Protein 5MAB (pdb70)

Radius of gyration: 31.05 Å; Cα contacts (8 Å, |Δi|>4): 1518; chains: 3; bounding box: 86×58×85 Å

Organism: NCBI:txid371731

Nearest PDB structures (foldseek):
  5mab-assembly1_A  TM=1.004E+00  e=1.226E-58  Rhodobacter ferrooxidans
  5mvo-assembly1_A  TM=9.947E-01  e=1.162E-49  Rhodobacter ferrooxidans
  8smr-assembly1_G  TM=2.478E-01  e=3.324E+00  Pseudomonas aeruginosa
  5mab-assembly1_A  TM=9.952E-01  e=3.096E-51  Rhodobacter ferrooxidans
  5mvo-assembly1_A  TM=9.921E-01  e=1.373E-44  Rhodobacter ferrooxidans

Structure (mmCIF, N/CA/C/O backbone):
data_5MAB
#
_entry.id   5MAB
#
_cell.length_a   112.770
_cell.length_b   112.770
_cell.length_c   143.540
_cell.angle_alpha   90.00
_cell.angle_beta   90.00
_cell.angle_gamma   120.00
#
_symmetry.space_group_name_H-M   'P 31 2 1'
#
loop_
_entity.id
_entity.type
_entity.pdbx_description
1 polymer FoxE
2 non-polymer 'HEME C'
3 non-polymer 'PHOSPHATE ION'
4 non-polymer 'COPPER (II) ION'
5 water water
#
loop_
_atom_site.group_PDB
_atom_site.id
_atom_site.type_symbol
_atom_site.label_atom_id
_atom_site.label_alt_id
_atom_site.label_comp_id
_atom_site.label_asym_id
_atom_site.label_entity_id
_atom_site.label_seq_id
_atom_site.pdbx_PDB_ins_code
_atom_site.Cartn_x
_atom_site.Cartn_y
_atom_site.Cartn_z
_atom_site.occupancy
_atom_site.B_iso_or_equiv
_atom_site.auth_seq_id
_atom_site.auth_comp_id
_atom_site.auth_asym_id
_atom_site.auth_atom_id
_atom_site.pdbx_PDB_model_num
ATOM 1 N N A ASP A 1 33 ? 47.477 100.651 18.418 0.41 60.31 1 ASP A N 1
ATOM 2 N N B ASP A 1 33 ? 45.900 98.868 17.021 0.59 68.28 1 ASP A N 1
ATOM 3 C CA A ASP A 1 33 ? 46.306 99.855 18.060 0.41 66.86 1 ASP A CA 1
ATOM 4 C CA B ASP A 1 33 ? 46.382 99.943 17.888 0.59 66.77 1 ASP A CA 1
ATOM 5 C C A ASP A 1 33 ? 45.023 100.505 18.583 0.41 70.31 1 ASP A C 1
ATOM 6 C C B ASP A 1 33 ? 45.198 100.660 18.557 0.59 70.15 1 ASP A C 1
ATOM 7 O O A ASP A 1 33 ? 44.630 100.282 19.730 0.41 68.80 1 ASP A O 1
ATOM 8 O O B ASP A 1 33 ? 45.036 100.615 19.780 0.59 68.68 1 ASP A O 1
ATOM 17 N N . THR A 1 34 ? 44.365 101.293 17.734 1.00 73.30 2 THR A N 1
ATOM 18 C CA . THR A 1 34 ? 43.266 102.144 18.197 1.00 70.80 2 THR A CA 1
ATOM 19 C C . THR A 1 34 ? 41.884 101.479 18.083 1.00 71.60 2 THR A C 1
ATOM 20 O O . THR A 1 34 ? 40.864 102.158 18.188 1.00 71.35 2 THR A O 1
ATOM 24 N N . ARG A 1 35 ? 41.840 100.164 17.875 1.00 69.74 3 ARG A N 1
ATOM 25 C CA . ARG A 1 35 ? 40.564 99.456 17.684 1.00 64.69 3 ARG A CA 1
ATOM 26 C C . ARG A 1 35 ? 39.887 99.009 18.975 1.00 64.13 3 ARG A C 1
ATOM 27 O O . ARG A 1 35 ? 40.564 98.698 19.957 1.00 74.58 3 ARG A O 1
ATOM 35 N N . THR A 1 36 ? 38.553 98.991 18.984 1.00 53.58 4 THR A N 1
ATOM 36 C CA . THR A 1 36 ? 37.824 98.506 20.153 1.00 51.01 4 THR A CA 1
ATOM 37 C C . THR A 1 36 ? 37.932 96.984 20.211 1.00 51.91 4 THR A C 1
ATOM 38 O O . THR A 1 36 ? 38.327 96.346 19.235 1.00 51.98 4 THR A O 1
ATOM 42 N N . LEU A 1 37 ? 37.575 96.407 21.352 1.00 50.49 5 LEU A N 1
ATOM 43 C CA . LEU A 1 37 ? 37.630 94.963 21.515 1.00 50.63 5 LEU A CA 1
ATOM 44 C C . LEU A 1 37 ? 36.761 94.256 20.481 1.00 54.19 5 LEU A C 1
ATOM 45 O O . LEU A 1 37 ? 37.211 93.291 19.850 1.00 52.46 5 LEU A O 1
ATOM 50 N N . SER A 1 38 ? 35.539 94.762 20.288 1.00 56.93 6 SER A N 1
ATOM 51 C CA . SER A 1 38 ? 34.603 94.216 19.298 1.00 55.75 6 SER A CA 1
ATOM 52 C C . SER A 1 38 ? 35.183 94.266 17.890 1.00 63.23 6 SER A C 1
ATOM 53 O O . SER A 1 38 ? 35.039 93.314 17.127 1.00 63.81 6 SER A O 1
ATOM 56 N N . GLN A 1 39 ? 35.851 95.374 17.563 1.00 64.05 7 GLN A N 1
ATOM 57 C CA . GLN A 1 39 ? 36.422 95.572 16.236 1.00 59.80 7 GLN A CA 1
ATOM 58 C C . GLN A 1 39 ? 37.544 94.583 15.986 1.00 59.70 7 GLN A C 1
ATOM 59 O O . GLN A 1 39 ? 37.669 94.049 14.893 1.00 60.61 7 GLN A O 1
ATOM 65 N N . GLN A 1 40 ? 38.367 94.346 17.001 1.00 61.13 8 GLN A N 1
ATOM 66 C CA . GLN A 1 40 ? 39.458 93.394 16.871 1.00 58.93 8 GLN A CA 1
ATOM 67 C C . GLN A 1 40 ? 38.881 91.994 16.743 1.00 57.24 8 GLN A C 1
ATOM 68 O O . GLN A 1 40 ? 39.451 91.142 16.065 1.00 56.21 8 GLN A O 1
ATOM 74 N N . TYR A 1 41 ? 37.743 91.764 17.395 1.00 54.64 9 TYR A N 1
ATOM 75 C CA . TYR A 1 41 ? 37.083 90.461 17.355 1.00 53.35 9 TYR A CA 1
ATOM 76 C C . TYR A 1 41 ? 36.612 90.113 15.955 1.00 57.96 9 TYR A C 1
ATOM 77 O O . TYR A 1 41 ? 36.872 89.013 15.460 1.00 57.13 9 TYR A O 1
ATOM 86 N N . LEU A 1 42 ? 35.909 91.064 15.336 1.00 62.63 10 LEU A N 1
ATOM 87 C CA . LEU A 1 42 ? 35.302 90.895 14.017 1.00 61.38 10 LEU A CA 1
ATOM 88 C C . LEU A 1 42 ? 36.382 90.731 12.956 1.00 66.35 10 LEU A C 1
ATOM 89 O O . LEU A 1 42 ? 36.206 90.004 11.969 1.00 73.60 10 LEU A O 1
ATOM 94 N N . ASP A 1 43 ? 37.502 91.409 13.180 1.00 67.55 11 ASP A N 1
ATOM 95 C CA . ASP A 1 43 ? 38.676 91.302 12.324 1.00 70.84 11 ASP A CA 1
ATOM 96 C C . ASP A 1 43 ? 39.294 89.917 12.406 1.00 74.05 11 ASP A C 1
ATOM 97 O O . ASP A 1 43 ? 39.582 89.298 11.388 1.00 77.13 11 ASP A O 1
ATOM 102 N N . ASP A 1 44 ? 39.456 89.426 13.634 1.00 81.94 12 ASP A N 1
ATOM 103 C CA . ASP A 1 44 ? 40.096 88.138 13.900 1.00 87.39 12 ASP A CA 1
ATOM 104 C C . ASP A 1 44 ? 39.256 86.923 13.455 1.00 76.89 12 ASP A C 1
ATOM 105 O O . ASP A 1 44 ? 39.839 85.896 13.109 1.00 77.68 12 ASP A O 1
ATOM 110 N N . VAL A 1 45 ? 37.919 87.000 13.459 1.00 68.63 13 VAL A N 1
ATOM 111 C CA . VAL A 1 45 ? 37.152 85.840 12.976 1.00 71.29 13 VAL A CA 1
ATOM 112 C C . VAL A 1 45 ? 37.308 85.756 11.461 1.00 68.18 13 VAL A C 1
ATOM 113 O O . VAL A 1 45 ? 37.324 84.659 10.910 1.00 69.20 13 VAL A O 1
ATOM 117 N N . ARG A 1 46 ? 37.441 86.906 10.798 1.00 67.61 14 ARG A N 1
ATOM 118 C CA . ARG A 1 46 ? 37.725 86.933 9.360 1.00 76.57 14 ARG A CA 1
ATOM 119 C C . ARG A 1 46 ? 39.113 86.391 9.028 1.00 77.69 14 ARG A C 1
ATOM 120 O O . ARG A 1 46 ? 39.247 85.498 8.194 1.00 78.75 14 ARG A O 1
ATOM 128 N N . SER A 1 47 ? 40.133 86.949 9.688 1.00 75.80 15 SER A N 1
ATOM 129 C CA . SER A 1 47 ? 41.533 86.549 9.515 1.00 76.73 15 SER A CA 1
ATOM 130 C C . SER A 1 47 ? 41.765 85.066 9.709 1.00 78.61 15 SER A C 1
ATOM 131 O O . SER A 1 47 ? 42.651 84.489 9.086 1.00 79.65 15 SER A O 1
ATOM 134 N N . GLY A 1 48 ? 40.961 84.456 10.574 1.00 75.48 16 GLY A N 1
ATOM 135 C CA . GLY A 1 48 ? 41.216 83.105 11.028 1.00 71.61 16 GLY A CA 1
ATOM 136 C C . GLY A 1 48 ? 42.158 83.152 12.220 1.00 74.50 16 GLY A C 1
ATOM 137 O O . GLY A 1 48 ? 42.557 82.109 12.739 1.00 75.66 16 GLY A O 1
ATOM 138 N N . ALA A 1 49 ? 42.496 84.367 12.662 1.00 74.64 17 ALA A N 1
ATOM 139 C CA . ALA A 1 49 ? 43.439 84.588 13.768 1.00 73.10 17 ALA A CA 1
ATOM 140 C C . ALA A 1 49 ? 43.029 83.893 15.074 1.00 76.34 17 ALA A C 1
ATOM 141 O O . ALA A 1 49 ? 43.881 83.542 15.887 1.00 79.94 17 ALA A O 1
ATOM 143 N N . ILE A 1 50 ? 41.729 83.715 15.286 1.00 76.01 18 ILE A N 1
ATOM 144 C CA . ILE A 1 50 ? 41.256 82.979 16.451 1.00 70.21 18 ILE A CA 1
ATOM 145 C C . ILE A 1 50 ? 41.286 81.487 16.161 1.00 75.63 18 ILE A C 1
ATOM 146 O O . ILE A 1 50 ? 40.783 81.032 15.138 1.00 73.63 18 ILE A O 1
ATOM 151 N N . VAL A 1 51 ? 41.891 80.737 17.076 1.00 84.54 19 VAL A N 1
ATOM 152 C CA . VAL A 1 51 ? 42.071 79.295 16.924 1.00 88.00 19 VAL A CA 1
ATOM 153 C C . VAL A 1 51 ? 41.492 78.528 18.107 1.00 84.47 19 VAL A C 1
ATOM 154 O O . VAL A 1 51 ? 41.723 78.889 19.259 1.00 85.88 19 VAL A O 1
ATOM 158 N N . ILE A 1 52 ? 40.729 77.478 17.833 1.00 82.49 20 ILE A N 1
ATOM 159 C CA . ILE A 1 52 ? 40.033 76.792 18.915 1.00 80.41 20 ILE A CA 1
ATOM 160 C C . ILE A 1 52 ? 40.527 75.368 19.186 1.00 84.55 20 ILE A C 1
ATOM 161 O O . ILE A 1 52 ? 40.337 74.458 18.378 1.00 84.80 20 ILE A O 1
ATOM 166 N N . GLU A 1 53 ? 41.183 75.209 20.334 1.00 88.92 21 GLU A N 1
ATOM 167 C CA . GLU A 1 53 ? 41.743 73.935 20.795 1.00 93.20 21 GLU A CA 1
ATOM 168 C C . GLU A 1 53 ? 41.656 73.797 22.322 1.00 92.71 21 GLU A C 1
ATOM 169 O O . GLU A 1 53 ? 42.608 74.107 23.046 1.00 91.38 21 GLU A O 1
ATOM 175 N N . GLY A 1 54 ? 40.503 73.372 22.813 1.00 90.90 22 GLY A N 1
ATOM 176 C CA . GLY A 1 54 ? 40.318 73.169 24.234 1.00 89.47 22 GLY A CA 1
ATOM 177 C C . GLY A 1 54 ? 39.148 74.010 24.668 1.00 92.90 22 GLY A C 1
ATOM 178 O O . GLY A 1 54 ? 38.643 74.832 23.902 1.00 93.71 22 GLY A O 1
ATOM 179 N N . ASP A 1 55 ? 38.728 73.843 25.909 1.00 97.39 23 ASP A N 1
ATOM 180 C CA . ASP A 1 55 ? 37.562 74.570 26.377 1.00 101.21 23 ASP A CA 1
ATOM 181 C C . ASP A 1 55 ? 37.963 75.978 26.758 1.00 97.13 23 ASP A C 1
ATOM 182 O O . ASP A 1 55 ? 37.110 76.838 26.951 1.00 96.79 23 ASP A O 1
ATOM 187 N N . SER A 1 56 ? 39.265 76.236 26.789 1.00 98.12 24 SER A N 1
ATOM 188 C CA . SER A 1 56 ? 39.743 77.460 27.401 1.00 101.74 24 SER A CA 1
ATOM 189 C C . SER A 1 56 ? 40.140 78.408 26.286 1.00 98.43 24 SER A C 1
ATOM 190 O O . SER A 1 56 ? 40.917 79.345 26.479 1.00 95.61 24 SER A O 1
ATOM 193 N N . ALA A 1 57 ? 39.565 78.148 25.114 1.00 83.30 25 ALA A N 1
ATOM 194 C CA . ALA A 1 57 ? 39.793 78.947 23.917 1.00 75.37 25 ALA A CA 1
ATOM 195 C C . ALA A 1 57 ? 39.253 80.351 24.122 1.00 67.70 25 ALA A C 1
ATOM 196 O O . ALA A 1 57 ? 39.871 81.333 23.701 1.00 64.34 25 ALA A O 1
ATOM 198 N N . ALA A 1 58 ? 38.089 80.433 24.762 1.00 64.47 26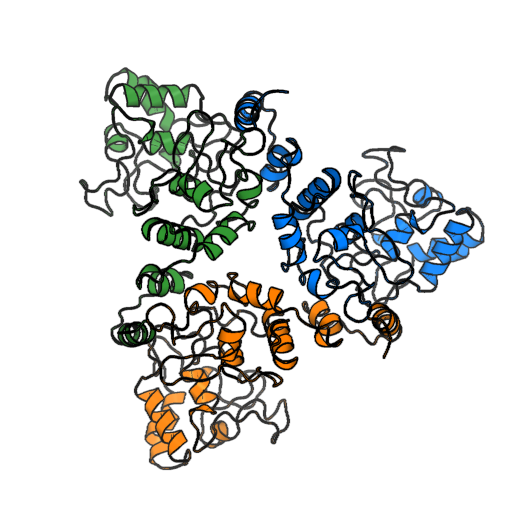 ALA A N 1
ATOM 199 C CA . ALA A 1 58 ? 37.512 81.720 25.098 1.00 59.69 26 ALA A CA 1
ATOM 200 C C . ALA A 1 58 ? 38.545 82.510 25.891 1.00 66.35 26 ALA A C 1
ATOM 201 O O . ALA A 1 58 ? 38.926 83.611 25.505 1.00 67.80 26 ALA A O 1
ATOM 203 N N . VAL A 1 59 ? 39.062 81.904 26.956 1.00 65.89 27 VAL A N 1
ATOM 204 C CA . VAL A 1 59 ? 39.989 82.604 27.838 1.00 58.80 27 VAL A CA 1
ATOM 205 C C . VAL A 1 59 ? 41.328 82.972 27.193 1.00 58.57 27 VAL A C 1
ATOM 206 O O . VAL A 1 59 ? 41.739 84.136 27.227 1.00 59.04 27 VAL A O 1
ATOM 210 N N . SER A 1 60 ? 42.002 81.993 26.602 1.00 56.53 28 SER A N 1
ATOM 211 C CA . SER A 1 60 ? 43.308 82.228 25.997 1.00 60.30 28 SER A CA 1
ATOM 212 C C . SER A 1 60 ? 43.260 83.236 24.834 1.00 65.93 28 SER A C 1
ATOM 213 O O . SER A 1 60 ? 44.116 84.117 24.728 1.00 62.11 28 SER A O 1
ATOM 216 N N . GLU A 1 61 ? 42.290 83.090 23.938 1.00 70.60 29 GLU A N 1
ATOM 217 C CA . GLU A 1 61 ? 42.277 83.905 22.721 1.00 75.12 29 GLU A CA 1
ATOM 218 C C . GLU A 1 61 ? 41.540 85.252 22.835 1.00 62.31 29 GLU A C 1
ATOM 219 O O . GLU A 1 61 ? 41.869 86.208 22.132 1.00 58.55 29 GLU A O 1
ATOM 225 N N . LEU A 1 62 ? 40.544 85.342 23.703 1.00 59.53 30 LEU A N 1
ATOM 226 C CA . LEU A 1 62 ? 39.775 86.580 23.789 1.00 60.23 30 LEU A CA 1
ATOM 227 C C . LEU A 1 62 ? 40.067 87.420 25.022 1.00 63.45 30 LEU A C 1
ATOM 228 O O . LEU A 1 62 ? 39.811 88.622 25.031 1.00 72.66 30 LEU A O 1
ATOM 233 N N . ILE A 1 63 ? 40.590 86.808 26.069 1.00 55.43 31 ILE A N 1
ATOM 234 C CA . ILE A 1 63 ? 40.789 87.563 27.291 1.00 50.16 31 ILE A CA 1
ATOM 235 C C . ILE A 1 63 ? 42.261 87.831 27.504 1.00 48.68 31 ILE A C 1
ATOM 236 O O . ILE A 1 63 ? 42.642 88.961 27.754 1.00 52.42 31 ILE A O 1
ATOM 241 N N . LEU A 1 64 ? 43.093 86.807 27.372 1.00 46.51 32 LEU A N 1
ATOM 242 C CA . LEU A 1 64 ? 44.515 86.972 27.624 1.00 45.87 32 LEU A CA 1
ATOM 243 C C . LEU A 1 64 ? 45.238 87.663 26.457 1.00 55.50 32 LEU A C 1
ATOM 244 O O . LEU A 1 64 ? 45.981 88.623 26.679 1.00 55.25 32 LEU A O 1
ATOM 249 N N . LYS A 1 65 ? 44.992 87.210 25.225 1.00 61.75 33 LYS A N 1
ATOM 250 C CA . LYS A 1 65 ? 45.648 87.764 24.028 1.00 62.95 33 LYS A CA 1
ATOM 251 C C . LYS A 1 65 ? 45.366 89.270 23.840 1.00 61.15 33 LYS A C 1
ATOM 252 O O . LYS A 1 65 ? 46.204 90.006 23.313 1.00 60.96 33 LYS A O 1
ATOM 258 N N . ARG A 1 66 ? 44.202 89.722 24.300 1.00 58.76 34 ARG A N 1
ATOM 259 C CA . ARG A 1 66 ? 43.766 91.110 24.152 1.00 61.73 34 ARG A CA 1
ATOM 260 C C . ARG A 1 66 ? 44.087 91.985 25.389 1.0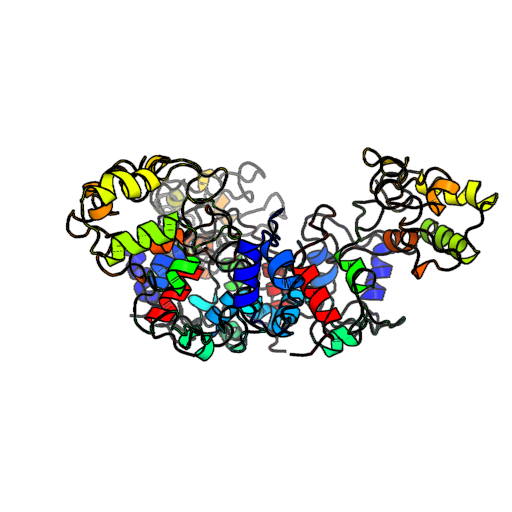0 62.55 34 ARG A C 1
ATOM 261 O O . ARG A 1 66 ? 43.687 93.156 25.445 1.00 59.33 34 ARG A O 1
ATOM 269 N N . ASP A 1 67 ? 44.748 91.391 26.389 1.00 60.16 35 ASP A N 1
ATOM 270 C CA . ASP A 1 67 ? 45.083 92.040 27.666 1.00 58.14 35 ASP A CA 1
ATOM 271 C C . ASP A 1 67 ? 43.914 92.821 28.280 1.00 54.52 35 ASP A C 1
ATOM 272 O O . ASP A 1 67 ? 44.089 93.941 28.757 1.00 59.09 35 ASP A O 1
ATOM 277 N N . ILE A 1 68 ? 42.730 92.222 28.261 1.00 48.67 36 ILE A N 1
ATOM 278 C CA . ILE A 1 68 ? 41.571 92.777 28.936 1.00 43.95 36 ILE A CA 1
ATOM 279 C C . ILE A 1 68 ? 41.906 92.912 30.402 1.00 45.61 36 ILE A C 1
ATOM 280 O O . ILE A 1 68 ? 42.389 91.961 31.007 1.00 44.95 36 ILE A O 1
ATOM 285 N N . PRO A 1 69 ? 41.669 94.097 30.980 1.00 49.79 37 PRO A N 1
ATOM 286 C CA . PRO A 1 69 ? 42.032 94.336 32.381 1.00 48.50 37 PRO A CA 1
ATOM 287 C C . PRO A 1 69 ? 41.211 93.483 33.348 1.00 50.35 37 PRO A C 1
ATOM 288 O O . PRO A 1 69 ? 39.988 93.372 33.208 1.00 55.11 37 PRO A O 1
ATOM 292 N N . ILE A 1 70 ? 41.893 92.867 34.310 1.00 44.29 38 ILE A N 1
ATOM 293 C CA . ILE A 1 70 ? 41.232 92.031 35.300 1.00 44.82 38 ILE A CA 1
ATOM 294 C C . ILE A 1 70 ? 40.917 92.841 36.562 1.00 44.98 38 ILE A C 1
ATOM 295 O O . ILE A 1 70 ? 41.806 93.433 37.183 1.00 51.50 38 ILE A O 1
ATOM 300 N N . PRO A 1 71 ? 39.644 92.865 36.954 1.00 37.35 39 PRO A N 1
ATOM 301 C CA . PRO A 1 71 ? 39.254 93.615 38.158 1.00 40.48 39 PRO A CA 1
ATOM 302 C C . PRO A 1 71 ? 39.663 92.909 39.449 1.00 44.38 39 PRO A C 1
ATOM 303 O O . PRO A 1 71 ? 39.517 91.688 39.539 1.00 42.12 39 PRO A O 1
ATOM 307 N N . TYR A 1 72 ? 40.159 93.653 40.436 1.00 49.36 40 TYR A N 1
ATOM 308 C CA . TYR A 1 72 ? 40.541 93.032 41.705 1.00 44.76 40 TYR A CA 1
ATOM 309 C C . TYR A 1 72 ? 39.367 92.271 42.369 1.00 35.75 40 TYR A C 1
ATOM 310 O O . TYR A 1 72 ? 39.586 91.271 43.038 1.00 36.76 40 TYR A O 1
ATOM 319 N N . SER A 1 73 ? 38.138 92.745 42.183 1.00 35.79 41 SER A N 1
ATOM 320 C CA . SER A 1 73 ? 36.947 92.112 42.771 1.00 36.11 41 SER A CA 1
ATOM 321 C C . SER A 1 73 ? 36.842 90.648 42.401 1.00 35.11 41 SER A C 1
ATOM 322 O O . SER A 1 73 ? 36.429 89.812 43.198 1.00 42.49 41 SER A O 1
ATOM 325 N N . TYR A 1 74 ? 37.234 90.338 41.181 1.00 31.74 42 TYR A N 1
ATOM 326 C CA . TYR A 1 74 ? 37.240 88.961 40.723 1.00 35.34 42 TYR A CA 1
ATOM 327 C C . TYR A 1 74 ? 38.333 88.156 41.418 1.00 39.10 42 TYR A C 1
ATOM 328 O O . TYR A 1 74 ? 38.110 87.030 41.858 1.00 41.99 42 TYR A O 1
ATOM 337 N N . ILE A 1 75 ? 39.521 88.749 41.492 1.00 34.09 43 ILE A N 1
ATOM 338 C CA . ILE A 1 75 ? 40.658 88.133 42.148 1.00 32.31 43 ILE A CA 1
ATOM 339 C C . ILE A 1 75 ? 40.322 87.793 43.591 1.00 39.30 43 ILE A C 1
ATOM 340 O O . ILE A 1 75 ? 40.578 86.676 44.061 1.00 43.14 43 ILE A O 1
ATOM 345 N N . ALA A 1 76 ? 39.705 88.746 44.281 1.00 42.71 44 ALA A N 1
ATOM 346 C CA . ALA A 1 76 ? 39.313 88.543 45.675 1.00 43.15 44 ALA A CA 1
ATOM 347 C C . ALA A 1 76 ? 38.409 87.324 45.778 1.00 47.04 44 ALA A C 1
ATOM 348 O O . ALA A 1 76 ? 38.545 86.486 46.669 1.00 53.47 44 ALA A O 1
ATOM 350 N N . GLN A 1 77 ? 37.503 87.227 44.822 1.00 40.54 45 GLN A N 1
ATOM 351 C CA . GLN A 1 77 ? 36.539 86.160 44.796 1.00 39.32 45 GLN A CA 1
ATOM 352 C C . GLN A 1 77 ? 37.225 84.820 44.600 1.00 37.19 45 GLN A C 1
ATOM 353 O O . GLN A 1 77 ? 36.771 83.805 45.101 1.00 42.70 45 GLN A O 1
ATOM 359 N N . LEU A 1 78 ? 38.337 84.819 43.880 1.00 35.62 46 LEU A N 1
ATOM 360 C CA . LEU A 1 78 ? 39.055 83.581 43.656 1.00 33.09 46 LEU A CA 1
ATOM 361 C C . LEU A 1 78 ? 39.620 83.033 44.950 1.00 34.95 46 LEU A C 1
ATOM 362 O O . LEU A 1 78 ? 39.481 81.857 45.230 1.00 41.43 46 LEU A O 1
ATOM 367 N N . PHE A 1 79 ? 40.237 83.874 45.765 1.00 32.98 47 PHE A N 1
ATOM 368 C CA . PHE A 1 79 ? 40.821 83.360 46.997 1.00 31.29 47 PHE A CA 1
ATOM 369 C C . PHE A 1 79 ? 39.792 83.076 48.105 1.00 33.99 47 PHE A C 1
ATOM 370 O O . PHE A 1 79 ? 40.121 82.494 49.134 1.00 42.25 47 PHE A O 1
ATOM 378 N N . ALA A 1 80 ? 38.558 83.510 47.900 1.00 29.58 48 ALA A N 1
ATOM 379 C CA . ALA A 1 80 ? 37.529 83.423 48.928 1.00 39.10 48 ALA A CA 1
ATOM 380 C C . ALA A 1 80 ? 36.571 82.263 48.667 1.00 44.60 48 ALA A C 1
ATOM 381 O O . ALA A 1 80 ? 35.757 81.913 49.529 1.00 54.88 48 ALA A O 1
ATOM 383 N N . THR A 1 81 ? 36.662 81.692 47.466 1.00 39.42 49 THR A N 1
ATOM 384 C CA . THR A 1 81 ? 35.772 80.626 47.003 1.00 37.66 49 THR A CA 1
ATOM 385 C C . THR A 1 81 ? 36.415 79.241 46.995 1.00 40.95 49 THR A C 1
ATOM 386 O O . THR A 1 81 ? 37.549 79.091 46.541 1.00 45.22 49 THR A O 1
ATOM 390 N N . PRO A 1 82 ? 35.693 78.216 47.488 1.00 40.23 50 PRO A N 1
ATOM 391 C CA . PRO A 1 82 ? 36.252 76.865 47.372 1.00 45.04 50 PRO A CA 1
ATOM 392 C C . PRO A 1 82 ? 36.302 76.397 45.929 1.00 48.23 50 PRO A C 1
ATOM 393 O O . PRO A 1 82 ? 35.442 76.785 45.137 1.00 51.45 50 PRO A O 1
ATOM 397 N N . ASN A 1 83 ? 37.323 75.603 45.608 1.00 45.99 51 ASN A N 1
ATOM 398 C CA . ASN A 1 83 ? 37.524 75.036 44.275 1.00 41.67 51 ASN A CA 1
ATOM 399 C C . ASN A 1 83 ? 37.863 76.032 43.193 1.00 44.64 51 ASN A C 1
ATOM 400 O O . ASN A 1 83 ? 37.708 75.717 42.025 1.00 51.88 51 ASN A O 1
ATOM 405 N N . ALA A 1 84 ? 38.316 77.227 43.564 1.00 41.99 52 ALA A N 1
ATOM 406 C CA . ALA A 1 84 ? 38.567 78.279 42.571 1.00 38.89 52 ALA A CA 1
ATOM 407 C C . ALA A 1 84 ? 39.686 77.967 41.581 1.00 40.36 52 ALA A C 1
ATOM 408 O O . ALA A 1 84 ? 39.607 78.374 40.423 1.00 39.39 52 ALA A O 1
ATOM 410 N N . PHE A 1 85 ? 40.720 77.256 42.037 1.00 41.09 53 PHE A N 1
ATOM 411 C CA . PHE A 1 85 ? 41.836 76.847 41.177 1.00 33.66 53 PHE A CA 1
ATOM 412 C C . PHE A 1 85 ? 41.915 75.338 41.038 1.00 39.97 53 PHE A C 1
ATOM 413 O O . PHE A 1 85 ? 42.931 74.806 40.594 1.00 41.76 53 PHE A O 1
ATOM 421 N N . GLY A 1 86 ? 40.841 74.658 41.423 1.00 42.09 54 GLY A N 1
ATOM 422 C CA . GLY A 1 86 ? 40.858 73.215 41.548 1.00 45.58 54 GLY A CA 1
ATOM 423 C C . GLY A 1 86 ? 40.384 72.787 42.928 1.00 49.11 54 GLY A C 1
ATOM 424 O O . GLY A 1 86 ? 40.381 73.588 43.869 1.00 48.36 54 GLY A O 1
ATOM 425 N N . SER A 1 87 ? 39.990 71.521 43.043 1.00 48.23 55 SER A N 1
ATOM 426 C CA . SER A 1 87 ? 39.353 71.005 44.249 1.00 48.84 55 SER A CA 1
ATOM 427 C C . SER A 1 87 ? 40.093 71.304 45.536 1.00 47.97 55 SER A C 1
ATOM 428 O O . SER A 1 87 ? 41.292 71.023 45.656 1.00 47.15 55 SER A O 1
ATOM 431 N N . GLY A 1 88 ? 39.348 71.861 46.494 1.00 44.36 56 GLY A N 1
ATOM 432 C CA . GLY A 1 88 ? 39.841 72.111 47.839 1.00 41.76 56 GLY A CA 1
ATOM 433 C C . GLY A 1 88 ? 39.196 73.322 48.498 1.00 46.43 56 GLY A C 1
ATOM 434 O O . GLY A 1 88 ? 38.397 74.044 47.889 1.00 51.93 56 GLY A O 1
ATOM 435 N N . PRO A 1 89 ? 39.515 73.534 49.773 1.00 37.47 57 PRO A N 1
ATOM 436 C CA . PRO A 1 89 ? 38.980 74.661 50.537 1.00 36.11 57 PRO A CA 1
ATOM 437 C C . PRO A 1 89 ? 39.438 76.017 49.982 1.00 39.68 57 PRO A C 1
ATOM 438 O O . PRO A 1 89 ? 40.446 76.121 49.263 1.00 35.30 57 PRO A O 1
ATOM 442 N N . ALA A 1 90 ? 38.707 77.063 50.343 1.00 40.44 58 ALA A N 1
ATOM 443 C CA . ALA A 1 90 ? 39.067 78.414 49.930 1.00 38.32 58 ALA A CA 1
ATOM 444 C C . ALA A 1 90 ? 40.362 78.881 50.597 1.00 39.30 58 ALA A C 1
ATOM 445 O O . ALA A 1 90 ? 40.612 78.627 51.777 1.00 41.46 58 ALA A O 1
ATOM 447 N N . CYS A 1 91 ? 41.181 79.590 49.835 1.00 39.23 59 CYS A N 1
ATOM 448 C CA . CYS A 1 91 ? 42.478 80.026 50.328 1.00 36.81 59 CYS A CA 1
ATOM 449 C C . CYS A 1 91 ? 42.367 80.864 51.598 1.00 33.68 59 CYS A C 1
ATOM 450 O O . CYS A 1 91 ? 43.154 80.707 52.530 1.00 37.49 59 CYS A O 1
ATOM 453 N N . ILE A 1 92 ? 41.380 81.737 51.661 1.00 31.58 60 ILE A N 1
ATOM 454 C CA . ILE A 1 92 ? 41.376 82.692 52.756 1.00 39.31 60 ILE A CA 1
ATOM 455 C C . ILE A 1 92 ? 41.093 82.051 54.119 1.00 43.74 60 ILE A C 1
ATOM 456 O O . ILE A 1 92 ? 41.326 82.680 55.157 1.00 47.92 60 ILE A O 1
ATOM 461 N N . ILE A 1 93 ? 40.596 80.818 54.137 1.00 36.80 61 ILE A N 1
ATOM 462 C CA . ILE A 1 93 ? 40.398 80.164 55.423 1.00 36.06 61 ILE A CA 1
ATOM 463 C C . ILE A 1 93 ? 41.731 79.968 56.121 1.00 36.90 61 ILE A C 1
ATOM 464 O O . ILE A 1 93 ? 41.899 80.301 57.288 1.00 36.76 61 ILE A O 1
ATOM 469 N N . CYS A 1 94 ? 42.691 79.423 55.392 1.00 39.82 62 CYS A N 1
ATOM 470 C CA . CYS A 1 94 ? 43.991 79.116 55.970 1.00 32.85 62 CYS A CA 1
ATOM 471 C C . CYS A 1 94 ? 44.957 80.300 55.844 1.00 36.24 62 CYS A C 1
ATOM 472 O O . CYS A 1 94 ? 45.962 80.374 56.555 1.00 37.00 62 CYS A O 1
ATOM 475 N N . HIS A 1 95 ? 44.666 81.208 54.917 1.00 37.24 63 HIS A N 1
ATOM 476 C CA . HIS A 1 95 ? 45.502 82.384 54.708 1.00 33.05 63 HIS A CA 1
ATOM 477 C C . HIS A 1 95 ? 44.717 83.696 54.776 1.00 36.97 63 HIS A C 1
ATOM 478 O O . HIS A 1 95 ? 44.585 84.378 53.753 1.00 36.59 63 HIS A O 1
ATOM 485 N N . GLY A 1 96 ? 44.173 84.042 55.947 1.00 33.31 64 GLY A N 1
ATOM 486 C CA . GLY A 1 96 ? 43.302 85.209 56.052 1.00 27.49 64 GLY A CA 1
ATOM 487 C C . GLY A 1 96 ? 43.706 86.342 56.994 1.00 31.41 64 GLY A C 1
ATOM 488 O O . GLY A 1 96 ? 42.878 87.175 57.374 1.00 40.38 64 GLY A O 1
ATOM 489 N N . SER A 1 97 ? 44.985 86.423 57.322 1.00 35.14 65 SER A N 1
ATOM 490 C CA . SER A 1 97 ? 45.447 87.391 58.302 1.00 41.82 65 SER A CA 1
ATOM 491 C C . SER A 1 97 ? 46.969 87.480 58.260 1.00 40.35 65 SER A C 1
ATOM 492 O O . SER A 1 97 ? 47.617 86.572 57.748 1.00 42.48 65 SER A O 1
ATOM 495 N N . ASN A 1 98 ? 47.548 88.562 58.775 1.00 37.14 66 ASN A N 1
ATOM 496 C CA . ASN A 1 98 ? 49.008 88.626 58.901 1.00 36.23 66 ASN A CA 1
ATOM 497 C C . ASN A 1 98 ? 49.445 88.149 60.293 1.00 37.04 66 ASN A C 1
ATOM 498 O O . ASN A 1 98 ? 50.631 88.153 60.630 1.00 46.03 66 ASN A O 1
ATOM 503 N N . ASN A 1 99 ? 48.469 87.708 61.081 1.00 38.21 67 ASN A N 1
ATOM 504 C CA . ASN A 1 99 ? 48.711 87.093 62.382 1.00 39.48 67 ASN A CA 1
ATOM 505 C C . ASN A 1 99 ? 49.056 85.637 62.186 1.00 42.19 67 ASN A C 1
ATOM 506 O O . ASN A 1 99 ? 48.187 84.852 61.857 1.00 45.78 67 ASN A O 1
ATOM 511 N N . PRO A 1 100 ? 50.311 85.253 62.452 1.00 46.57 68 PRO A N 1
ATOM 512 C CA . PRO A 1 100 ? 50.728 83.876 62.158 1.00 39.82 68 PRO A CA 1
ATOM 513 C C . PRO A 1 100 ? 50.043 82.821 63.016 1.00 39.98 68 PRO A C 1
ATOM 514 O O . PRO A 1 100 ? 50.246 81.646 62.734 1.00 49.39 68 PRO A O 1
ATOM 518 N N . THR A 1 101 ? 49.267 83.202 64.029 1.00 35.04 69 THR A N 1
ATOM 519 C CA . THR A 1 101 ? 48.514 82.202 64.797 1.00 38.92 69 THR A CA 1
ATOM 520 C C . THR A 1 101 ? 47.082 82.025 64.284 1.00 45.03 69 THR A C 1
ATOM 521 O O . THR A 1 101 ? 46.360 81.170 64.770 1.00 54.56 69 THR A O 1
ATOM 525 N N . HIS A 1 102 ? 46.678 82.855 63.324 1.00 41.20 70 HIS A N 1
ATOM 526 C CA . HIS A 1 102 ? 45.363 82.784 62.677 1.00 36.08 70 HIS A CA 1
ATOM 527 C C . HIS A 1 102 ? 45.503 82.361 61.210 1.00 39.41 70 HIS A C 1
ATOM 528 O O . HIS A 1 102 ? 44.539 81.937 60.575 1.00 38.66 70 HIS A O 1
ATOM 535 N N . ALA A 1 103 ? 46.713 82.474 60.668 1.00 39.52 71 ALA A N 1
ATOM 536 C CA . ALA A 1 103 ? 46.942 82.198 59.254 1.00 33.95 71 ALA A CA 1
ATOM 537 C C . ALA A 1 103 ? 48.290 81.545 59.025 1.00 35.65 71 ALA A C 1
ATOM 538 O O . ALA A 1 103 ? 49.310 81.973 59.580 1.00 37.76 71 ALA A O 1
ATOM 540 N N . TYR A 1 104 ? 48.296 80.493 58.219 1.00 33.22 72 TYR A N 1
ATOM 541 C CA . TYR A 1 104 ? 49.547 79.819 57.908 1.00 34.96 72 TYR A CA 1
ATOM 542 C C . TYR A 1 104 ? 50.548 80.775 57.268 1.00 35.45 72 TYR A C 1
ATOM 543 O O . TYR A 1 104 ? 50.202 81.487 56.333 1.00 37.47 72 TYR A O 1
ATOM 552 N N . ARG A 1 105 ? 51.770 80.803 57.809 1.00 35.95 73 ARG A N 1
ATOM 553 C CA . ARG A 1 105 ? 52.875 81.639 57.313 1.00 33.15 73 ARG A CA 1
ATOM 554 C C . ARG A 1 105 ? 52.612 83.140 57.430 1.00 38.20 73 ARG A C 1
ATOM 555 O O . ARG A 1 105 ? 53.317 83.945 56.822 1.00 46.85 73 ARG A O 1
ATOM 563 N N . GLY A 1 106 ? 51.595 83.519 58.199 1.00 40.87 74 GLY A N 1
ATOM 564 C CA . GLY A 1 106 ? 51.227 84.917 58.343 1.00 35.99 74 GLY A CA 1
ATOM 565 C C . GLY A 1 106 ? 50.888 85.539 57.004 1.00 39.01 74 GLY A C 1
ATOM 566 O O . GLY A 1 106 ? 51.135 86.729 56.782 1.00 42.57 74 GLY A O 1
ATOM 567 N N . LEU A 1 107 ? 50.331 84.717 56.111 1.00 37.30 75 LEU A N 1
ATOM 568 C CA . LEU A 1 107 ? 50.026 85.108 54.737 1.00 34.46 75 LEU A CA 1
ATOM 569 C C . LEU A 1 107 ? 48.555 85.479 54.577 1.00 34.47 75 LEU A C 1
ATOM 570 O O . LEU A 1 107 ? 47.678 84.668 54.833 1.00 31.35 75 LEU A O 1
ATOM 575 N N . ASN A 1 108 ? 48.286 86.706 54.151 1.00 35.87 76 ASN A N 1
ATOM 576 C CA . ASN A 1 108 ? 46.911 87.169 54.039 1.00 32.41 76 ASN A CA 1
ATOM 577 C C . ASN A 1 108 ? 46.507 87.311 52.590 1.00 38.82 76 ASN A C 1
ATOM 578 O O . ASN A 1 108 ? 46.844 88.296 51.945 1.00 46.51 76 ASN A O 1
ATOM 583 N N . LEU A 1 109 ? 45.772 86.332 52.076 1.00 38.16 77 LEU A N 1
ATOM 584 C CA . LEU A 1 109 ? 45.382 86.352 50.670 1.00 33.16 77 LEU A CA 1
ATOM 585 C C . LEU A 1 109 ? 44.081 87.081 50.471 1.00 36.60 77 LEU A C 1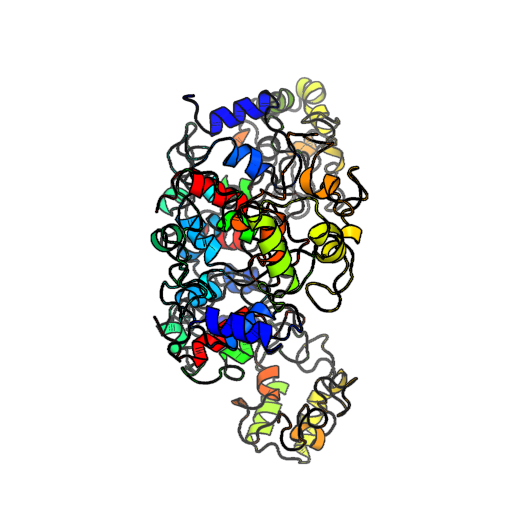
ATOM 586 O O . LEU A 1 109 ? 43.614 87.190 49.343 1.00 44.00 77 LEU A O 1
ATOM 591 N N . SER A 1 110 ? 43.497 87.585 51.559 1.00 34.37 78 SER A N 1
ATOM 592 C CA . SER A 1 110 ? 42.126 88.099 51.508 1.00 32.99 78 SER A CA 1
ATOM 593 C C . SER A 1 110 ? 42.049 89.583 51.187 1.00 34.47 78 SER A C 1
ATOM 594 O O . SER A 1 110 ? 40.972 90.111 50.960 1.00 42.02 78 SER A O 1
ATOM 597 N N . THR A 1 111 ? 43.190 90.257 51.167 1.00 39.49 79 THR A N 1
ATOM 598 C CA . THR A 1 111 ? 43.241 91.683 50.830 1.00 39.19 79 THR A CA 1
ATOM 599 C C . THR A 1 111 ? 44.316 91.940 49.780 1.00 45.67 79 THR A C 1
ATOM 600 O O . THR A 1 111 ? 45.251 91.150 49.603 1.00 44.70 79 THR A O 1
ATOM 604 N N . CYS A 1 112 ? 44.171 93.043 49.066 1.00 48.62 80 CYS A N 1
ATOM 605 C CA . CYS A 1 112 ? 45.100 93.354 47.997 1.00 44.57 80 CYS A CA 1
ATOM 606 C C . CYS A 1 112 ? 46.495 93.642 48.544 1.00 47.78 80 CYS A C 1
ATOM 607 O O . CYS A 1 112 ? 47.479 93.142 48.011 1.00 56.89 80 CYS A O 1
ATOM 610 N N . ASP A 1 113 ? 46.596 94.412 49.622 1.00 44.97 81 ASP A N 1
ATOM 611 C CA . ASP A 1 113 ? 47.913 94.668 50.195 1.00 42.10 81 ASP A CA 1
ATOM 612 C C . ASP A 1 113 ? 48.428 93.399 50.841 1.00 36.98 81 ASP A C 1
ATOM 613 O O . ASP A 1 113 ? 49.629 93.170 50.874 1.00 41.28 81 ASP A O 1
ATOM 618 N N . GLY A 1 114 ? 47.516 92.562 51.327 1.00 34.29 82 GLY A N 1
ATOM 619 C CA . GLY A 1 114 ? 47.882 91.283 51.913 1.00 33.60 82 GLY A CA 1
ATOM 620 C C . GLY A 1 114 ? 48.550 90.381 50.895 1.00 35.54 82 GLY A C 1
ATOM 621 O O . GLY A 1 114 ? 49.530 89.691 51.193 1.00 35.27 82 GLY A O 1
ATOM 622 N N . LEU A 1 115 ? 47.987 90.374 49.693 1.00 32.24 83 LEU A N 1
ATOM 623 C CA . LEU A 1 115 ? 48.541 89.634 48.570 1.00 31.59 83 LEU A CA 1
ATOM 624 C C . LEU A 1 115 ? 49.925 90.169 48.239 1.00 37.46 83 LEU A C 1
ATOM 625 O O . LEU A 1 115 ? 50.856 89.390 48.012 1.00 36.05 83 LEU A O 1
ATOM 630 N N . ARG A 1 116 ? 50.050 91.501 48.216 1.00 39.88 84 ARG A N 1
ATOM 631 C CA . ARG A 1 116 ? 51.312 92.182 47.882 1.00 37.84 84 ARG A CA 1
ATOM 632 C C . ARG A 1 116 ? 52.365 92.009 48.977 1.00 39.50 84 ARG A C 1
ATOM 633 O O . ARG A 1 116 ? 53.559 91.935 48.700 1.00 43.45 84 ARG A O 1
ATOM 641 N N . ASN A 1 117 ? 51.929 91.932 50.226 1.00 39.28 85 ASN A N 1
ATOM 642 C CA . ASN A 1 117 ? 52.875 91.766 51.323 1.00 41.29 85 ASN A CA 1
ATOM 643 C C . ASN A 1 117 ? 53.449 90.346 51.350 1.00 37.87 85 ASN A C 1
ATOM 644 O O . ASN A 1 117 ? 54.609 90.152 51.676 1.00 37.80 85 ASN A O 1
ATOM 649 N N . GLY A 1 118 ? 52.634 89.349 51.025 1.00 36.13 86 GLY A N 1
ATOM 650 C CA . GLY A 1 118 ? 53.104 87.975 51.032 1.00 39.41 86 GLY A CA 1
ATOM 651 C C . GLY A 1 118 ? 53.184 87.364 52.425 1.00 41.60 86 GLY A C 1
ATOM 652 O O . GLY A 1 118 ? 52.447 87.759 53.321 1.00 43.99 86 GLY A O 1
ATOM 653 N N . SER A 1 119 ? 54.057 86.379 52.604 1.00 38.08 87 SER A N 1
ATOM 654 C CA . SER A 1 119 ? 54.162 85.702 53.885 1.00 39.21 87 SER A CA 1
ATOM 655 C C . SER A 1 119 ? 54.874 86.608 54.865 1.00 41.68 87 SER A C 1
ATOM 656 O O . SER A 1 119 ? 55.954 87.104 54.578 1.00 48.57 87 SER A O 1
ATOM 659 N N . THR A 1 120 ? 54.291 86.815 56.036 1.00 40.41 88 THR A N 1
ATOM 660 C CA . THR A 1 120 ? 54.908 87.715 56.987 1.00 35.77 88 THR A CA 1
ATOM 661 C C . THR A 1 120 ? 55.636 86.982 58.099 1.00 41.19 88 THR A C 1
ATOM 662 O O . THR A 1 120 ? 56.522 87.560 58.715 1.00 49.93 88 THR A O 1
ATOM 666 N N . GLU A 1 121 ? 55.304 85.714 58.342 1.00 37.90 89 GLU A N 1
ATOM 667 C CA . GLU A 1 121 ? 56.029 84.948 59.352 1.00 38.04 89 GLU A CA 1
ATOM 668 C C . GLU A 1 121 ? 57.434 84.708 58.857 1.00 49.98 89 GLU A C 1
ATOM 669 O O . GLU A 1 121 ? 57.629 84.501 57.668 1.00 58.49 89 GLU A O 1
ATOM 675 N N . GLN A 1 122 ? 58.409 84.754 59.763 1.00 58.03 90 GLN A N 1
ATOM 676 C CA . GLN A 1 122 ? 59.810 84.528 59.417 1.00 56.05 90 GLN A CA 1
ATOM 677 C C . GLN A 1 122 ? 59.944 83.125 58.849 1.00 53.51 90 GLN A C 1
ATOM 678 O O . GLN A 1 122 ? 59.380 82.182 59.404 1.00 57.88 90 GLN A O 1
ATOM 684 N N . PRO A 1 123 ? 60.618 82.974 57.695 1.00 53.58 91 PRO A N 1
ATOM 685 C CA . PRO A 1 123 ? 61.259 83.961 56.807 1.00 48.42 91 PRO A CA 1
ATOM 686 C C . PRO A 1 123 ? 60.264 84.662 55.885 1.00 46.92 91 PRO A C 1
ATOM 687 O O . PRO A 1 123 ? 59.730 84.038 54.967 1.00 47.95 91 PRO A O 1
ATOM 691 N N . ALA A 1 124 ? 60.047 85.954 56.093 1.00 43.93 92 ALA A N 1
ATOM 692 C CA . ALA A 1 124 ? 59.014 86.658 55.350 1.00 39.83 92 ALA A CA 1
ATOM 693 C C . ALA A 1 124 ? 59.438 86.814 53.891 1.00 41.38 92 ALA A C 1
ATOM 694 O O . ALA A 1 124 ? 60.621 87.013 53.598 1.00 38.71 92 ALA A O 1
ATOM 696 N N . ARG A 1 125 ? 58.484 86.665 52.978 1.00 40.10 93 ARG A N 1
ATOM 697 C CA . ARG A 1 125 ? 58.790 86.802 51.563 1.00 42.18 93 ARG A CA 1
ATOM 698 C C . ARG A 1 125 ? 57.555 87.095 50.742 1.00 45.79 93 ARG A C 1
ATOM 699 O O . ARG A 1 125 ? 56.454 86.656 51.086 1.00 47.85 93 ARG A O 1
ATOM 707 N N . ALA A 1 126 ? 57.758 87.811 49.637 1.00 46.18 94 ALA A N 1
ATOM 708 C CA . ALA A 1 126 ? 56.691 88.070 48.681 1.00 42.90 94 ALA A CA 1
ATOM 709 C C . ALA A 1 126 ? 56.402 86.799 47.925 1.00 41.84 94 ALA A C 1
ATOM 710 O O . ALA A 1 126 ? 57.298 85.963 47.720 1.00 42.20 94 ALA A O 1
ATOM 712 N N . ILE A 1 127 ? 55.157 86.662 47.488 1.00 35.32 95 ILE A N 1
ATOM 713 C CA . ILE A 1 127 ? 54.788 85.479 46.749 1.00 33.78 95 ILE A CA 1
ATOM 714 C C . ILE A 1 127 ? 54.661 85.839 45.281 1.00 34.45 95 ILE A C 1
ATOM 715 O O . ILE A 1 127 ? 54.508 84.964 44.442 1.00 41.42 95 ILE A O 1
ATOM 720 N N . PHE A 1 128 ? 54.749 87.131 44.977 1.00 31.92 96 PHE A N 1
ATOM 721 C CA . PHE A 1 128 ? 54.875 87.597 43.591 1.00 37.11 96 PHE A CA 1
ATOM 722 C C . PHE A 1 128 ? 55.318 89.052 43.607 1.00 41.05 96 PHE A C 1
ATOM 723 O O . PHE A 1 128 ? 55.373 89.674 44.666 1.00 42.93 96 PHE A O 1
ATOM 731 N N . THR A 1 129 ? 55.610 89.584 42.424 1.00 39.06 97 THR A N 1
ATOM 732 C CA . THR A 1 129 ? 55.991 90.981 42.235 1.00 35.33 97 THR A CA 1
ATOM 733 C C . THR A 1 129 ? 55.112 91.660 41.190 1.00 40.57 97 THR A C 1
ATOM 734 O O . THR A 1 129 ? 55.089 91.216 40.042 1.00 45.25 97 THR A O 1
ATOM 738 N N . PRO A 1 130 ? 54.396 92.735 41.568 1.00 36.46 98 PRO A N 1
ATOM 739 C CA . PRO A 1 130 ? 53.485 93.390 40.613 1.00 36.06 98 PRO A CA 1
ATOM 740 C C . PRO A 1 130 ? 54.175 93.739 39.296 1.00 34.91 98 PRO A C 1
ATOM 741 O O . PRO A 1 130 ? 55.281 94.273 39.300 1.00 40.38 98 PRO A O 1
ATOM 745 N N . GLY A 1 131 ? 53.548 93.403 38.178 1.00 34.74 99 GLY A N 1
ATOM 746 C CA . GLY A 1 131 ? 54.126 93.724 36.890 1.00 35.41 99 GLY A CA 1
ATOM 747 C C . GLY A 1 131 ? 55.074 92.672 36.359 1.00 38.99 99 GLY A C 1
ATOM 748 O O . GLY A 1 131 ? 55.523 92.742 35.208 1.00 45.03 99 GLY A O 1
ATOM 749 N N . GLU A 1 132 ? 55.397 91.692 37.189 1.00 40.34 100 GLU A N 1
ATOM 750 C CA . GLU A 1 132 ? 56.287 90.630 36.738 1.00 48.30 100 GLU A CA 1
ATOM 751 C C . GLU A 1 132 ? 55.576 89.290 36.613 1.00 49.32 100 GLU A C 1
ATOM 752 O O . GLU A 1 132 ? 54.715 88.959 37.424 1.00 49.96 100 GLU A O 1
ATOM 758 N N . ASP A 1 133 ? 55.959 88.524 35.594 1.00 49.94 101 ASP A N 1
ATOM 759 C CA . ASP A 1 133 ? 55.370 87.215 35.324 1.00 47.89 101 ASP A CA 1
ATOM 760 C C . ASP A 1 133 ? 55.510 86.261 36.508 1.00 47.83 101 ASP A C 1
ATOM 761 O O . ASP A 1 133 ? 56.609 85.819 36.837 1.00 54.74 101 ASP A O 1
ATOM 766 N N . PRO A 1 134 ? 54.375 85.898 37.114 1.00 39.46 102 PRO A N 1
ATOM 767 C CA . PRO A 1 134 ? 54.397 85.098 38.335 1.00 35.92 102 PRO A CA 1
ATOM 768 C C . PRO A 1 134 ? 54.456 83.607 38.101 1.00 37.69 102 PRO A C 1
ATOM 769 O O . PRO A 1 134 ? 54.458 82.887 39.094 1.00 40.59 102 PRO A O 1
ATOM 773 N N . LYS A 1 135 ? 54.512 83.157 36.848 1.00 42.53 103 LYS A N 1
ATOM 774 C CA . LYS A 1 135 ? 54.434 81.721 36.545 1.00 45.78 103 LYS A CA 1
ATOM 775 C C . LYS A 1 135 ? 55.373 80.891 37.431 1.00 49.35 103 LYS A C 1
ATOM 776 O O . LYS A 1 135 ? 55.006 79.811 37.908 1.00 51.87 103 LYS A O 1
ATOM 782 N N . ASN A 1 136 ? 56.568 81.412 37.682 1.00 47.57 104 ASN A N 1
ATOM 783 C CA . ASN A 1 136 ? 57.555 80.648 38.424 1.00 45.49 104 ASN A CA 1
ATOM 784 C C . ASN A 1 136 ? 57.907 81.270 39.773 1.00 40.19 104 ASN A C 1
ATOM 785 O O . ASN A 1 136 ? 58.873 80.863 40.418 1.00 40.60 104 ASN A O 1
ATOM 790 N N . ALA A 1 137 ? 57.096 82.235 40.206 1.00 33.55 105 ALA A N 1
ATOM 791 C CA . ALA A 1 137 ? 57.153 82.763 41.566 1.00 28.11 105 ALA A CA 1
ATOM 792 C C . ALA A 1 137 ? 56.440 81.826 42.511 1.00 38.12 105 ALA A C 1
ATOM 793 O O . ALA A 1 137 ? 55.814 80.858 42.085 1.00 47.34 105 ALA A O 1
ATOM 795 N N . ILE A 1 138 ? 56.540 82.110 43.799 1.00 37.83 106 ILE A N 1
ATOM 796 C CA . ILE A 1 138 ? 55.974 81.233 44.807 1.00 35.89 106 ILE A CA 1
ATOM 797 C C . ILE A 1 138 ? 54.471 81.025 44.572 1.00 38.52 106 ILE A C 1
ATOM 798 O O . ILE A 1 138 ? 53.987 79.897 44.679 1.00 45.81 106 ILE A O 1
ATOM 803 N N . ILE A 1 139 ? 53.740 82.087 44.220 1.00 36.95 107 ILE A N 1
ATOM 804 C CA . ILE A 1 139 ? 52.292 81.958 43.996 1.00 39.31 107 ILE A CA 1
ATOM 805 C C . ILE A 1 139 ? 52.026 81.055 42.800 1.00 42.45 107 ILE A C 1
ATOM 806 O O . ILE A 1 139 ? 51.096 80.254 42.817 1.00 45.52 107 ILE A O 1
ATOM 811 N N . GLY A 1 140 ? 52.862 81.164 41.772 1.00 38.27 108 GLY A N 1
ATOM 812 C CA . GLY A 1 140 ? 52.689 80.351 40.586 1.00 35.42 108 GLY A CA 1
ATOM 813 C C . GLY A 1 140 ? 53.003 78.891 40.865 1.00 39.03 108 GLY A C 1
ATOM 814 O O . GLY A 1 140 ? 52.258 78.010 40.454 1.00 44.74 108 GLY A O 1
ATOM 815 N N . ARG A 1 141 ? 54.093 78.628 41.585 1.00 33.74 109 ARG A N 1
ATOM 816 C CA . ARG A 1 141 ? 54.483 77.256 41.887 1.00 31.03 109 ARG A CA 1
ATOM 817 C C . ARG A 1 141 ? 53.491 76.572 42.815 1.00 33.51 109 ARG A C 1
ATOM 818 O O . ARG A 1 141 ? 53.260 75.375 42.692 1.00 44.19 109 ARG A O 1
ATOM 826 N N . ARG A 1 142 ? 52.919 77.305 43.759 1.00 31.72 110 ARG A N 1
ATOM 827 C CA . ARG A 1 142 ? 51.980 76.672 44.685 1.00 35.47 110 ARG A CA 1
ATOM 828 C C . ARG A 1 142 ? 50.669 76.282 44.013 1.00 40.97 110 ARG A C 1
ATOM 829 O O . ARG A 1 142 ? 50.002 75.334 44.426 1.00 49.11 110 ARG A O 1
ATOM 837 N N . LEU A 1 143 ? 50.314 76.987 42.951 1.00 37.55 111 LEU A N 1
ATOM 838 C CA . LEU A 1 143 ? 49.083 76.679 42.248 1.00 38.10 111 LEU A CA 1
ATOM 839 C C . LEU A 1 143 ? 49.266 75.612 41.163 1.00 39.09 111 LEU A C 1
ATOM 840 O O . LEU A 1 143 ? 48.343 74.837 40.911 1.00 41.85 111 LEU A O 1
ATOM 845 N N . ARG A 1 144 ? 50.452 75.555 40.547 1.00 40.90 112 ARG A N 1
ATOM 846 C CA . ARG A 1 144 ? 50.677 74.726 39.348 1.00 45.00 112 ARG A CA 1
ATOM 847 C C . ARG A 1 144 ? 51.609 73.521 39.511 1.00 46.69 112 ARG A C 1
ATOM 848 O O . ARG A 1 144 ? 51.560 72.586 38.714 1.00 53.58 112 ARG A O 1
ATOM 856 N N . ALA A 1 145 ? 52.485 73.559 40.503 1.00 44.48 113 ALA A N 1
ATOM 857 C CA . ALA A 1 145 ? 53.543 72.559 40.604 1.00 40.04 113 ALA A CA 1
ATOM 858 C C . ALA A 1 145 ? 53.211 71.456 41.599 1.00 45.13 113 ALA A C 1
ATOM 859 O O . ALA A 1 145 ? 53.128 71.698 42.802 1.00 48.61 113 ALA A O 1
ATOM 861 N N . ASN A 1 146 ? 52.987 70.252 41.086 1.00 40.71 114 ASN A N 1
ATOM 862 C CA . ASN A 1 146 ? 52.775 69.109 41.946 1.00 38.78 114 ASN A CA 1
ATOM 863 C C . ASN A 1 146 ? 54.035 68.730 42.688 1.00 39.26 114 ASN A C 1
ATOM 864 O O . ASN A 1 146 ? 55.100 68.629 42.088 1.00 43.67 114 ASN A O 1
ATOM 869 N N . ARG A 1 147 ? 53.905 68.500 43.991 1.00 35.13 115 ARG A N 1
ATOM 870 C CA . ARG A 1 147 ? 55.038 68.063 44.791 1.00 36.25 115 ARG A CA 1
ATOM 871 C C . ARG A 1 147 ? 55.513 66.743 44.256 1.00 38.99 115 ARG A C 1
ATOM 872 O O . ARG A 1 147 ? 54.713 65.958 43.744 1.00 37.94 115 ARG A O 1
ATOM 880 N N . MET A 1 148 ? 56.816 66.512 44.341 1.00 38.94 116 MET A N 1
ATOM 881 C CA . MET A 1 148 ? 57.393 65.253 43.899 1.00 37.42 116 MET A CA 1
ATOM 882 C C . MET A 1 148 ? 57.924 64.463 45.089 1.00 41.23 116 MET A C 1
ATOM 883 O O . MET A 1 148 ? 58.387 65.045 46.058 1.00 47.44 116 MET A O 1
ATOM 888 N N . PRO A 1 149 ? 57.832 63.127 45.038 1.00 42.38 117 PRO A N 1
ATOM 889 C CA . PRO A 1 149 ? 57.301 62.342 43.917 1.00 43.88 117 PRO A CA 1
ATOM 890 C C . PRO A 1 149 ? 55.790 62.462 43.781 1.00 44.16 117 PRO A C 1
ATOM 891 O O . PRO A 1 149 ? 55.067 62.479 44.777 1.00 41.29 117 PRO A O 1
ATOM 895 N N . LEU A 1 150 ? 55.343 62.519 42.533 1.00 45.81 118 LEU A N 1
ATOM 896 C CA . LEU A 1 150 ? 53.958 62.779 42.188 1.00 43.11 118 LEU A CA 1
ATOM 897 C C . LEU A 1 150 ? 52.977 61.947 42.997 1.00 43.09 118 LEU A C 1
ATOM 898 O O . LEU A 1 150 ? 53.080 60.722 43.043 1.00 47.41 118 LEU A O 1
ATOM 903 N N . GLY A 1 151 ? 52.030 62.623 43.635 1.00 35.57 119 GLY A N 1
ATOM 904 C CA . GLY A 1 151 ? 51.007 61.949 44.400 1.00 32.65 119 GLY A CA 1
ATOM 905 C C . GLY A 1 151 ? 51.278 61.934 45.895 1.00 43.71 119 GLY A C 1
ATOM 906 O O . GLY A 1 151 ? 50.397 61.563 46.675 1.00 52.31 119 GLY A O 1
ATOM 907 N N . ILE A 1 152 ? 52.488 62.322 46.299 1.00 37.74 120 ILE A N 1
ATOM 908 C CA . ILE A 1 152 ? 52.866 62.258 47.705 1.00 38.68 120 ILE A CA 1
ATOM 909 C C . ILE A 1 152 ? 51.992 63.179 48.565 1.00 44.69 120 ILE A C 1
ATOM 910 O O . ILE A 1 152 ? 51.701 64.320 48.186 1.00 47.77 120 ILE A O 1
ATOM 915 N N . ALA A 1 153 ? 51.564 62.668 49.717 1.00 46.39 121 ALA A N 1
ATOM 916 C CA . ALA A 1 153 ? 50.643 63.385 50.601 1.00 43.74 121 ALA A CA 1
ATOM 917 C C . ALA A 1 153 ? 51.343 64.506 51.347 1.00 46.88 121 ALA A C 1
ATOM 918 O O . ALA A 1 153 ? 52.545 64.420 51.602 1.00 55.54 121 ALA A O 1
ATOM 920 N N . PHE A 1 154 ? 50.599 65.551 51.703 1.00 39.49 122 PHE A N 1
ATOM 921 C CA . PHE A 1 154 ? 51.217 66.734 52.283 1.00 43.27 122 PHE A CA 1
ATOM 922 C C . PHE A 1 154 ? 51.695 66.554 53.723 1.00 45.14 122 PHE A C 1
ATOM 923 O O . PHE A 1 154 ? 52.408 67.406 54.243 1.00 48.75 122 PHE A O 1
ATOM 931 N N . ASN A 1 155 ? 51.307 65.459 54.368 1.00 48.90 123 ASN A N 1
ATOM 932 C CA . ASN A 1 155 ? 51.744 65.192 55.745 1.00 52.72 123 ASN A CA 1
ATOM 933 C C . ASN A 1 155 ? 53.110 64.491 55.834 1.00 56.69 123 ASN A C 1
ATOM 934 O O . ASN A 1 155 ? 53.479 63.941 56.876 1.00 60.44 123 ASN A O 1
ATOM 939 N N . ASN A 1 156 ? 53.846 64.501 54.726 1.00 54.63 124 ASN A N 1
ATOM 940 C CA . ASN A 1 156 ? 55.250 64.119 54.746 1.00 49.66 124 ASN A CA 1
ATOM 941 C C . ASN A 1 156 ? 56.175 65.324 54.859 1.00 47.73 124 ASN A C 1
ATOM 942 O O . ASN A 1 156 ? 55.959 66.349 54.207 1.00 43.26 124 ASN A O 1
ATOM 947 N N . PRO A 1 157 ? 57.212 65.195 55.691 1.00 48.51 125 PRO A N 1
ATOM 948 C CA . PRO A 1 157 ? 58.171 66.265 55.962 1.00 49.39 125 PRO A CA 1
ATOM 949 C C . PRO A 1 157 ? 58.835 66.796 54.708 1.00 50.98 125 PRO A C 1
ATOM 950 O O . PRO A 1 157 ? 59.217 66.035 53.822 1.00 52.63 125 PRO A O 1
ATOM 954 N N . THR A 1 158 ? 58.956 68.115 54.642 1.00 49.70 126 THR A N 1
ATOM 955 C CA . THR A 1 158 ? 59.626 68.769 53.537 1.00 43.07 126 THR A CA 1
ATOM 956 C C . THR A 1 158 ? 61.049 69.160 53.938 1.00 47.17 126 THR A C 1
ATOM 957 O O . THR A 1 158 ? 61.769 69.789 53.170 1.00 52.34 126 THR A O 1
ATOM 961 N N . ASP A 1 159 ? 61.453 68.790 55.148 1.00 53.16 127 ASP A N 1
ATOM 962 C CA . ASP A 1 159 ? 62.809 69.060 55.605 1.00 52.05 127 ASP A CA 1
ATOM 963 C C . ASP A 1 159 ? 63.544 67.782 55.994 1.00 55.16 127 ASP A C 1
ATOM 964 O O . ASP A 1 159 ? 64.521 67.837 56.737 1.00 62.72 127 ASP A O 1
ATOM 969 N N . SER A 1 160 ? 63.068 66.636 55.514 1.00 48.31 128 SER A N 1
ATOM 970 C CA . SER A 1 160 ? 63.660 65.356 55.889 1.00 45.38 128 SER A CA 1
ATOM 971 C C . SER A 1 160 ? 65.112 65.229 55.418 1.00 47.28 128 SER A C 1
ATOM 972 O O . SER A 1 160 ? 65.593 66.008 54.575 1.00 45.96 128 SER A O 1
ATOM 975 N N . ALA A 1 161 ? 65.810 64.252 55.986 1.00 48.21 129 ALA A N 1
ATOM 976 C CA . ALA A 1 161 ? 67.222 64.018 55.670 1.00 46.55 129 ALA A CA 1
ATOM 977 C C . ALA A 1 161 ? 67.555 63.968 54.173 1.00 49.76 129 ALA A C 1
ATOM 978 O O . ALA A 1 161 ? 68.488 64.653 53.742 1.00 51.94 129 ALA A O 1
ATOM 980 N N . PRO A 1 162 ? 66.819 63.165 53.377 1.00 47.44 130 PRO A N 1
ATOM 981 C CA . PRO A 1 162 ? 67.166 63.138 51.948 1.00 45.07 130 PRO A CA 1
ATOM 982 C C . PRO A 1 162 ? 67.056 64.505 51.282 1.00 42.16 130 PRO A C 1
ATOM 983 O O . PRO A 1 162 ? 67.901 64.860 50.456 1.00 49.71 130 PRO A O 1
ATOM 987 N N . ILE A 1 163 ? 66.033 65.265 51.654 1.00 39.54 131 ILE A N 1
ATOM 988 C CA . ILE A 1 163 ? 65.835 66.603 51.106 1.00 37.70 131 ILE A CA 1
ATOM 989 C C . ILE A 1 163 ? 66.988 67.528 51.494 1.00 37.97 131 ILE A C 1
ATOM 990 O O . ILE A 1 163 ? 67.513 68.264 50.658 1.00 38.47 131 ILE A O 1
ATOM 995 N N . LEU A 1 164 ? 67.409 67.466 52.753 1.00 42.63 132 LEU A N 1
ATOM 996 C CA . LEU A 1 164 ? 68.557 68.258 53.196 1.00 41.94 132 LEU A CA 1
ATOM 997 C C . LEU A 1 164 ? 69.869 67.845 52.513 1.00 43.94 132 LEU A C 1
ATOM 998 O O . LEU A 1 164 ? 70.715 68.685 52.241 1.00 46.77 132 LEU A O 1
ATOM 1003 N N . ALA A 1 165 ? 70.028 66.562 52.209 1.00 41.92 133 ALA A N 1
ATOM 1004 C CA . ALA A 1 165 ? 71.220 66.087 51.514 1.00 34.11 133 ALA A CA 1
ATOM 1005 C C . ALA A 1 165 ? 71.302 66.701 50.128 1.00 41.48 133 ALA A C 1
ATOM 1006 O O . ALA A 1 165 ? 72.332 67.251 49.738 1.00 49.10 133 ALA A O 1
ATOM 1008 N N . ILE A 1 166 ? 70.186 66.639 49.408 1.00 40.33 134 ILE A N 1
ATOM 1009 C CA . ILE A 1 166 ? 70.099 67.190 48.064 1.00 41.02 134 ILE A CA 1
ATOM 1010 C C . ILE A 1 166 ? 70.320 68.682 48.080 1.00 44.91 134 ILE A C 1
ATOM 1011 O O . ILE A 1 166 ? 71.066 69.215 47.267 1.00 53.13 134 ILE A O 1
ATOM 1016 N N . LYS A 1 167 ? 69.720 69.346 49.053 1.00 42.44 135 LYS A N 1
ATOM 1017 C CA . LYS A 1 167 ? 69.875 70.782 49.202 1.00 44.62 135 LYS A CA 1
ATOM 1018 C C . LYS A 1 167 ? 71.341 71.157 49.417 1.00 45.81 135 LYS A C 1
ATOM 1019 O O . LYS A 1 167 ? 71.840 72.125 48.848 1.00 48.43 135 LYS A O 1
ATOM 1025 N N . GLU A 1 168 ? 72.020 70.372 50.244 1.00 46.10 136 GLU A N 1
ATOM 1026 C CA . GLU A 1 168 ? 73.426 70.583 50.567 1.00 53.49 136 GLU A CA 1
ATOM 1027 C C . GLU A 1 168 ? 74.279 70.412 49.340 1.00 53.86 136 GLU A C 1
ATOM 1028 O O . GLU A 1 168 ? 75.172 71.207 49.046 1.00 54.49 136 GLU A O 1
ATOM 1034 N N . TRP A 1 169 ? 73.984 69.347 48.622 1.00 52.34 137 TRP A N 1
ATOM 1035 C CA . TRP A 1 169 ? 74.701 69.040 47.416 1.00 47.76 137 TRP A CA 1
ATOM 1036 C C . TRP A 1 169 ? 74.544 70.170 46.390 1.00 44.32 137 TRP A C 1
ATOM 1037 O O . TRP A 1 169 ? 75.507 70.559 45.739 1.00 39.41 137 TRP A O 1
ATOM 1048 N N . ILE A 1 170 ? 73.341 70.721 46.264 1.00 44.54 138 ILE A N 1
ATOM 1049 C CA . ILE A 1 170 ? 73.145 71.824 45.334 1.00 49.33 138 ILE A CA 1
ATOM 1050 C C . ILE A 1 170 ? 73.939 73.065 45.812 1.00 56.94 138 ILE A C 1
ATOM 1051 O O . ILE A 1 170 ? 74.617 73.703 45.002 1.00 57.40 138 ILE A O 1
ATOM 1056 N N . LEU A 1 171 ? 73.891 73.376 47.116 1.00 57.02 139 LEU A N 1
ATOM 1057 C CA . LEU A 1 171 ? 74.665 74.491 47.703 1.00 50.44 139 LEU A CA 1
ATOM 1058 C C . LEU A 1 171 ? 76.150 74.430 47.444 1.00 53.22 139 LEU A C 1
ATOM 1059 O O . LEU A 1 171 ? 76.799 75.459 47.270 1.00 55.11 139 LEU A O 1
ATOM 1064 N N . ALA A 1 172 ? 76.689 73.216 47.483 1.00 54.36 140 ALA A N 1
ATOM 1065 C CA . ALA A 1 172 ? 78.111 72.992 47.269 1.00 52.58 140 ALA A CA 1
ATOM 1066 C C . ALA A 1 172 ? 78.497 73.063 45.785 1.00 51.39 140 ALA A C 1
ATOM 1067 O O . ALA A 1 172 ? 79.640 72.816 45.431 1.00 50.29 140 ALA A O 1
ATOM 1069 N N . GLY A 1 173 ? 77.554 73.442 44.926 1.00 53.11 141 GLY A N 1
ATOM 1070 C CA . GLY A 1 173 ? 77.829 73.588 43.507 1.00 48.84 141 GLY A CA 1
ATOM 1071 C C . GLY A 1 173 ? 77.451 72.384 42.663 1.00 52.02 141 GLY A C 1
ATOM 1072 O O . GLY A 1 173 ? 77.851 72.298 41.498 1.00 52.32 141 GLY A O 1
ATOM 1073 N N . ALA A 1 174 ? 76.701 71.454 43.257 1.00 49.98 142 ALA A N 1
ATOM 1074 C CA . ALA A 1 174 ? 76.217 70.237 42.584 1.00 45.52 142 ALA A CA 1
ATOM 1075 C C . ALA A 1 174 ? 77.288 69.485 41.799 1.00 50.11 142 ALA A C 1
ATOM 1076 O O . ALA A 1 174 ? 77.110 69.227 40.605 1.00 43.87 142 ALA A O 1
ATOM 1078 N N . PRO A 1 175 ? 78.395 69.112 42.466 1.00 56.70 143 PRO A N 1
ATOM 1079 C CA . PRO A 1 175 ? 79.496 68.429 41.780 1.00 53.54 143 PRO A CA 1
ATOM 1080 C C . PRO A 1 175 ? 79.158 66.979 41.439 1.00 52.95 143 PRO A C 1
ATOM 1081 O O . PRO A 1 175 ? 78.316 66.356 42.107 1.00 45.52 143 PRO A O 1
ATOM 1085 N N . ASN A 1 176 ? 79.817 66.445 40.414 1.00 57.41 144 ASN A N 1
ATOM 1086 C CA . ASN A 1 176 ? 79.675 65.034 40.085 1.00 56.56 144 ASN A CA 1
ATOM 1087 C C . ASN A 1 176 ? 80.785 64.238 40.739 1.00 56.08 144 ASN A C 1
ATOM 1088 O O . ASN A 1 176 ? 81.645 63.675 40.071 1.00 60.24 144 ASN A O 1
ATOM 1093 N N . ASP A 1 177 ? 80.759 64.197 42.062 1.00 58.96 145 ASP A N 1
ATOM 1094 C CA . ASP A 1 177 ? 81.781 63.483 42.804 1.00 57.15 145 ASP A CA 1
ATOM 1095 C C . ASP A 1 177 ? 81.268 62.158 43.344 1.00 53.90 145 ASP A C 1
ATOM 1096 O O . ASP A 1 177 ? 80.173 61.701 43.019 1.00 48.20 145 ASP A O 1
ATOM 1101 N N . GLU A 1 178 ? 82.128 61.540 44.137 1.00 58.85 146 GLU A N 1
ATOM 1102 C CA . GLU A 1 178 ? 81.860 60.313 44.853 1.00 65.06 146 GLU A CA 1
ATOM 1103 C C . GLU A 1 178 ? 80.635 60.416 45.778 1.00 61.09 146 GLU A C 1
ATOM 1104 O O . GLU A 1 178 ? 79.850 59.479 45.878 1.00 55.93 146 GLU A O 1
ATOM 1110 N N . HIS A 1 179 ? 80.515 61.524 46.510 1.00 58.52 147 HIS A N 1
ATOM 1111 C CA . HIS A 1 179 ? 79.396 61.705 47.428 1.00 51.91 147 HIS A CA 1
ATOM 1112 C C . HIS A 1 179 ? 78.096 61.681 46.636 1.00 53.23 147 HIS A C 1
ATOM 1113 O O . HIS A 1 179 ? 77.133 61.030 47.044 1.00 52.88 147 HIS A O 1
ATOM 1120 N N . PHE A 1 180 ? 78.070 62.373 45.498 1.00 50.77 148 PHE A N 1
ATOM 1121 C CA . PHE A 1 180 ? 76.867 62.387 44.673 1.00 48.64 148 PHE A CA 1
ATOM 1122 C C . PHE A 1 180 ? 76.475 60.978 44.239 1.00 53.40 148 PHE A C 1
ATOM 1123 O O . PHE A 1 180 ? 75.309 60.588 44.328 1.00 57.99 148 PHE A O 1
ATOM 1131 N N . THR A 1 181 ? 77.440 60.249 43.693 1.00 53.09 149 THR A N 1
ATOM 1132 C CA . THR A 1 181 ? 77.184 58.918 43.160 1.00 52.65 149 THR A CA 1
ATOM 1133 C C . THR A 1 181 ? 76.706 57.978 44.251 1.00 52.86 149 THR A C 1
ATOM 1134 O O . THR A 1 181 ? 75.763 57.216 44.057 1.00 57.10 149 THR A O 1
ATOM 1138 N N . LYS A 1 182 ? 77.324 58.076 45.421 1.00 54.14 150 LYS A N 1
ATOM 1139 C CA . LYS A 1 182 ? 76.998 57.183 46.530 1.00 56.79 150 LYS A CA 1
ATOM 1140 C C . LYS A 1 182 ? 75.767 57.588 47.346 1.00 57.38 150 LYS A C 1
ATOM 1141 O O . LYS A 1 182 ? 75.007 56.720 47.753 1.00 63.06 150 LYS A O 1
ATOM 1147 N N . GLU A 1 183 ? 75.575 58.885 47.600 1.00 56.83 151 GLU A N 1
ATOM 1148 C CA . GLU A 1 183 ? 74.553 59.342 48.554 1.00 53.19 151 GLU A CA 1
ATOM 1149 C C . GLU A 1 183 ? 73.388 60.125 47.984 1.00 49.88 151 GLU A C 1
ATOM 1150 O O . GLU A 1 183 ? 72.352 60.261 48.640 1.00 53.12 151 GLU A O 1
ATOM 1156 N N . ILE A 1 184 ? 73.567 60.706 46.809 1.00 48.29 152 ILE A N 1
ATOM 1157 C CA . ILE A 1 184 ? 72.543 61.598 46.275 1.00 47.92 152 ILE A CA 1
ATOM 1158 C C . ILE A 1 184 ? 71.815 60.925 45.137 1.00 45.33 152 ILE A C 1
ATOM 1159 O O . ILE A 1 184 ? 70.602 60.823 45.142 1.00 47.26 152 ILE A O 1
ATOM 1164 N N . LEU A 1 185 ? 72.577 60.458 44.163 1.00 49.05 153 LEU A N 1
ATOM 1165 C CA . LEU A 1 185 ? 72.011 59.767 43.019 1.00 46.15 153 LEU A CA 1
ATOM 1166 C C . LEU A 1 185 ? 71.004 58.665 43.391 1.00 46.80 153 LEU A C 1
ATOM 1167 O O . LEU A 1 185 ? 69.950 58.575 42.768 1.00 50.26 153 LEU A O 1
ATOM 1172 N N . PRO A 1 186 ? 71.295 57.847 44.424 1.00 43.60 154 PRO A N 1
ATOM 1173 C CA . PRO A 1 186 ? 70.322 56.779 44.710 1.00 39.45 154 PRO A CA 1
ATOM 1174 C C . PRO A 1 186 ? 69.003 57.252 45.327 1.00 44.68 154 PRO A C 1
ATOM 1175 O O . PRO A 1 186 ? 68.035 56.502 45.334 1.00 47.68 154 PRO A O 1
ATOM 1179 N N . LEU A 1 187 ? 68.974 58.467 45.861 1.00 44.07 155 LEU A N 1
ATOM 1180 C CA . LEU A 1 187 ? 67.746 59.034 46.395 1.00 36.47 155 LEU A CA 1
ATOM 1181 C C . LEU A 1 187 ? 66.672 59.180 45.316 1.00 42.93 155 LEU A C 1
ATOM 1182 O O . LEU A 1 187 ? 65.485 59.210 45.623 1.00 50.70 155 LEU A O 1
ATOM 1187 N N . PHE A 1 188 ? 67.091 59.315 44.060 1.00 41.14 156 PHE A N 1
ATOM 1188 C CA . PHE A 1 188 ? 66.150 59.416 42.950 1.00 43.79 156 PHE A CA 1
ATOM 1189 C C . PHE A 1 188 ? 65.725 58.045 42.437 1.00 49.22 156 PHE A C 1
ATOM 1190 O O . PHE A 1 188 ? 64.872 57.951 41.551 1.00 50.83 156 PHE A O 1
ATOM 1198 N N . ALA A 1 189 ? 66.331 56.991 42.984 1.00 50.99 157 ALA A N 1
ATOM 1199 C CA . ALA A 1 189 ? 66.120 55.620 42.495 1.00 48.07 157 ALA A CA 1
ATOM 1200 C C . ALA A 1 189 ? 65.603 54.622 43.551 1.00 48.65 157 ALA A C 1
ATOM 1201 O O . ALA A 1 189 ? 65.485 53.425 43.282 1.00 48.91 157 ALA A O 1
ATOM 1203 N N . THR A 1 190 ? 65.285 55.104 44.745 1.00 49.09 158 THR A N 1
ATOM 1204 C CA . THR A 1 190 ? 64.871 54.218 45.829 1.00 49.55 158 THR A CA 1
ATOM 1205 C C . THR A 1 190 ? 63.429 54.463 46.250 1.00 48.69 158 THR A C 1
ATOM 1206 O O . THR A 1 190 ? 63.049 55.600 46.535 1.00 50.30 158 THR A O 1
ATOM 1210 N N . ASP A 1 191 ? 62.638 53.403 46.331 1.00 47.14 159 ASP A N 1
ATOM 1211 C CA . ASP A 1 191 ? 61.276 53.547 46.810 1.00 46.10 159 ASP A CA 1
ATOM 1212 C C . ASP A 1 191 ? 61.271 54.095 48.236 1.00 50.03 159 ASP A C 1
ATOM 1213 O O . ASP A 1 191 ? 62.232 53.926 48.994 1.00 47.36 159 ASP A O 1
ATOM 1218 N N . ASN A 1 192 ? 60.176 54.773 48.565 1.00 50.40 160 ASN A N 1
ATOM 1219 C CA . ASN A 1 192 ? 59.905 55.275 49.901 1.00 45.12 160 ASN A CA 1
ATOM 1220 C C . ASN A 1 192 ? 60.987 56.152 50.529 1.00 40.12 160 ASN A C 1
ATOM 1221 O O . ASN A 1 192 ? 61.154 56.146 51.740 1.00 44.57 160 ASN A O 1
ATOM 1226 N N . THR A 1 193 ? 61.683 56.938 49.719 1.00 38.16 161 THR A N 1
ATOM 1227 C CA . THR A 1 193 ? 62.736 57.823 50.221 1.00 40.91 161 THR A CA 1
ATOM 1228 C C . THR A 1 193 ? 62.175 59.082 50.883 1.00 44.07 161 THR A C 1
ATOM 1229 O O . THR A 1 193 ? 62.644 59.508 51.948 1.00 42.40 161 THR A O 1
ATOM 1233 N N . PHE A 1 194 ? 61.160 59.668 50.261 1.00 42.86 162 PHE A N 1
ATOM 1234 C CA . PHE A 1 194 ? 60.644 60.946 50.718 1.00 41.57 162 PHE A CA 1
ATOM 1235 C C . PHE A 1 194 ? 59.316 60.791 51.461 1.00 43.07 162 PHE A C 1
ATOM 1236 O O . PHE A 1 194 ? 58.726 61.776 51.908 1.00 47.87 162 PHE A O 1
ATOM 1244 N N . GLY A 1 195 ? 58.875 59.545 51.615 1.00 45.85 163 GLY A N 1
ATOM 1245 C CA . GLY A 1 195 ? 57.664 59.218 52.355 1.00 49.22 163 GLY A CA 1
ATOM 1246 C C . GLY A 1 195 ? 57.295 57.751 52.182 1.00 55.35 163 GLY A C 1
ATOM 1247 O O . GLY A 1 195 ? 57.746 57.105 51.233 1.00 57.43 163 GLY A O 1
ATOM 1248 N N . PRO A 1 196 ? 56.472 57.209 53.095 1.00 52.13 164 PRO A N 1
ATOM 1249 C CA . PRO A 1 196 ? 56.081 55.796 52.997 1.00 43.56 164 PRO A CA 1
ATOM 1250 C C . PRO A 1 196 ? 55.248 55.554 51.746 1.00 49.60 164 PRO A C 1
ATOM 1251 O O . PRO A 1 196 ? 54.451 56.430 51.402 1.00 52.24 164 PRO A O 1
ATOM 1255 N N . ASP A 1 197 ? 55.455 54.422 51.070 1.00 51.43 165 ASP A N 1
ATOM 1256 C CA . ASP A 1 197 ? 54.639 54.010 49.924 1.00 52.06 165 ASP A CA 1
ATOM 1257 C C . ASP A 1 197 ? 54.683 55.021 48.796 1.00 50.57 165 ASP A C 1
ATOM 1258 O O . ASP A 1 197 ? 53.645 55.440 48.271 1.00 49.04 165 ASP A O 1
ATOM 1263 N N . THR A 1 198 ? 55.889 55.470 48.473 1.00 49.41 166 THR A N 1
ATOM 1264 C CA . THR A 1 198 ? 56.070 56.361 47.337 1.00 51.28 166 THR A CA 1
ATOM 1265 C C . THR A 1 198 ? 57.065 55.749 46.372 1.00 51.85 166 THR A C 1
ATOM 1266 O O . THR A 1 198 ? 58.038 55.139 46.794 1.00 52.38 166 THR A O 1
ATOM 1270 N N . PRO A 1 199 ? 56.793 55.876 45.066 1.00 48.04 167 PRO A N 1
ATOM 1271 C CA . PRO A 1 199 ? 57.662 55.320 44.020 1.00 42.22 167 PRO A CA 1
ATOM 1272 C C . PRO A 1 199 ? 58.951 56.114 43.825 1.00 44.35 167 PRO A C 1
ATOM 1273 O O . PRO A 1 199 ? 58.975 57.325 44.055 1.00 41.36 167 PRO A O 1
ATOM 1277 N N . HIS A 1 200 ? 60.006 55.436 43.379 1.00 43.22 168 HIS A N 1
ATOM 1278 C CA . HIS A 1 200 ? 61.252 56.113 43.085 1.00 43.26 168 HIS A CA 1
ATOM 1279 C C . HIS A 1 200 ? 61.112 57.027 41.871 1.00 43.46 168 HIS A C 1
ATOM 1280 O O . HIS A 1 200 ? 60.392 56.699 40.930 1.00 43.85 168 HIS A O 1
ATOM 1287 N N . CYS A 1 201 ? 61.821 58.158 41.898 1.00 38.04 169 CYS A N 1
ATOM 1288 C CA . CYS A 1 201 ? 61.720 59.172 40.851 1.00 40.89 169 CYS A CA 1
ATOM 1289 C C . CYS A 1 201 ? 61.936 58.578 39.467 1.00 45.07 169 CYS A C 1
ATOM 1290 O O . CYS A 1 201 ? 61.238 58.933 38.522 1.00 44.55 169 CYS A O 1
ATOM 1293 N N . THR A 1 202 ? 62.913 57.683 39.342 1.00 49.08 170 THR A N 1
ATOM 1294 C CA . THR A 1 202 ? 63.284 57.141 38.032 1.00 43.49 170 THR A CA 1
ATOM 1295 C C . THR A 1 202 ? 62.254 56.188 37.434 1.00 44.39 170 THR A C 1
ATOM 1296 O O . THR A 1 202 ? 62.457 55.681 36.336 1.00 52.51 170 THR A O 1
ATOM 1300 N N . THR A 1 203 ? 61.173 55.922 38.170 1.00 45.07 171 THR A N 1
ATOM 1301 C CA . THR A 1 203 ? 59.965 55.274 37.627 1.00 45.86 171 THR A CA 1
ATOM 1302 C C . THR A 1 203 ? 59.327 56.054 36.446 1.00 53.32 171 THR A C 1
ATOM 1303 O O . THR A 1 203 ? 58.853 55.474 35.458 1.00 50.00 171 THR A O 1
ATOM 1307 N N . CYS A 1 204 ? 59.299 57.376 36.589 1.00 52.39 172 CYS A N 1
ATOM 1308 C CA . CYS A 1 204 ? 58.690 58.263 35.616 1.00 51.39 172 CYS A CA 1
ATOM 1309 C C . CYS A 1 204 ? 59.725 59.139 34.893 1.00 52.19 172 CYS A C 1
ATOM 1310 O O . CYS A 1 204 ? 59.418 59.697 33.856 1.00 62.55 172 CYS A O 1
ATOM 1313 N N . HIS A 1 205 ? 60.942 59.261 35.422 1.00 49.20 173 HIS A N 1
ATOM 1314 C CA . HIS A 1 205 ? 61.958 60.134 34.806 1.00 46.36 173 HIS A CA 1
ATOM 1315 C C . HIS A 1 205 ? 63.264 59.402 34.470 1.00 46.00 173 HIS A C 1
ATOM 1316 O O . HIS A 1 205 ? 64.214 59.483 35.244 1.00 38.38 173 HIS A O 1
ATOM 1323 N N . PHE A 1 206 ? 63.330 58.715 33.323 1.00 51.15 174 PHE A N 1
ATOM 1324 C CA . PHE A 1 206 ? 64.482 57.851 33.032 1.00 53.44 174 PHE A CA 1
ATOM 1325 C C . PHE A 1 206 ? 65.027 57.909 31.612 1.00 62.02 174 PHE A C 1
ATOM 1326 O O . PHE A 1 206 ? 65.941 57.155 31.278 1.00 69.16 174 PHE A O 1
ATOM 1334 N N . SER A 1 207 ? 64.479 58.783 30.779 1.00 67.19 175 SER A N 1
ATOM 1335 C CA . SER A 1 207 ? 64.989 58.939 29.418 1.00 82.84 175 SER A CA 1
ATOM 1336 C C . SER A 1 207 ? 64.620 60.321 28.885 1.00 97.74 175 SER A C 1
ATOM 1337 O O . SER A 1 207 ? 63.948 61.100 29.568 1.00 99.34 175 SER A O 1
ATOM 1340 N N . ASN A 1 208 ? 65.035 60.619 27.659 1.00 108.63 176 ASN A N 1
ATOM 1341 C CA . ASN A 1 208 ? 64.807 61.944 27.107 1.00 118.03 176 ASN A CA 1
ATOM 1342 C C . ASN A 1 208 ? 63.837 61.905 25.942 1.00 121.99 176 ASN A C 1
ATOM 1343 O O . ASN A 1 208 ? 63.889 62.741 25.045 1.00 125.68 176 ASN A O 1
ATOM 1348 N N . GLN A 1 209 ? 62.962 60.909 25.952 1.00 122.48 177 GLN A N 1
ATOM 1349 C CA . GLN A 1 209 ? 61.928 60.808 24.937 1.00 127.11 177 GLN A CA 1
ATOM 1350 C C . GLN A 1 209 ? 60.546 60.870 25.597 1.00 132.74 177 GLN A C 1
ATOM 1351 O O . GLN A 1 209 ? 60.319 60.195 26.603 1.00 126.46 177 GLN A O 1
ATOM 1357 N N . GLU A 1 210 ? 59.636 61.650 24.996 1.00 145.44 178 GLU A N 1
ATOM 1358 C CA . GLU A 1 210 ? 58.441 62.222 25.664 1.00 152.03 178 GLU A CA 1
ATOM 1359 C C . GLU A 1 210 ? 57.475 61.249 26.388 1.00 139.74 178 GLU A C 1
ATOM 1360 O O . GLU A 1 210 ? 57.182 61.476 27.559 1.00 142.85 178 GLU A O 1
ATOM 1366 N N . PRO A 1 211 ? 56.894 60.241 25.696 1.00 117.59 179 PRO A N 1
ATOM 1367 C CA . PRO A 1 211 ? 56.660 59.029 26.500 1.00 107.28 179 PRO A CA 1
ATOM 1368 C C . PRO A 1 211 ? 57.796 58.008 26.285 1.00 110.44 179 PRO A C 1
ATOM 1369 O O . PRO A 1 211 ? 58.330 57.939 25.178 1.00 115.11 179 PRO A O 1
ATOM 1373 N N . PRO A 1 212 ? 58.155 57.214 27.313 1.00 106.59 180 PRO A N 1
ATOM 1374 C CA . PRO A 1 212 ? 57.535 57.053 28.635 1.00 103.09 180 PRO A CA 1
ATOM 1375 C C . PRO A 1 212 ? 58.028 57.996 29.755 1.00 100.91 180 PRO A C 1
ATOM 1376 O O . PRO A 1 212 ? 57.378 58.035 30.804 1.00 94.02 180 PRO A O 1
ATOM 1380 N N . SER A 1 213 ? 59.143 58.704 29.564 1.00 110.05 181 SER A N 1
ATOM 1381 C CA . SER A 1 213 ? 59.645 59.663 30.570 1.00 114.70 181 SER A CA 1
ATOM 1382 C C . SER A 1 213 ? 58.969 61.061 30.531 1.00 112.93 181 SER A C 1
ATOM 1383 O O . SER A 1 213 ? 59.076 61.782 29.539 1.00 118.36 181 SER A O 1
ATOM 1386 N N . PHE A 1 214 ? 58.307 61.443 31.625 1.00 106.24 182 PHE A N 1
ATOM 1387 C CA . PHE A 1 214 ? 57.563 62.709 31.721 1.00 101.14 182 PHE A CA 1
ATOM 1388 C C . PHE A 1 214 ? 58.426 63.982 31.623 1.00 102.13 182 PHE A C 1
ATOM 1389 O O . PHE A 1 214 ? 59.477 64.084 32.262 1.00 103.22 182 PHE A O 1
ATOM 1397 N N . HIS A 1 215 ? 57.961 64.949 30.826 1.00 102.42 183 HIS A N 1
ATOM 1398 C CA . HIS A 1 215 ? 58.707 66.179 30.524 1.00 99.59 183 HIS A CA 1
ATOM 1399 C C . HIS A 1 215 ? 60.149 65.906 30.071 1.00 90.70 183 HIS A C 1
ATOM 1400 O O . HIS A 1 215 ? 61.010 66.768 30.196 1.00 88.06 183 HIS A O 1
ATOM 1407 N N . GLU A 1 216 ? 60.400 64.703 29.553 1.00 86.76 184 GLU A N 1
ATOM 1408 C CA . GLU A 1 216 ? 61.713 64.305 29.037 1.00 84.31 184 GLU A CA 1
ATOM 1409 C C . GLU A 1 216 ? 62.841 64.499 30.046 1.00 78.45 184 GLU A C 1
ATOM 1410 O O . GLU A 1 216 ? 63.965 64.849 29.672 1.00 78.39 184 GLU A O 1
ATOM 1416 N N . LEU A 1 217 ? 62.526 64.305 31.322 1.00 69.63 185 LEU A N 1
ATOM 1417 C CA . LEU A 1 217 ? 63.499 64.458 32.392 1.00 53.96 185 LEU A CA 1
ATOM 1418 C C . LEU A 1 217 ? 64.100 63.111 32.743 1.00 48.36 185 LEU A C 1
ATOM 1419 O O . LEU A 1 217 ? 63.381 62.128 32.896 1.00 48.05 185 LEU A O 1
ATOM 1424 N N . ASN A 1 218 ? 65.422 63.060 32.832 1.00 44.35 186 ASN A N 1
ATOM 1425 C CA . ASN A 1 218 ? 66.108 61.815 33.136 1.00 44.92 186 ASN A CA 1
ATOM 1426 C C . ASN A 1 218 ? 66.920 61.894 34.433 1.00 49.06 186 ASN A C 1
ATOM 1427 O O . ASN A 1 218 ? 67.945 62.569 34.483 1.00 49.94 186 ASN A O 1
ATOM 1432 N N . LEU A 1 219 ? 66.465 61.225 35.489 1.00 50.35 187 LEU A N 1
ATOM 1433 C CA . LEU A 1 219 ? 67.169 61.311 36.764 1.00 46.10 187 LEU A CA 1
ATOM 1434 C C . LEU A 1 219 ? 68.044 60.098 37.114 1.00 47.79 187 LEU A C 1
ATOM 1435 O O . LEU A 1 219 ? 68.425 59.937 38.278 1.00 52.99 187 LEU A O 1
ATOM 1440 N N . THR A 1 220 ? 68.397 59.261 36.139 1.00 47.67 188 THR A N 1
ATOM 1441 C CA . THR A 1 220 ? 69.161 58.046 36.463 1.00 45.56 188 THR A CA 1
ATOM 1442 C C . THR A 1 220 ? 70.659 58.303 36.568 1.00 48.24 188 THR A C 1
ATOM 1443 O O . THR A 1 220 ? 71.393 57.494 37.120 1.00 53.10 188 THR A O 1
ATOM 1447 N N . THR A 1 221 ? 71.123 59.408 36.001 1.00 47.36 189 THR A N 1
ATOM 1448 C CA . THR A 1 221 ? 72.546 59.712 35.980 1.00 46.75 189 THR A CA 1
ATOM 1449 C C . THR A 1 221 ? 72.781 61.182 36.224 1.00 48.95 189 THR A C 1
ATOM 1450 O O . THR A 1 221 ? 71.871 61.996 36.045 1.00 50.06 189 THR A O 1
ATOM 1454 N N . TYR A 1 222 ? 74.008 61.529 36.598 1.00 48.53 190 TYR A N 1
ATOM 1455 C CA . TYR A 1 222 ? 74.352 62.924 36.813 1.00 46.35 190 TYR A CA 1
ATOM 1456 C C . TYR A 1 222 ? 74.060 63.787 35.591 1.00 54.76 190 TYR A C 1
ATOM 1457 O O . TYR A 1 222 ? 73.457 64.851 35.701 1.00 58.27 190 TYR A O 1
ATOM 1466 N N . GLU A 1 223 ? 74.491 63.327 34.423 1.00 57.86 191 GLU A N 1
ATOM 1467 C CA . GLU A 1 223 ? 74.354 64.128 33.215 1.00 56.86 191 GLU A CA 1
ATOM 1468 C C . GLU A 1 223 ? 72.887 64.404 32.886 1.00 58.99 191 GLU A C 1
ATOM 1469 O O . GLU A 1 223 ? 72.557 65.487 32.404 1.00 64.26 191 GLU A O 1
ATOM 1475 N N . GLY A 1 224 ? 72.009 63.438 33.158 1.00 54.39 192 GLY A N 1
ATOM 1476 C CA . GLY A 1 224 ? 70.583 63.606 32.911 1.00 52.68 192 GLY A CA 1
ATOM 1477 C C . GLY A 1 224 ? 69.935 64.654 33.804 1.00 57.06 192 GLY A C 1
ATOM 1478 O O . GLY A 1 224 ? 69.086 65.435 33.357 1.00 53.26 192 GLY A O 1
ATOM 1479 N N . ILE A 1 225 ? 70.346 64.660 35.072 1.00 54.34 193 ILE A N 1
ATOM 1480 C CA . ILE A 1 225 ? 69.839 65.593 36.066 1.00 50.25 193 ILE A CA 1
ATOM 1481 C C . ILE A 1 225 ? 70.242 67.030 35.738 1.00 48.16 193 ILE A C 1
ATOM 1482 O O . ILE A 1 225 ? 69.458 67.962 35.922 1.00 53.09 193 ILE A O 1
ATOM 1487 N N . MET A 1 226 ? 71.475 67.211 35.279 1.00 48.04 194 MET A N 1
ATOM 1488 C CA . MET A 1 226 ? 71.984 68.538 34.943 1.00 48.64 194 MET A CA 1
ATOM 1489 C C . MET A 1 226 ? 71.559 69.001 33.550 1.00 54.00 194 MET A C 1
ATOM 1490 O O . MET A 1 226 ? 71.565 70.191 33.253 1.00 59.10 194 MET A O 1
ATOM 1495 N N . LEU A 1 227 ? 71.189 68.062 32.690 1.00 61.86 195 LEU A N 1
ATOM 1496 C CA . LEU A 1 227 ? 70.651 68.423 31.382 1.00 71.35 195 LEU A CA 1
ATOM 1497 C C . LEU A 1 227 ? 69.264 69.046 31.546 1.00 78.94 195 LEU A C 1
ATOM 1498 O O . LEU A 1 227 ? 68.995 70.145 31.064 1.00 80.09 195 LEU A O 1
ATOM 1503 N N . GLY A 1 228 ? 68.413 68.349 32.292 1.00 84.44 196 GLY A N 1
ATOM 1504 C CA . GLY A 1 228 ? 67.073 68.809 32.594 1.00 83.61 196 GLY A CA 1
ATOM 1505 C C . GLY A 1 228 ? 65.967 68.244 31.723 1.00 86.79 196 GLY A C 1
ATOM 1506 O O . GLY A 1 228 ? 66.101 67.186 31.097 1.00 85.72 196 GLY A O 1
ATOM 1507 N N . ALA A 1 229 ? 64.859 68.977 31.702 1.00 92.94 197 ALA A N 1
ATOM 1508 C CA . ALA A 1 229 ? 63.609 68.548 31.086 1.00 95.73 197 ALA A CA 1
ATOM 1509 C C . ALA A 1 229 ? 63.340 69.251 29.749 1.00 104.01 197 ALA A C 1
ATOM 1510 O O . ALA A 1 229 ? 64.012 70.228 29.405 1.00 102.09 197 ALA A O 1
ATOM 1512 N N . ASP A 1 230 ? 62.372 68.724 28.997 1.00 112.04 198 ASP A N 1
ATOM 1513 C CA . ASP A 1 230 ? 61.878 69.350 27.766 1.00 117.58 198 ASP A CA 1
ATOM 1514 C C . ASP A 1 230 ? 62.992 69.535 26.734 1.00 122.58 198 ASP A C 1
ATOM 1515 O O . ASP A 1 230 ? 62.907 70.432 25.899 1.00 127.11 198 ASP A O 1
ATOM 1520 N N . SER A 1 231 ? 64.031 68.695 26.801 1.00 124.48 199 SER A N 1
ATOM 1521 C CA . SER A 1 231 ? 65.209 68.821 25.924 1.00 126.32 199 SER A CA 1
ATOM 1522 C C . SER A 1 231 ? 64.984 68.443 24.440 1.00 133.49 199 SER A C 1
ATOM 1523 O O . SER A 1 231 ? 65.624 69.002 23.551 1.00 139.31 199 SER A O 1
ATOM 1526 N N . VAL A 1 232 ? 64.099 67.498 24.149 1.00 129.54 200 VAL A N 1
ATOM 1527 C CA . VAL A 1 232 ? 63.797 67.205 22.748 1.00 121.34 200 VAL A CA 1
ATOM 1528 C C . VAL A 1 232 ? 62.817 68.213 22.107 1.00 126.47 200 VAL A C 1
ATOM 1529 O O . VAL A 1 232 ? 63.092 68.736 21.022 1.00 125.67 200 VAL A O 1
ATOM 1533 N N . ALA A 1 233 ? 61.698 68.491 22.785 1.00 130.86 201 ALA A N 1
ATOM 1534 C CA . ALA A 1 233 ? 60.631 69.356 22.253 1.00 133.85 201 ALA A CA 1
ATOM 1535 C C . ALA A 1 233 ? 60.924 70.863 22.209 1.00 136.07 201 ALA A C 1
ATOM 1536 O O . ALA A 1 233 ? 60.381 71.572 21.365 1.00 138.60 201 ALA A O 1
ATOM 1538 N N . LYS A 1 234 ? 61.753 71.362 23.118 1.00 134.69 202 LYS A N 1
ATOM 1539 C CA . LYS A 1 234 ? 62.135 72.770 23.077 1.00 135.69 202 LYS A CA 1
ATOM 1540 C C . LYS A 1 234 ? 63.650 72.951 23.011 1.00 141.61 202 LYS A C 1
ATOM 1541 O O . LYS A 1 234 ? 64.142 73.903 22.409 1.00 143.35 202 LYS A O 1
ATOM 1547 N N . GLY A 1 235 ? 64.378 72.010 23.605 1.00 145.30 203 GLY A N 1
ATOM 1548 C CA . GLY A 1 235 ? 65.828 72.083 23.719 1.00 148.61 203 GLY A CA 1
ATOM 1549 C C . GLY A 1 235 ? 66.697 71.903 22.487 1.00 152.36 203 GLY A C 1
ATOM 1550 O O . GLY A 1 235 ? 66.346 72.397 21.420 1.00 154.13 203 GLY A O 1
ATOM 1551 N N . VAL A 1 236 ? 67.832 71.206 22.618 1.00 157.04 204 VAL A N 1
ATOM 1552 C CA . VAL A 1 236 ? 68.215 70.463 23.821 1.00 162.75 204 VAL A CA 1
ATOM 1553 C C . VAL A 1 236 ? 68.632 71.395 24.974 1.00 168.66 204 VAL A C 1
ATOM 1554 O O . VAL A 1 236 ? 68.548 71.010 26.140 1.00 171.77 204 VAL A O 1
ATOM 1558 N N . ASP A 1 237 ? 69.066 72.614 24.659 1.00 169.80 205 ASP A N 1
ATOM 1559 C CA . ASP A 1 237 ? 69.197 73.658 25.682 1.00 170.60 205 ASP A CA 1
ATOM 1560 C C . ASP A 1 237 ? 68.360 74.924 25.446 1.00 164.16 205 ASP A C 1
ATOM 1561 O O . ASP A 1 237 ? 68.883 76.035 25.352 1.00 164.68 205 ASP A O 1
ATOM 1566 N N . ASN A 1 238 ? 67.060 74.706 25.310 1.00 155.60 206 ASN A N 1
ATOM 1567 C CA . ASN A 1 238 ? 66.034 75.706 25.574 1.00 145.18 206 ASN A CA 1
ATOM 1568 C C . ASN A 1 238 ? 65.280 75.001 26.681 1.00 133.67 206 ASN A C 1
ATOM 1569 O O . ASN A 1 238 ? 64.112 75.268 26.983 1.00 133.33 206 ASN A O 1
ATOM 1574 N N . ALA A 1 239 ? 66.016 74.035 27.228 1.00 123.36 207 ALA A N 1
ATOM 1575 C CA . ALA A 1 239 ? 65.613 73.134 28.293 1.00 112.38 207 ALA A CA 1
ATOM 1576 C C . ALA A 1 239 ? 65.454 73.802 29.647 1.00 104.35 207 ALA A C 1
ATOM 1577 O O . ALA A 1 239 ? 66.159 74.752 30.007 1.00 102.68 207 ALA A O 1
ATOM 1579 N N . THR A 1 240 ? 64.525 73.246 30.402 1.00 98.57 208 THR A N 1
ATOM 1580 C CA . THR A 1 240 ? 64.253 73.683 31.744 1.00 94.37 208 THR A CA 1
ATOM 1581 C C . THR A 1 240 ? 65.333 73.094 32.653 1.00 82.60 208 THR A C 1
ATOM 1582 O O . THR A 1 240 ? 65.331 71.891 32.918 1.00 80.62 208 THR A O 1
ATOM 1586 N N . LYS A 1 241 ? 66.274 73.921 33.100 1.00 69.55 209 LYS A N 1
ATOM 1587 C CA . LYS A 1 241 ? 67.294 73.455 34.038 1.00 58.17 209 LYS A CA 1
ATOM 1588 C C . LYS A 1 241 ? 66.557 73.117 35.330 1.00 59.41 209 LYS A C 1
ATOM 1589 O O . LYS A 1 241 ? 65.705 73.903 35.769 1.00 66.73 209 LYS A O 1
ATOM 1595 N N . VAL A 1 242 ? 66.863 71.981 35.955 1.00 48.26 210 VAL A N 1
ATOM 1596 C CA . VAL A 1 242 ? 66.131 71.623 37.165 1.00 39.91 210 VAL A CA 1
ATOM 1597 C C . VAL A 1 242 ? 67.034 71.663 38.386 1.00 42.72 210 VAL A C 1
ATOM 1598 O O . VAL A 1 242 ? 66.580 71.570 39.532 1.00 40.48 210 VAL A O 1
ATOM 1602 N N . ILE A 1 243 ? 68.320 71.824 38.131 1.00 45.76 211 ILE A N 1
ATOM 1603 C CA . ILE A 1 243 ? 69.272 72.052 39.194 1.00 46.36 211 ILE A CA 1
ATOM 1604 C C . ILE A 1 243 ? 69.982 73.330 38.830 1.00 49.95 211 ILE A C 1
ATOM 1605 O O . ILE A 1 243 ? 70.444 73.481 37.716 1.00 52.53 211 ILE A O 1
ATOM 1610 N N . ILE A 1 244 ? 70.034 74.271 39.755 1.00 58.39 212 ILE A N 1
ATOM 1611 C CA . ILE A 1 244 ? 70.780 75.502 39.540 1.00 56.92 212 ILE A CA 1
ATOM 1612 C C . ILE A 1 244 ? 71.886 75.517 40.580 1.00 55.69 212 ILE A C 1
ATOM 1613 O O . ILE A 1 244 ? 71.643 75.820 41.746 1.00 54.21 212 ILE A O 1
ATOM 1618 N N . PRO A 1 245 ? 73.103 75.135 40.169 1.00 60.47 213 PRO A N 1
ATOM 1619 C CA . PRO A 1 245 ? 74.188 74.901 41.131 1.00 61.53 213 PRO A CA 1
ATOM 1620 C C . PRO A 1 245 ? 74.442 76.096 42.022 1.00 61.22 213 PRO A C 1
ATOM 1621 O O . PRO A 1 245 ? 74.508 77.229 41.541 1.00 59.27 213 PRO A O 1
ATOM 1625 N N . GLY A 1 246 ? 74.564 75.827 43.317 1.00 58.94 214 GLY A N 1
ATOM 1626 C CA . GLY A 1 246 ? 74.711 76.874 44.305 1.00 63.80 214 GLY A CA 1
ATOM 1627 C C . GLY A 1 246 ? 73.404 77.388 44.880 1.00 69.98 214 GLY A C 1
ATOM 1628 O O . GLY A 1 246 ? 73.423 78.062 45.911 1.00 70.71 214 GLY A O 1
ATOM 1629 N N . ASP A 1 247 ? 72.274 77.064 44.242 1.00 69.48 215 ASP A N 1
ATOM 1630 C CA . ASP A 1 247 ? 70.990 77.661 44.626 1.00 60.47 215 ASP A CA 1
ATOM 1631 C C . ASP A 1 247 ? 69.831 76.678 44.721 1.00 53.97 215 ASP A C 1
ATOM 1632 O O . ASP A 1 247 ? 69.054 76.538 43.774 1.00 51.28 215 ASP A O 1
ATOM 1637 N N . PRO A 1 248 ? 69.659 76.056 45.893 1.00 53.41 216 PRO A N 1
ATOM 1638 C CA . PRO A 1 248 ? 68.560 75.098 46.073 1.00 54.88 216 PRO A CA 1
ATOM 1639 C C . PRO A 1 248 ? 67.191 75.753 45.879 1.00 55.25 216 PRO A C 1
ATOM 1640 O O . PRO A 1 248 ? 66.308 75.167 45.259 1.00 57.45 216 PRO A O 1
ATOM 1644 N N . GLU A 1 249 ? 67.045 76.974 46.377 1.00 55.76 217 GLU A N 1
ATOM 1645 C CA . GLU A 1 249 ? 65.781 77.702 46.333 1.00 62.70 217 GLU A CA 1
ATOM 1646 C C . GLU A 1 249 ? 65.229 77.877 44.929 1.00 57.55 217 GLU A C 1
ATOM 1647 O O . GLU A 1 249 ? 64.012 77.895 44.725 1.00 60.30 217 GLU A O 1
ATOM 1653 N N . ALA A 1 250 ? 66.129 78.001 43.963 1.00 46.45 218 ALA A N 1
ATOM 1654 C CA . ALA A 1 250 ? 65.734 78.247 42.582 1.00 42.50 218 ALA A CA 1
ATOM 1655 C C . ALA A 1 250 ? 65.705 76.983 41.752 1.00 47.81 218 ALA A C 1
ATOM 1656 O O . ALA A 1 250 ? 65.329 77.023 40.571 1.00 54.19 218 ALA A O 1
ATOM 1658 N N . SER A 1 251 ? 66.126 75.874 42.362 1.00 41.37 219 SER A N 1
ATOM 1659 C CA . SER A 1 251 ? 66.214 74.590 41.674 1.00 39.06 219 SER A CA 1
ATOM 1660 C C . SER A 1 251 ? 64.874 73.874 41.663 1.00 44.26 219 SER A C 1
ATOM 1661 O O . SER A 1 251 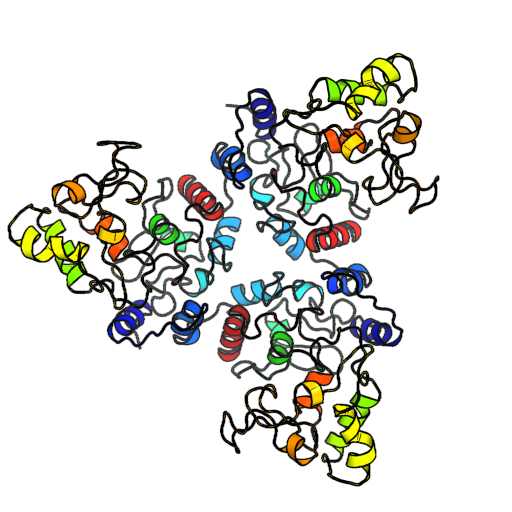? 64.309 73.575 42.721 1.00 49.75 219 SER A O 1
ATOM 1664 N N . LYS A 1 252 ? 64.379 73.575 40.471 1.00 45.93 220 LYS A N 1
ATOM 1665 C CA . LYS A 1 252 ? 63.079 72.922 40.325 1.00 49.77 220 LYS A CA 1
ATOM 1666 C C . LYS A 1 252 ? 62.996 71.594 41.088 1.00 49.83 220 LYS A C 1
ATOM 1667 O O . LYS A 1 252 ? 61.942 71.246 41.635 1.00 49.68 220 LYS A O 1
ATOM 1673 N N . VAL A 1 253 ? 64.109 70.870 41.144 1.00 45.79 221 VAL A N 1
ATOM 1674 C CA . VAL A 1 253 ? 64.142 69.618 41.876 1.00 45.24 221 VAL A CA 1
ATOM 1675 C C . VAL A 1 253 ? 63.862 69.897 43.341 1.00 46.10 221 VAL A C 1
ATOM 1676 O O . VAL A 1 253 ? 63.019 69.249 43.963 1.00 48.51 221 VAL A O 1
ATOM 1680 N N . PHE A 1 254 ? 64.575 70.861 43.902 1.00 40.34 222 PHE A N 1
ATOM 1681 C CA . PHE A 1 254 ? 64.376 71.166 45.304 1.00 38.93 222 PHE A CA 1
ATOM 1682 C C . PHE A 1 254 ? 62.981 71.749 45.551 1.00 40.73 222 PHE A C 1
ATOM 1683 O O . PHE A 1 254 ? 62.343 71.439 46.555 1.00 43.37 222 PHE A O 1
ATOM 1691 N N . GLN A 1 255 ? 62.502 72.577 44.628 1.00 40.57 223 GLN A N 1
ATOM 1692 C CA . GLN A 1 255 ? 61.154 73.145 44.736 1.00 37.81 223 GLN A CA 1
ATOM 1693 C C . GLN A 1 255 ? 60.087 72.077 44.726 1.00 38.45 223 GLN A C 1
ATOM 1694 O O . GLN A 1 255 ? 59.165 72.111 45.533 1.00 44.09 223 GLN A O 1
ATOM 1700 N N . HIS A 1 256 ? 60.177 71.154 43.777 1.00 32.88 224 HIS A N 1
ATOM 1701 C CA . HIS A 1 256 ? 59.177 70.102 43.685 1.00 33.28 224 HIS A CA 1
ATOM 1702 C C . HIS A 1 256 ? 59.243 69.155 44.904 1.00 39.22 224 HIS A C 1
ATOM 1703 O O . HIS A 1 256 ? 58.250 68.531 45.262 1.00 46.87 224 HIS A O 1
ATOM 1710 N N . LEU A 1 257 ? 60.410 69.042 45.531 1.00 40.11 225 LEU A N 1
ATOM 1711 C CA . LEU A 1 257 ? 60.575 68.185 46.704 1.00 35.13 225 LEU A CA 1
ATOM 1712 C C . LEU A 1 257 ? 60.010 68.809 47.985 1.00 40.51 225 LEU A C 1
ATOM 1713 O O . LEU A 1 257 ? 59.704 68.097 48.931 1.00 41.22 225 LEU A O 1
ATOM 1718 N N . THR A 1 258 ? 59.883 70.133 48.024 1.00 39.80 226 THR A N 1
ATOM 1719 C CA . THR A 1 258 ? 59.554 70.817 49.271 1.00 39.90 226 THR A CA 1
ATOM 1720 C C . THR A 1 258 ? 58.241 71.599 49.260 1.00 43.46 226 THR A C 1
ATOM 1721 O O . THR A 1 258 ? 57.790 72.057 50.305 1.00 51.53 226 THR A O 1
ATOM 1725 N N . GLU A 1 259 ? 57.612 71.747 48.101 1.00 40.34 227 GLU A N 1
ATOM 1726 C CA . GLU A 1 259 ? 56.409 72.566 48.018 1.00 37.92 227 GLU A CA 1
ATOM 1727 C C . GLU A 1 259 ? 55.156 71.745 47.743 1.00 39.09 227 GLU A C 1
ATOM 1728 O O . GLU A 1 259 ? 55.044 71.096 46.710 1.00 43.60 227 GLU A O 1
ATOM 1734 N N . ASP A 1 260 ? 54.210 71.773 48.678 1.00 38.91 228 ASP A N 1
ATOM 1735 C CA . ASP A 1 260 ? 52.919 71.138 48.461 1.00 34.72 228 ASP A CA 1
ATOM 1736 C C . ASP A 1 260 ? 52.028 72.043 47.646 1.00 35.55 228 ASP A C 1
ATOM 1737 O O . ASP A 1 260 ? 51.934 73.235 47.924 1.00 36.41 228 ASP A O 1
ATOM 1742 N N . ARG A 1 261 ? 51.391 71.481 46.626 1.00 38.46 229 ARG A N 1
ATOM 1743 C CA . ARG A 1 261 ? 50.479 72.239 45.789 1.00 32.31 229 ARG A CA 1
ATOM 1744 C C . ARG A 1 261 ? 49.238 72.616 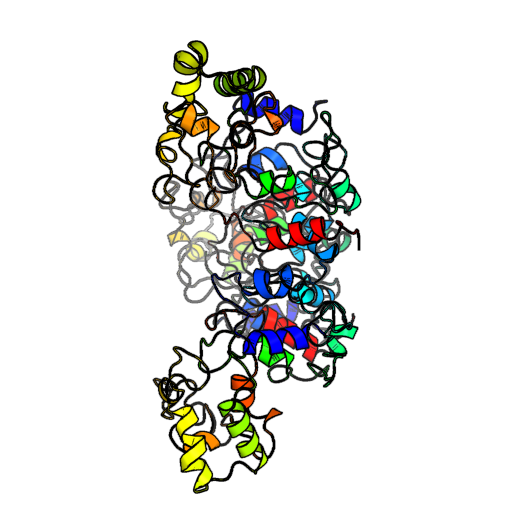46.588 1.00 34.31 229 ARG A C 1
ATOM 1745 O O . ARG A 1 261 ? 48.793 71.858 47.446 1.00 40.41 229 ARG A O 1
ATOM 1753 N N . MET A 1 262 ? 48.683 73.787 46.292 1.00 33.31 230 MET A N 1
ATOM 1754 C CA . MET A 1 262 ? 47.561 74.341 47.034 1.00 32.59 230 MET A CA 1
ATOM 1755 C C . MET A 1 262 ? 46.258 74.202 46.282 1.00 37.00 230 MET A C 1
ATOM 1756 O O . MET A 1 262 ? 46.256 74.196 45.053 1.00 45.54 230 MET A O 1
ATOM 1761 N N . PRO A 1 263 ? 45.142 74.043 47.014 1.00 34.96 231 PRO A N 1
ATOM 1762 C CA . PRO A 1 263 ? 45.064 73.822 48.462 1.00 35.30 231 PRO A CA 1
ATOM 1763 C C . PRO A 1 263 ? 45.577 72.432 48.797 1.00 38.03 231 PRO A C 1
ATOM 1764 O O . PRO A 1 263 ? 45.611 71.586 47.912 1.00 41.44 231 PRO A O 1
ATOM 1768 N N . PRO A 1 264 ? 46.008 72.214 50.043 1.00 37.90 232 PRO A N 1
ATOM 1769 C CA . PRO A 1 264 ? 46.671 70.961 50.414 1.00 35.19 232 PRO A CA 1
ATOM 1770 C C . PRO A 1 264 ? 45.840 69.764 50.066 1.00 43.78 232 PRO A C 1
ATOM 1771 O O . PRO A 1 264 ? 44.628 69.793 50.229 1.00 50.82 232 PRO A O 1
ATOM 1775 N N . GLY A 1 265 ? 46.471 68.754 49.493 1.00 43.28 233 GLY A N 1
ATOM 1776 C CA . GLY A 1 265 ? 45.740 67.547 49.204 1.00 41.86 233 GLY A CA 1
ATOM 1777 C C . GLY A 1 265 ? 45.091 67.585 47.845 1.00 43.25 233 GLY A C 1
ATOM 1778 O O . GLY A 1 265 ? 44.455 66.616 47.443 1.00 46.45 233 GLY A O 1
ATOM 1779 N N . ILE A 1 266 ? 45.214 68.705 47.143 1.00 42.84 234 ILE A N 1
ATOM 1780 C CA . ILE A 1 266 ? 44.652 68.777 45.804 1.00 41.99 234 ILE A CA 1
ATOM 1781 C C . ILE A 1 266 ? 45.260 67.662 44.955 1.00 47.50 234 ILE A C 1
ATOM 1782 O O . ILE A 1 266 ? 46.480 67.423 44.976 1.00 53.08 234 ILE A O 1
ATOM 1787 N N . ASP A 1 267 ? 44.404 66.949 44.236 1.00 47.31 235 ASP A N 1
ATOM 1788 C CA . ASP A 1 267 ? 44.879 65.846 43.416 1.00 53.81 235 ASP A CA 1
ATOM 1789 C C . ASP A 1 267 ? 45.723 66.345 42.253 1.00 53.00 235 ASP A C 1
ATOM 1790 O O . ASP A 1 267 ? 45.343 67.294 41.577 1.00 57.86 235 ASP A O 1
ATOM 1795 N N . PRO A 1 268 ? 46.866 65.688 42.010 1.00 43.97 236 PRO A N 1
ATOM 1796 C CA . PRO A 1 268 ? 47.834 66.025 40.960 1.00 46.60 236 PRO A CA 1
ATOM 1797 C C . PRO A 1 268 ? 47.224 66.150 39.561 1.00 52.50 236 PRO A C 1
ATOM 1798 O O . PRO A 1 268 ? 47.662 66.991 38.770 1.00 58.04 236 PRO A O 1
ATOM 1802 N N . SER A 1 269 ? 46.221 65.332 39.263 1.00 46.16 237 SER A N 1
ATOM 1803 C CA . SER A 1 269 ? 45.642 65.313 37.932 1.00 44.38 237 SER A CA 1
ATOM 1804 C C . SER A 1 269 ? 44.745 66.510 37.671 1.00 49.83 237 SER A C 1
ATOM 1805 O O . SER A 1 269 ? 44.372 66.751 36.529 1.00 59.07 237 SER A O 1
ATOM 1808 N N . GLU A 1 270 ? 44.411 67.261 38.717 1.00 48.35 238 GLU A N 1
ATOM 1809 C CA . GLU A 1 270 ? 43.705 68.534 38.557 1.00 45.25 238 GLU A CA 1
ATOM 1810 C C . GLU A 1 270 ? 44.489 69.475 37.632 1.00 45.13 238 GLU A C 1
ATOM 1811 O O . GLU A 1 270 ? 45.694 69.661 37.801 1.00 50.41 238 GLU A O 1
ATOM 1817 N N . ASP A 1 271 ? 43.784 70.061 36.669 1.00 43.79 239 ASP A N 1
ATOM 1818 C CA . ASP A 1 271 ? 44.333 70.960 35.654 1.00 44.10 239 ASP A CA 1
ATOM 1819 C C . ASP A 1 271 ? 45.395 71.932 36.194 1.00 44.61 239 ASP A C 1
ATOM 1820 O O . ASP A 1 271 ? 45.127 72.680 37.129 1.00 52.25 239 ASP A O 1
ATOM 1825 N N . ARG A 1 272 ? 46.604 71.899 35.632 1.00 40.99 240 ARG A N 1
ATOM 1826 C CA . ARG A 1 272 ? 47.669 72.789 36.095 1.00 38.48 240 ARG A CA 1
ATOM 1827 C C . ARG A 1 272 ? 47.556 74.148 35.453 1.00 41.30 240 ARG A C 1
ATOM 1828 O O . ARG A 1 272 ? 48.173 75.093 35.913 1.00 40.66 240 ARG A O 1
ATOM 1836 N N . ASP A 1 273 ? 46.737 74.250 34.411 1.00 47.88 241 ASP A N 1
ATOM 1837 C CA . ASP A 1 273 ? 46.551 75.506 33.684 1.00 48.40 241 ASP A CA 1
ATOM 1838 C C . ASP A 1 273 ? 45.103 75.981 33.732 1.00 50.86 241 ASP A C 1
ATOM 1839 O O . ASP A 1 273 ? 44.532 76.387 32.720 1.00 49.66 241 ASP A O 1
ATOM 1844 N N . HIS A 1 274 ? 44.529 75.924 34.930 1.00 44.92 242 HIS A N 1
ATOM 1845 C CA . HIS A 1 274 ? 43.182 76.376 35.189 1.00 40.04 242 HIS A CA 1
ATOM 1846 C C . HIS A 1 274 ? 43.046 77.821 34.713 1.00 43.53 242 HIS A C 1
ATOM 1847 O O . HIS A 1 274 ? 43.950 78.640 34.937 1.00 47.18 242 HIS A O 1
ATOM 1854 N N . PRO A 1 275 ? 41.929 78.131 34.033 1.00 41.73 243 PRO A N 1
ATOM 1855 C CA . PRO A 1 275 ? 41.694 79.482 33.510 1.00 37.15 243 PRO A CA 1
ATOM 1856 C C . PRO A 1 275 ? 41.790 80.550 34.598 1.00 40.55 243 PRO A C 1
ATOM 1857 O O . PRO A 1 275 ? 42.344 81.625 34.339 1.00 48.64 243 PRO A O 1
ATOM 1861 N N . ASN A 1 276 ? 41.298 80.256 35.797 1.00 37.98 244 ASN A N 1
ATOM 1862 C CA . ASN A 1 276 ? 41.394 81.215 36.897 1.00 38.05 244 ASN A CA 1
ATOM 1863 C C . ASN A 1 276 ? 42.826 81.494 37.307 1.00 37.04 244 ASN A C 1
ATOM 1864 O O . ASN A 1 276 ? 43.141 82.612 37.735 1.00 30.78 244 ASN A O 1
ATOM 1869 N N . THR A 1 277 ? 43.684 80.483 37.183 1.00 36.54 245 THR A N 1
ATOM 1870 C CA . THR A 1 277 ? 45.107 80.661 37.438 1.00 33.32 245 THR A CA 1
ATOM 1871 C C . THR A 1 277 ? 45.699 81.640 36.433 1.00 36.92 245 THR A C 1
ATOM 1872 O O . THR A 1 277 ? 46.458 82.549 36.803 1.00 36.78 245 THR A O 1
ATOM 1876 N N . GLN A 1 278 ? 45.306 81.487 35.169 1.00 38.22 246 GLN A N 1
ATOM 1877 C CA . GLN A 1 278 ? 45.823 82.338 34.106 1.00 33.91 246 GLN A CA 1
ATOM 1878 C C . GLN A 1 278 ? 45.319 83.764 34.263 1.00 37.76 246 GLN A C 1
ATOM 1879 O O . GLN A 1 278 ? 46.057 84.730 34.054 1.00 43.48 246 GLN A O 1
ATOM 1885 N N . ILE A 1 279 ? 44.063 83.890 34.663 1.00 39.38 247 ILE A N 1
ATOM 1886 C CA . ILE A 1 279 ? 43.473 85.199 34.912 1.00 37.23 247 ILE A CA 1
ATOM 1887 C C . ILE A 1 279 ? 44.171 85.857 36.091 1.00 38.36 247 ILE A C 1
ATOM 1888 O O . ILE A 1 279 ? 44.419 87.057 36.072 1.00 42.11 247 ILE A O 1
ATOM 1893 N N . LEU A 1 280 ? 44.504 85.064 37.107 1.00 41.24 248 LEU A N 1
ATOM 1894 C CA . LEU A 1 280 ? 45.281 85.558 38.241 1.00 36.10 248 LEU A CA 1
ATOM 1895 C C . LEU A 1 280 ? 46.623 86.122 37.783 1.00 35.83 248 LEU A C 1
ATOM 1896 O O . LEU A 1 280 ? 46.974 87.259 38.112 1.00 35.76 248 LEU A O 1
ATOM 1901 N N . PHE A 1 281 ? 47.343 85.346 36.980 1.00 32.85 249 PHE A N 1
ATOM 1902 C CA . PHE A 1 281 ? 48.650 85.786 36.477 1.00 30.99 249 PHE A CA 1
ATOM 1903 C C . PHE A 1 281 ? 48.532 87.080 35.696 1.00 40.07 249 PHE A C 1
ATOM 1904 O O . PHE A 1 281 ? 49.378 87.972 35.815 1.00 49.86 249 PHE A O 1
ATOM 1912 N N . ALA A 1 282 ? 47.473 87.183 34.902 1.00 41.56 250 ALA A N 1
ATOM 1913 C CA . ALA A 1 282 ? 47.216 88.387 34.125 1.00 33.78 250 ALA A CA 1
ATOM 1914 C C . ALA A 1 282 ? 47.078 89.589 35.040 1.00 40.73 250 ALA A C 1
ATOM 1915 O O . ALA A 1 282 ? 47.639 90.649 34.765 1.00 50.88 250 ALA A O 1
ATOM 1917 N N . TRP A 1 283 ? 46.348 89.414 36.137 1.00 35.24 251 TRP A N 1
ATOM 1918 C CA . TRP A 1 283 ? 46.120 90.496 37.082 1.00 34.37 251 TRP A CA 1
ATOM 1919 C C . TRP A 1 283 ? 47.420 90.968 37.724 1.00 41.37 251 TRP A C 1
ATOM 1920 O O . TRP A 1 283 ? 47.651 92.163 37.904 1.00 44.24 251 TRP A O 1
ATOM 1931 N N . ILE A 1 284 ? 48.265 90.014 38.072 1.00 41.97 252 ILE A N 1
ATOM 1932 C CA . ILE A 1 284 ? 49.571 90.318 38.622 1.00 40.22 252 ILE A CA 1
ATOM 1933 C C . ILE A 1 284 ? 50.434 91.066 37.600 1.00 37.53 252 ILE A C 1
ATOM 1934 O O . ILE A 1 284 ? 51.064 92.075 37.912 1.00 39.96 252 ILE A O 1
ATOM 1939 N N . LYS A 1 285 ? 50.474 90.563 36.378 1.00 34.39 253 LYS A N 1
ATOM 1940 C CA . LYS A 1 285 ? 51.241 91.225 35.339 1.00 37.78 253 LYS A CA 1
ATOM 1941 C C . LYS A 1 285 ? 50.759 92.651 35.039 1.00 42.56 253 LYS A C 1
ATOM 1942 O O . LYS A 1 285 ? 51.539 93.507 34.602 1.00 45.90 253 LYS A O 1
ATOM 1948 N N . GLN A 1 286 ? 49.470 92.894 35.252 1.00 37.73 254 GLN A N 1
ATOM 1949 C CA . GLN A 1 286 ? 48.874 94.206 35.002 1.00 35.80 254 GLN A CA 1
ATOM 1950 C C . GLN A 1 286 ? 49.114 95.221 36.119 1.00 47.01 254 GLN A C 1
ATOM 1951 O O . GLN A 1 286 ? 48.594 96.345 36.069 1.00 45.72 254 GLN A O 1
ATOM 1957 N N . GLY A 1 287 ? 49.845 94.809 37.155 1.00 49.45 255 GLY A N 1
ATOM 1958 C CA . GLY A 1 287 ? 50.190 95.712 38.238 1.00 44.10 255 GLY A CA 1
ATOM 1959 C C . GLY A 1 287 ? 49.607 95.334 39.590 1.00 44.35 255 GLY A C 1
ATOM 1960 O O . GLY A 1 287 ? 49.863 96.011 40.580 1.00 47.06 255 GLY A O 1
ATOM 1961 N N . ALA A 1 288 ? 48.830 94.254 39.635 1.00 43.98 256 ALA A N 1
ATOM 1962 C CA . ALA A 1 288 ? 48.147 93.847 40.858 1.00 39.88 256 ALA A CA 1
ATOM 1963 C C . ALA A 1 288 ? 47.371 95.017 41.471 1.00 40.46 256 ALA A C 1
ATOM 1964 O O . ALA A 1 288 ? 47.517 95.318 42.651 1.00 41.23 256 ALA A O 1
ATOM 1966 N N . LYS A 1 289 ? 46.541 95.656 40.656 1.00 38.32 257 LYS A N 1
ATOM 1967 C CA . LYS A 1 289 ? 45.842 96.869 41.039 1.00 42.45 257 LYS A CA 1
ATOM 1968 C C . LYS A 1 289 ? 44.716 96.525 41.991 1.00 51.05 257 LYS A C 1
ATOM 1969 O O . LYS A 1 289 ? 44.082 95.472 41.839 1.00 53.26 257 LYS A O 1
ATOM 1975 N N . CYS A 1 290 ? 44.457 97.398 42.968 1.00 53.75 258 CYS A N 1
ATOM 1976 C CA . CYS A 1 290 ? 43.440 97.076 43.965 1.00 55.40 258 CYS A CA 1
ATOM 1977 C C . CYS A 1 290 ? 42.032 97.443 43.558 1.00 56.77 258 CYS A C 1
ATOM 1978 O O . CYS A 1 290 ? 41.118 97.325 44.358 1.00 56.00 258 CYS A O 1
ATOM 1981 N N . GLU A 1 291 ? 41.860 97.877 42.316 1.00 65.25 259 GLU A N 1
ATOM 1982 C CA . GLU A 1 291 ? 40.562 97.805 41.657 1.00 77.05 259 GLU A CA 1
ATOM 1983 C C . GLU A 1 291 ? 40.742 97.204 40.266 1.00 85.24 259 GLU A C 1
ATOM 1984 O O . GLU A 1 291 ? 41.864 96.975 39.792 1.00 82.92 259 GLU A O 1
ATOM 1991 N N A ASP B 1 33 ? 49.647 78.790 71.435 0.51 43.34 1 ASP B N 1
ATOM 1992 N N B ASP B 1 33 ? 48.822 81.552 73.859 0.49 49.53 1 ASP B N 1
ATOM 1993 C CA A ASP B 1 33 ? 50.486 78.837 72.624 0.51 47.13 1 ASP B CA 1
ATOM 1994 C CA B ASP B 1 33 ? 49.759 82.051 72.870 0.49 46.60 1 ASP B CA 1
ATOM 1995 C C A ASP B 1 33 ? 51.433 80.019 72.614 0.51 55.92 1 ASP B C 1
ATOM 1996 C C B ASP B 1 33 ? 50.756 80.909 72.751 0.49 53.59 1 ASP B C 1
ATOM 1997 O O A ASP B 1 33 ? 52.230 80.166 73.544 0.51 67.51 1 ASP B O 1
ATOM 1998 O O B ASP B 1 33 ? 50.617 79.942 73.506 0.49 53.78 1 ASP B O 1
ATOM 2007 N N A THR B 1 34 ? 51.258 80.864 71.592 0.51 55.11 2 THR B N 1
ATOM 2008 N N B THR B 1 34 ? 51.750 80.940 71.862 0.49 55.99 2 THR B N 1
ATOM 2009 C CA A THR B 1 34 ? 52.188 81.883 71.066 0.51 54.56 2 THR B CA 1
ATOM 2010 C CA B THR B 1 34 ? 52.070 81.974 70.885 0.49 53.99 2 THR B CA 1
ATOM 2011 C C A THR B 1 34 ? 52.914 81.162 69.926 0.51 52.19 2 THR B C 1
ATOM 2012 C C B THR B 1 34 ? 52.609 81.266 69.653 0.49 52.11 2 THR B C 1
ATOM 2013 O O A THR B 1 34 ? 53.815 81.704 69.281 0.51 51.58 2 THR B O 1
ATOM 2014 O O B THR B 1 34 ? 53.176 81.885 68.749 0.49 50.56 2 THR B O 1
ATOM 2021 N N . ARG B 1 35 ? 52.443 79.948 69.647 1.00 50.57 3 ARG B N 1
ATOM 2022 C CA . ARG B 1 35 ? 52.982 79.104 68.600 1.00 51.11 3 ARG B CA 1
ATOM 2023 C C . ARG B 1 35 ? 52.248 79.413 67.307 1.00 47.26 3 ARG B C 1
ATOM 2024 O O . ARG B 1 35 ? 51.033 79.514 67.305 1.00 49.82 3 ARG B O 1
ATOM 2032 N N . THR B 1 36 ? 52.956 79.506 66.194 1.00 44.57 4 THR B N 1
ATOM 2033 C CA . THR B 1 36 ? 52.282 79.809 64.948 1.00 39.17 4 THR B CA 1
ATOM 2034 C C . THR B 1 36 ? 51.586 78.595 64.373 1.00 41.01 4 THR B C 1
ATOM 2035 O O . THR B 1 36 ? 51.874 77.464 64.756 1.00 44.08 4 THR B O 1
ATOM 2039 N N . LEU B 1 37 ? 50.680 78.836 63.434 1.00 39.46 5 LEU B N 1
ATOM 2040 C CA . LEU B 1 37 ? 50.002 77.749 62.767 1.00 39.09 5 LEU B CA 1
ATOM 2041 C C . LEU B 1 37 ? 51.042 76.918 62.056 1.00 39.72 5 LEU B C 1
ATOM 2042 O O . LEU B 1 37 ? 51.021 75.698 62.139 1.00 43.58 5 LEU B O 1
ATOM 2047 N N . SER B 1 38 ? 51.973 77.601 61.392 1.00 37.33 6 SER B N 1
ATOM 2048 C CA . SER B 1 38 ? 53.076 76.952 60.682 1.00 38.87 6 SER B CA 1
ATOM 2049 C C . SER B 1 38 ? 53.921 76.068 61.568 1.00 42.99 6 SER B C 1
ATOM 2050 O O . SER B 1 38 ? 54.368 75.004 61.151 1.00 48.88 6 SER B O 1
ATOM 2053 N N . GLN B 1 39 ? 54.178 76.531 62.779 1.00 40.33 7 GLN B N 1
ATOM 2054 C CA . GLN B 1 39 ? 54.986 75.757 63.686 1.00 38.46 7 GLN B CA 1
ATOM 2055 C C . GLN B 1 39 ? 54.250 74.503 64.118 1.00 41.39 7 GLN B C 1
ATOM 2056 O O . GLN B 1 39 ? 54.848 73.443 64.150 1.00 47.12 7 GLN B O 1
ATOM 2062 N N . GLN B 1 40 ? 52.951 74.600 64.399 1.00 46.89 8 GLN B N 1
ATOM 2063 C CA . GLN B 1 40 ? 52.193 73.417 64.829 1.00 52.45 8 GLN B CA 1
ATOM 2064 C C . GLN B 1 40 ? 52.130 72.439 63.679 1.00 50.71 8 GLN B C 1
ATOM 2065 O O . GLN B 1 40 ? 52.151 71.229 63.865 1.00 54.95 8 GLN B O 1
ATOM 2071 N N . TYR B 1 41 ? 52.081 72.990 62.479 1.00 45.13 9 TYR B N 1
ATOM 2072 C CA . TYR B 1 41 ? 52.019 72.194 61.276 1.00 42.89 9 TYR B CA 1
ATOM 2073 C C . TYR B 1 41 ? 53.281 71.394 61.082 1.00 48.85 9 TYR B C 1
ATOM 2074 O O . TYR B 1 41 ? 53.226 70.198 60.840 1.00 55.29 9 TYR B O 1
ATOM 2083 N N . LEU B 1 42 ? 54.423 72.065 61.172 1.00 47.52 10 LEU B N 1
ATOM 2084 C CA . LEU B 1 42 ? 55.689 71.412 60.893 1.00 47.54 10 LEU B CA 1
ATOM 2085 C C . LEU B 1 42 ? 55.941 70.333 61.933 1.00 51.70 10 LEU B C 1
ATOM 2086 O O . LEU B 1 42 ? 56.456 69.258 61.625 1.00 58.10 10 LEU B O 1
ATOM 2091 N N . ASP B 1 43 ? 55.541 70.616 63.163 1.00 50.25 11 ASP B N 1
ATOM 2092 C CA . ASP B 1 43 ? 55.660 69.654 64.241 1.00 57.99 11 ASP B CA 1
ATOM 2093 C C . ASP B 1 43 ? 54.724 68.478 64.013 1.00 59.79 11 ASP B C 1
ATOM 2094 O O . ASP B 1 43 ? 55.081 67.327 64.258 1.00 60.42 11 ASP B O 1
ATOM 2099 N N . ASP B 1 44 ? 53.525 68.773 63.530 1.00 63.66 12 ASP B N 1
ATOM 2100 C CA . ASP B 1 44 ? 52.534 67.736 63.268 1.00 66.93 12 ASP B CA 1
ATOM 2101 C C . ASP B 1 44 ? 52.908 66.803 62.101 1.00 57.98 12 ASP B C 1
ATOM 2102 O O . ASP B 1 44 ? 52.543 65.633 62.117 1.00 60.40 12 ASP B O 1
ATOM 2107 N N . VAL B 1 45 ? 53.613 67.292 61.087 1.00 50.10 13 VAL B N 1
ATOM 2108 C CA . VAL B 1 45 ? 54.007 66.383 60.021 1.00 52.53 13 VAL B CA 1
ATOM 2109 C C . VAL B 1 45 ? 55.139 65.484 60.488 1.00 63.87 13 VAL B C 1
ATOM 2110 O O . VAL B 1 45 ? 55.200 64.332 60.076 1.00 78.69 13 VAL B O 1
ATOM 2114 N N . ARG B 1 46 ? 56.013 65.974 61.365 1.00 60.92 14 ARG B N 1
ATOM 2115 C CA . ARG B 1 46 ? 57.080 65.114 61.867 1.00 65.47 14 ARG B CA 1
ATOM 2116 C C . ARG B 1 46 ? 56.470 63.989 62.681 1.00 69.69 14 ARG B C 1
ATOM 2117 O O . ARG B 1 46 ? 56.684 62.811 62.409 1.00 69.58 14 ARG B O 1
ATOM 2125 N N . SER B 1 47 ? 55.646 64.394 63.639 1.00 71.21 15 SER B N 1
ATOM 2126 C CA . SER B 1 47 ? 54.968 63.511 64.578 1.00 68.09 15 SER B CA 1
ATOM 2127 C C . SER B 1 47 ? 54.220 62.364 63.934 1.00 66.47 15 SER B C 1
ATOM 2128 O O . SER B 1 47 ? 54.022 61.321 64.546 1.00 72.83 15 SER B O 1
ATOM 2131 N N . GLY B 1 48 ? 53.750 62.588 62.717 1.00 64.81 16 GLY B N 1
ATOM 2132 C CA . GLY B 1 48 ? 52.839 61.659 62.081 1.00 69.08 16 GLY B CA 1
ATOM 2133 C C . GLY B 1 48 ? 51.440 61.997 62.552 1.00 69.13 16 GLY B C 1
ATOM 2134 O O . GLY B 1 48 ? 50.466 61.353 62.161 1.00 73.92 16 GLY B O 1
ATOM 2135 N N . ALA B 1 49 ? 51.357 63.050 63.365 1.00 65.40 17 ALA B N 1
ATOM 2136 C CA . ALA B 1 49 ? 50.123 63.505 64.007 1.00 58.39 17 ALA B CA 1
ATOM 2137 C C . ALA B 1 49 ? 48.988 63.828 63.024 1.00 62.40 17 ALA B C 1
ATOM 2138 O O . ALA B 1 49 ? 47.811 63.726 63.368 1.00 65.38 17 ALA B O 1
ATOM 2140 N N . ILE B 1 50 ? 49.330 64.263 61.819 1.00 61.44 18 ILE B N 1
ATOM 2141 C CA . ILE B 1 50 ? 48.313 64.478 60.800 1.00 55.05 18 ILE B CA 1
ATOM 2142 C C . ILE B 1 50 ? 48.043 63.182 60.065 1.00 59.29 18 ILE B C 1
ATOM 2143 O O . ILE B 1 50 ? 48.976 62.543 59.592 1.00 66.97 18 ILE B O 1
ATOM 2148 N N . VAL B 1 51 ? 46.779 62.786 59.968 1.00 62.75 19 VAL B N 1
ATOM 2149 C CA . VAL B 1 51 ? 46.438 61.548 59.263 1.00 68.39 19 VAL B CA 1
ATOM 2150 C C . VAL B 1 51 ? 45.428 61.853 58.184 1.00 72.25 19 VAL B C 1
ATOM 2151 O O . VAL B 1 51 ? 44.467 62.588 58.388 1.00 73.72 19 VAL B O 1
ATOM 2155 N N . ILE B 1 52 ? 45.666 61.280 57.019 1.00 73.44 20 ILE B N 1
ATOM 2156 C CA . ILE B 1 52 ? 44.863 61.575 55.854 1.00 70.55 20 ILE B CA 1
ATOM 2157 C C . ILE B 1 52 ? 44.016 60.357 55.543 1.00 74.09 20 ILE B C 1
ATOM 2158 O O . ILE B 1 52 ? 44.520 59.294 55.178 1.00 76.35 20 ILE B O 1
ATOM 2163 N N . GLU B 1 53 ? 42.716 60.542 55.731 1.00 79.23 21 GLU B N 1
ATOM 2164 C CA . GLU B 1 53 ? 41.717 59.498 55.607 1.00 90.29 21 GLU B CA 1
ATOM 2165 C C . GLU B 1 53 ? 40.471 60.081 54.965 1.00 95.75 21 GLU B C 1
ATOM 2166 O O . GLU B 1 53 ? 39.499 60.375 55.657 1.00 97.36 21 GLU B O 1
ATOM 2172 N N . GLY B 1 54 ? 40.484 60.252 53.649 1.00 102.01 22 GLY B N 1
ATOM 2173 C CA . GLY B 1 54 ? 39.325 60.809 52.976 1.00 108.38 22 GLY B CA 1
ATOM 2174 C C . GLY B 1 54 ? 39.661 62.049 52.177 1.00 114.08 22 GLY B C 1
ATOM 2175 O O . GLY B 1 54 ? 40.792 62.539 52.218 1.00 113.32 22 GLY B O 1
ATOM 2176 N N . ASP B 1 55 ? 38.671 62.578 51.466 1.00 123.85 23 ASP B N 1
ATOM 2177 C CA . ASP B 1 55 ? 38.905 63.714 50.578 1.00 125.43 23 ASP B CA 1
ATOM 2178 C C . ASP B 1 55 ? 38.932 65.042 51.345 1.00 109.05 23 ASP B C 1
ATOM 2179 O O . ASP B 1 55 ? 39.376 66.062 50.822 1.00 106.36 23 ASP B O 1
ATOM 2184 N N . SER B 1 56 ? 38.501 65.017 52.599 1.00 94.07 24 SER B N 1
ATOM 2185 C CA . SER B 1 56 ? 38.243 66.255 53.310 1.00 81.38 24 SER B CA 1
ATOM 2186 C C . SER B 1 56 ? 39.293 66.450 54.402 1.00 70.38 24 SER B C 1
ATOM 2187 O O . SER B 1 56 ? 39.095 67.210 55.346 1.00 67.84 24 SER B O 1
ATOM 2190 N N . ALA B 1 57 ? 40.436 65.789 54.230 1.00 64.79 25 ALA B N 1
ATOM 2191 C CA . ALA B 1 57 ? 41.516 65.810 55.218 1.00 61.45 25 ALA B CA 1
ATOM 2192 C C . ALA B 1 57 ? 42.111 67.199 55.445 1.00 58.84 25 ALA B C 1
ATOM 2193 O O . ALA B 1 57 ? 42.460 67.548 56.576 1.00 56.32 25 ALA B O 1
ATOM 2195 N N . ALA B 1 58 ? 42.259 67.976 54.374 1.00 56.77 26 ALA B N 1
ATOM 2196 C CA . ALA B 1 58 ? 42.717 69.345 54.522 1.00 52.03 26 ALA B CA 1
ATOM 2197 C C . ALA B 1 58 ? 41.819 70.066 55.525 1.00 55.19 26 ALA B C 1
ATOM 2198 O O . ALA B 1 58 ? 42.319 70.596 56.509 1.00 58.95 26 ALA B O 1
ATOM 2200 N N . VAL B 1 59 ? 40.498 70.026 55.318 1.00 53.80 27 VAL B N 1
ATOM 2201 C CA . VAL B 1 59 ? 39.555 70.727 56.209 1.00 53.17 27 VAL B CA 1
ATOM 2202 C C . VAL B 1 59 ? 39.580 70.165 57.619 1.00 50.01 27 VAL B C 1
ATOM 2203 O O . VAL B 1 59 ? 39.636 70.901 58.604 1.00 51.19 27 VAL B O 1
ATOM 2207 N N . SER B 1 60 ? 39.516 68.850 57.708 1.00 47.83 28 SER B N 1
ATOM 2208 C CA . SER B 1 60 ? 39.494 68.183 58.991 1.00 52.57 28 SER B CA 1
ATOM 2209 C C . SER B 1 60 ? 40.746 68.435 59.869 1.00 57.52 28 SER B C 1
ATOM 2210 O O . SER B 1 60 ? 40.621 68.873 61.015 1.00 53.75 28 SER B O 1
ATOM 2213 N N . GLU B 1 61 ? 41.940 68.224 59.310 1.00 60.97 29 GLU B N 1
ATOM 2214 C CA . GLU B 1 61 ? 43.182 68.215 60.091 1.00 59.73 29 GLU B CA 1
ATOM 2215 C C . GLU B 1 61 ? 43.864 69.562 60.264 1.00 60.45 29 GLU B C 1
ATOM 2216 O O . GLU B 1 61 ? 44.574 69.775 61.248 1.00 62.90 29 GLU B O 1
ATOM 2222 N N . LEU B 1 62 ? 43.674 70.456 59.298 1.00 56.32 30 LEU B N 1
ATOM 2223 C CA . LEU B 1 62 ? 44.355 71.745 59.314 1.00 52.06 30 LEU B CA 1
ATOM 2224 C C . LEU B 1 62 ? 43.465 72.948 59.674 1.00 56.92 30 LEU B C 1
ATOM 2225 O O . LEU B 1 62 ? 43.979 73.998 60.062 1.00 65.93 30 LEU B O 1
ATOM 2230 N N . ILE B 1 63 ? 42.152 72.822 59.510 1.00 48.75 31 ILE B N 1
ATOM 2231 C CA . ILE B 1 63 ? 41.243 73.943 59.760 1.00 43.77 31 ILE B CA 1
ATOM 2232 C C . ILE B 1 63 ? 40.379 73.756 61.014 1.00 50.05 31 ILE B C 1
ATOM 2233 O O . ILE B 1 63 ? 40.267 74.659 61.843 1.00 49.10 31 ILE B O 1
ATOM 2238 N N . LEU B 1 64 ? 39.752 72.592 61.145 1.00 52.15 32 LEU B N 1
ATOM 2239 C CA . LEU B 1 64 ? 38.885 72.332 62.288 1.00 48.87 32 LEU B CA 1
ATOM 2240 C C . LEU B 1 64 ? 39.723 71.978 63.517 1.00 58.05 32 LEU B C 1
ATOM 2241 O O . LEU B 1 64 ? 39.500 72.501 64.606 1.00 60.18 32 LEU B O 1
ATOM 2246 N N . LYS B 1 65 ? 40.685 71.086 63.334 1.00 60.23 33 LYS B N 1
ATOM 2247 C CA . LYS B 1 65 ? 41.552 70.639 64.415 1.00 60.26 33 LYS B CA 1
ATOM 2248 C C . LYS B 1 65 ? 42.395 71.783 65.027 1.00 57.67 33 LYS B C 1
ATOM 2249 O O . LYS B 1 65 ? 42.746 71.729 66.206 1.00 58.40 33 LYS B O 1
ATOM 2255 N N . ARG B 1 66 ? 42.718 72.808 64.232 1.00 54.86 34 ARG B N 1
ATOM 2256 C CA . ARG B 1 66 ? 43.553 73.925 64.691 1.00 52.78 34 ARG B CA 1
ATOM 2257 C C . ARG B 1 66 ? 42.727 75.087 65.187 1.00 54.27 34 ARG B C 1
ATOM 2258 O O . ARG B 1 66 ? 43.270 76.118 65.589 1.00 56.23 34 ARG B O 1
ATOM 2266 N N . ASP B 1 67 ? 41.413 74.911 65.137 1.00 56.93 35 ASP B N 1
ATOM 2267 C CA . ASP B 1 67 ? 40.430 75.917 65.531 1.00 64.81 35 ASP B CA 1
ATOM 2268 C C . ASP B 1 67 ? 40.749 77.288 64.924 1.00 65.62 35 ASP B C 1
ATOM 2269 O O . ASP B 1 67 ? 40.695 78.313 65.609 1.00 69.56 35 ASP B O 1
ATOM 2274 N N . ILE B 1 68 ? 41.094 77.291 63.639 1.00 58.61 36 ILE B N 1
ATOM 2275 C CA . ILE B 1 68 ? 41.272 78.523 62.886 1.00 51.56 36 ILE B CA 1
ATOM 2276 C C . ILE B 1 68 ? 39.970 79.312 62.893 1.00 53.02 36 ILE B C 1
ATOM 2277 O O . ILE B 1 68 ? 38.902 78.749 62.641 1.00 54.25 36 ILE B O 1
ATOM 2282 N N . PRO B 1 69 ? 40.037 80.610 63.220 1.00 48.47 37 PRO B N 1
ATOM 2283 C CA . PRO B 1 69 ? 38.794 81.395 63.275 1.00 46.80 37 PRO B CA 1
ATOM 2284 C C . PRO B 1 69 ? 38.155 81.548 61.899 1.00 55.55 37 PRO B C 1
ATOM 2285 O O . PRO B 1 69 ? 38.836 81.880 60.918 1.00 63.55 37 PRO B O 1
ATOM 2289 N N . ILE B 1 70 ? 36.848 81.304 61.833 1.00 50.18 38 ILE B N 1
ATOM 2290 C CA . ILE B 1 70 ? 36.123 81.395 60.577 1.00 44.34 38 ILE B CA 1
ATOM 2291 C C . ILE B 1 70 ? 35.526 82.784 60.422 1.00 52.51 38 ILE B C 1
ATOM 2292 O O . ILE B 1 70 ? 34.796 83.249 61.300 1.00 60.69 38 ILE B O 1
ATOM 2297 N N . PRO B 1 71 ? 35.834 83.460 59.308 1.00 45.51 39 PRO B N 1
ATOM 2298 C CA . PRO B 1 71 ? 35.311 84.820 59.101 1.00 43.52 39 PRO B CA 1
ATOM 2299 C C . PRO B 1 71 ? 33.839 84.819 58.696 1.00 44.99 39 PRO B C 1
ATOM 2300 O O . PRO B 1 71 ? 33.460 83.977 57.883 1.00 46.27 39 PRO B O 1
ATOM 2304 N N . TYR B 1 72 ? 33.020 85.724 59.240 1.00 52.62 40 TYR B N 1
ATOM 2305 C CA . TYR B 1 72 ? 31.599 85.760 58.856 1.00 52.62 40 TYR B CA 1
ATOM 2306 C C . TYR B 1 72 ? 31.441 85.960 57.343 1.00 51.75 40 TYR B C 1
ATOM 2307 O O . TYR B 1 72 ? 30.485 85.469 56.739 1.00 57.36 40 TYR B O 1
ATOM 2316 N N . SER B 1 73 ? 32.379 86.678 56.736 1.00 47.71 41 SER B N 1
ATOM 2317 C CA . SER B 1 73 ? 32.348 86.916 55.295 1.00 47.81 41 SER B CA 1
ATOM 2318 C C . SER B 1 73 ? 32.259 85.612 54.474 1.00 45.84 41 SER B C 1
ATOM 2319 O O . SER B 1 73 ? 31.596 85.581 53.442 1.00 46.08 41 SER B O 1
ATOM 2322 N N . TYR B 1 74 ? 32.917 84.546 54.933 1.00 42.45 42 TYR B N 1
ATOM 2323 C CA . TYR B 1 74 ? 32.829 83.252 54.267 1.00 43.55 42 TYR B CA 1
ATOM 2324 C C . TYR B 1 74 ? 31.433 82.651 54.479 1.00 50.81 42 TYR B C 1
ATOM 2325 O O . TYR B 1 74 ? 30.817 82.112 53.551 1.00 51.04 42 TYR B O 1
ATOM 2334 N N . ILE B 1 75 ? 30.944 82.731 55.712 1.00 45.74 43 ILE B N 1
ATOM 2335 C CA . ILE B 1 75 ? 29.629 82.210 56.039 1.00 39.05 43 ILE B CA 1
ATOM 2336 C C . ILE B 1 75 ? 28.552 82.875 55.163 1.00 43.28 43 ILE B C 1
ATOM 2337 O O . ILE B 1 75 ? 27.694 82.193 54.589 1.00 43.93 43 ILE B O 1
ATOM 2342 N N . ALA B 1 76 ? 28.636 84.195 55.016 1.00 44.81 44 ALA B N 1
ATOM 2343 C CA . ALA B 1 76 ? 27.682 84.949 54.195 1.00 45.27 44 ALA B CA 1
ATOM 2344 C C . ALA B 1 76 ? 27.628 84.399 52.778 1.00 50.22 44 ALA B C 1
ATOM 2345 O O . ALA B 1 76 ? 26.555 84.241 52.179 1.00 55.17 44 ALA B O 1
ATOM 2347 N N . GLN B 1 77 ? 28.812 84.102 52.266 1.00 45.37 45 GLN B N 1
ATOM 2348 C CA . GLN B 1 77 ? 28.987 83.582 50.931 1.00 45.42 45 GLN B CA 1
ATOM 2349 C C . GLN B 1 77 ? 28.368 82.180 50.768 1.00 47.97 45 GLN B C 1
ATOM 2350 O O . GLN B 1 77 ? 27.908 81.828 49.684 1.00 53.19 45 GLN B O 1
ATOM 2356 N N . LEU B 1 78 ? 28.351 81.384 51.838 1.00 42.85 46 LEU B N 1
ATOM 2357 C CA . LEU B 1 78 ? 27.722 80.059 51.794 1.00 39.91 46 LEU B CA 1
ATOM 2358 C C . LEU B 1 78 ? 26.216 80.159 51.606 1.00 41.73 46 LEU B C 1
ATOM 2359 O O . LEU B 1 78 ? 25.635 79.410 50.840 1.00 49.37 46 LEU B O 1
ATOM 2364 N N . PHE B 1 79 ? 25.577 81.076 52.322 1.00 40.55 47 PHE B N 1
ATOM 2365 C CA . PHE B 1 79 ? 24.123 81.219 52.220 1.00 45.25 47 PHE B CA 1
ATOM 2366 C C . PHE B 1 79 ? 23.682 81.936 50.948 1.00 46.24 47 PHE B C 1
ATOM 2367 O O . PHE B 1 79 ? 22.502 81.931 50.604 1.00 50.30 47 PHE B O 1
ATOM 2375 N N . ALA B 1 80 ? 24.639 82.528 50.243 1.00 41.52 48 ALA B N 1
ATOM 2376 C CA . ALA B 1 80 ? 24.330 83.322 49.072 1.00 37.69 48 ALA B CA 1
ATOM 2377 C C . ALA B 1 80 ? 24.643 82.587 47.771 1.00 45.38 48 ALA B C 1
ATOM 2378 O O . ALA B 1 80 ? 24.174 82.962 46.704 1.00 49.41 48 ALA B O 1
ATOM 2380 N N . THR B 1 81 ? 25.407 81.511 47.870 1.00 51.14 49 THR B N 1
ATOM 2381 C CA . THR B 1 81 ? 25.856 80.776 46.695 1.00 48.94 49 THR B CA 1
ATOM 2382 C C . THR B 1 81 ? 25.081 79.483 46.516 1.00 50.19 49 THR B C 1
ATOM 2383 O O . THR B 1 81 ? 24.881 78.753 47.488 1.00 59.07 49 THR B O 1
ATOM 2387 N N . PRO B 1 82 ? 24.641 79.188 45.280 1.00 47.76 50 PRO B N 1
ATOM 2388 C CA . PRO B 1 82 ? 24.001 77.894 44.985 1.00 45.32 50 PRO B CA 1
ATOM 2389 C C . PRO B 1 82 ? 24.975 76.732 45.072 1.00 43.83 50 PRO B C 1
ATOM 2390 O O . PRO B 1 82 ? 26.158 76.906 44.761 1.00 44.88 50 PRO B O 1
ATOM 2394 N N . ASN B 1 83 ? 24.455 75.578 45.497 1.00 42.39 51 ASN B N 1
ATOM 2395 C CA . ASN B 1 83 ? 25.197 74.321 45.659 1.00 41.29 51 ASN B CA 1
ATOM 2396 C C . ASN B 1 83 ? 26.232 74.392 46.772 1.00 40.16 51 ASN B C 1
ATOM 2397 O O . ASN B 1 83 ? 27.138 73.567 46.828 1.00 45.37 51 ASN B O 1
ATOM 2402 N N . ALA B 1 84 ? 26.088 75.375 47.655 1.00 35.85 52 ALA B N 1
ATOM 2403 C CA . ALA B 1 84 ? 27.078 75.621 48.690 1.00 38.86 52 ALA B CA 1
ATOM 2404 C C . ALA B 1 84 ? 27.180 74.453 49.651 1.00 37.66 52 ALA B C 1
ATOM 2405 O O . ALA B 1 84 ? 28.247 74.195 50.191 1.00 41.73 52 ALA B O 1
ATOM 2407 N N . PHE B 1 85 ? 26.065 73.769 49.884 1.00 38.72 53 PHE B N 1
ATOM 2408 C CA . PHE B 1 85 ? 26.062 72.590 50.748 1.00 37.76 53 PHE B CA 1
ATOM 2409 C C . PHE B 1 85 ? 25.642 71.304 50.026 1.00 44.06 53 PHE B C 1
ATOM 2410 O O . PHE B 1 85 ? 25.383 70.284 50.659 1.00 52.16 53 PHE B O 1
ATOM 2418 N N . GLY B 1 86 ? 25.624 71.345 48.702 1.00 43.42 54 GLY B N 1
ATOM 2419 C CA . GLY B 1 86 ? 25.067 70.277 47.898 1.00 44.00 54 GLY B CA 1
ATOM 2420 C C . GLY B 1 86 ? 24.065 70.910 46.961 1.00 50.05 54 GLY B C 1
ATOM 2421 O O . GLY B 1 86 ? 23.579 72.003 47.245 1.00 53.49 54 GLY B O 1
ATOM 2422 N N . SER B 1 87 ? 23.747 70.221 45.865 1.00 48.62 55 SER B N 1
ATOM 2423 C CA . SER B 1 87 ? 22.948 70.787 44.784 1.00 46.43 55 SER B CA 1
ATOM 2424 C C . SER B 1 87 ? 21.640 71.441 45.198 1.00 47.98 55 SER B C 1
ATOM 2425 O O . SER B 1 87 ? 20.830 70.875 45.929 1.00 53.94 55 SER B O 1
ATOM 2428 N N . GLY B 1 88 ? 21.456 72.659 44.706 1.00 44.52 56 GLY B N 1
ATOM 2429 C CA . GLY B 1 88 ? 20.221 73.387 44.883 1.00 45.15 56 GLY B CA 1
ATOM 2430 C C . GLY B 1 88 ? 20.466 74.877 44.926 1.00 48.14 56 GLY B C 1
ATOM 2431 O O . GLY B 1 88 ? 21.610 75.332 44.924 1.00 49.65 56 GLY B O 1
ATOM 2432 N N . PRO B 1 89 ? 19.380 75.650 44.951 1.00 48.60 57 PRO B N 1
ATOM 2433 C CA . PRO B 1 89 ? 19.401 77.114 44.992 1.00 45.26 57 PRO B CA 1
ATOM 2434 C C . PRO B 1 89 ? 20.035 77.674 46.254 1.00 47.52 57 PRO B C 1
ATOM 2435 O O . PRO B 1 89 ? 20.125 77.004 47.293 1.00 48.68 57 PRO B O 1
ATOM 2439 N N . ALA B 1 90 ? 20.447 78.931 46.156 1.00 46.03 58 ALA B N 1
ATOM 2440 C CA . ALA B 1 90 ? 21.044 79.616 47.284 1.00 38.67 58 ALA B CA 1
ATOM 2441 C C . ALA B 1 90 ? 20.010 79.818 48.356 1.00 38.05 58 ALA B C 1
ATOM 2442 O O . ALA B 1 90 ? 18.874 80.194 48.066 1.00 42.70 58 ALA B O 1
ATOM 2444 N N . CYS B 1 91 ? 20.427 79.629 49.600 1.00 36.58 59 CYS B N 1
ATOM 2445 C CA . CYS B 1 91 ? 19.518 79.726 50.735 1.00 40.01 59 CYS B CA 1
ATOM 2446 C C . CYS B 1 91 ? 18.830 81.071 50.795 1.00 45.49 59 CYS B C 1
ATOM 2447 O O . CYS B 1 91 ? 17.654 81.145 51.154 1.00 48.32 59 CYS B O 1
ATOM 2450 N N . ILE B 1 92 ? 19.563 82.139 50.481 1.00 41.95 60 ILE B N 1
ATOM 2451 C CA . ILE B 1 92 ? 19.018 83.472 50.701 1.00 42.14 60 ILE B CA 1
ATOM 2452 C C . ILE B 1 92 ? 17.896 83.834 49.737 1.00 45.34 60 ILE B C 1
ATOM 2453 O O . ILE B 1 92 ? 17.139 84.759 50.025 1.00 49.79 60 ILE B O 1
ATOM 2458 N N . ILE B 1 93 ? 17.737 83.102 48.633 1.00 45.00 61 ILE B N 1
ATOM 2459 C CA . ILE B 1 93 ? 16.612 83.407 47.746 1.00 48.82 61 ILE B CA 1
ATOM 2460 C C . ILE B 1 93 ? 15.283 83.258 48.483 1.00 49.29 61 ILE B C 1
ATOM 2461 O O . ILE B 1 93 ? 14.467 84.188 48.504 1.00 49.54 61 ILE B O 1
ATOM 2466 N N . CYS B 1 94 ? 15.113 82.105 49.133 1.00 42.61 62 CYS B N 1
ATOM 2467 C CA . CYS B 1 94 ? 13.872 81.735 49.803 1.00 39.00 62 CYS B CA 1
ATOM 2468 C C . CYS B 1 94 ? 13.813 82.212 51.246 1.00 40.40 62 CYS B C 1
ATOM 2469 O O . CYS B 1 94 ? 12.732 82.275 51.837 1.00 40.67 62 CYS B O 1
ATOM 2472 N N . HIS B 1 95 ? 14.985 82.487 51.819 1.00 42.23 63 HIS B N 1
ATOM 2473 C CA . HIS B 1 95 ? 15.118 82.957 53.200 1.00 42.72 63 HIS B CA 1
ATOM 2474 C C . HIS B 1 95 ? 15.934 84.237 53.260 1.00 46.65 63 HIS B C 1
ATOM 2475 O O . HIS B 1 95 ? 17.020 84.245 53.850 1.00 39.52 63 HIS B O 1
ATOM 2482 N N . GLY B 1 96 ? 15.436 85.318 52.673 1.00 49.81 64 GLY B N 1
ATOM 2483 C CA . GLY B 1 96 ? 16.251 86.515 52.581 1.00 52.23 64 GLY B CA 1
ATOM 2484 C C . GLY B 1 96 ? 15.727 87.739 53.300 1.00 51.39 64 GLY B C 1
ATOM 2485 O O . GLY B 1 96 ? 16.067 88.863 52.942 1.00 51.66 64 GLY B O 1
ATOM 2486 N N . SER B 1 97 ? 14.885 87.527 54.299 1.00 54.56 65 SER B N 1
ATOM 2487 C CA . SER B 1 97 ? 14.256 88.636 54.999 1.00 59.62 65 SER B CA 1
ATOM 2488 C C . SER B 1 97 ? 13.524 88.145 56.250 1.00 60.02 65 SER B C 1
ATOM 2489 O O . SER B 1 97 ? 13.204 86.962 56.347 1.00 62.95 65 SER B O 1
ATOM 2492 N N . ASN B 1 98 ? 13.233 89.033 57.198 1.00 57.21 66 ASN B N 1
ATOM 2493 C CA . ASN B 1 98 ? 12.418 88.635 58.354 1.00 56.28 66 ASN B CA 1
ATOM 2494 C C . ASN B 1 98 ? 10.905 88.887 58.118 1.00 60.57 66 ASN B C 1
ATOM 2495 O O . ASN B 1 98 ? 10.074 88.679 59.009 1.00 60.98 66 ASN B O 1
ATOM 2500 N N . ASN B 1 99 ? 10.575 89.327 56.901 1.00 60.80 67 ASN B N 1
ATOM 2501 C CA . ASN B 1 99 ? 9.199 89.452 56.394 1.00 66.39 67 ASN B CA 1
ATOM 2502 C C . ASN B 1 99 ? 8.681 88.121 55.831 1.00 67.52 67 ASN B C 1
ATOM 2503 O O . ASN B 1 99 ? 9.182 87.634 54.817 1.00 72.73 67 ASN B O 1
ATOM 2508 N N . PRO B 1 100 ? 7.653 87.546 56.468 1.00 62.73 68 PRO B N 1
ATOM 2509 C CA . PRO B 1 100 ? 7.119 86.216 56.153 1.00 62.87 68 PRO B CA 1
ATOM 2510 C C . PRO B 1 100 ? 6.413 86.103 54.788 1.00 65.15 68 PRO B C 1
ATOM 2511 O O . PRO B 1 100 ? 6.072 84.998 54.349 1.00 63.43 68 PRO B O 1
ATOM 2515 N N . THR B 1 101 ? 6.181 87.222 54.120 1.00 63.51 69 THR B N 1
ATOM 2516 C CA . THR B 1 101 ? 5.625 87.150 52.779 1.00 60.83 69 THR B CA 1
ATOM 2517 C C . THR B 1 101 ? 6.699 87.225 51.694 1.00 61.08 69 THR B C 1
ATOM 2518 O O . THR B 1 101 ? 6.395 87.038 50.519 1.00 61.30 69 THR B O 1
ATOM 2522 N N . HIS B 1 102 ? 7.946 87.487 52.093 1.00 61.21 70 HIS B N 1
ATOM 2523 C CA . HIS B 1 102 ? 9.080 87.536 51.162 1.00 59.74 70 HIS B CA 1
ATOM 2524 C C . HIS B 1 102 ? 10.062 86.410 51.412 1.00 57.43 70 HIS B C 1
ATOM 2525 O O . HIS B 1 102 ? 10.901 86.091 50.558 1.00 60.65 70 HIS B O 1
ATOM 2532 N N . ALA B 1 103 ? 9.953 85.807 52.590 1.00 52.02 71 ALA B N 1
ATOM 2533 C CA . ALA B 1 103 ? 10.880 84.766 52.995 1.00 47.64 71 ALA B CA 1
ATOM 2534 C C . ALA B 1 103 ? 10.163 83.693 53.812 1.00 53.28 71 ALA B C 1
ATOM 2535 O O . ALA B 1 103 ? 9.372 84.005 54.700 1.00 51.08 71 ALA B O 1
ATOM 2537 N N . TYR B 1 104 ? 10.424 82.430 53.487 1.00 49.37 72 TYR B N 1
ATOM 2538 C CA . TYR B 1 104 ? 9.834 81.321 54.217 1.00 46.55 72 TYR B CA 1
ATOM 2539 C C . TYR B 1 104 ? 10.206 81.349 55.707 1.00 51.67 72 TYR B C 1
ATOM 2540 O O . TYR B 1 104 ? 11.379 81.477 56.057 1.00 52.42 72 TYR B O 1
ATOM 2549 N N . ARG B 1 105 ? 9.193 81.234 56.569 1.00 51.05 73 ARG B N 1
ATOM 2550 C CA . ARG B 1 105 ? 9.349 81.230 58.034 1.00 50.85 73 ARG B CA 1
ATOM 2551 C C . ARG B 1 105 ? 9.880 82.541 58.645 1.00 52.20 73 ARG B C 1
ATOM 2552 O O . ARG B 1 105 ? 10.215 82.582 59.832 1.00 55.23 73 ARG B O 1
ATOM 2560 N N . GLY B 1 106 ? 9.907 83.615 57.855 1.00 47.34 74 GLY B N 1
ATOM 2561 C CA . GLY B 1 106 ? 10.457 84.884 58.300 1.00 43.13 74 GLY B CA 1
ATOM 2562 C C . GLY B 1 106 ? 11.912 84.736 58.695 1.00 46.94 74 GLY B C 1
ATOM 2563 O O . GLY B 1 106 ? 12.402 85.423 59.582 1.00 53.74 74 GLY B O 1
ATOM 2564 N N . LEU B 1 107 ? 12.602 83.825 58.021 1.00 45.77 75 LEU B N 1
ATOM 2565 C CA . LEU B 1 107 ? 13.971 83.466 58.355 1.00 42.85 75 LEU B CA 1
ATOM 2566 C C . LEU B 1 107 ? 14.941 84.179 57.457 1.00 50.17 75 LEU B C 1
ATOM 2567 O O . LEU B 1 107 ? 14.915 83.987 56.241 1.00 56.39 75 LEU B O 1
ATOM 2572 N N . ASN B 1 108 ? 15.828 84.965 58.050 1.00 51.37 76 ASN B N 1
ATOM 2573 C CA . ASN B 1 108 ? 16.753 85.765 57.262 1.00 53.05 76 ASN B CA 1
ATOM 2574 C C . ASN B 1 108 ? 18.186 85.223 57.326 1.00 51.63 76 ASN B C 1
ATOM 2575 O O . ASN B 1 108 ? 18.934 85.515 58.248 1.00 55.35 76 ASN B O 1
ATOM 2580 N N . LEU B 1 109 ? 18.591 84.471 56.317 1.00 47.30 77 LEU B N 1
ATOM 2581 C CA . LEU B 1 109 ? 19.907 83.855 56.368 1.00 48.67 77 LEU B CA 1
ATOM 2582 C C . LEU B 1 109 ? 21.008 84.737 55.782 1.00 51.62 77 LEU B C 1
ATOM 2583 O O . LEU B 1 109 ? 22.173 84.333 55.721 1.00 52.98 77 LEU B O 1
ATOM 2588 N N . SER B 1 110 ? 20.640 85.928 55.331 1.00 53.20 78 SER B N 1
ATOM 2589 C CA . SER B 1 110 ? 21.572 86.761 54.577 1.00 53.44 78 SER B CA 1
ATOM 2590 C C . SER B 1 110 ? 22.351 87.744 55.448 1.00 57.37 78 SER B C 1
ATOM 2591 O O . SER B 1 110 ? 23.263 88.415 54.966 1.00 61.66 78 SER B O 1
ATOM 2594 N N . THR B 1 111 ? 21.998 87.830 56.726 1.00 56.84 79 THR B N 1
ATOM 2595 C CA . THR B 1 111 ? 22.708 88.722 57.641 1.00 58.38 79 THR B CA 1
ATOM 2596 C C . THR B 1 111 ? 23.115 87.963 58.898 1.00 60.59 79 THR B C 1
ATOM 2597 O O . THR B 1 111 ? 22.508 86.946 59.238 1.00 61.24 79 THR B O 1
ATOM 2601 N N . CYS B 1 112 ? 24.146 88.450 59.580 1.00 62.92 80 CYS B N 1
ATOM 2602 C CA . CYS B 1 112 ? 24.637 87.767 60.767 1.00 63.69 80 CYS B CA 1
ATOM 2603 C C . CYS B 1 112 ? 23.595 87.819 61.887 1.00 65.33 80 CYS B C 1
ATOM 2604 O O . CYS B 1 112 ? 23.420 86.836 62.612 1.00 64.58 80 CYS B O 1
ATOM 2607 N N . ASP B 1 113 ? 22.925 88.959 62.060 1.00 67.57 81 ASP B N 1
ATOM 2608 C CA . ASP B 1 113 ? 21.899 89.019 63.087 1.00 74.72 81 ASP B CA 1
ATOM 2609 C C . ASP B 1 113 ? 20.671 88.209 62.673 1.00 71.83 81 ASP B C 1
ATOM 2610 O O . ASP B 1 113 ? 19.980 87.647 63.520 1.00 75.89 81 ASP B O 1
ATOM 2615 N N . GLY B 1 114 ? 20.404 88.129 61.376 1.00 60.84 82 GLY B N 1
ATOM 2616 C CA . GLY B 1 114 ? 19.307 87.304 60.901 1.00 55.93 82 GLY B CA 1
ATOM 2617 C C . GLY B 1 114 ? 19.501 85.821 61.201 1.00 54.86 82 GLY B C 1
ATOM 2618 O O . GLY B 1 114 ? 18.559 85.134 61.616 1.00 47.35 82 GLY B O 1
ATOM 2619 N N . LEU B 1 115 ? 20.722 85.327 60.978 1.00 54.18 83 LEU B N 1
ATOM 2620 C CA . LEU B 1 115 ? 21.070 83.940 61.273 1.00 47.60 83 LEU B CA 1
ATOM 2621 C C . LEU B 1 115 ? 20.871 83.675 62.748 1.00 54.19 83 LEU B C 1
ATOM 2622 O O . LEU B 1 115 ? 20.303 82.658 63.145 1.00 57.30 83 LEU B O 1
ATOM 2627 N N . ARG B 1 116 ? 21.339 84.612 63.562 1.00 58.82 84 ARG B N 1
ATOM 2628 C CA . ARG B 1 116 ? 21.259 84.459 65.001 1.00 59.44 84 ARG B CA 1
ATOM 2629 C C . ARG B 1 116 ? 19.811 84.544 65.494 1.00 61.08 84 ARG B C 1
ATOM 2630 O O . ARG B 1 116 ? 19.443 83.867 66.458 1.00 60.69 84 ARG B O 1
ATOM 2638 N N . ASN B 1 117 ? 18.987 85.344 64.819 1.00 58.66 85 ASN B N 1
ATOM 2639 C CA . ASN B 1 117 ? 17.582 85.461 65.194 1.00 58.99 85 ASN B CA 1
ATOM 2640 C C . ASN B 1 117 ? 16.759 84.230 64.795 1.00 61.95 85 ASN B C 1
ATOM 2641 O O . ASN B 1 117 ? 15.880 83.811 65.536 1.00 66.04 85 ASN B O 1
ATOM 2646 N N . GLY B 1 118 ? 17.050 83.631 63.646 1.00 66.52 86 GLY B N 1
ATOM 2647 C CA . GLY B 1 118 ? 16.318 82.445 63.218 1.00 62.36 86 GLY B CA 1
ATOM 2648 C C . GLY B 1 118 ? 14.963 82.788 62.626 1.00 57.68 86 GLY B C 1
ATOM 2649 O O . GLY B 1 118 ? 14.778 83.886 62.092 1.00 56.48 86 GLY B O 1
ATOM 2650 N N . SER B 1 119 ? 14.016 81.858 62.721 1.00 54.86 87 SER B N 1
ATOM 2651 C CA . SER B 1 119 ? 12.695 82.056 62.129 1.00 52.54 87 SER B CA 1
ATOM 2652 C C . SER B 1 119 ? 11.913 83.074 62.939 1.00 57.16 87 SER B C 1
ATOM 2653 O O . SER B 1 119 ? 11.766 82.913 64.150 1.00 57.28 87 SER B O 1
ATOM 2656 N N . THR B 1 120 ? 11.376 84.103 62.286 1.00 56.79 88 THR B N 1
ATOM 2657 C CA . THR B 1 120 ? 10.662 85.128 63.038 1.00 54.46 88 THR B CA 1
ATOM 2658 C C . THR B 1 120 ? 9.151 84.938 62.934 1.00 57.46 88 THR B C 1
ATOM 2659 O O . THR B 1 120 ? 8.414 85.448 63.767 1.00 63.08 88 THR B O 1
ATOM 2663 N N . GLU B 1 121 ? 8.692 84.208 61.921 1.00 56.87 89 GLU B N 1
ATOM 2664 C CA . GLU B 1 121 ? 7.265 83.907 61.777 1.00 59.35 89 GLU B CA 1
ATOM 2665 C C . GLU B 1 121 ? 6.810 82.931 62.838 1.00 65.85 89 GLU B C 1
ATOM 2666 O O . GLU B 1 121 ? 7.498 81.953 63.102 1.00 70.64 89 GLU B O 1
ATOM 2672 N N . GLN B 1 122 ? 5.638 83.163 63.420 1.00 69.13 90 GLN B N 1
ATOM 2673 C CA . GLN B 1 122 ? 5.137 82.280 64.477 1.00 78.60 90 GLN B CA 1
ATOM 2674 C C . GLN B 1 122 ? 4.842 80.882 63.949 1.00 79.13 90 GLN B C 1
ATOM 2675 O O . GLN B 1 122 ? 4.165 80.736 62.929 1.00 79.98 90 GLN B O 1
ATOM 2681 N N . PRO B 1 123 ? 5.341 79.842 64.650 1.00 75.72 91 PRO B N 1
ATOM 2682 C CA . PRO B 1 123 ? 6.113 79.851 65.907 1.00 71.57 91 PRO B CA 1
ATOM 2683 C C . PRO B 1 123 ? 7.599 80.212 65.775 1.00 65.16 91 PRO B C 1
ATOM 2684 O O . PRO B 1 123 ? 8.412 79.422 65.281 1.00 62.58 91 PRO B O 1
ATOM 2688 N N . ALA B 1 124 ? 7.959 81.382 66.287 1.00 57.29 92 ALA B N 1
ATOM 2689 C CA . ALA B 1 124 ? 9.305 81.896 66.092 1.00 51.04 92 ALA B CA 1
ATOM 2690 C C . ALA B 1 124 ? 10.281 81.107 66.933 1.00 48.43 92 ALA B C 1
ATOM 2691 O O . ALA B 1 124 ? 9.977 80.750 68.068 1.00 45.72 92 ALA B O 1
ATOM 2693 N N . ARG B 1 125 ? 11.446 80.829 66.354 1.00 48.50 93 ARG B N 1
ATOM 2694 C CA . ARG B 1 125 ? 12.476 80.066 67.035 1.00 47.58 93 ARG B CA 1
ATOM 2695 C C . ARG B 1 125 ? 13.864 80.278 66.442 1.00 51.54 93 ARG B C 1
ATOM 2696 O O . ARG B 1 125 ? 14.005 80.565 65.248 1.00 56.73 93 ARG B O 1
ATOM 2704 N N . ALA B 1 126 ? 14.887 80.132 67.279 1.00 49.75 94 ALA B N 1
ATOM 2705 C CA . ALA B 1 126 ? 16.261 80.164 66.798 1.00 54.29 94 ALA B CA 1
ATOM 2706 C C . ALA B 1 126 ? 16.559 78.860 66.062 1.00 53.35 94 ALA B C 1
ATOM 2707 O O . ALA B 1 126 ? 15.966 77.811 66.352 1.00 45.06 94 ALA B O 1
ATOM 2709 N N . ILE B 1 127 ? 17.489 78.927 65.117 1.00 54.04 95 ILE B N 1
ATOM 2710 C CA . ILE B 1 127 ? 17.832 77.758 64.336 1.00 49.86 95 ILE B CA 1
ATOM 2711 C C . ILE B 1 127 ? 19.171 77.164 64.798 1.00 45.40 95 ILE B C 1
ATOM 2712 O O . ILE B 1 127 ? 19.561 76.086 64.371 1.00 49.01 95 ILE B O 1
ATOM 2717 N N . PHE B 1 128 ? 19.843 77.868 65.705 1.00 45.21 96 PHE B N 1
ATOM 2718 C CA . PHE B 1 128 ? 21.024 77.372 66.420 1.00 46.31 96 PHE B CA 1
ATOM 2719 C C . PHE B 1 128 ? 21.275 78.249 67.647 1.00 55.81 96 PHE B C 1
ATOM 2720 O O . PHE B 1 128 ? 20.625 79.283 67.821 1.00 58.64 96 PHE B O 1
ATOM 2728 N N . THR B 1 129 ? 22.237 77.847 68.474 1.00 60.61 97 THR B N 1
ATOM 2729 C CA . THR B 1 129 ? 22.661 78.643 69.627 1.00 55.77 97 THR B CA 1
ATOM 2730 C C . THR B 1 129 ? 24.153 78.922 69.576 1.00 55.23 97 THR B C 1
ATOM 2731 O O . THR B 1 129 ? 24.957 77.988 69.570 1.00 52.98 97 THR B O 1
ATOM 2735 N N . PRO B 1 130 ? 24.533 80.209 69.548 1.00 55.76 98 PRO B N 1
ATOM 2736 C CA . PRO B 1 130 ? 25.946 80.596 69.431 1.00 52.17 98 PRO B CA 1
ATOM 2737 C C . PRO B 1 130 ? 26.821 79.909 70.476 1.00 50.39 98 PRO B C 1
ATOM 2738 O O . PRO B 1 130 ? 26.431 79.881 71.643 1.00 51.17 98 PRO B O 1
ATOM 2742 N N . GLY B 1 131 ? 27.953 79.340 70.056 1.00 47.26 99 GLY B N 1
ATOM 2743 C CA . GLY B 1 131 ? 28.873 78.697 70.979 1.00 41.16 99 GLY B CA 1
ATOM 2744 C C . GLY B 1 131 ? 28.580 77.238 71.267 1.00 46.65 99 GLY B C 1
ATOM 2745 O O . GLY B 1 131 ? 29.371 76.579 71.941 1.00 55.62 99 GLY B O 1
ATOM 2746 N N . GLU B 1 132 ? 27.437 76.745 70.786 1.00 47.88 100 GLU B N 1
ATOM 2747 C CA . GLU B 1 132 ? 27.019 75.351 70.995 1.00 53.66 100 GLU B CA 1
ATOM 2748 C C . GLU B 1 132 ? 27.029 74.540 69.705 1.00 55.51 100 GLU B C 1
ATOM 2749 O O . GLU B 1 132 ? 26.714 75.057 68.636 1.00 58.72 100 GLU B O 1
ATOM 2755 N N . ASP B 1 133 ? 27.384 73.266 69.816 1.00 55.02 101 ASP B N 1
ATOM 2756 C CA . ASP B 1 133 ? 27.372 72.348 68.681 1.00 51.17 101 ASP B CA 1
ATOM 2757 C C . ASP B 1 133 ? 25.980 72.305 68.041 1.00 45.08 101 ASP B C 1
ATOM 2758 O O . ASP B 1 133 ? 24.993 71.960 68.693 1.00 45.90 101 ASP B O 1
ATOM 2763 N N . PRO B 1 134 ? 25.901 72.729 66.771 1.00 42.60 102 PRO B N 1
ATOM 2764 C CA . PRO B 1 134 ? 24.659 72.853 66.004 1.00 43.52 102 PRO B CA 1
ATOM 2765 C C . PRO B 1 134 ? 24.272 71.575 65.250 1.00 45.79 102 PRO B C 1
ATOM 2766 O O . PRO B 1 134 ? 23.252 71.582 64.554 1.00 44.82 102 PRO B O 1
ATOM 2770 N N . LYS B 1 135 ? 25.070 70.514 65.379 1.00 47.59 103 LYS B N 1
ATOM 2771 C CA . LYS B 1 135 ? 24.866 69.299 64.595 1.00 50.84 103 LYS B CA 1
ATOM 2772 C C . LYS B 1 135 ? 23.404 68.859 64.628 1.00 54.99 103 LYS B C 1
ATOM 2773 O O . LYS B 1 135 ? 22.834 68.480 63.602 1.00 57.93 103 LYS B O 1
ATOM 2779 N N . ASN B 1 136 ? 22.799 68.944 65.810 1.00 54.86 104 ASN B N 1
ATOM 2780 C CA . ASN B 1 136 ? 21.428 68.505 66.000 1.00 49.60 104 ASN B CA 1
ATOM 2781 C C . ASN B 1 136 ? 20.473 69.623 66.378 1.00 43.06 104 ASN B C 1
ATOM 2782 O O . ASN B 1 136 ? 19.373 69.370 66.862 1.00 46.61 104 ASN B O 1
ATOM 2787 N N . ALA B 1 137 ? 20.905 70.861 66.176 1.00 39.38 105 ALA B N 1
ATOM 2788 C CA . ALA B 1 137 ? 19.987 71.993 66.194 1.00 41.48 105 ALA B CA 1
ATOM 2789 C C . ALA B 1 137 ? 19.287 72.048 64.839 1.00 44.25 105 ALA B C 1
ATOM 2790 O O . ALA B 1 137 ? 19.672 71.337 63.909 1.00 49.53 105 ALA B O 1
ATOM 2792 N N . ILE B 1 138 ? 18.283 72.907 64.716 1.00 41.48 106 ILE B N 1
ATOM 2793 C CA . ILE B 1 138 ? 17.479 72.972 63.496 1.00 42.17 106 ILE B CA 1
ATOM 2794 C C . ILE B 1 138 ? 18.309 73.208 62.215 1.00 45.45 106 ILE B C 1
ATOM 2795 O O . ILE B 1 138 ? 18.060 72.575 61.186 1.00 46.83 106 ILE B O 1
ATOM 2800 N N . ILE B 1 139 ? 19.296 74.097 62.274 1.00 44.00 107 ILE B N 1
ATOM 2801 C CA . ILE B 1 139 ? 20.119 74.357 61.102 1.00 38.73 107 ILE B CA 1
ATOM 2802 C C . ILE B 1 139 ? 20.915 73.098 60.747 1.00 44.40 107 ILE B C 1
ATOM 2803 O O . ILE B 1 139 ? 21.109 72.791 59.564 1.00 53.48 107 ILE B O 1
ATOM 2808 N N . GLY B 1 140 ? 21.345 72.343 61.755 1.00 37.65 108 GLY B N 1
ATOM 2809 C CA . GLY B 1 140 ? 22.138 71.152 61.495 1.00 37.84 108 GLY B CA 1
ATOM 2810 C C . GLY B 1 140 ? 21.337 70.062 60.805 1.00 41.80 108 GLY B C 1
ATOM 2811 O O . GLY B 1 140 ? 21.797 69.451 59.824 1.00 41.96 108 GLY B O 1
ATOM 2812 N N . ARG B 1 141 ? 20.115 69.847 61.291 1.00 38.85 109 ARG B N 1
ATOM 2813 C CA . ARG B 1 141 ? 19.242 68.819 60.733 1.00 34.03 109 ARG B CA 1
ATOM 2814 C C . ARG B 1 141 ? 18.804 69.160 59.317 1.00 39.32 109 ARG B C 1
ATOM 2815 O O . ARG B 1 141 ? 18.760 68.290 58.448 1.00 43.64 109 ARG B O 1
ATOM 2823 N N . ARG B 1 142 ? 18.535 70.440 59.070 1.00 41.60 110 ARG B N 1
ATOM 2824 C CA . ARG B 1 142 ? 18.077 70.874 57.758 1.00 38.38 110 ARG B CA 1
ATOM 2825 C C . ARG B 1 142 ? 19.165 70.728 56.703 1.00 39.86 110 ARG B C 1
ATOM 2826 O O . ARG B 1 142 ? 18.864 70.551 55.517 1.00 44.58 110 ARG B O 1
ATOM 2834 N N . LEU B 1 143 ? 20.425 70.769 57.123 1.00 40.79 111 LEU B N 1
ATOM 2835 C CA . LEU B 1 143 ? 21.522 70.594 56.172 1.00 43.01 111 LEU B CA 1
ATOM 2836 C C . LEU B 1 143 ? 21.932 69.136 55.997 1.00 44.81 111 LEU B C 1
ATOM 2837 O O . LEU B 1 143 ? 22.352 68.742 54.902 1.00 44.22 111 LEU B O 1
ATOM 2842 N N . ARG B 1 144 ? 21.795 68.346 57.070 1.00 42.77 112 ARG B N 1
ATOM 2843 C CA . ARG B 1 144 ? 22.338 66.979 57.129 1.00 38.06 112 ARG B CA 1
ATOM 2844 C C . ARG B 1 144 ? 21.322 65.829 57.176 1.00 42.00 112 ARG B C 1
ATOM 2845 O O . ARG B 1 144 ? 21.666 64.679 56.874 1.00 47.50 112 ARG B O 1
ATOM 2853 N N . ALA B 1 145 ? 20.093 66.107 57.597 1.00 42.79 113 ALA B N 1
ATOM 2854 C CA . ALA B 1 145 ? 19.133 65.027 57.853 1.00 41.34 113 ALA B CA 1
ATOM 2855 C C . ALA B 1 145 ? 18.171 64.796 56.702 1.00 44.52 113 ALA B C 1
ATOM 2856 O O . ALA B 1 145 ? 17.321 65.644 56.440 1.00 53.27 113 ALA B O 1
ATOM 2858 N N . ASN B 1 146 ? 18.301 63.664 56.008 1.00 40.65 114 ASN B N 1
ATOM 2859 C CA . ASN B 1 146 ? 17.332 63.310 54.955 1.00 40.40 114 ASN B CA 1
ATOM 2860 C C . ASN B 1 146 ? 15.959 62.982 55.523 1.00 38.66 114 ASN B C 1
ATOM 2861 O O . ASN B 1 146 ? 15.850 62.263 56.519 1.00 39.57 114 ASN B O 1
ATOM 2866 N N . ARG B 1 147 ? 14.912 63.520 54.907 1.00 35.51 115 ARG B N 1
ATOM 2867 C CA . ARG B 1 147 ? 13.553 63.188 55.325 1.00 36.24 115 ARG B CA 1
ATOM 2868 C C . ARG B 1 147 ? 13.266 61.697 55.111 1.00 42.77 115 ARG B C 1
ATOM 2869 O O . ARG B 1 147 ? 13.765 61.080 54.162 1.00 44.01 115 ARG B O 1
ATOM 2877 N N . MET B 1 148 ? 12.460 61.126 56.000 1.00 43.32 116 MET B N 1
ATOM 2878 C CA . MET B 1 148 ? 12.093 59.720 55.915 1.00 39.00 116 MET B CA 1
ATOM 2879 C C . MET B 1 148 ? 10.605 59.579 55.551 1.00 43.08 116 MET B C 1
ATOM 2880 O O . MET B 1 148 ? 9.780 60.414 55.923 1.00 43.13 116 MET B O 1
ATOM 2885 N N . PRO B 1 149 ? 10.250 58.520 54.812 1.00 40.12 117 PRO B N 1
ATOM 2886 C CA . PRO B 1 149 ? 11.122 57.424 54.382 1.00 39.95 117 PRO B CA 1
ATOM 2887 C C . PRO B 1 149 ? 12.066 57.935 53.310 1.00 43.93 117 PRO B C 1
ATOM 2888 O O . PRO B 1 149 ? 11.663 58.778 52.510 1.00 46.94 117 PRO B O 1
ATOM 2892 N N . LEU B 1 150 ? 13.306 57.472 53.329 1.00 41.74 118 LEU B N 1
ATOM 2893 C CA . LEU B 1 150 ? 14.331 58.027 52.459 1.00 45.28 118 LEU B CA 1
ATOM 2894 C C . LEU B 1 150 ? 13.904 58.186 51.011 1.00 44.01 118 LEU B C 1
ATOM 2895 O O . LEU B 1 150 ? 13.470 57.239 50.382 1.00 46.08 118 LEU B O 1
ATOM 2900 N N . GLY B 1 151 ? 14.048 59.395 50.483 1.00 43.32 119 GLY B N 1
ATOM 2901 C CA . GLY B 1 151 ? 13.700 59.668 49.102 1.00 34.57 119 GLY B CA 1
ATOM 2902 C C . GLY B 1 151 ? 12.376 60.381 48.882 1.00 45.93 119 GLY B C 1
ATOM 2903 O O . GLY B 1 151 ? 12.098 60.840 47.772 1.00 51.98 119 GLY B O 1
ATOM 2904 N N . ILE B 1 152 ? 11.558 60.481 49.926 1.00 48.78 120 ILE B N 1
ATOM 2905 C CA . ILE B 1 152 ? 10.247 61.092 49.791 1.00 50.37 120 ILE B CA 1
ATOM 2906 C C . ILE B 1 152 ? 10.390 62.568 49.406 1.00 54.06 120 ILE B C 1
ATOM 2907 O O . ILE B 1 152 ? 11.216 63.287 49.970 1.00 54.26 120 ILE B O 1
ATOM 2912 N N . ALA B 1 153 ? 9.594 62.996 48.422 1.00 56.79 121 ALA B N 1
ATOM 2913 C CA . ALA B 1 153 ? 9.688 64.340 47.845 1.00 52.86 121 ALA B CA 1
ATOM 2914 C C . ALA B 1 153 ? 9.075 65.403 48.752 1.00 55.51 121 ALA B C 1
ATOM 2915 O O . ALA B 1 153 ? 8.128 65.122 49.483 1.00 55.76 121 ALA B O 1
ATOM 2917 N N . PHE B 1 154 ? 9.574 66.634 48.678 1.00 53.43 122 PHE B N 1
ATOM 2918 C CA . PHE B 1 154 ? 9.153 67.641 49.648 1.00 53.69 122 PHE B CA 1
ATOM 2919 C C . PHE B 1 154 ? 7.701 68.089 49.472 1.00 57.18 122 PHE B C 1
ATOM 2920 O O . PHE B 1 154 ? 7.162 68.764 50.358 1.00 64.61 122 PHE B O 1
ATOM 2928 N N . ASN B 1 155 ? 7.069 67.727 48.354 1.00 51.57 123 ASN B N 1
ATOM 2929 C CA . ASN B 1 155 ? 5.671 68.099 48.160 1.00 52.51 123 ASN B CA 1
ATOM 2930 C C . ASN B 1 155 ? 4.697 67.085 48.754 1.00 54.97 123 ASN B C 1
ATOM 2931 O O . ASN B 1 155 ? 3.506 67.132 48.461 1.00 65.82 123 ASN B O 1
ATOM 2936 N N . ASN B 1 156 ? 5.191 66.168 49.577 1.00 50.45 124 ASN B N 1
ATOM 2937 C CA . ASN B 1 156 ? 4.305 65.348 50.399 1.00 47.49 124 ASN B CA 1
ATOM 2938 C C . ASN B 1 156 ? 4.131 66.007 51.759 1.00 49.82 124 ASN B C 1
ATOM 2939 O O . ASN B 1 156 ? 5.095 66.498 52.349 1.00 50.86 124 ASN B O 1
ATOM 2944 N N . PRO B 1 157 ? 2.894 66.028 52.255 1.00 49.75 125 PRO B N 1
ATOM 2945 C CA . PRO B 1 157 ? 2.528 66.709 53.499 1.00 53.83 125 PRO B CA 1
ATOM 2946 C C . PRO B 1 157 ? 3.328 66.230 54.695 1.00 54.75 125 PRO B C 1
ATOM 2947 O O . PRO B 1 157 ? 3.568 65.028 54.814 1.00 62.20 125 PRO B O 1
ATOM 2951 N N . THR B 1 158 ? 3.750 67.167 55.541 1.00 48.37 126 THR B N 1
ATOM 2952 C CA . THR B 1 158 ? 4.446 66.842 56.776 1.00 44.47 126 THR B CA 1
ATOM 2953 C C . THR B 1 158 ? 3.496 66.907 57.965 1.00 48.93 126 THR B C 1
ATOM 2954 O O . THR B 1 158 ? 3.909 66.649 59.092 1.00 57.73 126 THR B O 1
ATOM 2958 N N . ASP B 1 159 ? 2.216 67.187 57.702 1.00 49.66 127 ASP B N 1
ATOM 2959 C CA . ASP B 1 159 ? 1.187 67.244 58.748 1.00 54.19 127 ASP B CA 1
ATOM 2960 C C . ASP B 1 159 ? 0.090 66.198 58.537 1.00 56.73 127 ASP B C 1
ATOM 2961 O O . ASP B 1 159 ? -1.032 66.356 59.012 1.00 55.48 127 ASP B O 1
ATOM 2966 N N . SER B 1 160 ? 0.402 65.160 57.774 1.00 52.66 128 SER B N 1
ATOM 2967 C CA . SER B 1 160 ? -0.565 64.121 57.475 1.00 48.34 128 SER B CA 1
ATOM 2968 C C . SER B 1 160 ? -0.974 63.343 58.728 1.00 50.79 128 SER B C 1
ATOM 2969 O O . SER B 1 160 ? -0.234 63.305 59.721 1.00 50.30 128 SER B O 1
ATOM 2972 N N . ALA B 1 161 ? -2.124 62.676 58.640 1.00 49.61 129 ALA B N 1
ATOM 2973 C CA . ALA B 1 161 ? -2.685 61.909 59.749 1.00 50.36 129 ALA B CA 1
ATOM 2974 C C . ALA B 1 161 ? -1.686 60.966 60.430 1.00 58.40 129 ALA B C 1
ATOM 2975 O O . ALA B 1 161 ? -1.550 61.024 61.658 1.00 65.46 129 ALA B O 1
ATOM 2977 N N . PRO B 1 162 ? -0.977 60.112 59.653 1.00 53.27 130 PRO B N 1
ATOM 2978 C CA . PRO B 1 162 ? -0.012 59.210 60.294 1.00 51.33 130 PRO B CA 1
ATOM 2979 C C . PRO B 1 162 ? 1.061 59.944 61.081 1.00 51.78 130 PRO B C 1
ATOM 2980 O O . PRO B 1 162 ? 1.458 59.466 62.142 1.00 57.04 130 PRO B O 1
ATOM 2984 N N . ILE B 1 163 ? 1.539 61.074 60.563 1.00 46.67 131 ILE B N 1
ATOM 2985 C CA . ILE B 1 163 ? 2.547 61.852 61.274 1.00 42.19 131 ILE B CA 1
ATOM 2986 C C . ILE B 1 163 ? 2.006 62.432 62.573 1.00 43.94 131 ILE B C 1
ATOM 2987 O O . ILE B 1 163 ? 2.644 62.374 63.619 1.00 50.13 131 ILE B O 1
ATOM 2992 N N . LEU B 1 164 ? 0.809 62.986 62.501 1.00 45.53 132 LEU B N 1
ATOM 2993 C CA . LEU B 1 164 ? 0.150 63.525 63.675 1.00 43.82 132 LEU B CA 1
ATOM 2994 C C . LEU B 1 164 ? -0.207 62.423 64.693 1.00 48.67 132 LEU B C 1
ATOM 2995 O O . LEU B 1 164 ? -0.249 62.663 65.906 1.00 51.32 132 LEU B O 1
ATOM 3000 N N . ALA B 1 165 ? -0.484 61.222 64.192 1.00 52.08 133 ALA B N 1
ATOM 3001 C CA . ALA B 1 165 ? -0.768 60.074 65.056 1.00 54.52 133 ALA B CA 1
ATOM 3002 C C . ALA B 1 165 ? 0.456 59.720 65.909 1.00 58.85 133 ALA B C 1
ATOM 3003 O O . ALA B 1 165 ? 0.339 59.472 67.120 1.00 59.15 133 ALA B O 1
ATOM 3005 N N . ILE B 1 166 ? 1.619 59.675 65.259 1.00 54.67 134 ILE B N 1
ATOM 3006 C CA . ILE B 1 166 ? 2.885 59.392 65.921 1.00 49.46 134 ILE B CA 1
ATOM 3007 C C . ILE B 1 166 ? 3.232 60.527 66.892 1.00 54.55 134 ILE B C 1
ATOM 3008 O O . ILE B 1 166 ? 3.709 60.288 68.006 1.00 60.51 134 ILE B O 1
ATOM 3013 N N . LYS B 1 167 ? 2.986 61.765 66.469 1.00 54.83 135 LYS B N 1
ATOM 3014 C CA . LYS B 1 167 ? 3.264 62.919 67.320 1.00 57.18 135 LYS B CA 1
ATOM 3015 C C . LYS B 1 167 ? 2.473 62.839 68.607 1.00 61.83 135 LYS B C 1
ATOM 3016 O O . LYS B 1 167 ? 3.004 63.094 69.688 1.00 69.69 135 LYS B O 1
ATOM 3022 N N . GLU B 1 168 ? 1.202 62.482 68.486 1.00 59.62 136 GLU B N 1
ATOM 3023 C CA . GLU B 1 168 ? 0.362 62.341 69.659 1.00 67.95 136 GLU B CA 1
ATOM 3024 C C . GLU B 1 168 ? 0.820 61.180 70.547 1.00 70.55 136 GLU B C 1
ATOM 3025 O O . GLU B 1 168 ? 0.826 61.293 71.774 1.00 79.57 136 GLU B O 1
ATOM 3031 N N . TRP B 1 169 ? 1.181 60.059 69.938 1.00 66.20 137 TRP B N 1
ATOM 3032 C CA . TRP B 1 169 ? 1.686 58.916 70.694 1.00 65.20 137 TRP B CA 1
ATOM 3033 C C . TRP B 1 169 ? 2.937 59.270 71.504 1.00 63.75 137 TRP B C 1
ATOM 3034 O O . TRP B 1 169 ? 3.067 58.873 72.663 1.00 64.99 137 TRP B O 1
ATOM 3045 N N . ILE B 1 170 ? 3.836 60.040 70.902 1.00 63.20 138 ILE B N 1
ATOM 3046 C CA . ILE B 1 170 ? 5.052 60.467 71.582 1.00 63.69 138 ILE B CA 1
ATOM 3047 C C . ILE B 1 170 ? 4.687 61.367 72.753 1.00 60.75 138 ILE B C 1
ATOM 3048 O O . ILE B 1 170 ? 5.218 61.210 73.849 1.00 65.29 138 ILE B O 1
ATOM 3053 N N . LEU B 1 171 ? 3.761 62.291 72.513 1.00 59.11 139 LEU B N 1
ATOM 3054 C CA . LEU B 1 171 ? 3.254 63.212 73.541 1.00 61.76 139 LEU B CA 1
ATOM 3055 C C . LEU B 1 171 ? 2.661 62.503 74.756 1.00 65.79 139 LEU B C 1
ATOM 3056 O O . LEU B 1 171 ? 2.828 62.953 75.879 1.00 71.37 139 LEU B O 1
ATOM 3061 N N . ALA B 1 172 ? 1.964 61.395 74.515 1.00 66.94 140 ALA B N 1
ATOM 3062 C CA . ALA B 1 172 ? 1.311 60.615 75.568 1.00 67.03 140 ALA B CA 1
ATOM 3063 C C . ALA B 1 172 ? 2.296 59.775 76.382 1.00 71.55 140 ALA B C 1
ATOM 3064 O O . ALA B 1 172 ? 1.891 58.957 77.215 1.00 71.15 140 ALA B O 1
ATOM 3066 N N . GLY B 1 173 ? 3.587 59.982 76.134 1.00 75.12 141 GLY B N 1
ATOM 3067 C CA . GLY B 1 173 ? 4.638 59.288 76.853 1.00 75.07 141 GLY B CA 1
ATOM 3068 C C . GLY B 1 173 ? 5.095 58.070 76.083 1.00 75.48 141 GLY B C 1
ATOM 3069 O O . GLY B 1 173 ? 5.838 57.247 76.609 1.00 77.96 141 GLY B O 1
ATOM 3070 N N . ALA B 1 174 ? 4.655 57.976 74.828 1.00 73.97 142 ALA B N 1
ATOM 3071 C CA . ALA B 1 174 ? 4.991 56.864 73.931 1.00 66.62 142 ALA B CA 1
ATOM 3072 C C . ALA B 1 174 ? 4.761 55.500 74.567 1.00 66.61 142 ALA B C 1
ATOM 3073 O O . ALA B 1 174 ? 5.675 54.678 74.582 1.00 61.85 142 ALA B O 1
ATOM 3075 N N . PRO B 1 175 ? 3.527 55.237 75.048 1.00 69.91 143 PRO B N 1
ATOM 3076 C CA . PRO B 1 175 ? 3.242 53.998 75.780 1.00 68.81 143 PRO B CA 1
ATOM 3077 C C . PRO B 1 175 ? 3.229 52.777 74.887 1.00 71.18 143 PRO B C 1
ATOM 3078 O O . PRO B 1 175 ? 2.982 52.906 73.695 1.00 72.75 143 PRO B O 1
ATOM 3082 N N . ASN B 1 176 ? 3.508 51.610 75.455 1.00 73.70 144 ASN B N 1
ATOM 3083 C CA . ASN B 1 176 ? 3.404 50.359 74.711 1.00 76.53 144 ASN B CA 1
ATOM 3084 C C . ASN B 1 176 ? 2.062 49.679 74.971 1.00 81.34 144 ASN B C 1
ATOM 3085 O O . ASN B 1 176 ? 2.012 48.589 75.538 1.00 77.25 144 ASN B O 1
ATOM 3090 N N . ASP B 1 177 ? 0.976 50.309 74.530 1.00 86.97 145 ASP B N 1
ATOM 3091 C CA . ASP B 1 177 ? -0.358 49.775 74.793 1.00 89.15 145 ASP B CA 1
ATOM 3092 C C . ASP B 1 177 ? -0.991 49.073 73.596 1.00 87.97 145 ASP B C 1
ATOM 3093 O O . ASP B 1 177 ? -0.351 48.853 72.563 1.00 82.34 145 ASP B O 1
ATOM 3098 N N . GLU B 1 178 ? -2.251 48.691 73.791 1.00 94.13 146 GLU B N 1
ATOM 3099 C CA . GLU B 1 178 ? -3.094 48.088 72.768 1.00 94.76 146 GLU B CA 1
ATOM 3100 C C . GLU B 1 178 ? -3.142 49.029 71.591 1.00 88.32 146 GLU B C 1
ATOM 3101 O O . GLU B 1 178 ? -2.966 48.634 70.437 1.00 87.83 146 GLU B O 1
ATOM 3107 N N . HIS B 1 179 ? -3.369 50.295 71.911 1.00 80.22 147 HIS B N 1
ATOM 3108 C CA . HIS B 1 179 ? -3.481 51.309 70.895 1.00 72.59 147 HIS B CA 1
ATOM 3109 C C . HIS B 1 179 ? -2.237 51.422 70.051 1.00 68.65 147 HIS B C 1
ATOM 3110 O O . HIS B 1 179 ? -2.320 51.487 68.831 1.00 65.98 147 HIS B O 1
ATOM 3117 N N . PHE B 1 180 ? -1.083 51.434 70.703 1.00 66.70 148 PHE B N 1
ATOM 3118 C CA . PHE B 1 180 ? 0.152 51.535 69.966 1.00 58.16 148 PHE B CA 1
ATOM 3119 C C . PHE B 1 180 ? 0.298 50.405 68.967 1.00 63.06 148 PHE B C 1
ATOM 3120 O O . PHE B 1 180 ? 0.518 50.633 67.780 1.00 64.04 148 PHE B O 1
ATOM 3128 N N . THR B 1 181 ? 0.170 49.184 69.457 1.00 67.23 149 THR B N 1
ATOM 3129 C CA . THR B 1 181 ? 0.394 48.007 68.634 1.00 65.72 149 THR B CA 1
ATOM 3130 C C . THR B 1 181 ? -0.573 47.981 67.462 1.00 62.22 149 THR B C 1
ATOM 3131 O O . THR B 1 181 ? -0.217 47.563 66.367 1.00 56.71 149 THR B O 1
ATOM 3135 N N . LYS B 1 182 ? -1.795 48.436 67.700 1.00 65.29 150 LYS B N 1
ATOM 3136 C CA . LYS B 1 182 ? -2.837 48.373 66.687 1.00 66.99 150 LYS B CA 1
ATOM 3137 C C . LYS B 1 182 ? -2.798 49.543 65.686 1.00 61.84 150 LYS B C 1
ATOM 3138 O O . LYS B 1 182 ? -2.901 49.325 64.483 1.00 56.94 150 LYS B O 1
ATOM 3144 N N . GLU B 1 183 ? -2.556 50.764 66.162 1.00 63.57 151 GLU B N 1
ATOM 3145 C CA . GLU B 1 183 ? -2.741 51.966 65.334 1.00 65.64 151 GLU B CA 1
ATOM 3146 C C . GLU B 1 183 ? -1.440 52.706 64.952 1.00 63.88 151 GLU B C 1
ATOM 3147 O O . GLU B 1 183 ? -1.402 53.480 63.991 1.00 62.20 151 GLU B O 1
ATOM 3153 N N . ILE B 1 184 ? -0.382 52.490 65.720 1.00 60.87 152 ILE B N 1
ATOM 3154 C CA . ILE B 1 184 ? 0.848 53.251 65.536 1.00 57.03 152 ILE B CA 1
ATOM 3155 C C . ILE B 1 184 ? 1.963 52.409 64.925 1.00 53.11 152 ILE B C 1
ATOM 3156 O O . ILE B 1 184 ? 2.569 52.794 63.927 1.00 47.67 152 ILE B O 1
ATOM 3161 N N . LEU B 1 185 ? 2.242 51.271 65.554 1.00 52.36 153 LEU B N 1
ATOM 3162 C CA . LEU B 1 185 ? 3.290 50.360 65.103 1.00 48.04 153 LEU B CA 1
ATOM 3163 C C . LEU B 1 185 ? 3.194 49.996 63.613 1.00 53.56 153 LEU B C 1
ATOM 3164 O O . LEU B 1 185 ? 4.231 49.900 62.950 1.00 58.89 153 LEU B O 1
ATOM 3169 N N . PRO B 1 186 ? 1.970 49.767 63.077 1.00 51.62 154 PRO B N 1
ATOM 3170 C CA . PRO B 1 186 ? 1.955 49.420 61.644 1.00 48.03 154 PRO B CA 1
ATOM 3171 C C . PRO B 1 186 ? 2.305 50.581 60.695 1.00 51.51 154 PRO B C 1
ATOM 3172 O O . PRO B 1 186 ? 2.614 50.325 59.535 1.00 55.42 154 PRO B O 1
ATOM 3176 N N . LEU B 1 187 ? 2.284 51.818 61.177 1.00 47.32 155 LEU B N 1
ATOM 3177 C CA . LEU B 1 187 ? 2.652 52.956 60.350 1.00 41.69 155 LEU B CA 1
ATOM 3178 C C . LEU B 1 187 ? 4.094 52.826 59.855 1.00 48.33 155 LEU B C 1
ATOM 3179 O O . LEU B 1 187 ? 4.438 53.324 58.785 1.00 56.90 155 LEU B O 1
ATOM 3184 N N . PHE B 1 188 ? 4.932 52.140 60.623 1.00 45.39 156 PHE B N 1
ATOM 3185 C CA . PHE B 1 188 ? 6.321 51.940 60.235 1.00 46.51 156 PHE B CA 1
ATOM 3186 C C . PHE B 1 188 ? 6.481 50.747 59.335 1.00 46.74 156 PHE B C 1
ATOM 3187 O O . PHE B 1 188 ? 7.568 50.486 58.835 1.00 52.77 156 PHE B O 1
ATOM 3195 N N . ALA B 1 189 ? 5.397 50.010 59.143 1.00 46.39 157 ALA B N 1
ATOM 3196 C CA . ALA B 1 189 ? 5.481 48.729 58.465 1.00 41.40 157 ALA B CA 1
ATOM 3197 C C . ALA B 1 189 ? 4.629 48.626 57.206 1.00 46.03 157 ALA B C 1
ATOM 3198 O O . ALA B 1 189 ? 4.573 47.574 56.577 1.00 52.22 157 ALA B O 1
ATOM 3200 N N . THR B 1 190 ? 3.993 49.724 56.824 1.00 43.95 158 THR B N 1
ATOM 3201 C CA . THR B 1 190 ? 3.082 49.736 55.680 1.00 43.13 158 THR B CA 1
ATOM 3202 C C . THR B 1 190 ? 3.597 50.635 54.558 1.00 45.61 158 THR B C 1
ATOM 3203 O O . THR B 1 190 ? 3.967 51.779 54.812 1.00 48.22 158 THR B O 1
ATOM 3207 N N . ASP B 1 191 ? 3.609 50.114 53.330 1.00 47.27 159 ASP B N 1
ATOM 3208 C CA . ASP B 1 191 ? 3.980 50.882 52.142 1.00 47.35 159 ASP B CA 1
ATOM 3209 C C . ASP B 1 191 ? 3.045 52.085 51.990 1.00 47.28 159 ASP B C 1
ATOM 3210 O O . ASP B 1 191 ? 1.925 52.068 52.488 1.00 50.45 159 ASP B O 1
ATOM 3215 N N . ASN B 1 192 ? 3.514 53.134 51.330 1.00 47.29 160 ASN B N 1
ATOM 3216 C CA . ASN B 1 192 ? 2.683 54.303 51.015 1.00 45.57 160 ASN B CA 1
ATOM 3217 C C . ASN B 1 192 ? 1.908 54.963 52.162 1.00 47.80 160 ASN B C 1
ATOM 3218 O O . ASN B 1 192 ? 0.813 55.472 51.953 1.00 48.63 160 ASN B O 1
ATOM 3223 N N . THR B 1 193 ? 2.478 54.964 53.364 1.00 45.74 161 THR B N 1
ATOM 3224 C CA . THR B 1 193 ? 1.852 55.620 54.510 1.00 45.79 161 THR B CA 1
ATOM 3225 C C . THR B 1 193 ? 2.074 57.146 54.497 1.00 51.60 161 THR B C 1
ATOM 3226 O O . THR B 1 193 ? 1.160 57.917 54.781 1.00 56.75 161 THR B O 1
ATOM 3230 N N . PHE B 1 194 ? 3.281 57.589 54.161 1.00 53.10 162 PHE B N 1
ATOM 3231 C CA . PHE B 1 194 ? 3.597 59.010 54.254 1.00 48.82 162 PHE B CA 1
ATOM 3232 C C . PHE B 1 194 ? 3.638 59.683 52.878 1.00 48.09 162 PHE B C 1
ATOM 3233 O O . PHE B 1 194 ? 3.911 60.880 52.753 1.00 53.33 162 PHE B O 1
ATOM 3241 N N . GLY B 1 195 ? 3.341 58.902 51.852 1.00 41.04 163 GLY B N 1
ATOM 3242 C CA . GLY B 1 195 ? 3.259 59.416 50.503 1.00 48.04 163 GLY B CA 1
ATOM 3243 C C . GLY B 1 195 ? 3.157 58.293 49.494 1.00 54.96 163 GLY B C 1
ATOM 3244 O O . GLY B 1 195 ? 3.531 57.156 49.789 1.00 58.62 163 GLY B O 1
ATOM 3245 N N . PRO B 1 196 ? 2.662 58.609 48.291 1.00 53.95 164 PRO B N 1
ATOM 3246 C CA . PRO B 1 196 ? 2.506 57.625 47.217 1.00 54.28 164 PRO B CA 1
ATOM 3247 C C . PRO B 1 196 ? 3.849 57.074 46.755 1.00 55.00 164 PRO B C 1
ATOM 3248 O O . PRO B 1 196 ? 4.809 57.839 46.670 1.00 58.04 164 PRO B O 1
ATOM 3252 N N . ASP B 1 197 ? 3.904 55.775 46.463 1.00 56.10 165 ASP B N 1
ATOM 3253 C CA . ASP B 1 197 ? 5.110 55.130 45.943 1.00 61.85 165 ASP B CA 1
ATOM 3254 C C . ASP B 1 197 ? 6.268 55.248 46.918 1.00 56.97 165 ASP B C 1
ATOM 3255 O O . ASP B 1 197 ? 7.402 55.522 46.503 1.00 59.30 165 ASP B O 1
ATOM 3260 N N . THR B 1 198 ? 5.991 55.029 48.203 1.00 49.77 166 THR B N 1
ATOM 3261 C CA . THR B 1 198 ? 7.044 55.023 49.223 1.00 51.69 166 THR B CA 1
ATOM 3262 C C . THR B 1 198 ? 7.106 53.682 49.973 1.00 55.11 166 THR B C 1
ATOM 3263 O O . THR B 1 198 ? 6.077 53.097 50.308 1.00 57.68 166 THR B O 1
ATOM 3267 N N . PRO B 1 199 ? 8.323 53.184 50.231 1.00 53.97 167 PRO B N 1
ATOM 3268 C CA . PRO B 1 199 ? 8.516 51.922 50.958 1.00 52.78 167 PRO B CA 1
ATOM 3269 C C . PRO B 1 199 ? 8.238 52.037 52.463 1.00 51.09 167 PRO B C 1
ATOM 3270 O O . PRO B 1 199 ? 8.379 53.117 53.038 1.00 50.45 167 PRO B O 1
ATOM 3274 N N . HIS B 1 200 ? 7.847 50.930 53.090 1.00 47.99 168 HIS B N 1
ATOM 3275 C CA . HIS B 1 200 ? 7.672 50.912 54.534 1.00 45.42 168 HIS B CA 1
ATOM 3276 C C . HIS B 1 200 ? 9.028 51.052 55.230 1.00 43.72 168 HIS B C 1
ATOM 3277 O O . HIS B 1 200 ? 10.052 50.615 54.700 1.00 45.41 168 HIS B O 1
ATOM 3284 N N . CYS B 1 201 ? 9.033 51.706 56.391 1.00 42.48 169 CYS B N 1
ATOM 3285 C CA . CYS B 1 201 ? 10.276 51.971 57.116 1.00 42.43 169 CYS B CA 1
ATOM 3286 C C . CYS B 1 201 ? 11.049 50.696 57.340 1.00 43.48 169 CYS B C 1
ATOM 3287 O O . CYS B 1 201 ? 12.256 50.644 57.131 1.00 47.26 169 CYS B O 1
ATOM 3290 N N . THR B 1 202 ? 10.338 49.647 57.718 1.00 43.71 170 THR B N 1
ATOM 3291 C CA . THR B 1 202 ? 10.995 48.411 58.104 1.00 48.03 170 THR B CA 1
ATOM 3292 C C . THR B 1 202 ? 11.670 47.711 56.911 1.00 45.52 170 THR B C 1
ATOM 3293 O O . THR B 1 202 ? 12.285 46.664 57.087 1.00 45.31 170 THR B O 1
ATOM 3297 N N . THR B 1 203 ? 11.542 48.287 55.709 1.00 44.03 171 THR B N 1
ATOM 3298 C CA . THR B 1 203 ? 12.341 47.894 54.536 1.00 45.68 171 THR B CA 1
ATOM 3299 C C . THR B 1 203 ? 13.831 48.065 54.783 1.00 49.42 171 THR B C 1
ATOM 3300 O O . THR B 1 203 ? 14.636 47.232 54.371 1.00 50.85 171 THR B O 1
ATOM 3304 N N . CYS B 1 204 ? 14.188 49.170 55.437 1.00 52.86 172 CYS B N 1
ATOM 3305 C CA . CYS B 1 204 ? 15.585 49.522 55.697 1.00 47.85 172 CYS B CA 1
ATOM 3306 C C . CYS B 1 204 ? 15.966 49.451 57.183 1.00 45.55 172 CYS B C 1
ATOM 3307 O O . CYS B 1 204 ? 17.153 49.389 57.511 1.00 49.69 172 CYS B O 1
ATOM 3310 N N . HIS B 1 205 ? 14.967 49.451 58.073 1.00 42.74 173 HIS B N 1
ATOM 3311 C CA . HIS B 1 205 ? 15.201 49.478 59.530 1.00 43.09 173 HIS B CA 1
ATOM 3312 C C . HIS B 1 205 ? 14.503 48.336 60.255 1.00 46.80 173 HIS B C 1
ATOM 3313 O O . HIS B 1 205 ? 13.411 48.541 60.783 1.00 50.25 173 HIS B O 1
ATOM 3320 N N . PHE B 1 206 ? 15.112 47.149 60.302 1.00 47.72 174 PHE B N 1
ATOM 3321 C CA . PHE B 1 206 ? 14.409 45.974 60.839 1.00 50.76 174 PHE B CA 1
ATOM 3322 C C . PHE B 1 206 ? 15.218 45.058 61.736 1.00 53.22 174 PHE B C 1
ATOM 3323 O O . PHE B 1 206 ? 14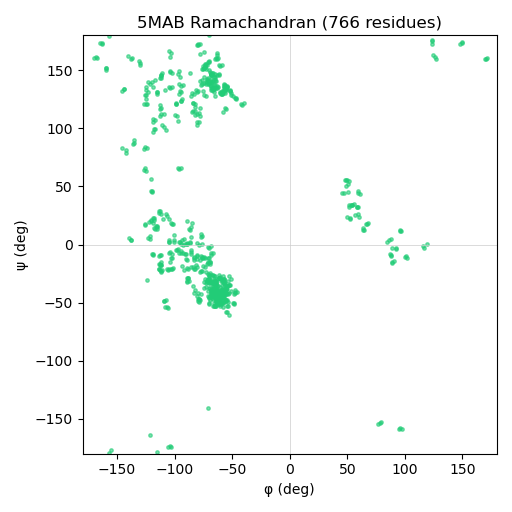.732 43.996 62.131 1.00 58.71 174 PHE B O 1
ATOM 3331 N N . SER B 1 207 ? 16.453 45.441 62.019 1.00 54.64 175 SER B N 1
ATOM 3332 C CA . SER B 1 207 ? 17.309 44.650 62.886 1.00 60.35 175 SER B CA 1
ATOM 3333 C C . SER B 1 207 ? 18.360 45.567 63.453 1.00 63.47 175 SER B C 1
ATOM 3334 O O . SER B 1 207 ? 18.382 46.761 63.156 1.00 61.20 175 SER B O 1
ATOM 3337 N N . ASN B 1 208 ? 19.240 45.007 64.265 1.00 67.21 176 ASN B N 1
ATOM 3338 C CA . ASN B 1 208 ? 20.272 45.804 64.876 1.00 65.20 176 ASN B CA 1
ATOM 3339 C C . ASN B 1 208 ? 21.581 45.340 64.287 1.00 69.46 176 ASN B C 1
ATOM 3340 O O . ASN B 1 208 ? 22.630 45.488 64.895 1.00 73.85 176 ASN B O 1
ATOM 3345 N N . GLN B 1 209 ? 21.522 44.844 63.054 1.00 71.11 177 GLN B N 1
ATOM 3346 C CA . GLN B 1 209 ? 22.720 44.340 62.411 1.00 75.14 177 GLN B CA 1
ATOM 3347 C C . GLN B 1 209 ? 23.148 45.266 61.320 1.00 78.37 177 GLN B C 1
ATOM 3348 O O . GLN B 1 209 ? 22.358 45.606 60.436 1.00 67.05 177 GLN B O 1
ATOM 3354 N N . GLU B 1 210 ? 24.455 45.537 61.354 1.00 91.44 178 GLU B N 1
ATOM 3355 C CA . GLU B 1 210 ? 25.097 46.737 60.816 1.00 93.75 178 GLU B CA 1
ATOM 3356 C C . GLU B 1 210 ? 24.761 47.032 59.350 1.00 83.69 178 GLU B C 1
ATOM 3357 O O . GLU B 1 210 ? 24.237 48.118 59.072 1.00 78.42 178 GLU B O 1
ATOM 3363 N N . PRO B 1 211 ? 25.094 46.107 58.417 1.00 74.86 179 PRO B N 1
ATOM 3364 C CA . PRO B 1 211 ? 24.165 45.806 57.314 1.00 69.64 179 PRO B CA 1
ATOM 3365 C C . PRO B 1 211 ? 23.332 44.574 57.664 1.00 74.96 179 PRO B C 1
ATOM 3366 O O . PRO B 1 211 ? 23.821 43.715 58.395 1.00 81.95 179 PRO B O 1
ATOM 3370 N N . PRO B 1 212 ? 22.084 44.484 57.177 1.00 71.94 180 PRO B N 1
ATOM 3371 C CA . PRO B 1 212 ? 21.339 45.327 56.230 1.00 68.52 180 PRO B CA 1
ATOM 3372 C C . PRO B 1 212 ? 20.528 46.482 56.837 1.00 71.08 180 PRO B C 1
ATOM 3373 O O . PRO B 1 212 ? 20.069 47.323 56.073 1.00 75.52 180 PRO B O 1
ATOM 3377 N N . SER B 1 213 ? 20.332 46.521 58.154 1.00 70.43 181 SER B N 1
ATOM 3378 C CA . SER B 1 213 ? 19.589 47.621 58.770 1.00 65.59 181 SER B CA 1
ATOM 3379 C C . SER B 1 213 ? 20.439 48.855 58.898 1.00 65.08 181 SER B C 1
ATOM 3380 O O . SER B 1 213 ? 21.464 48.827 59.592 1.00 68.27 181 SER B O 1
ATOM 3383 N N . PHE B 1 214 ? 20.025 49.931 58.227 1.00 61.03 182 PHE B N 1
ATOM 3384 C CA . PHE B 1 214 ? 20.774 51.185 58.269 1.00 59.26 182 PHE B CA 1
ATOM 3385 C C . PHE B 1 214 ? 20.747 51.788 59.653 1.00 59.58 182 PHE B C 1
ATOM 3386 O O . PHE B 1 214 ? 19.694 51.846 60.292 1.00 57.65 182 PHE B O 1
ATOM 3394 N N . HIS B 1 215 ? 21.921 52.230 60.101 1.00 60.20 183 HIS B N 1
ATOM 3395 C CA . HIS B 1 215 ? 22.123 52.734 61.456 1.00 59.50 183 HIS B CA 1
ATOM 3396 C C . HIS B 1 215 ? 21.632 51.744 62.523 1.00 56.54 183 HIS B C 1
ATOM 3397 O O . HIS B 1 215 ? 21.346 52.138 63.652 1.00 57.46 183 HIS B O 1
ATOM 3404 N N . GLU B 1 216 ? 21.529 50.468 62.156 1.00 56.16 184 GLU B N 1
ATOM 3405 C CA . GLU B 1 216 ? 21.142 49.412 63.086 1.00 61.08 184 GLU B CA 1
ATOM 3406 C C . GLU B 1 216 ? 19.847 49.745 63.802 1.00 57.56 184 GLU B C 1
ATOM 3407 O O . GLU B 1 216 ? 19.656 49.396 64.969 1.00 56.93 184 GLU B O 1
ATOM 3413 N N . LEU B 1 217 ? 18.958 50.431 63.096 1.00 53.17 185 LEU B N 1
ATOM 3414 C CA . LEU B 1 217 ? 17.695 50.834 63.683 1.00 50.17 185 LEU B CA 1
ATOM 3415 C C . LEU B 1 217 ? 16.658 49.785 63.336 1.00 53.84 185 LEU B C 1
ATOM 3416 O O . LEU B 1 217 ? 16.567 49.357 62.197 1.00 56.64 185 LEU B O 1
ATOM 3421 N N . ASN B 1 218 ? 15.922 49.332 64.340 1.00 54.05 186 ASN B N 1
ATOM 3422 C CA . ASN B 1 218 ? 14.915 48.297 64.157 1.00 53.67 186 ASN B CA 1
ATOM 3423 C C . ASN B 1 218 ? 13.545 48.821 64.527 1.00 51.53 186 ASN B C 1
ATOM 3424 O O . ASN B 1 218 ? 13.237 48.974 65.700 1.00 56.50 186 ASN B O 1
ATOM 3429 N N . LEU B 1 219 ? 12.718 49.094 63.526 1.00 49.49 187 LEU B N 1
ATOM 3430 C CA . LEU B 1 219 ? 11.415 49.705 63.781 1.00 45.94 187 LEU B CA 1
ATOM 3431 C C . LEU B 1 219 ? 10.240 48.733 63.707 1.00 44.02 187 LEU B C 1
ATOM 3432 O O . LEU B 1 219 ? 9.099 49.167 63.575 1.00 46.10 187 LEU B O 1
ATOM 3437 N N . THR B 1 220 ? 10.512 47.431 63.807 1.00 47.78 188 THR B N 1
ATOM 3438 C CA . THR B 1 220 ? 9.464 46.408 63.673 1.00 49.16 188 THR B CA 1
ATOM 3439 C C . THR B 1 220 ? 8.684 46.153 64.964 1.00 48.73 188 THR B C 1
ATOM 3440 O O . THR B 1 220 ? 7.554 45.659 64.932 1.00 52.79 188 THR B O 1
ATOM 3444 N N . THR B 1 221 ? 9.276 46.509 66.094 1.00 46.85 189 THR B N 1
ATOM 3445 C CA . THR B 1 221 ? 8.688 46.236 67.397 1.00 51.52 189 THR B CA 1
ATOM 3446 C C . THR B 1 221 ? 8.841 47.450 68.275 1.00 54.32 189 THR B C 1
ATOM 3447 O O . THR B 1 221 ? 9.718 48.286 68.041 1.00 54.49 189 THR B O 1
ATOM 3451 N N . TYR B 1 222 ? 8.026 47.522 69.316 1.00 56.13 190 TYR B N 1
ATOM 3452 C CA . TYR B 1 222 ? 8.111 48.629 70.254 1.00 52.78 190 TYR B CA 1
ATOM 3453 C C . TYR B 1 222 ? 9.521 48.767 70.796 1.00 58.46 190 TYR B C 1
ATOM 3454 O O . TYR B 1 222 ? 10.091 49.860 70.815 1.00 63.87 190 TYR B O 1
ATOM 3463 N N . GLU B 1 223 ? 10.086 47.641 71.216 1.00 64.11 191 GLU B N 1
ATOM 3464 C CA . GLU B 1 223 ? 11.395 47.626 71.868 1.00 69.24 191 GLU B CA 1
ATOM 3465 C C . GLU B 1 223 ? 12.504 48.113 70.951 1.00 69.26 191 GLU B C 1
ATOM 3466 O O . GLU B 1 223 ? 13.443 48.763 71.409 1.00 70.53 191 GLU B O 1
ATOM 3472 N N . GLY B 1 224 ? 12.383 47.802 69.661 1.00 67.34 192 GLY B N 1
ATOM 3473 C CA . GLY B 1 224 ? 13.350 48.230 68.670 1.00 62.93 192 GLY B CA 1
ATOM 3474 C C . GLY B 1 224 ? 13.351 49.742 68.517 1.00 62.34 192 GLY B C 1
ATOM 3475 O O . GLY B 1 224 ? 14.409 50.370 68.323 1.00 61.65 192 GLY B O 1
ATOM 3476 N N . ILE B 1 225 ? 12.154 50.321 68.583 1.00 56.89 193 ILE B N 1
ATOM 3477 C CA . ILE B 1 225 ? 11.981 51.763 68.462 1.00 54.20 193 ILE B CA 1
ATOM 3478 C C . ILE B 1 225 ? 12.564 52.545 69.634 1.00 59.29 193 ILE B C 1
ATOM 3479 O O . ILE B 1 225 ? 13.220 53.579 69.438 1.00 66.92 193 ILE B O 1
ATOM 3484 N N . MET B 1 226 ? 12.347 52.056 70.852 1.00 53.08 194 MET B N 1
ATOM 3485 C CA . MET B 1 226 ? 12.833 52.788 72.022 1.00 56.92 194 MET B CA 1
ATOM 3486 C C . MET B 1 226 ? 14.319 52.526 72.279 1.00 59.85 194 MET B C 1
ATOM 3487 O O . MET B 1 226 ? 14.968 53.273 72.999 1.00 64.70 194 MET B O 1
ATOM 3492 N N . LEU B 1 227 ? 14.843 51.452 71.696 1.00 62.02 195 LEU B N 1
ATOM 3493 C CA . LEU B 1 227 ? 16.268 51.148 71.772 1.00 63.10 195 LEU B CA 1
ATOM 3494 C C . LEU B 1 227 ? 17.048 52.182 70.991 1.00 63.29 195 LEU B C 1
ATOM 3495 O O . LEU B 1 227 ? 18.087 52.652 71.439 1.00 70.85 195 LEU B O 1
ATOM 3500 N N . GLY B 1 228 ? 16.569 52.480 69.792 1.00 55.08 196 GLY B N 1
ATOM 3501 C CA . GLY B 1 228 ? 17.162 53.511 68.979 1.00 52.14 196 GLY B CA 1
ATOM 3502 C C . GLY B 1 228 ? 18.166 52.946 68.005 1.00 54.85 196 GLY B C 1
ATOM 3503 O O . GLY B 1 228 ? 18.137 51.749 67.714 1.00 59.61 196 GLY B O 1
ATOM 3504 N N . ALA B 1 229 ? 19.065 53.809 67.526 1.00 49.88 197 ALA B N 1
ATOM 3505 C CA . ALA B 1 229 ? 20.000 53.463 66.464 1.00 45.12 197 ALA B CA 1
ATOM 3506 C C . ALA B 1 229 ? 21.378 53.232 67.018 1.00 58.31 197 ALA B C 1
ATOM 3507 O O . ALA B 1 229 ? 21.677 53.646 68.133 1.00 58.81 197 ALA B O 1
ATOM 3509 N N . ASP B 1 230 ? 22.204 52.553 66.226 1.00 76.89 198 ASP B N 1
ATOM 3510 C CA . ASP B 1 230 ? 23.628 52.404 66.500 1.00 85.49 198 ASP B CA 1
ATOM 3511 C C . ASP B 1 230 ? 23.963 51.792 67.870 1.00 90.06 198 ASP B C 1
ATOM 3512 O O . ASP B 1 230 ? 25.042 52.031 68.393 1.00 95.85 198 ASP B O 1
ATOM 3517 N N . SER B 1 231 ? 23.057 51.008 68.450 1.00 87.36 199 SER B N 1
ATOM 3518 C CA . SER B 1 231 ? 23.287 50.446 69.788 1.00 86.01 199 SER B CA 1
ATOM 3519 C C . SER B 1 231 ? 24.375 49.365 69.792 1.00 84.51 199 SER B C 1
ATOM 3520 O O . SER B 1 231 ? 25.037 49.158 70.807 1.00 89.28 199 SER B O 1
ATOM 3523 N N . VAL B 1 232 ? 24.518 48.653 68.675 1.00 82.39 200 VAL B N 1
ATOM 3524 C CA . VAL B 1 232 ? 25.600 47.678 68.472 1.00 84.00 200 VAL B CA 1
ATOM 3525 C C . VAL B 1 232 ? 26.936 48.331 68.103 1.00 90.22 200 VAL B C 1
ATOM 3526 O O . VAL B 1 232 ? 27.984 47.964 68.635 1.00 98.89 200 VAL B O 1
ATOM 3530 N N . ALA B 1 233 ? 26.897 49.269 67.164 1.00 92.12 201 ALA B N 1
ATOM 3531 C CA . ALA B 1 233 ? 28.098 49.943 66.686 1.00 93.15 201 ALA B CA 1
ATOM 3532 C C . ALA B 1 233 ? 28.683 50.906 67.728 1.00 96.95 201 ALA B C 1
ATOM 3533 O O . ALA B 1 233 ? 29.875 51.205 67.695 1.00 100.68 201 ALA B O 1
ATOM 3535 N N . LYS B 1 234 ? 27.834 51.403 68.629 1.00 93.78 202 LYS B N 1
ATOM 3536 C CA . LYS B 1 234 ? 28.243 52.298 69.721 1.00 84.42 202 LYS B CA 1
ATOM 3537 C C . LYS B 1 234 ? 27.847 51.638 71.039 1.00 81.10 202 LYS B C 1
ATOM 3538 O O . LYS B 1 234 ? 27.540 50.446 71.066 1.00 81.80 202 LYS B O 1
ATOM 3544 N N . GLY B 1 235 ? 27.824 52.392 72.130 1.00 81.70 203 GLY B N 1
ATOM 3545 C CA . GLY B 1 235 ? 27.446 51.790 73.396 1.00 86.56 203 GLY B CA 1
ATOM 3546 C C . GLY B 1 235 ? 25.965 51.467 73.355 1.00 87.43 203 GLY B C 1
ATOM 3547 O O . GLY B 1 235 ? 25.217 52.142 72.661 1.00 91.55 203 GLY B O 1
ATOM 3548 N N . VAL B 1 236 ? 25.525 50.436 74.064 1.00 88.88 204 VAL B N 1
ATOM 3549 C CA . VAL B 1 236 ? 24.094 50.164 74.109 1.00 95.56 204 VAL B CA 1
ATOM 3550 C C . VAL B 1 236 ? 23.448 51.228 75.004 1.00 106.07 204 VAL B C 1
ATOM 3551 O O . VAL B 1 236 ? 22.242 51.477 74.935 1.00 103.86 204 VAL B O 1
ATOM 3555 N N . ASP B 1 237 ? 24.260 51.881 75.830 1.00 118.67 205 ASP B N 1
ATOM 3556 C CA . ASP B 1 237 ? 23.769 53.049 76.545 1.00 120.73 205 ASP B CA 1
ATOM 3557 C C . ASP B 1 237 ? 24.466 54.316 76.032 1.00 113.60 205 ASP B C 1
ATOM 3558 O O . ASP B 1 237 ? 24.567 55.315 76.746 1.00 114.77 205 ASP B O 1
ATOM 3563 N N . ASN B 1 238 ? 24.910 54.267 74.775 1.00 104.87 206 ASN B N 1
ATOM 3564 C CA . ASN B 1 238 ? 25.237 55.454 73.973 1.00 97.77 206 ASN B CA 1
ATOM 3565 C C . ASN B 1 238 ? 24.462 55.420 72.664 1.00 91.30 206 ASN B C 1
ATOM 3566 O O . ASN B 1 238 ? 24.816 56.098 71.687 1.00 84.12 206 ASN B O 1
ATOM 3571 N N . ALA B 1 239 ? 23.423 54.589 72.650 1.00 87.20 207 ALA B N 1
ATOM 3572 C CA . ALA B 1 239 ? 22.607 54.404 71.472 1.00 75.42 207 ALA B CA 1
ATOM 3573 C C . ALA B 1 239 ? 21.917 55.717 71.198 1.00 69.27 207 ALA B C 1
ATOM 3574 O O . ALA B 1 239 ? 21.612 56.486 72.113 1.00 64.40 207 ALA B O 1
ATOM 3576 N N . THR B 1 240 ? 21.709 55.991 69.926 1.00 65.77 208 THR B N 1
ATOM 3577 C CA . THR B 1 240 ? 21.009 57.187 69.534 1.00 64.70 208 THR B CA 1
ATOM 3578 C C . THR B 1 240 ? 19.508 56.935 69.676 1.00 63.98 208 THR B C 1
ATOM 3579 O O . THR B 1 240 ? 18.914 56.245 68.841 1.00 63.45 208 THR B O 1
ATOM 3583 N N . LYS B 1 241 ? 18.892 57.463 70.734 1.00 60.88 209 LYS B N 1
ATOM 3584 C CA . LYS B 1 241 ? 17.449 57.312 70.875 1.00 56.68 209 LYS B CA 1
ATOM 3585 C C . LYS B 1 241 ? 16.674 58.105 69.815 1.00 56.37 209 LYS B C 1
ATOM 3586 O O . LYS B 1 241 ? 17.037 59.234 69.471 1.00 52.30 209 LYS B O 1
ATOM 3592 N N . VAL B 1 242 ? 15.616 57.495 69.283 1.00 49.25 210 VAL B N 1
ATOM 3593 C CA . VAL B 1 242 ? 14.875 58.116 68.201 1.00 47.48 210 VAL B CA 1
ATOM 3594 C C . VAL B 1 242 ? 13.501 58.534 68.648 1.00 50.84 210 VAL B C 1
ATOM 3595 O O . VAL B 1 242 ? 12.764 59.190 67.907 1.00 54.43 210 VAL B O 1
ATOM 3599 N N . ILE B 1 243 ? 13.146 58.112 69.853 1.00 53.61 211 ILE B N 1
ATOM 3600 C CA . ILE B 1 243 ? 11.912 58.551 70.486 1.00 56.41 211 ILE B CA 1
ATOM 3601 C C . ILE B 1 243 ? 12.244 59.128 71.832 1.00 62.45 211 ILE B C 1
ATOM 3602 O O . ILE B 1 243 ? 12.970 58.515 72.613 1.00 68.20 211 ILE B O 1
ATOM 3607 N N . ILE B 1 244 ? 11.755 60.334 72.079 1.00 60.12 212 ILE B N 1
ATOM 3608 C CA . ILE B 1 244 ? 11.920 60.969 73.375 1.00 62.27 212 ILE B CA 1
ATOM 3609 C C . ILE B 1 244 ? 10.539 61.220 73.968 1.00 67.34 212 ILE B C 1
ATOM 3610 O O . ILE B 1 244 ? 9.886 62.205 73.629 1.00 71.31 212 ILE B O 1
ATOM 3615 N N . PRO B 1 245 ? 10.083 60.310 74.843 1.00 68.40 213 PRO B N 1
ATOM 3616 C CA . PRO B 1 245 ? 8.697 60.320 75.332 1.00 67.73 213 PRO B CA 1
ATOM 3617 C C . PRO B 1 245 ? 8.337 61.649 75.993 1.00 66.14 213 PRO B C 1
ATOM 3618 O O . PRO B 1 245 ? 9.139 62.216 76.735 1.00 62.33 213 PRO B O 1
ATOM 3622 N N . GLY B 1 246 ? 7.158 62.161 75.658 1.00 64.15 214 GLY B N 1
ATOM 3623 C CA . GLY B 1 246 ? 6.738 63.474 76.095 1.00 66.50 214 GLY B CA 1
ATOM 3624 C C . GLY B 1 246 ? 7.159 64.588 75.142 1.00 71.94 214 GLY B C 1
ATOM 3625 O O . GLY B 1 246 ? 6.615 65.694 75.215 1.00 75.75 214 GLY B O 1
ATOM 3626 N N . ASP B 1 247 ? 8.099 64.307 74.234 1.00 73.77 215 ASP B N 1
ATOM 3627 C CA . ASP B 1 247 ? 8.689 65.351 73.369 1.00 78.89 215 ASP B CA 1
ATOM 3628 C C . ASP B 1 247 ? 8.828 64.969 71.883 1.00 69.64 215 ASP B C 1
ATOM 3629 O O . ASP B 1 247 ? 9.867 64.444 71.467 1.00 58.66 215 ASP B O 1
ATOM 3634 N N . PRO B 1 248 ? 7.788 65.248 71.074 1.00 70.60 216 PRO B N 1
ATOM 3635 C CA . PRO B 1 248 ? 7.891 64.958 69.640 1.00 67.32 216 PRO B CA 1
ATOM 3636 C C . PRO B 1 248 ? 8.993 65.772 68.980 1.00 63.29 216 PRO B C 1
ATOM 3637 O O . PRO B 1 248 ? 9.709 65.259 68.130 1.00 63.42 216 PRO B O 1
ATOM 3641 N N . GLU B 1 249 ? 9.117 67.027 69.392 1.00 62.08 217 GLU B N 1
ATOM 3642 C CA . GLU B 1 249 ? 10.039 67.981 68.792 1.00 60.37 217 GLU B CA 1
ATOM 3643 C C . GLU B 1 249 ? 11.495 67.526 68.827 1.00 57.35 217 GLU B C 1
ATOM 3644 O O . GLU B 1 249 ? 12.263 67.836 67.916 1.00 53.90 217 GLU B O 1
ATOM 3650 N N . ALA B 1 250 ? 11.864 66.775 69.869 1.00 59.00 218 ALA B N 1
ATOM 3651 C CA . ALA B 1 250 ? 13.250 66.317 70.066 1.00 52.73 218 ALA B CA 1
ATOM 3652 C C . ALA B 1 250 ? 13.496 64.897 69.564 1.00 54.36 218 ALA B C 1
ATOM 3653 O O . ALA B 1 250 ? 14.632 64.415 69.612 1.00 53.14 218 ALA B O 1
ATOM 3655 N N . SER B 1 251 ? 12.428 64.244 69.094 1.00 54.78 219 SER B N 1
ATOM 3656 C CA . SER B 1 251 ? 12.464 62.859 68.634 1.00 48.45 219 SER B CA 1
ATOM 3657 C C . SER B 1 251 ? 12.965 62.780 67.207 1.00 44.80 219 SER B C 1
ATOM 3658 O O . SER B 1 251 ? 12.364 63.343 66.300 1.00 41.92 219 SER B O 1
ATOM 3661 N N . LYS B 1 252 ? 14.060 62.060 67.011 1.00 44.99 220 LYS B N 1
ATOM 3662 C CA . LYS B 1 252 ? 14.656 61.920 65.697 1.00 41.90 220 LYS B CA 1
ATOM 3663 C C . LYS B 1 252 ? 13.657 61.344 64.691 1.00 45.73 220 LYS B C 1
ATOM 3664 O O . LYS B 1 252 ? 13.671 61.734 63.515 1.00 47.01 220 LYS B O 1
ATOM 3670 N N . VAL B 1 253 ? 12.771 60.451 65.149 1.00 43.81 221 VAL B N 1
ATOM 3671 C CA . VAL B 1 253 ? 11.728 59.901 64.275 1.00 42.24 221 VAL B CA 1
ATOM 3672 C C . VAL B 1 253 ? 10.798 60.979 63.744 1.00 46.35 221 VAL B C 1
ATOM 3673 O O . VAL B 1 253 ? 10.556 61.082 62.539 1.00 49.72 221 VAL B O 1
ATOM 3677 N N . PHE B 1 254 ? 10.275 61.789 64.652 1.00 46.26 222 PHE B N 1
ATOM 3678 C CA . PHE B 1 254 ? 9.358 62.845 64.265 1.00 47.42 222 PHE B CA 1
ATOM 3679 C C . PHE B 1 254 ? 10.039 63.923 63.411 1.00 48.62 222 PHE B C 1
ATOM 3680 O O . PHE B 1 254 ? 9.448 64.432 62.459 1.00 51.23 222 PHE B O 1
ATOM 3688 N N . GLN B 1 255 ? 11.280 64.262 63.752 1.00 47.51 223 GLN B N 1
ATOM 3689 C CA . GLN B 1 255 ? 12.071 65.231 62.991 1.00 43.51 223 GLN B CA 1
ATOM 3690 C C . GLN B 1 255 ? 12.275 64.770 61.551 1.00 42.71 223 GLN B C 1
ATOM 3691 O O . GLN B 1 255 ? 12.059 65.521 60.597 1.00 38.71 223 GLN B O 1
ATOM 3697 N N . HIS B 1 256 ? 12.696 63.522 61.401 1.00 37.37 224 HIS B N 1
ATOM 3698 C CA . HIS B 1 256 ? 12.920 62.971 60.084 1.00 36.52 224 HIS B CA 1
ATOM 3699 C C . HIS B 1 256 ? 11.621 62.859 59.292 1.00 39.80 224 HIS B C 1
ATOM 3700 O O . HIS B 1 256 ? 11.645 62.873 58.064 1.00 44.81 224 HIS B O 1
ATOM 3707 N N . LEU B 1 257 ? 10.488 62.721 59.985 1.00 42.36 225 LEU B N 1
ATOM 3708 C CA . LEU B 1 257 ? 9.195 62.581 59.297 1.00 41.15 225 LEU B CA 1
ATOM 3709 C C . LEU B 1 257 ? 8.674 63.913 58.788 1.00 45.50 225 LEU B C 1
ATOM 3710 O O . LEU B 1 257 ? 7.897 63.957 57.835 1.00 47.86 225 LEU B O 1
ATOM 3715 N N . THR B 1 258 ? 9.120 64.997 59.411 1.00 44.45 226 THR B N 1
ATOM 3716 C CA . THR B 1 258 ? 8.544 66.311 59.167 1.00 42.20 226 THR B CA 1
ATOM 3717 C C . THR B 1 258 ? 9.491 67.363 58.603 1.00 46.39 226 THR B C 1
ATOM 3718 O O . THR B 1 258 ? 9.047 68.450 58.240 1.00 57.61 226 THR B O 1
ATOM 3722 N N . GLU B 1 259 ? 10.783 67.067 58.528 1.00 44.76 227 GLU B N 1
ATOM 3723 C CA . GLU B 1 259 ? 11.740 68.076 58.076 1.00 41.29 227 GLU B CA 1
ATOM 3724 C C . GLU B 1 259 ? 12.358 67.702 56.723 1.00 40.87 227 GLU B C 1
ATOM 3725 O O . GLU B 1 259 ? 13.053 66.692 56.589 1.00 42.34 227 GLU B O 1
ATOM 3731 N N . ASP B 1 260 ? 12.096 68.525 55.715 1.00 45.23 228 ASP B N 1
ATOM 3732 C CA . ASP B 1 260 ? 12.711 68.341 54.404 1.00 47.19 228 ASP B CA 1
ATOM 3733 C C . ASP B 1 260 ? 14.132 68.899 54.407 1.00 47.31 228 ASP B C 1
ATOM 3734 O O . ASP B 1 260 ? 14.355 70.030 54.836 1.00 46.82 228 ASP B O 1
ATOM 3739 N N . ARG B 1 261 ? 15.090 68.131 53.903 1.00 40.90 229 ARG B N 1
ATOM 3740 C CA . ARG B 1 261 ? 16.471 68.603 53.874 1.00 40.17 229 ARG B CA 1
ATOM 3741 C C . ARG B 1 261 ? 16.578 69.788 52.916 1.00 43.30 229 ARG B C 1
ATOM 3742 O O . ARG B 1 261 ? 15.847 69.869 51.932 1.00 39.89 229 ARG B O 1
ATOM 3750 N N . MET B 1 262 ? 17.472 70.716 53.229 1.00 44.90 230 MET B N 1
ATOM 3751 C CA . MET B 1 262 ? 17.637 71.932 52.448 1.00 41.08 230 MET B CA 1
ATOM 3752 C C . MET B 1 262 ? 18.887 71.861 51.562 1.00 50.42 230 MET B C 1
ATOM 3753 O O . MET B 1 262 ? 19.881 71.219 51.927 1.00 52.16 230 MET B O 1
ATOM 3758 N N . PRO B 1 263 ? 18.846 72.524 50.394 1.00 49.59 231 PRO B N 1
ATOM 3759 C CA . PRO B 1 263 ? 17.674 73.211 49.834 1.00 45.72 231 PRO B CA 1
ATOM 3760 C C . PRO B 1 263 ? 16.652 72.180 49.394 1.00 45.29 231 PRO B C 1
ATOM 3761 O O . PRO B 1 263 ? 17.052 71.038 49.177 1.00 46.43 231 PRO B O 1
ATOM 3765 N N . PRO B 1 264 ? 15.362 72.554 49.303 1.00 44.19 232 PRO B N 1
ATOM 3766 C CA . PRO B 1 264 ? 14.314 71.564 49.023 1.00 45.13 232 PRO B CA 1
ATOM 3767 C C . PRO B 1 264 ? 14.579 70.803 47.716 1.00 48.41 232 PRO B C 1
ATOM 3768 O O . PRO B 1 264 ? 14.918 71.391 46.683 1.00 46.52 232 PRO B O 1
ATOM 3772 N N . GLY B 1 265 ? 14.405 69.493 47.764 1.00 48.14 233 GLY B N 1
ATOM 3773 C CA . GLY B 1 265 ? 14.637 68.667 46.598 1.00 44.12 233 GLY B CA 1
ATOM 3774 C C . GLY B 1 265 ? 16.049 68.109 46.524 1.00 46.08 233 GLY B C 1
ATOM 3775 O O . GLY B 1 265 ? 16.350 67.323 45.635 1.00 45.74 233 GLY B O 1
ATOM 3776 N N . ILE B 1 266 ? 16.916 68.493 47.460 1.00 49.18 234 ILE B N 1
ATOM 3777 C CA . ILE B 1 266 ? 18.280 67.977 47.460 1.00 45.78 234 ILE B CA 1
ATOM 3778 C C . ILE B 1 266 ? 18.234 66.457 47.559 1.00 46.86 234 ILE B C 1
ATOM 3779 O O . ILE B 1 266 ? 17.488 65.886 48.368 1.00 47.09 234 ILE B O 1
ATOM 3784 N N . ASP B 1 267 ? 18.997 65.805 46.692 1.00 45.74 235 ASP B N 1
ATOM 3785 C CA . ASP B 1 267 ? 19.019 64.355 46.661 1.00 50.85 235 ASP B CA 1
ATOM 3786 C C . ASP B 1 267 ? 19.683 63.791 47.910 1.00 49.72 235 ASP B C 1
ATOM 3787 O O . ASP B 1 267 ? 20.706 64.315 48.342 1.00 52.30 235 ASP B O 1
ATOM 3792 N N . PRO B 1 268 ? 19.091 62.728 48.496 1.00 45.36 236 PRO B N 1
ATOM 3793 C CA . PRO B 1 268 ? 19.539 62.034 49.720 1.00 46.47 236 PRO B CA 1
ATOM 3794 C C . PRO B 1 268 ? 21.015 61.600 49.707 1.00 48.18 236 PRO B C 1
ATOM 3795 O O . PRO B 1 268 ? 21.696 61.606 50.752 1.00 46.23 236 PRO B O 1
ATOM 3799 N N . SER B 1 269 ? 21.491 61.220 48.527 1.00 43.23 237 SER B N 1
ATOM 3800 C CA . SER B 1 269 ? 22.854 60.738 48.359 1.00 45.98 237 SER B CA 1
ATOM 3801 C C . SER B 1 269 ? 23.919 61.849 48.368 1.00 47.04 237 SER B C 1
ATOM 3802 O O . SER B 1 269 ? 25.109 61.550 48.375 1.00 51.60 237 SER B O 1
ATOM 3805 N N . GLU B 1 270 ? 23.496 63.114 48.311 1.00 45.72 238 GLU B N 1
ATOM 3806 C CA . GLU B 1 270 ? 24.399 64.253 48.522 1.00 46.30 238 GLU B CA 1
ATOM 3807 C C . GLU B 1 270 ? 25.070 64.190 49.900 1.00 46.99 238 GLU B C 1
ATOM 3808 O O . GLU B 1 270 ? 24.411 63.997 50.927 1.00 49.17 238 GLU B O 1
ATOM 3814 N N . ASP B 1 271 ? 26.384 64.366 49.902 1.00 50.70 239 ASP B N 1
ATOM 3815 C CA . ASP B 1 271 ? 27.207 64.325 51.105 1.00 53.05 239 ASP B CA 1
ATOM 3816 C C . ASP B 1 271 ? 26.571 65.057 52.296 1.00 52.95 239 ASP B C 1
ATOM 3817 O O . ASP B 1 271 ? 26.279 66.266 52.237 1.00 53.81 239 ASP B O 1
ATOM 3822 N N . ARG B 1 272 ? 26.359 64.304 53.373 1.00 48.17 240 ARG B N 1
ATOM 3823 C CA . ARG B 1 272 ? 25.752 64.843 54.580 1.00 45.35 240 ARG B CA 1
ATOM 3824 C C . ARG B 1 272 ? 26.791 65.529 55.437 1.00 45.06 240 ARG B C 1
ATOM 3825 O O . ARG B 1 272 ? 26.462 66.206 56.404 1.00 49.89 240 ARG B O 1
ATOM 3833 N N . ASP B 1 273 ? 28.053 65.332 55.091 1.00 45.77 241 ASP B N 1
ATOM 3834 C CA . ASP B 1 273 ? 29.144 65.949 55.833 1.00 52.92 241 ASP B CA 1
ATOM 3835 C C . ASP B 1 273 ? 29.979 66.843 54.920 1.00 48.34 241 ASP B C 1
ATOM 3836 O O . ASP B 1 273 ? 31.209 66.792 54.918 1.00 47.12 241 ASP B O 1
ATOM 3841 N N . HIS B 1 274 ? 29.287 67.651 54.132 1.00 44.95 242 HIS B N 1
ATOM 3842 C CA . HIS B 1 274 ? 29.939 68.600 53.252 1.00 44.06 242 HIS B CA 1
ATOM 3843 C C . HIS B 1 274 ? 30.882 69.472 54.080 1.00 44.94 242 HIS B C 1
ATOM 3844 O O . HIS B 1 274 ? 30.531 69.883 55.181 1.00 51.96 242 HIS B O 1
ATOM 3851 N N . PRO B 1 275 ? 32.106 69.706 53.581 1.00 42.00 243 PRO B N 1
ATOM 3852 C CA . PRO B 1 275 ? 33.096 70.525 54.289 1.00 39.85 243 PRO B CA 1
ATOM 3853 C C . PRO B 1 275 ? 32.549 71.910 54.629 1.00 44.17 243 PRO B C 1
ATOM 3854 O O . PRO B 1 275 ? 32.824 72.437 55.714 1.00 47.79 243 PRO B O 1
ATOM 3858 N N . ASN B 1 276 ? 31.766 72.491 53.729 1.00 43.39 244 ASN B N 1
ATOM 3859 C CA . ASN B 1 276 ? 31.146 73.771 54.046 1.00 44.34 244 ASN B CA 1
ATOM 3860 C C . ASN B 1 276 ? 30.170 73.633 55.224 1.00 44.16 244 ASN B C 1
ATOM 3861 O O . ASN B 1 276 ? 30.072 74.548 56.062 1.00 39.65 244 ASN B O 1
ATOM 3866 N N . THR B 1 277 ? 29.496 72.484 55.323 1.00 42.42 245 THR B N 1
ATOM 3867 C CA . THR B 1 277 ? 28.619 72.249 56.464 1.00 37.40 245 THR B CA 1
ATOM 3868 C C . THR B 1 277 ? 29.468 72.295 57.714 1.00 42.38 245 THR B C 1
ATOM 3869 O O . THR B 1 277 ? 29.087 72.896 58.715 1.00 48.53 245 THR B O 1
ATOM 3873 N N . GLN B 1 278 ? 30.638 71.676 57.645 1.00 37.49 246 GLN B N 1
ATOM 3874 C CA . GLN B 1 278 ? 31.524 71.621 58.799 1.00 38.92 246 GLN B CA 1
ATOM 3875 C C . GLN B 1 278 ? 32.159 72.957 59.155 1.00 42.38 246 GLN B C 1
ATOM 3876 O O . GLN B 1 278 ? 32.355 73.261 60.338 1.00 47.01 246 GLN B O 1
ATOM 3882 N N . ILE B 1 279 ? 32.513 73.742 58.142 1.00 39.57 247 ILE B N 1
ATOM 3883 C CA . ILE B 1 279 ? 33.076 75.060 58.389 1.00 37.94 247 ILE B CA 1
ATOM 3884 C C . ILE B 1 279 ? 32.002 75.950 59.017 1.00 43.24 247 ILE B C 1
ATOM 3885 O O . ILE B 1 279 ? 32.288 76.747 59.919 1.00 49.42 247 ILE B O 1
ATOM 3890 N N . LEU B 1 280 ? 30.762 75.806 58.552 1.00 39.73 248 LEU B N 1
ATOM 3891 C CA . LEU B 1 280 ? 29.632 76.514 59.161 1.00 38.36 248 LEU B CA 1
ATOM 3892 C C . LEU B 1 280 ? 29.454 76.187 60.639 1.00 40.84 248 LEU B C 1
ATOM 3893 O O . LEU B 1 280 ? 29.264 77.076 61.473 1.00 41.66 248 LEU B O 1
ATOM 3898 N N . PHE B 1 281 ? 29.473 74.893 60.945 1.00 38.63 249 PHE B N 1
ATOM 3899 C CA . PHE B 1 281 ? 29.358 74.425 62.317 1.00 32.60 249 PHE B CA 1
ATOM 3900 C C . PHE B 1 281 ? 30.464 75.000 63.180 1.00 35.00 249 PHE B C 1
ATOM 3901 O O . PHE B 1 281 ? 30.219 75.447 64.298 1.00 39.55 249 PHE B O 1
ATOM 3909 N N . ALA B 1 282 ? 31.676 75.029 62.637 1.00 44.22 250 ALA B N 1
ATOM 3910 C CA . ALA B 1 282 ? 32.825 75.595 63.342 1.00 43.68 250 ALA B CA 1
ATOM 3911 C C . ALA B 1 282 ? 32.588 77.055 63.701 1.00 47.22 250 ALA B C 1
ATOM 3912 O O . ALA B 1 282 ? 32.859 77.471 64.825 1.00 54.07 250 ALA B O 1
ATOM 3914 N N . TRP B 1 283 ? 32.057 77.820 62.752 1.00 44.46 251 TRP B N 1
ATOM 3915 C CA . TRP B 1 283 ? 31.769 79.233 62.982 1.00 44.19 251 TRP B CA 1
ATOM 3916 C C . TRP B 1 283 ? 30.741 79.406 64.088 1.00 48.59 251 TRP B C 1
ATOM 3917 O O . TRP B 1 283 ? 30.894 80.264 64.950 1.00 53.43 251 TRP B O 1
ATOM 3928 N N . ILE B 1 284 ? 29.703 78.576 64.071 1.00 47.64 252 ILE B N 1
ATOM 3929 C CA . ILE B 1 284 ? 28.686 78.624 65.115 1.00 47.03 252 ILE B CA 1
ATOM 3930 C C . ILE B 1 284 ? 29.286 78.274 66.476 1.00 46.38 252 ILE B C 1
ATOM 3931 O O . ILE B 1 284 ? 29.100 79.006 67.453 1.00 46.63 252 ILE B O 1
ATOM 3936 N N . LYS B 1 285 ? 30.032 77.171 66.531 1.00 44.18 253 LYS B N 1
ATOM 3937 C CA . LYS B 1 285 ? 30.663 76.764 67.778 1.00 45.61 253 LYS B CA 1
ATOM 3938 C C . LYS B 1 285 ? 31.599 77.840 68.308 1.00 49.49 253 LYS B C 1
ATOM 3939 O O . LYS B 1 285 ? 31.745 77.979 69.509 1.00 53.74 253 LYS B O 1
ATOM 3945 N N . GLN B 1 286 ? 32.196 78.622 67.416 1.00 48.93 254 GLN B N 1
ATOM 3946 C CA . GLN B 1 286 ? 33.114 79.689 67.813 1.00 47.55 254 GLN B CA 1
ATOM 3947 C C . GLN B 1 286 ? 32.426 80.962 68.317 1.00 49.12 254 GLN B C 1
ATOM 3948 O O . GLN B 1 286 ? 33.106 81.918 68.691 1.00 46.75 254 GLN B O 1
ATOM 3954 N N . GLY B 1 287 ? 31.092 80.980 68.342 1.00 52.16 255 GLY B N 1
ATOM 3955 C CA . GLY B 1 287 ? 30.366 82.130 68.862 1.00 48.91 255 GLY B CA 1
ATOM 3956 C C . GLY B 1 287 ? 29.441 82.844 67.895 1.00 49.40 255 GLY B C 1
ATOM 3957 O O . GLY B 1 287 ? 28.806 83.833 68.266 1.00 51.23 255 GLY B O 1
ATOM 3958 N N . ALA B 1 288 ? 29.374 82.346 66.661 1.00 51.12 256 ALA B N 1
ATOM 3959 C CA . ALA B 1 288 ? 28.583 82.949 65.579 1.00 43.38 256 ALA B CA 1
ATOM 3960 C C . ALA B 1 288 ? 28.887 84.428 65.508 1.00 48.77 256 ALA B C 1
ATOM 3961 O O . ALA B 1 288 ? 27.981 85.267 65.516 1.00 51.40 256 ALA B O 1
ATOM 3963 N N . LYS B 1 289 ? 30.178 84.738 65.461 1.00 48.80 257 LYS B N 1
ATOM 3964 C CA . LYS B 1 289 ? 30.628 86.115 65.529 1.00 50.04 257 LYS B CA 1
ATOM 3965 C C . LYS B 1 289 ? 30.473 86.869 64.208 1.00 54.73 257 LYS B C 1
ATOM 3966 O O . LYS B 1 289 ? 30.710 86.336 63.120 1.00 49.18 257 LYS B O 1
ATOM 3972 N N . CYS B 1 290 ? 30.064 88.129 64.336 1.00 66.65 258 CYS B N 1
ATOM 3973 C CA . CYS B 1 290 ? 29.815 89.034 63.216 1.00 69.05 258 CYS B CA 1
ATOM 3974 C C . CYS B 1 290 ? 31.098 89.783 62.851 1.00 78.01 258 CYS B C 1
ATOM 3975 O O . CYS B 1 290 ? 31.072 90.823 62.194 1.00 78.69 258 CYS B O 1
ATOM 3978 N N . GLU B 1 291 ? 32.218 89.204 63.279 1.00 90.89 259 GLU B N 1
ATOM 3979 C CA . GLU B 1 291 ? 33.564 89.704 63.023 1.00 98.70 259 GLU B CA 1
ATOM 3980 C C . GLU B 1 291 ? 34.296 88.745 62.071 1.00 100.30 259 GLU B C 1
ATOM 3981 O O . GLU B 1 291 ? 35.474 88.932 61.746 1.00 100.91 259 GLU B O 1
ATOM 3988 N N . ARG C 1 35 ? -2.171 85.548 53.239 1.00 76.46 3 ARG C N 1
ATOM 3989 C CA . ARG C 1 35 ? -1.270 84.457 53.616 1.00 74.16 3 ARG C CA 1
ATOM 3990 C C . ARG C 1 35 ? 0.208 84.682 53.296 1.00 66.25 3 ARG C C 1
ATOM 3991 O O . ARG C 1 35 ? 0.574 85.291 52.286 1.00 71.98 3 ARG C O 1
ATOM 3999 N N . THR C 1 36 ? 1.046 84.179 54.190 1.00 51.77 4 THR C N 1
ATOM 4000 C CA . THR C 1 36 ? 2.494 84.207 54.044 1.00 51.40 4 THR C CA 1
ATOM 4001 C C . THR C 1 36 ? 3.019 83.143 53.081 1.00 54.66 4 THR C C 1
ATOM 4002 O O . THR C 1 36 ? 2.261 82.296 52.594 1.00 52.98 4 THR C O 1
ATOM 4006 N N . LEU C 1 37 ? 4.315 83.221 52.784 1.00 58.20 5 LEU C N 1
ATOM 4007 C CA . LEU C 1 37 ? 4.979 82.218 51.953 1.00 56.17 5 LEU C CA 1
ATOM 4008 C C . LEU C 1 37 ? 4.882 80.815 52.558 1.00 55.43 5 LEU C C 1
ATOM 4009 O O . LEU C 1 37 ? 4.625 79.841 51.846 1.00 55.34 5 LEU C O 1
ATOM 4014 N N . SER C 1 38 ? 5.126 80.710 53.861 1.00 49.82 6 SER C N 1
ATOM 4015 C CA . SER C 1 38 ? 4.979 79.431 54.544 1.00 51.15 6 SER C CA 1
ATOM 4016 C C . SER C 1 38 ? 3.557 78.923 54.454 1.00 58.82 6 SER C C 1
ATOM 4017 O O . SER C 1 38 ? 3.344 77.732 54.251 1.00 64.43 6 SER C O 1
ATOM 4020 N N . GLN C 1 39 ? 2.584 79.816 54.614 1.00 55.90 7 GLN C N 1
ATOM 4021 C CA . GLN C 1 39 ? 1.182 79.397 54.573 1.00 58.78 7 GLN C CA 1
ATOM 4022 C C . GLN C 1 39 ? 0.723 78.947 53.202 1.00 57.73 7 GLN C C 1
ATOM 4023 O O . GLN C 1 39 ? -0.003 77.962 53.091 1.00 59.36 7 GLN C O 1
ATOM 4029 N N . GLN C 1 40 ? 1.155 79.655 52.165 1.00 53.48 8 GLN C N 1
ATOM 4030 C CA . GLN C 1 40 ? 0.824 79.269 50.805 1.00 58.35 8 GLN C CA 1
ATOM 4031 C C . GLN C 1 40 ? 1.504 77.948 50.471 1.00 54.23 8 GLN C C 1
ATOM 4032 O O . GLN C 1 40 ? 0.962 77.158 49.708 1.00 56.70 8 GLN C O 1
ATOM 4038 N N . TYR C 1 41 ? 2.686 77.713 51.045 1.00 50.92 9 TYR C N 1
ATOM 4039 C CA . TYR C 1 41 ? 3.431 76.470 50.828 1.00 48.55 9 TYR C CA 1
ATOM 4040 C C . TYR C 1 41 ? 2.720 75.254 51.383 1.00 56.98 9 TYR C C 1
ATOM 4041 O O . TYR C 1 41 ? 2.529 74.258 50.679 1.00 64.15 9 TYR C O 1
ATOM 4050 N N . LEU C 1 42 ? 2.346 75.327 52.654 1.00 56.98 10 LEU C N 1
ATOM 4051 C CA . LEU C 1 42 ? 1.700 74.197 53.315 1.00 62.72 10 LEU C CA 1
ATOM 4052 C C . LEU C 1 42 ? 0.320 73.940 52.717 1.00 66.83 10 LEU C C 1
ATOM 4053 O O . LEU C 1 42 ? -0.101 72.790 52.591 1.00 71.55 10 LEU C O 1
ATOM 4058 N N . ASP C 1 43 ? -0.369 75.009 52.329 1.00 64.45 11 ASP C N 1
ATOM 4059 C CA . ASP C 1 43 ? -1.634 74.861 51.631 1.00 69.29 11 ASP C CA 1
ATOM 4060 C C . ASP C 1 43 ? -1.378 74.186 50.286 1.00 69.48 11 ASP C C 1
ATOM 4061 O O . ASP C 1 43 ? -2.141 73.316 49.873 1.00 77.29 11 ASP C O 1
ATOM 4066 N N . ASP C 1 44 ? -0.303 74.574 49.607 1.00 66.56 12 ASP C N 1
ATOM 4067 C CA . ASP C 1 44 ? -0.027 74.018 48.287 1.00 72.08 12 ASP C CA 1
ATOM 4068 C C . ASP C 1 44 ? 0.383 72.542 48.309 1.00 72.58 12 ASP C C 1
ATOM 4069 O O . ASP C 1 44 ? 0.040 71.799 47.382 1.00 76.83 12 ASP C O 1
ATOM 4074 N N . VAL C 1 45 ? 1.080 72.092 49.351 1.00 65.95 13 VAL C N 1
ATOM 4075 C CA . VAL C 1 45 ? 1.467 70.684 49.356 1.00 69.36 13 VAL C CA 1
ATOM 4076 C C . VAL C 1 45 ? 0.270 69.786 49.622 1.00 73.61 13 VAL C C 1
ATOM 4077 O O . VAL C 1 45 ? 0.226 68.673 49.101 1.00 75.13 13 VAL C O 1
ATOM 4081 N N . ARG C 1 46 ? -0.690 70.255 50.423 1.00 74.64 14 ARG C N 1
ATOM 4082 C CA . ARG C 1 46 ? -1.926 69.500 50.658 1.00 74.86 14 ARG C CA 1
ATOM 4083 C C . ARG C 1 46 ? -2.817 69.448 49.415 1.00 79.08 14 ARG C C 1
ATOM 4084 O O . ARG C 1 46 ? -3.344 68.390 49.086 1.00 84.90 14 ARG C O 1
ATOM 4092 N N . SER C 1 47 ? -3.031 70.593 48.769 1.00 79.32 15 SER C N 1
ATOM 4093 C CA . SER C 1 47 ? -3.820 70.667 47.530 1.00 79.89 15 SER C CA 1
ATOM 4094 C C . SER C 1 47 ? -3.342 69.697 46.450 1.00 81.90 15 SER C C 1
ATOM 4095 O O . SER C 1 47 ? -4.119 69.289 45.586 1.00 88.01 15 SER C O 1
ATOM 4098 N N . GLY C 1 48 ? -2.058 69.350 46.486 1.00 76.09 16 GLY C N 1
ATOM 4099 C CA . GLY C 1 48 ? -1.439 68.620 45.398 1.00 74.80 16 GLY C CA 1
ATOM 4100 C C . GLY C 1 48 ? -0.934 69.629 44.385 1.00 80.68 16 GLY C C 1
ATOM 4101 O O . GLY C 1 48 ? -0.438 69.268 43.314 1.00 86.89 16 GLY C O 1
ATOM 4102 N N . ALA C 1 49 ? -1.064 70.905 44.741 1.00 77.83 17 ALA C N 1
ATOM 4103 C CA . ALA C 1 49 ? -0.707 72.021 43.869 1.00 76.60 17 ALA C CA 1
ATOM 4104 C C . ALA C 1 49 ? 0.750 72.030 43.377 1.00 81.19 17 ALA C C 1
ATOM 4105 O O . ALA C 1 49 ? 1.033 72.511 42.284 1.00 86.49 17 ALA C O 1
ATOM 4107 N N . ILE C 1 50 ? 1.676 71.509 44.173 1.00 79.96 18 ILE C N 1
ATOM 4108 C CA . ILE C 1 50 ? 3.069 71.438 43.741 1.00 72.10 18 ILE C CA 1
ATOM 4109 C C . ILE C 1 50 ? 3.325 70.200 42.908 1.00 77.43 18 ILE C C 1
ATOM 4110 O O . ILE C 1 50 ? 2.976 69.091 43.304 1.00 79.21 18 ILE C O 1
ATOM 4115 N N . VAL C 1 51 ? 3.953 70.396 41.755 1.00 82.59 19 VAL C N 1
ATOM 4116 C CA . VAL C 1 51 ? 4.228 69.298 40.840 1.00 85.17 19 VAL C CA 1
ATOM 4117 C C . VAL C 1 51 ? 5.726 69.215 40.560 1.00 84.94 19 VAL C C 1
ATOM 4118 O O . VAL C 1 51 ? 6.364 70.216 40.256 1.00 86.13 19 VAL C O 1
ATOM 4122 N N . ILE C 1 52 ? 6.291 68.016 40.666 1.00 81.50 20 ILE C N 1
ATOM 4123 C CA . ILE C 1 52 ? 7.746 67.856 40.559 1.00 84.22 20 ILE C CA 1
ATOM 4124 C C . ILE C 1 52 ? 8.203 67.115 39.306 1.00 94.16 20 ILE C C 1
ATOM 4125 O O . ILE C 1 52 ? 7.977 65.912 39.152 1.00 93.94 20 ILE C O 1
ATOM 4130 N N . GLU C 1 53 ? 8.874 67.857 38.425 1.00 103.37 21 GLU C N 1
ATOM 4131 C CA . GLU C 1 53 ? 9.306 67.349 37.129 1.00 110.03 21 GLU C CA 1
ATOM 4132 C C . GLU C 1 53 ? 10.686 67.910 36.760 1.00 110.12 21 GLU C C 1
ATOM 4133 O O . GLU C 1 53 ? 10.797 68.896 36.030 1.00 112.29 21 GLU C O 1
ATOM 4139 N N . GLY C 1 54 ? 11.735 67.297 37.301 1.00 109.11 22 GLY C N 1
ATOM 4140 C CA . GLY C 1 54 ? 13.099 67.716 37.030 1.00 108.82 22 GLY C CA 1
ATOM 4141 C C . GLY C 1 54 ? 13.821 68.036 38.322 1.00 112.38 22 GLY C C 1
ATOM 4142 O O . GLY C 1 54 ? 13.214 68.032 39.392 1.00 115.39 22 GLY C O 1
ATOM 4143 N N . ASP C 1 55 ? 15.113 68.336 38.233 1.00 112.29 23 ASP C N 1
ATOM 4144 C CA . ASP C 1 55 ? 15.904 68.605 39.431 1.00 109.09 23 ASP C CA 1
ATOM 4145 C C . ASP C 1 55 ? 15.655 70.031 39.888 1.00 104.73 23 ASP C C 1
ATOM 4146 O O . ASP C 1 55 ? 16.026 70.410 40.997 1.00 105.11 23 ASP C O 1
ATOM 4151 N N . SER C 1 56 ? 14.970 70.795 39.045 1.00 99.49 24 SER C N 1
ATOM 4152 C CA . SER C 1 56 ? 14.901 72.235 39.205 1.00 91.82 24 SER C CA 1
ATOM 4153 C C . SER C 1 56 ? 13.512 72.607 39.705 1.00 86.05 24 SER C C 1
ATOM 4154 O O . SER C 1 56 ? 13.040 73.729 39.520 1.00 84.73 24 SER C O 1
ATOM 4157 N N . ALA C 1 57 ? 12.874 71.638 40.358 1.00 81.02 25 ALA C N 1
ATOM 4158 C CA . ALA C 1 57 ? 11.517 71.795 40.871 1.00 75.42 25 ALA C CA 1
ATOM 4159 C C . ALA C 1 57 ? 11.391 72.864 41.949 1.00 72.71 25 ALA C C 1
ATOM 4160 O O . ALA C 1 57 ? 10.432 73.637 41.956 1.00 71.54 25 ALA C O 1
ATOM 4162 N N . ALA C 1 58 ? 12.366 72.912 42.850 1.00 71.07 26 ALA C N 1
ATOM 4163 C CA . ALA C 1 58 ? 12.380 73.928 43.893 1.00 66.77 26 ALA C CA 1
ATOM 4164 C C . ALA C 1 58 ? 12.260 75.332 43.271 1.00 68.19 26 ALA C C 1
ATOM 4165 O O . ALA C 1 58 ? 11.413 76.128 43.675 1.00 73.55 26 ALA C O 1
ATOM 4167 N N . VAL C 1 59 ? 13.079 75.615 42.263 1.00 58.03 27 VAL C N 1
ATOM 4168 C CA . VAL C 1 59 ? 13.096 76.936 41.653 1.00 54.04 27 VAL C CA 1
ATOM 4169 C C . VAL C 1 59 ? 11.788 77.329 40.961 1.00 54.91 27 VAL C C 1
ATOM 4170 O O . VAL C 1 59 ? 11.218 78.379 41.251 1.00 51.73 27 VAL C O 1
ATOM 4174 N N . SER C 1 60 ? 11.305 76.478 40.068 1.00 59.47 28 SER C N 1
ATOM 4175 C CA . SER C 1 60 ? 10.094 76.773 39.320 1.00 66.87 28 SER C CA 1
ATOM 4176 C C . SER C 1 60 ? 8.854 76.954 40.228 1.00 73.85 28 SER C C 1
ATOM 4177 O O . SER C 1 60 ? 8.124 77.934 40.076 1.00 73.25 28 SER C O 1
ATOM 4180 N N . GLU C 1 61 ? 8.630 76.031 41.172 1.00 76.78 29 GLU C N 1
ATOM 4181 C CA . GLU C 1 61 ? 7.409 76.012 42.005 1.00 74.10 29 GLU C CA 1
ATOM 4182 C C . GLU C 1 61 ? 7.452 76.843 43.295 1.00 63.71 29 GLU C C 1
ATOM 4183 O O . GLU C 1 61 ? 6.415 77.312 43.760 1.00 61.27 29 GLU C O 1
ATOM 4189 N N . LEU C 1 62 ? 8.634 77.024 43.879 1.00 61.36 30 LEU C N 1
ATOM 4190 C CA . LEU C 1 62 ? 8.740 77.758 45.143 1.00 57.95 30 LEU C CA 1
ATOM 4191 C C . LEU C 1 62 ? 9.304 79.165 45.005 1.00 64.03 30 LEU C C 1
ATOM 4192 O O . LEU C 1 62 ? 9.110 79.996 45.896 1.00 69.15 30 LEU C O 1
ATOM 4197 N N . ILE C 1 63 ? 10.017 79.436 43.918 1.00 57.58 31 ILE C N 1
ATOM 4198 C CA . ILE C 1 63 ? 10.628 80.747 43.764 1.00 53.94 31 ILE C CA 1
ATOM 4199 C C . ILE C 1 63 ? 9.940 81.566 42.679 1.00 59.32 31 ILE C C 1
ATOM 4200 O O . ILE C 1 63 ? 9.593 82.741 42.883 1.00 56.64 31 ILE C O 1
ATOM 4205 N N . LEU C 1 64 ? 9.737 80.943 41.523 1.00 63.90 32 LEU C N 1
ATOM 4206 C CA . LEU C 1 64 ? 9.139 81.651 40.397 1.00 59.54 32 LEU C CA 1
ATOM 4207 C C . LEU C 1 64 ? 7.626 81.747 40.572 1.00 65.50 32 LEU C C 1
ATOM 4208 O O . LEU C 1 64 ? 7.063 82.829 40.467 1.00 69.56 32 LEU C O 1
ATOM 4213 N N . LYS C 1 65 ? 6.978 80.625 40.873 1.00 69.22 33 LYS C N 1
ATOM 4214 C CA . LYS C 1 65 ? 5.521 80.584 41.038 1.00 72.76 33 LYS C CA 1
ATOM 4215 C C . LYS C 1 65 ? 4.970 81.442 42.200 1.00 74.19 33 LYS C C 1
ATOM 4216 O O . LYS C 1 65 ? 3.841 81.903 42.144 1.00 80.59 33 LYS C O 1
ATOM 4222 N N . ARG C 1 66 ? 5.744 81.638 43.259 1.00 74.64 34 ARG C N 1
ATOM 4223 C CA . ARG C 1 66 ? 5.280 82.428 44.401 1.00 72.72 34 ARG C CA 1
ATOM 4224 C C . ARG C 1 66 ? 5.776 83.875 44.297 1.00 73.93 34 ARG C C 1
ATOM 4225 O O . ARG C 1 66 ? 5.517 84.703 45.172 1.00 71.23 34 ARG C O 1
ATOM 4233 N N . ASP C 1 67 ? 6.482 84.165 43.208 1.00 78.65 35 ASP C N 1
ATOM 4234 C CA . ASP C 1 67 ? 7.077 85.481 42.962 1.00 85.46 35 ASP C CA 1
ATOM 4235 C C . ASP C 1 67 ? 7.922 86.064 44.092 1.00 83.81 35 ASP C C 1
ATOM 4236 O O . ASP C 1 67 ? 7.790 87.238 44.415 1.00 86.38 35 ASP C O 1
ATOM 4241 N N . ILE C 1 68 ? 8.789 85.250 44.684 1.00 78.65 36 ILE C N 1
ATOM 4242 C CA . ILE C 1 68 ? 9.755 85.751 45.653 1.00 68.01 36 ILE C CA 1
ATOM 4243 C C . ILE C 1 68 ? 10.631 86.776 44.967 1.00 70.77 36 ILE C C 1
ATOM 4244 O O . ILE C 1 68 ? 11.114 86.529 43.860 1.00 73.76 36 ILE C O 1
ATOM 4249 N N . PRO C 1 69 ? 10.804 87.953 45.590 1.00 69.54 37 PRO C N 1
ATOM 4250 C CA . PRO C 1 69 ? 11.619 89.007 44.965 1.00 63.21 37 PRO C CA 1
ATOM 4251 C C . PRO C 1 69 ? 13.106 88.637 44.877 1.00 63.75 37 PRO C C 1
ATOM 4252 O O . PRO C 1 69 ? 13.689 88.146 45.849 1.00 65.06 37 PRO C O 1
ATOM 4256 N N . ILE C 1 70 ? 13.706 88.853 43.709 1.00 60.52 38 ILE C N 1
ATOM 4257 C CA . ILE C 1 70 ? 15.119 88.550 43.525 1.00 56.40 38 ILE C CA 1
ATOM 4258 C C . ILE C 1 70 ? 15.931 89.802 43.780 1.00 57.36 38 ILE C C 1
ATOM 4259 O O . ILE C 1 70 ? 15.709 90.833 43.140 1.00 63.04 38 ILE C O 1
ATOM 4264 N N . PRO C 1 71 ? 16.880 89.720 44.715 1.00 51.84 39 PRO C N 1
ATOM 4265 C CA . PRO C 1 71 ? 17.760 90.844 45.069 1.00 55.50 39 PRO C CA 1
ATOM 4266 C C . PRO C 1 71 ? 18.887 91.077 44.039 1.00 64.91 39 PRO C C 1
ATOM 4267 O O . PRO C 1 71 ? 19.506 90.094 43.616 1.00 69.94 39 PRO C O 1
ATOM 4271 N N . TYR C 1 72 ? 19.176 92.332 43.675 1.00 65.89 40 TYR C N 1
ATOM 4272 C CA . TYR C 1 72 ? 20.234 92.597 42.689 1.00 61.15 40 TYR C CA 1
ATOM 4273 C C . TYR C 1 72 ? 21.576 91.993 43.107 1.00 59.94 40 TYR C C 1
ATOM 4274 O O . TYR C 1 72 ? 22.358 91.562 42.255 1.00 60.19 40 TYR C O 1
ATOM 4283 N N . SER C 1 73 ? 21.833 91.946 44.411 1.00 60.55 41 SER C N 1
ATOM 4284 C CA . SER C 1 73 ? 23.095 91.409 44.921 1.00 57.98 41 SER C CA 1
ATOM 4285 C C . SER C 1 73 ? 23.355 89.995 44.406 1.00 61.11 41 SER C C 1
ATOM 4286 O O . SER C 1 73 ? 24.505 89.616 44.119 1.00 58.09 41 SER C O 1
ATOM 4289 N N . TYR C 1 74 ? 22.279 89.222 44.278 1.00 56.24 42 TYR C N 1
ATOM 4290 C CA . TYR C 1 74 ? 22.403 87.878 43.760 1.00 49.57 42 TYR C CA 1
ATOM 4291 C C . TYR C 1 74 ? 22.734 87.922 42.284 1.00 48.46 42 TYR C C 1
ATOM 4292 O O . TYR C 1 74 ? 23.629 87.222 41.811 1.00 52.98 42 TYR C O 1
ATOM 4301 N N . ILE C 1 75 ? 22.009 88.768 41.570 1.00 47.32 43 ILE C N 1
ATOM 4302 C CA . ILE C 1 75 ? 22.195 88.933 40.142 1.00 48.75 43 ILE C CA 1
ATOM 4303 C C . ILE C 1 75 ? 23.634 89.328 39.831 1.00 44.64 43 ILE C C 1
ATOM 4304 O O . ILE C 1 75 ? 24.251 88.820 38.887 1.00 43.48 43 ILE C O 1
ATOM 4309 N N . ALA C 1 76 ? 24.152 90.250 40.632 1.00 44.14 44 ALA C N 1
ATOM 4310 C CA . ALA C 1 76 ? 25.520 90.718 40.476 1.00 47.17 44 ALA C CA 1
ATOM 4311 C C . ALA C 1 76 ? 26.507 89.550 40.555 1.00 55.91 44 ALA C C 1
ATOM 4312 O O . ALA C 1 76 ? 27.451 89.437 39.762 1.00 59.27 44 ALA C O 1
ATOM 4314 N N . GLN C 1 77 ? 26.250 88.668 41.509 1.00 56.72 45 GLN C N 1
ATOM 4315 C CA . GLN C 1 77 ? 27.085 87.511 41.728 1.00 52.40 45 GLN C CA 1
ATOM 4316 C C . GLN C 1 77 ? 27.025 86.557 40.539 1.00 49.66 45 GLN C C 1
ATOM 4317 O O . GLN C 1 77 ? 27.990 85.857 40.264 1.00 53.86 45 GLN C O 1
ATOM 4323 N N . LEU C 1 78 ? 25.893 86.528 39.836 1.00 48.47 46 LEU C N 1
ATOM 4324 C CA . LEU C 1 78 ? 25.733 85.680 38.654 1.00 45.99 46 LEU C CA 1
ATOM 4325 C C . LEU C 1 78 ? 26.667 86.092 37.543 1.00 51.14 46 LEU C C 1
ATOM 4326 O O . LEU C 1 78 ? 27.259 85.246 36.882 1.00 59.09 46 LEU C O 1
ATOM 4331 N N . PHE C 1 79 ? 26.776 87.394 37.309 1.00 46.12 47 PHE C N 1
ATOM 4332 C CA . PHE C 1 79 ? 27.620 87.863 36.216 1.00 41.60 47 PHE C CA 1
ATOM 4333 C C . PHE C 1 79 ? 29.098 87.836 36.590 1.00 37.44 47 PHE C C 1
ATOM 4334 O O . PHE C 1 79 ? 29.974 87.890 35.723 1.00 37.58 47 PHE C O 1
ATOM 4342 N N . ALA C 1 80 ? 29.369 87.669 37.876 1.00 33.32 48 ALA C N 1
ATOM 4343 C CA . ALA C 1 80 ? 30.729 87.766 38.401 1.00 32.81 48 ALA C CA 1
ATOM 4344 C C . ALA C 1 80 ? 31.373 86.414 38.702 1.00 41.22 48 ALA C C 1
ATOM 4345 O O . ALA C 1 80 ? 32.574 86.329 38.962 1.00 46.26 48 ALA C O 1
ATOM 4347 N N . THR C 1 81 ? 30.563 85.363 38.681 1.00 46.47 49 THR C N 1
ATOM 4348 C CA . THR C 1 81 ? 31.019 84.012 38.969 1.00 44.83 49 THR C CA 1
ATOM 4349 C C . THR C 1 81 ? 31.181 83.214 37.683 1.00 46.31 49 THR C C 1
ATOM 4350 O O . THR C 1 81 ? 30.306 83.242 36.817 1.00 47.68 49 THR C O 1
ATOM 4354 N N . PRO C 1 82 ? 32.292 82.481 37.558 1.00 48.01 50 PRO C N 1
ATOM 4355 C CA . PRO C 1 82 ? 32.386 81.608 36.386 1.00 47.99 50 PRO C CA 1
ATOM 4356 C C . PRO C 1 82 ? 31.363 80.479 36.449 1.00 49.87 50 PRO C C 1
ATOM 4357 O O . PRO C 1 82 ? 30.951 80.073 37.532 1.00 52.05 50 PRO C O 1
ATOM 4361 N N . ASN C 1 83 ? 30.896 80.067 35.275 1.00 50.96 51 ASN C N 1
ATOM 4362 C CA . ASN C 1 83 ? 29.972 78.952 35.109 1.00 48.30 51 ASN C CA 1
ATOM 4363 C C . ASN C 1 83 ? 28.581 79.177 35.704 1.00 46.56 51 ASN C C 1
ATOM 4364 O O . ASN C 1 83 ? 27.825 78.228 35.879 1.00 49.57 51 ASN C O 1
ATOM 4369 N N . ALA C 1 84 ? 28.229 80.428 35.980 1.00 45.86 52 ALA C N 1
ATOM 4370 C CA . ALA C 1 84 ? 26.959 80.743 36.641 1.00 46.34 52 ALA C CA 1
ATOM 4371 C C . ALA C 1 84 ? 25.728 80.363 35.810 1.00 46.91 52 ALA C C 1
ATOM 4372 O O . ALA C 1 84 ? 24.673 80.021 36.363 1.00 43.07 52 ALA C O 1
ATOM 4374 N N . PHE C 1 85 ? 25.856 80.431 34.488 1.00 44.18 53 PHE C N 1
ATOM 4375 C CA . PHE C 1 85 ? 24.754 80.057 33.614 1.00 35.86 53 PHE C CA 1
ATOM 4376 C C . PHE C 1 85 ? 25.110 78.850 32.796 1.00 36.97 53 PHE C C 1
ATOM 4377 O O . PHE C 1 85 ? 24.462 78.566 31.798 1.00 42.07 53 PHE C O 1
ATOM 4385 N N . GLY C 1 86 ? 26.162 78.154 33.205 1.00 46.13 54 GLY C N 1
ATOM 4386 C CA . GLY C 1 86 ? 26.745 77.117 32.372 1.00 48.20 54 GLY C CA 1
ATOM 4387 C C . GLY C 1 86 ? 28.224 77.398 32.155 1.00 51.24 54 GLY C C 1
ATOM 4388 O O . GLY C 1 86 ? 28.683 78.526 32.371 1.00 59.53 54 GLY C O 1
ATOM 4389 N N . SER C 1 87 ? 28.966 76.384 31.721 1.00 46.84 55 SER C N 1
ATOM 4390 C CA . SER C 1 87 ? 30.425 76.456 31.604 1.00 48.28 55 SER C CA 1
ATOM 4391 C C . SER C 1 87 ? 30.996 77.666 30.886 1.00 50.49 55 SER C C 1
ATOM 4392 O O . SER C 1 87 ? 30.620 77.969 29.753 1.00 57.81 55 SER C O 1
ATOM 4395 N N . GLY C 1 88 ? 31.939 78.336 31.533 1.00 44.08 56 GLY C N 1
ATOM 4396 C CA . GLY C 1 88 ? 32.672 79.382 30.863 1.00 39.01 56 GLY C CA 1
ATOM 4397 C C . GLY C 1 88 ? 33.056 80.459 31.817 1.00 37.05 56 GLY C C 1
ATOM 4398 O O . GLY C 1 88 ? 32.595 80.469 32.954 1.00 41.45 56 GLY C O 1
ATOM 4399 N N . PRO C 1 89 ? 33.862 81.403 31.340 1.00 40.58 57 PRO C N 1
ATOM 4400 C CA . PRO C 1 89 ? 34.381 82.510 32.150 1.00 44.21 57 PRO C CA 1
ATOM 4401 C C . PRO C 1 89 ? 33.271 83.387 32.661 1.00 40.88 57 PRO C C 1
ATOM 4402 O O . PRO C 1 89 ? 32.180 83.388 32.099 1.00 43.67 57 PRO C O 1
ATOM 4406 N N . ALA C 1 90 ? 33.563 84.151 33.701 1.00 40.07 58 ALA C N 1
ATOM 4407 C CA . ALA C 1 90 ? 32.577 85.054 34.276 1.00 38.98 58 ALA C CA 1
ATOM 4408 C C . ALA C 1 90 ? 32.241 86.113 33.257 1.00 40.33 58 ALA C C 1
ATOM 4409 O O . ALA C 1 90 ? 33.096 86.532 32.492 1.00 42.26 58 ALA C O 1
ATOM 4411 N N . CYS C 1 91 ? 30.984 86.511 33.209 1.00 41.15 59 CYS C N 1
ATOM 4412 C CA . CYS C 1 91 ? 30.579 87.487 32.219 1.00 39.26 59 CYS C CA 1
ATOM 4413 C C . CYS C 1 91 ? 31.366 88.790 32.350 1.00 41.23 59 CYS C C 1
ATOM 4414 O O . CYS C 1 91 ? 31.792 89.345 31.352 1.00 52.12 59 CYS C O 1
ATOM 4417 N N . ILE C 1 92 ? 31.606 89.262 33.568 1.00 39.37 60 ILE C N 1
ATOM 4418 C CA . ILE C 1 92 ? 32.156 90.612 33.734 1.00 40.44 60 ILE C CA 1
ATOM 4419 C C . ILE C 1 92 ? 33.600 90.777 33.282 1.00 40.72 60 ILE C C 1
ATOM 4420 O O . ILE C 1 92 ? 34.074 91.892 33.143 1.00 48.13 60 ILE C O 1
ATOM 4425 N N . ILE C 1 93 ? 34.311 89.680 33.087 1.00 37.28 61 ILE C N 1
ATOM 4426 C CA . ILE C 1 93 ? 35.665 89.784 32.577 1.00 45.50 61 ILE C CA 1
ATOM 4427 C C . ILE C 1 93 ? 35.653 90.440 31.206 1.00 46.39 61 ILE C C 1
ATOM 4428 O O . ILE C 1 93 ? 36.465 91.304 30.929 1.00 51.50 61 ILE C O 1
ATOM 4433 N N . CYS C 1 94 ? 34.766 89.975 30.330 1.00 50.22 62 CYS C N 1
ATOM 4434 C CA . CYS C 1 94 ? 34.678 90.487 28.961 1.00 46.06 62 CYS C CA 1
ATOM 4435 C C . CYS C 1 94 ? 33.690 91.640 28.822 1.00 41.59 62 CYS C C 1
ATOM 4436 O O . CYS C 1 94 ? 33.789 92.425 27.888 1.00 45.05 62 CYS C O 1
ATOM 4439 N N . HIS C 1 95 ? 32.744 91.746 29.751 1.00 37.63 63 HIS C N 1
ATOM 4440 C CA . HIS C 1 95 ? 31.758 92.824 29.720 1.00 36.53 63 HIS C CA 1
ATOM 4441 C C . HIS C 1 95 ? 31.739 93.626 31.030 1.00 44.67 63 HIS C C 1
ATOM 4442 O O . HIS C 1 95 ? 30.717 93.675 31.716 1.00 45.57 63 HIS C O 1
ATOM 4449 N N . GLY C 1 96 ? 32.850 94.289 31.353 1.00 52.10 64 GLY C N 1
ATOM 4450 C CA . GLY C 1 96 ? 32.999 94.937 32.651 1.00 53.01 64 GLY C CA 1
ATOM 4451 C C . GLY C 1 96 ? 33.195 96.443 32.662 1.00 54.39 64 GLY C C 1
ATOM 4452 O O . GLY C 1 96 ? 33.730 96.985 33.633 1.00 56.32 64 GLY C O 1
ATOM 4453 N N . SER C 1 97 ? 32.757 97.114 31.598 1.00 52.85 65 SER C N 1
ATOM 4454 C CA . SER C 1 97 ? 32.962 98.551 31.447 1.00 56.99 65 SER C CA 1
ATOM 4455 C C . SER C 1 97 ? 32.131 99.116 30.305 1.00 56.68 65 SER C C 1
ATOM 4456 O O . SER C 1 97 ? 31.674 98.370 29.448 1.00 54.38 65 SER C O 1
ATOM 4459 N N . ASN C 1 98 ? 31.923 100.431 30.298 1.00 61.05 66 ASN C N 1
ATOM 4460 C CA . ASN C 1 98 ? 31.253 101.069 29.170 1.00 61.80 66 ASN C CA 1
ATOM 4461 C C . ASN C 1 98 ? 32.273 101.552 28.150 1.00 56.67 66 ASN C C 1
ATOM 4462 O O . ASN C 1 98 ? 31.915 102.061 27.085 1.00 54.65 66 ASN C O 1
ATOM 4467 N N . ASN C 1 99 ? 33.544 101.316 28.472 1.00 54.95 67 ASN C N 1
ATOM 4468 C CA . ASN C 1 99 ? 34.671 101.589 27.583 1.00 54.32 67 ASN C CA 1
ATOM 4469 C C . ASN C 1 99 ? 34.920 100.431 26.615 1.00 48.98 67 ASN C C 1
ATOM 4470 O O . ASN C 1 99 ? 35.322 99.350 27.025 1.00 51.80 67 ASN C O 1
ATOM 4475 N N . PRO C 1 100 ? 34.715 100.665 25.317 1.00 53.55 68 PRO C N 1
ATOM 4476 C CA . PRO C 1 100 ? 34.792 99.594 24.308 1.00 54.11 68 PRO C CA 1
ATOM 4477 C C . PRO C 1 100 ? 36.195 99.002 24.052 1.00 55.57 68 PRO C C 1
ATOM 4478 O O . PRO C 1 100 ? 36.299 98.025 23.304 1.00 56.34 68 PRO C O 1
ATOM 4482 N N . THR C 1 101 ? 37.251 99.569 24.628 1.00 53.61 69 THR C N 1
ATOM 4483 C CA . THR C 1 101 ? 38.564 98.937 24.502 1.00 53.32 69 THR C CA 1
ATOM 4484 C C . THR C 1 101 ? 38.832 98.041 25.699 1.00 53.27 69 THR C C 1
ATOM 4485 O O . THR C 1 101 ? 39.832 97.321 25.719 1.00 52.16 69 THR C O 1
ATOM 4489 N N . HIS C 1 102 ? 37.933 98.097 26.687 1.00 51.71 70 HIS C N 1
ATOM 4490 C CA . HIS C 1 102 ? 38.028 97.278 27.894 1.00 50.28 70 HIS C CA 1
ATOM 4491 C C . HIS C 1 102 ? 36.910 96.256 27.972 1.00 54.23 70 HIS C C 1
ATOM 4492 O O . HIS C 1 102 ? 36.990 95.304 28.736 1.00 64.44 70 HIS C O 1
ATOM 4499 N N . ALA C 1 103 ? 35.853 96.461 27.199 1.00 50.62 71 ALA C N 1
ATOM 4500 C CA . ALA C 1 103 ? 34.706 95.576 27.265 1.00 43.40 71 ALA C CA 1
ATOM 4501 C C . ALA C 1 103 ? 34.044 95.402 25.898 1.00 47.94 71 ALA C C 1
ATOM 4502 O O . ALA C 1 103 ? 33.763 96.378 25.187 1.00 45.61 71 ALA C O 1
ATOM 4504 N N . TYR C 1 104 ? 33.770 94.153 25.546 1.00 45.11 72 TYR C N 1
ATOM 4505 C CA . TYR C 1 104 ? 33.119 93.856 24.285 1.00 45.05 72 TYR C CA 1
ATOM 4506 C C . TYR C 1 104 ? 31.789 94.573 24.207 1.00 48.46 72 TYR C C 1
ATOM 4507 O O . TYR C 1 104 ? 31.005 94.542 25.159 1.00 51.56 72 TYR C O 1
ATOM 4516 N N . ARG C 1 105 ? 31.582 95.259 23.084 1.00 49.31 73 ARG C N 1
ATOM 4517 C CA . ARG C 1 105 ? 30.362 96.019 22.791 1.00 49.73 73 ARG C CA 1
ATOM 4518 C C . ARG C 1 105 ? 30.118 97.192 23.756 1.00 51.00 73 ARG C C 1
ATOM 4519 O O . ARG C 1 105 ? 29.028 97.782 23.752 1.00 50.10 73 ARG C O 1
ATOM 4527 N N . GLY C 1 106 ? 31.132 97.543 24.554 1.00 51.27 74 GLY C N 1
ATOM 4528 C CA . GLY C 1 106 ? 31.010 98.605 25.539 1.00 47.34 74 GLY C CA 1
ATOM 4529 C C . GLY C 1 106 ? 29.897 98.288 26.516 1.00 51.55 74 GLY C C 1
ATOM 4530 O O . GLY C 1 106 ? 29.208 99.178 27.022 1.00 56.72 74 GLY C O 1
ATOM 4531 N N . LEU C 1 107 ? 29.730 96.993 26.760 1.00 47.39 75 LEU C N 1
ATOM 4532 C CA . LEU C 1 107 ? 28.659 96.452 27.580 1.00 42.65 75 LEU C CA 1
ATOM 4533 C C . LEU C 1 107 ? 29.157 96.158 28.987 1.00 43.51 75 LEU C C 1
ATOM 4534 O O . LEU C 1 107 ? 30.123 95.414 29.168 1.00 39.77 75 LEU C O 1
ATOM 4539 N N . ASN C 1 108 ? 28.522 96.771 29.981 1.00 49.59 76 ASN C N 1
ATOM 4540 C CA . ASN C 1 108 ? 28.908 96.586 31.380 1.00 48.18 76 ASN C CA 1
ATOM 4541 C C . ASN C 1 108 ? 27.872 95.800 32.191 1.00 49.04 76 ASN C C 1
ATOM 4542 O O . ASN C 1 108 ? 26.831 96.347 32.549 1.00 54.16 76 ASN C O 1
ATOM 4547 N N . LEU C 1 109 ? 28.142 94.522 32.452 1.00 42.60 77 LEU C N 1
ATOM 4548 C CA . LEU C 1 109 ? 27.216 93.667 33.189 1.00 39.67 77 LEU C CA 1
ATOM 4549 C C . LEU C 1 109 ? 27.462 93.671 34.690 1.00 43.62 77 LEU C C 1
ATOM 4550 O O . LEU C 1 109 ? 26.763 92.985 35.433 1.00 48.09 77 LEU C O 1
ATOM 4555 N N . SER C 1 110 ? 28.449 94.434 35.145 1.00 46.99 78 SER C N 1
ATOM 4556 C CA . SER C 1 110 ? 28.905 94.328 36.536 1.00 46.86 78 SER C CA 1
ATOM 4557 C C . SER C 1 110 ? 28.176 95.252 37.501 1.00 51.57 78 SER C C 1
ATOM 4558 O O . SER C 1 110 ? 28.349 95.164 38.714 1.00 56.07 78 SER C O 1
ATOM 4561 N N . THR C 1 111 ? 27.365 96.142 36.947 1.00 55.21 79 THR C N 1
ATOM 4562 C CA . THR C 1 111 ? 26.585 97.092 37.732 1.00 57.07 79 THR C CA 1
ATOM 4563 C C . THR C 1 111 ? 25.131 97.068 37.286 1.00 57.32 79 THR C C 1
ATOM 4564 O O . THR C 1 111 ? 24.836 96.722 36.138 1.00 57.53 79 THR C O 1
ATOM 4568 N N . CYS C 1 112 ? 24.224 97.450 38.181 1.00 58.79 80 CYS C N 1
ATOM 4569 C CA . CYS C 1 112 ? 22.798 97.415 37.860 1.00 58.46 80 CYS C CA 1
ATOM 4570 C C . CYS C 1 112 ? 22.431 98.413 36.764 1.00 64.83 80 CYS C C 1
ATOM 4571 O O . CYS C 1 112 ? 21.701 98.071 35.831 1.00 64.18 80 CYS C O 1
ATOM 4574 N N . ASP C 1 113 ? 22.956 99.633 36.850 1.00 70.97 81 ASP C N 1
ATOM 4575 C CA . ASP C 1 113 ? 22.667 100.621 35.816 1.00 78.84 81 ASP C CA 1
ATOM 4576 C C . ASP C 1 113 ? 23.384 100.215 34.528 1.00 68.25 81 ASP C C 1
ATOM 4577 O O . ASP C 1 113 ? 22.953 100.587 33.442 1.00 64.30 81 ASP C O 1
ATOM 4582 N N . GLY C 1 114 ? 24.492 99.485 34.656 1.00 61.84 82 GLY C N 1
ATOM 4583 C CA . GLY C 1 114 ? 25.187 98.945 33.499 1.00 58.52 82 GLY C CA 1
ATOM 4584 C C . GLY C 1 114 ? 24.332 97.933 32.748 1.00 56.64 82 GLY C C 1
ATOM 4585 O O . GLY C 1 114 ? 24.247 97.958 31.511 1.00 52.00 82 GLY C O 1
ATOM 4586 N N . LEU C 1 115 ? 23.684 97.051 33.510 1.00 54.69 83 LEU C N 1
ATOM 4587 C CA . LEU C 1 115 ? 22.787 96.046 32.954 1.00 55.51 83 LEU C CA 1
ATOM 4588 C C . LEU C 1 115 ? 21.611 96.672 32.203 1.00 60.92 83 LEU C C 1
ATOM 4589 O O . LEU C 1 115 ? 21.264 96.238 31.103 1.00 66.43 83 LEU C O 1
ATOM 4594 N N . ARG C 1 116 ? 21.009 97.695 32.801 1.00 63.72 84 ARG C N 1
ATOM 4595 C CA . ARG C 1 116 ? 19.837 98.373 32.243 1.00 59.62 84 ARG C CA 1
ATOM 4596 C C . ARG C 1 116 ? 20.213 99.162 30.997 1.00 59.13 84 ARG C C 1
ATOM 4597 O O . ARG C 1 116 ? 19.416 99.361 30.080 1.00 59.94 84 ARG C O 1
ATOM 4605 N N . ASN C 1 117 ? 21.457 99.605 30.993 1.00 59.68 85 ASN C N 1
ATOM 4606 C CA . ASN C 1 117 ? 22.024 100.398 29.926 1.00 61.83 85 ASN C CA 1
ATOM 4607 C C . ASN C 1 117 ? 22.271 99.622 28.644 1.00 63.59 85 ASN C C 1
ATOM 4608 O O . ASN C 1 117 ? 22.061 100.140 27.549 1.00 67.19 85 ASN C O 1
ATOM 4613 N N . GLY C 1 118 ? 22.745 98.386 28.788 1.00 61.27 86 GLY C N 1
ATOM 4614 C CA . GLY C 1 118 ? 23.030 97.533 27.647 1.00 56.84 86 GLY C CA 1
ATOM 4615 C C . GLY C 1 118 ? 24.325 97.926 26.956 1.00 55.55 86 GLY C C 1
ATOM 4616 O O . GLY C 1 118 ? 25.224 98.511 27.562 1.00 59.10 86 GLY C O 1
ATOM 4617 N N . SER C 1 119 ? 24.423 97.604 25.675 1.00 49.42 87 SER C N 1
ATOM 4618 C CA . SER C 1 119 ? 25.625 97.895 24.917 1.00 50.87 87 SER C CA 1
ATOM 4619 C C . SER C 1 119 ? 25.689 99.382 24.598 1.00 53.03 87 SER C C 1
ATOM 4620 O O . SER C 1 119 ? 24.687 99.969 24.185 1.00 50.24 87 SER C O 1
ATOM 4623 N N . THR C 1 120 ? 26.845 100.001 24.840 1.00 55.19 88 THR C N 1
ATOM 4624 C CA . THR C 1 120 ? 27.007 101.427 24.558 1.00 52.03 88 THR C CA 1
ATOM 4625 C C . THR C 1 120 ? 27.798 101.680 23.271 1.00 55.56 88 THR C C 1
ATOM 4626 O O . THR C 1 120 ? 27.690 102.752 22.691 1.00 62.97 88 THR C O 1
ATOM 4630 N N . GLU C 1 121 ? 28.582 100.702 22.820 1.00 56.53 89 GLU C N 1
ATOM 4631 C CA . GLU C 1 121 ? 29.309 100.823 21.549 1.00 62.42 89 GLU C CA 1
ATOM 4632 C C . GLU C 1 121 ? 28.380 100.778 20.342 1.00 66.08 89 GLU C C 1
ATOM 4633 O O . GLU C 1 121 ? 27.460 99.955 20.305 1.00 63.67 89 GLU C O 1
ATOM 4639 N N . GLN C 1 122 ? 28.632 101.630 19.344 1.00 75.06 90 GLN C N 1
ATOM 4640 C CA . GLN C 1 122 ? 27.783 101.658 18.143 1.00 81.78 90 GLN C CA 1
ATOM 4641 C C . GLN C 1 122 ? 27.884 100.362 17.373 1.00 84.59 90 GLN C C 1
ATOM 4642 O O . GLN C 1 122 ? 28.987 99.928 17.042 1.00 89.89 90 GLN C O 1
ATOM 4648 N N . PRO C 1 123 ? 26.730 99.747 17.057 1.00 79.15 91 PRO C N 1
ATOM 4649 C CA . PRO C 1 123 ? 25.356 100.187 17.344 1.00 71.20 91 PRO C CA 1
ATOM 4650 C C . PRO C 1 123 ? 24.858 99.949 18.777 1.00 70.62 91 PRO C C 1
ATOM 4651 O O . PRO C 1 123 ? 24.655 98.809 19.208 1.00 72.01 91 PRO C O 1
ATOM 4655 N N . ALA C 1 124 ? 24.633 101.035 19.506 1.00 64.86 92 ALA C N 1
ATOM 4656 C CA . ALA C 1 124 ? 24.239 100.924 20.902 1.00 56.01 92 ALA C CA 1
ATOM 4657 C C . ALA C 1 124 ? 22.800 100.439 21.017 1.00 57.78 92 ALA C C 1
ATOM 4658 O O . ALA C 1 124 ? 21.932 100.906 20.290 1.00 59.18 92 ALA C O 1
ATOM 4660 N N . ARG C 1 125 ? 22.542 99.529 21.950 1.00 57.37 93 ARG C N 1
ATOM 4661 C CA . ARG C 1 125 ? 21.189 99.015 22.169 1.00 52.96 93 ARG C CA 1
ATOM 4662 C C . ARG C 1 125 ? 21.049 98.404 23.560 1.00 49.44 93 ARG C C 1
ATOM 4663 O O . ARG C 1 125 ? 22.025 97.913 24.118 1.00 50.12 93 ARG C O 1
ATOM 4671 N N . ALA C 1 126 ? 19.845 98.426 24.124 1.00 49.42 94 ALA C N 1
ATOM 4672 C CA . ALA C 1 126 ? 19.611 97.763 25.410 1.00 50.26 94 ALA C CA 1
ATOM 4673 C C . ALA C 1 126 ? 19.584 96.264 25.211 1.00 55.89 94 ALA C C 1
ATOM 4674 O O . ALA C 1 126 ? 19.260 95.796 24.123 1.00 54.31 94 ALA C O 1
ATOM 4676 N N . ILE C 1 127 ? 19.902 95.511 26.260 1.00 54.88 95 ILE C N 1
ATOM 4677 C CA . ILE C 1 127 ? 19.907 94.066 26.140 1.00 47.38 95 ILE C CA 1
ATOM 4678 C C . ILE C 1 127 ? 18.651 93.459 26.776 1.00 47.31 95 ILE C C 1
ATOM 4679 O O . ILE C 1 127 ? 18.400 92.260 26.644 1.00 45.98 95 ILE C O 1
ATOM 4684 N N . PHE C 1 128 ? 17.866 94.291 27.457 1.00 48.30 96 PHE C N 1
ATOM 4685 C CA . PHE C 1 128 ? 16.534 93.900 27.916 1.00 45.89 96 PHE C CA 1
ATOM 4686 C C . PHE C 1 128 ? 15.734 95.141 28.287 1.00 49.69 96 PHE C C 1
ATOM 4687 O O . PHE C 1 128 ? 16.260 96.251 28.304 1.00 55.21 96 PHE C O 1
ATOM 4695 N N . THR C 1 129 ? 14.455 94.955 28.571 1.00 52.08 97 THR C N 1
ATOM 4696 C CA . THR C 1 129 ? 13.629 96.061 29.024 1.00 59.82 97 THR C CA 1
ATOM 4697 C C . THR C 1 129 ? 12.980 95.705 30.345 1.00 66.34 97 THR C C 1
ATOM 4698 O O . THR C 1 129 ? 12.248 94.716 30.431 1.00 72.06 97 THR C O 1
ATOM 4702 N N . PRO C 1 130 ? 13.253 96.508 31.382 1.00 61.36 98 PRO C N 1
ATOM 4703 C CA . PRO C 1 130 ? 12.761 96.251 32.742 1.00 59.07 98 PRO C CA 1
ATOM 4704 C C . PRO C 1 130 ? 11.247 96.034 32.759 1.00 61.51 98 PRO C C 1
ATOM 4705 O O . PRO C 1 130 ? 10.526 96.799 32.120 1.00 66.50 98 PRO C O 1
ATOM 4709 N N . GLY C 1 131 ? 10.785 94.993 33.450 1.00 57.55 99 GLY C N 1
ATOM 4710 C CA . GLY C 1 131 ? 9.367 94.696 33.562 1.00 58.33 99 GLY C CA 1
ATOM 4711 C C . GLY C 1 131 ? 8.778 93.818 32.467 1.00 66.63 99 GLY C C 1
ATOM 4712 O O . GLY C 1 131 ? 7.640 93.367 32.581 1.00 69.42 99 GLY C O 1
ATOM 4713 N N . GLU C 1 132 ? 9.546 93.565 31.410 1.00 72.11 100 GLU C N 1
ATOM 4714 C CA . GLU C 1 132 ? 9.085 92.734 30.296 1.00 71.55 100 GLU C CA 1
ATOM 4715 C C . GLU C 1 132 ? 9.858 91.431 30.225 1.00 62.64 100 GLU C C 1
ATOM 4716 O O . GLU C 1 132 ? 11.065 91.424 30.456 1.00 64.49 100 GLU C O 1
ATOM 4722 N N . ASP C 1 133 ? 9.174 90.348 29.859 1.00 59.95 101 ASP C N 1
ATOM 4723 C CA . ASP C 1 133 ? 9.796 89.023 29.722 1.00 65.52 101 ASP C CA 1
ATOM 4724 C C . ASP C 1 133 ? 10.986 89.077 28.755 1.00 58.76 101 ASP C C 1
ATOM 4725 O O . ASP C 1 133 ? 10.809 89.371 27.571 1.00 49.51 101 ASP C O 1
ATOM 4730 N N . PRO C 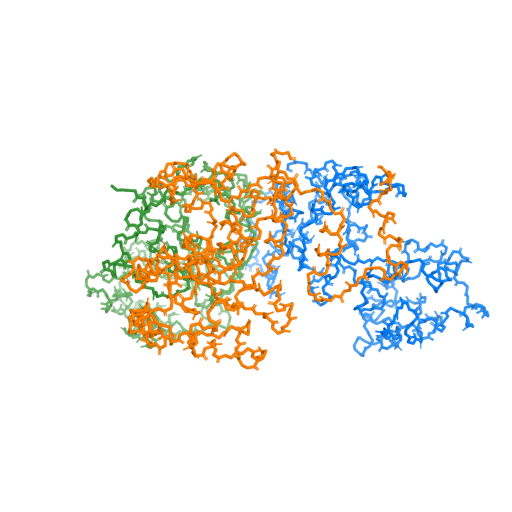1 134 ? 12.203 88.796 29.270 1.00 54.05 102 PRO C N 1
ATOM 4731 C CA . PRO C 1 134 ? 13.451 88.932 28.508 1.00 51.10 102 PRO C CA 1
ATOM 4732 C C . PRO C 1 134 ? 13.813 87.693 27.698 1.00 50.20 102 PRO C C 1
ATOM 4733 O O . PRO C 1 134 ? 14.855 87.701 27.044 1.00 49.60 102 PRO C O 1
ATOM 4737 N N . LYS C 1 135 ? 12.955 86.674 27.739 1.00 49.82 103 LYS C N 1
ATOM 4738 C CA . LYS C 1 135 ? 13.202 85.379 27.113 1.00 50.64 103 LYS C CA 1
ATOM 4739 C C . LYS C 1 135 ? 13.741 85.529 25.700 1.00 50.29 103 LYS C C 1
ATOM 4740 O O . LYS C 1 135 ? 14.639 84.790 25.283 1.00 53.85 103 LYS C O 1
ATOM 4746 N N . ASN C 1 136 ? 13.180 86.484 24.966 1.00 48.87 104 ASN C N 1
ATOM 4747 C CA . ASN C 1 136 ? 13.553 86.686 23.573 1.00 50.18 104 ASN C CA 1
ATOM 4748 C C . ASN C 1 136 ? 14.185 88.052 23.290 1.00 47.92 104 ASN C C 1
ATOM 4749 O O . ASN C 1 136 ? 14.339 88.447 22.139 1.00 48.10 104 ASN C O 1
ATOM 4754 N N . ALA C 1 137 ? 14.572 88.750 24.354 1.00 41.99 105 ALA C N 1
ATOM 4755 C CA . ALA C 1 137 ? 15.416 89.923 24.241 1.00 35.37 105 ALA C CA 1
ATOM 4756 C C . ALA C 1 137 ? 16.840 89.448 24.063 1.00 43.36 105 ALA C C 1
ATOM 4757 O O . ALA C 1 137 ? 17.122 88.257 24.221 1.00 48.37 105 ALA C O 1
ATOM 4759 N N . ILE C 1 138 ? 17.740 90.381 23.771 1.00 43.49 106 ILE C N 1
ATOM 4760 C CA . ILE C 1 138 ? 19.125 90.046 23.480 1.00 41.41 106 ILE C CA 1
ATOM 4761 C C . ILE C 1 138 ? 19.781 89.230 24.609 1.00 47.50 106 ILE C C 1
ATOM 4762 O O . ILE C 1 138 ? 20.481 88.238 24.340 1.00 49.00 106 ILE C O 1
ATOM 4767 N N . ILE C 1 139 ? 19.530 89.614 25.862 1.00 43.07 107 ILE C N 1
ATOM 4768 C CA . ILE C 1 139 ? 20.136 88.911 26.992 1.00 42.54 107 ILE C CA 1
ATOM 4769 C C . ILE C 1 139 ? 19.630 87.463 27.054 1.00 46.43 107 ILE C C 1
ATOM 4770 O O . ILE C 1 139 ? 20.398 86.539 27.350 1.00 40.13 107 ILE C O 1
ATOM 4775 N N . GLY C 1 140 ? 18.350 87.269 26.730 1.00 45.93 108 GLY C N 1
ATOM 4776 C CA . GLY C 1 140 ? 17.743 85.952 26.744 1.00 42.35 108 GLY C CA 1
ATOM 4777 C C . GLY C 1 140 ? 18.289 85.055 25.645 1.00 42.83 108 GLY C C 1
ATOM 4778 O O . GLY C 1 140 ? 18.549 83.876 25.871 1.00 46.53 108 GLY C O 1
ATOM 4779 N N . ARG C 1 141 ? 18.456 85.605 24.445 1.00 39.52 109 ARG C N 1
ATOM 4780 C CA . ARG C 1 141 ? 18.962 84.820 23.322 1.00 36.86 109 ARG C CA 1
ATOM 4781 C C . ARG C 1 141 ? 20.427 84.448 23.525 1.00 37.85 109 ARG C C 1
ATOM 4782 O O . ARG C 1 141 ? 20.841 83.344 23.185 1.00 45.54 109 ARG C O 1
ATOM 4790 N N . ARG C 1 142 ? 21.210 85.358 24.089 1.00 35.36 110 ARG C N 1
ATOM 4791 C CA . ARG C 1 142 ? 22.636 85.095 24.308 1.00 34.43 110 ARG C CA 1
ATOM 4792 C C . ARG C 1 142 ? 22.886 84.025 25.385 1.00 39.12 110 ARG C C 1
ATOM 4793 O O . ARG C 1 142 ? 23.940 83.379 25.402 1.00 41.27 110 ARG C O 1
ATOM 4801 N N . LEU C 1 143 ? 21.933 83.854 26.300 1.00 42.19 111 LEU C N 1
ATOM 4802 C CA . LEU C 1 143 ? 22.053 82.821 27.328 1.00 40.65 111 LEU C CA 1
ATOM 4803 C C . LEU C 1 143 ? 21.460 81.471 26.899 1.00 42.14 111 LEU C C 1
ATOM 4804 O O . LEU C 1 143 ? 21.973 80.426 27.285 1.00 51.55 111 LEU C O 1
ATOM 4809 N N . ARG C 1 144 ? 20.405 81.485 26.088 1.00 39.03 112 ARG C N 1
ATOM 4810 C CA . ARG C 1 144 ? 19.655 80.256 25.793 1.00 41.60 112 ARG C CA 1
ATOM 4811 C C . ARG C 1 144 ? 19.725 79.740 24.349 1.00 47.01 112 ARG C C 1
ATOM 4812 O O . ARG C 1 144 ? 19.447 78.568 24.089 1.00 51.43 112 ARG C O 1
ATOM 4820 N N . ALA C 1 145 ? 20.065 80.616 23.408 1.00 51.83 113 ALA C N 1
ATOM 4821 C CA . ALA C 1 145 ? 19.958 80.280 21.998 1.00 42.98 113 ALA C CA 1
ATOM 4822 C C . ALA C 1 145 ? 21.294 79.820 21.449 1.00 45.81 113 ALA C C 1
ATOM 4823 O O . ALA C 1 145 ? 22.192 80.638 21.210 1.00 42.23 113 ALA C O 1
ATOM 4825 N N . ASN C 1 146 ? 21.406 78.516 21.207 1.00 41.84 114 ASN C N 1
ATOM 4826 C CA . ASN C 1 146 ? 22.591 77.984 20.560 1.00 39.75 114 ASN C CA 1
ATOM 4827 C C . ASN C 1 146 ? 22.686 78.499 19.132 1.00 40.55 114 ASN C C 1
ATOM 4828 O O . ASN C 1 146 ? 21.686 78.520 18.416 1.00 44.60 114 ASN C O 1
ATOM 4833 N N . ARG C 1 147 ? 23.870 78.936 18.720 1.00 43.59 115 ARG C N 1
ATOM 4834 C CA . ARG C 1 147 ? 24.065 79.340 17.329 1.00 47.60 115 ARG C CA 1
ATOM 4835 C C . ARG C 1 147 ? 23.809 78.136 16.428 1.00 48.45 115 ARG C C 1
ATOM 4836 O O . ARG C 1 147 ? 24.088 76.994 16.814 1.00 49.17 115 ARG C O 1
ATOM 4844 N N . MET C 1 148 ? 23.267 78.409 15.244 1.00 43.54 116 MET C N 1
ATOM 4845 C CA . MET C 1 148 ? 22.967 77.397 14.236 1.00 38.61 116 MET C CA 1
ATOM 4846 C C . MET C 1 148 ? 23.855 77.519 12.994 1.00 41.82 116 MET C C 1
ATOM 4847 O O . MET C 1 148 ? 24.225 78.630 12.603 1.00 43.64 116 MET C O 1
ATOM 4852 N N . PRO C 1 149 ? 24.209 76.376 12.370 1.00 43.44 117 PRO C N 1
ATOM 4853 C CA . PRO C 1 149 ? 23.777 75.021 12.731 1.00 42.99 117 PRO C CA 1
ATOM 4854 C C . PRO C 1 149 ? 24.420 74.579 14.039 1.00 43.62 117 PRO C C 1
ATOM 4855 O O . PRO C 1 149 ? 25.574 74.945 14.303 1.00 50.39 117 PRO C O 1
ATOM 4859 N N . LEU C 1 150 ? 23.662 73.846 14.850 1.00 37.73 118 LEU C N 1
ATOM 4860 C CA . LEU C 1 150 ? 24.075 73.468 16.197 1.00 44.25 118 LEU C CA 1
ATOM 4861 C C . LEU C 1 150 ? 25.500 72.933 16.267 1.00 52.44 118 LEU C C 1
ATOM 4862 O O . LEU C 1 150 ? 25.850 71.986 15.552 1.00 56.00 118 LEU C O 1
ATOM 4867 N N . GLY C 1 151 ? 26.305 73.551 17.136 1.00 51.96 119 GLY C N 1
ATOM 4868 C CA . GLY C 1 151 ? 27.683 73.145 17.367 1.00 46.55 119 GLY C CA 1
ATOM 4869 C C . GLY C 1 151 ? 28.719 74.001 16.658 1.00 50.08 119 GLY C C 1
ATOM 4870 O O . GLY C 1 151 ? 29.921 73.855 16.887 1.00 51.87 119 GLY C O 1
ATOM 4871 N N . ILE C 1 152 ? 28.270 74.879 15.767 1.00 49.77 120 ILE C N 1
ATOM 4872 C CA . ILE C 1 152 ? 29.210 75.671 15.000 1.00 48.68 120 ILE C CA 1
ATOM 4873 C C . ILE C 1 152 ? 30.030 76.555 15.956 1.00 52.28 120 ILE C C 1
ATOM 4874 O O . ILE C 1 152 ? 29.483 77.152 16.896 1.00 48.72 120 ILE C O 1
ATOM 4879 N N . ALA C 1 153 ? 31.347 76.603 15.735 1.00 54.15 121 ALA C N 1
ATOM 4880 C CA . ALA C 1 153 ? 32.259 77.327 16.632 1.00 56.50 121 ALA C CA 1
ATOM 4881 C C . ALA C 1 153 ? 32.172 78.841 16.445 1.00 51.21 121 ALA C C 1
ATOM 4882 O O . ALA C 1 153 ? 31.883 79.309 15.347 1.00 52.26 121 ALA C O 1
ATOM 4884 N N . PHE C 1 154 ? 32.453 79.599 17.506 1.00 44.80 122 PHE C N 1
ATOM 4885 C CA . PHE C 1 154 ? 32.243 81.048 17.491 1.00 49.27 122 PHE C CA 1
ATOM 4886 C C . PHE C 1 154 ? 33.231 81.809 16.609 1.00 52.33 122 PHE C C 1
ATOM 4887 O O . PHE C 1 154 ? 33.028 82.998 16.332 1.00 57.15 122 PHE C O 1
ATOM 4895 N N . ASN C 1 155 ? 34.290 81.126 16.171 1.00 55.24 123 ASN C N 1
ATOM 4896 C CA . ASN C 1 155 ? 35.295 81.728 15.291 1.00 55.03 123 ASN C CA 1
ATOM 4897 C C . ASN C 1 155 ? 34.931 81.619 13.808 1.00 51.06 123 ASN C C 1
ATOM 4898 O O . ASN C 1 155 ? 35.760 81.870 12.942 1.00 56.72 123 ASN C O 1
ATOM 4903 N N . ASN C 1 156 ? 33.682 81.251 13.535 1.00 47.84 124 ASN C N 1
ATOM 4904 C CA . ASN C 1 156 ? 33.090 81.350 12.204 1.00 49.35 124 ASN C CA 1
ATOM 4905 C C . ASN C 1 156 ? 32.330 82.644 12.026 1.00 53.31 124 ASN C C 1
ATOM 4906 O O . ASN C 1 156 ? 31.552 83.027 12.897 1.00 53.31 124 ASN C O 1
ATOM 4911 N N . PRO C 1 157 ? 32.514 83.293 10.872 1.00 50.60 125 PRO C N 1
ATOM 4912 C CA . PRO C 1 157 ? 31.902 84.577 10.520 1.00 52.99 125 PRO C CA 1
ATOM 4913 C C . PRO C 1 157 ? 30.374 84.561 10.576 1.00 55.36 125 PRO C C 1
ATOM 4914 O O . PRO C 1 157 ? 29.713 83.625 10.112 1.00 56.94 125 PRO C O 1
ATOM 4918 N N . THR C 1 158 ? 29.815 85.620 11.139 1.00 51.56 126 THR C N 1
ATOM 4919 C CA . THR C 1 158 ? 28.373 85.758 11.213 1.00 52.24 126 THR C CA 1
ATOM 4920 C C . THR C 1 158 ? 27.864 86.700 10.122 1.00 56.82 126 THR C C 1
ATOM 4921 O O . THR C 1 158 ? 26.697 87.099 10.116 1.00 56.44 126 THR C O 1
ATOM 4925 N N . ASP C 1 159 ? 28.765 87.072 9.217 1.00 56.82 127 ASP C N 1
ATOM 4926 C CA . ASP C 1 159 ? 28.435 87.938 8.087 1.00 57.28 127 ASP C CA 1
ATOM 4927 C C . ASP C 1 159 ? 28.705 87.288 6.729 1.00 60.42 127 ASP C C 1
ATOM 4928 O O . ASP C 1 159 ? 28.858 87.988 5.736 1.00 63.29 127 ASP C O 1
ATOM 4933 N N . SER C 1 160 ? 28.787 85.963 6.686 1.00 52.55 128 SER C N 1
ATOM 4934 C CA . SER C 1 160 ? 29.117 85.285 5.443 1.00 49.45 128 SER C CA 1
ATOM 4935 C C . SER C 1 160 ? 28.067 85.504 4.363 1.00 53.16 128 SER C C 1
ATOM 4936 O O . SER C 1 160 ? 26.951 85.943 4.650 1.00 57.40 128 SER C O 1
ATOM 4939 N N . ALA C 1 161 ? 28.446 85.215 3.117 1.00 52.64 129 ALA C N 1
ATOM 4940 C CA . ALA C 1 161 ? 27.550 85.364 1.963 1.00 49.02 129 ALA C CA 1
ATOM 4941 C C . ALA C 1 161 ? 26.165 84.711 2.150 1.00 53.66 129 ALA C C 1
ATOM 4942 O O . ALA C 1 161 ? 25.148 85.372 1.924 1.00 55.02 129 ALA C O 1
ATOM 4944 N N . PRO C 1 162 ? 26.112 83.427 2.567 1.00 53.65 130 PRO C N 1
ATOM 4945 C CA . PRO C 1 162 ? 24.796 82.802 2.772 1.00 54.61 130 PRO C CA 1
ATOM 4946 C C . PRO C 1 162 ? 23.920 83.536 3.779 1.00 56.40 130 PRO C C 1
ATOM 4947 O O . PRO C 1 162 ? 22.701 83.642 3.608 1.00 60.49 130 PRO C O 1
ATOM 4951 N N . ILE C 1 163 ? 24.547 84.027 4.837 1.00 53.18 131 ILE C N 1
ATOM 4952 C CA . ILE C 1 163 ? 23.826 84.776 5.840 1.00 48.32 131 ILE C CA 1
ATOM 4953 C C . ILE C 1 163 ? 23.296 86.089 5.283 1.00 45.90 131 ILE C C 1
ATOM 4954 O O . ILE C 1 163 ? 22.145 86.422 5.537 1.00 47.44 131 ILE C O 1
ATOM 4959 N N . LEU C 1 164 ? 24.106 86.820 4.512 1.00 50.11 132 LEU C N 1
ATOM 4960 C CA . LEU C 1 164 ? 23.623 88.071 3.895 1.00 54.46 132 LEU C CA 1
ATOM 4961 C C . LEU C 1 164 ? 22.523 87.817 2.903 1.00 52.08 132 LEU C C 1
ATOM 4962 O O . LEU C 1 164 ? 21.660 88.667 2.707 1.00 49.95 132 LEU C O 1
ATOM 4967 N N . ALA C 1 165 ? 22.595 86.658 2.256 1.00 50.19 133 ALA C N 1
ATOM 4968 C CA . ALA C 1 165 ? 21.589 86.236 1.296 1.00 49.50 133 ALA C CA 1
ATOM 4969 C C . ALA C 1 165 ? 20.258 86.037 1.989 1.00 49.73 133 ALA C C 1
ATOM 4970 O O . ALA C 1 165 ? 19.224 86.529 1.541 1.00 51.45 133 ALA C O 1
ATOM 4972 N N . ILE C 1 166 ? 20.297 85.303 3.091 1.00 44.73 134 ILE C N 1
ATOM 4973 C CA . ILE C 1 166 ? 19.105 85.064 3.880 1.00 42.65 134 ILE C CA 1
ATOM 4974 C C . ILE C 1 166 ? 18.589 86.350 4.490 1.00 49.67 134 ILE C C 1
ATOM 4975 O O . ILE C 1 166 ? 17.386 86.583 4.545 1.00 50.75 134 ILE C O 1
ATOM 4980 N N . LYS C 1 167 ? 19.503 87.184 4.965 1.00 51.52 135 LYS C N 1
ATOM 4981 C CA . LYS C 1 167 ? 19.104 88.458 5.538 1.00 47.38 135 LYS C CA 1
ATOM 4982 C C . LYS C 1 167 ? 18.405 89.295 4.487 1.00 48.23 135 LYS C C 1
ATOM 4983 O O . LYS C 1 167 ? 17.389 89.916 4.761 1.00 51.51 135 LYS C O 1
ATOM 4989 N N . GLU C 1 168 ? 18.958 89.309 3.281 1.00 47.58 136 GLU C N 1
ATOM 4990 C CA . GLU C 1 168 ? 18.403 90.113 2.197 1.00 45.62 136 GLU C CA 1
ATOM 4991 C C . GLU C 1 168 ? 17.024 89.573 1.780 1.00 50.76 136 GLU C C 1
ATOM 4992 O O . GLU C 1 168 ? 16.079 90.338 1.558 1.00 49.24 136 GLU C O 1
ATOM 4998 N N . TRP C 1 169 ? 16.916 88.250 1.671 1.00 48.59 137 TRP C N 1
ATOM 4999 C CA . TRP C 1 169 ? 15.645 87.623 1.337 1.00 47.39 137 TRP C CA 1
ATOM 5000 C C . TRP C 1 169 ? 14.557 87.985 2.350 1.00 47.29 137 TRP C C 1
ATOM 5001 O O . TRP C 1 169 ? 13.417 88.246 1.971 1.00 43.64 137 TRP C O 1
ATOM 5012 N N . ILE C 1 170 ? 14.902 88.003 3.634 1.00 49.58 138 ILE C N 1
ATOM 5013 C CA . ILE C 1 170 ? 13.941 88.393 4.668 1.00 48.11 138 ILE C CA 1
ATOM 5014 C C . ILE C 1 170 ? 13.569 89.872 4.535 1.00 50.45 138 ILE C C 1
ATOM 5015 O O . ILE C 1 170 ? 12.396 90.232 4.640 1.00 52.32 138 ILE C O 1
ATOM 5020 N N . LEU C 1 171 ? 14.569 90.722 4.300 1.00 52.48 139 LEU C N 1
ATOM 5021 C CA . LEU C 1 171 ? 14.350 92.163 4.128 1.00 51.65 139 LEU C CA 1
ATOM 5022 C C . LEU C 1 171 ? 13.362 92.447 3.011 1.00 53.57 139 LEU C C 1
ATOM 5023 O O . LEU C 1 171 ? 12.542 93.357 3.102 1.00 54.37 139 LEU C O 1
ATOM 5028 N N . ALA C 1 172 ? 13.461 91.656 1.950 1.00 59.22 140 ALA C N 1
ATOM 5029 C CA . ALA C 1 172 ? 12.593 91.790 0.781 1.00 55.10 140 ALA C CA 1
ATOM 5030 C C . ALA C 1 172 ? 11.185 91.216 0.995 1.00 52.26 140 ALA C C 1
ATOM 5031 O O . ALA C 1 172 ? 10.424 91.070 0.040 1.00 53.39 140 ALA C O 1
ATOM 5033 N N . GLY C 1 173 ? 10.851 90.851 2.229 1.00 50.83 141 GLY C N 1
ATOM 5034 C CA . GLY C 1 173 ? 9.509 90.379 2.518 1.00 53.87 141 GLY C CA 1
ATOM 5035 C C . GLY C 1 173 ? 9.327 88.876 2.500 1.00 54.97 141 GLY C C 1
ATOM 5036 O O . GLY C 1 173 ? 8.190 88.403 2.486 1.00 56.64 141 GLY C O 1
ATOM 5037 N N . ALA C 1 174 ? 10.442 88.143 2.485 1.00 55.73 142 ALA C N 1
ATOM 5038 C CA . ALA C 1 174 ? 10.467 86.672 2.494 1.00 57.25 142 ALA C CA 1
ATOM 5039 C C . ALA C 1 174 ? 9.537 86.031 1.448 1.00 61.93 142 ALA C C 1
ATOM 5040 O O . ALA C 1 174 ? 8.674 85.219 1.791 1.00 68.25 142 ALA C O 1
ATOM 5042 N N . PRO C 1 175 ? 9.702 86.399 0.164 1.00 56.19 143 PRO C N 1
ATOM 5043 C CA . PRO C 1 175 ? 8.806 85.882 -0.876 1.00 46.40 143 PRO C CA 1
ATOM 5044 C C . PRO C 1 175 ? 9.071 84.437 -1.257 1.00 45.36 143 PRO C C 1
ATOM 5045 O O . PRO C 1 175 ? 10.193 83.957 -1.147 1.00 47.54 143 PRO C O 1
ATOM 5049 N N . ASN C 1 176 ? 8.047 83.752 -1.738 1.00 53.83 144 ASN C N 1
ATOM 5050 C CA . ASN C 1 176 ? 8.248 82.412 -2.261 1.00 62.01 144 ASN C CA 1
ATOM 5051 C C . ASN C 1 176 ? 8.414 82.433 -3.785 1.00 66.10 144 ASN C C 1
ATOM 5052 O O . ASN C 1 176 ? 7.591 81.884 -4.519 1.00 65.77 144 ASN C O 1
ATOM 5057 N N . ASP C 1 177 ? 9.490 83.062 -4.254 1.00 68.46 145 ASP C N 1
ATOM 5058 C CA . ASP C 1 177 ? 9.734 83.183 -5.688 1.00 68.45 145 ASP C CA 1
ATOM 5059 C C . ASP C 1 177 ? 10.841 82.269 -6.202 1.00 70.33 145 ASP C C 1
ATOM 5060 O O . ASP C 1 177 ? 11.381 81.451 -5.461 1.00 73.28 145 ASP C O 1
ATOM 5065 N N . GLU C 1 178 ? 11.170 82.444 -7.480 1.00 74.72 146 GLU C N 1
ATOM 5066 C CA . GLU C 1 178 ? 12.206 81.690 -8.175 1.00 80.49 146 GLU C CA 1
ATOM 5067 C C . GLU C 1 178 ? 13.539 81.788 -7.437 1.00 70.84 146 GLU C C 1
ATOM 5068 O O . GLU C 1 178 ? 14.182 80.774 -7.122 1.00 64.93 146 GLU C O 1
ATOM 5074 N N . HIS C 1 179 ? 13.900 83.018 -7.094 1.00 65.06 147 HIS C N 1
ATOM 5075 C CA . HIS C 1 179 ? 15.161 83.293 -6.440 1.00 58.93 147 HIS C CA 1
ATOM 5076 C C . HIS C 1 179 ? 15.247 82.524 -5.134 1.00 58.91 147 HIS C C 1
ATOM 5077 O O . HIS C 1 179 ? 16.289 81.964 -4.810 1.00 60.32 147 HIS C O 1
ATOM 5084 N N . PHE C 1 180 ? 14.155 82.523 -4.373 1.00 59.50 148 PHE C N 1
ATOM 5085 C CA . PHE C 1 180 ? 14.116 81.790 -3.112 1.00 56.90 148 PHE C CA 1
ATOM 5086 C C . PHE C 1 180 ? 14.352 80.294 -3.327 1.00 61.20 148 PHE C C 1
ATOM 5087 O O . PHE C 1 180 ? 15.222 79.691 -2.699 1.00 64.58 148 PHE C O 1
ATOM 5095 N N . THR C 1 181 ? 13.566 79.704 -4.217 1.00 64.33 149 THR C N 1
ATOM 5096 C CA . THR C 1 181 ? 13.622 78.269 -4.452 1.00 61.83 149 THR C CA 1
ATOM 5097 C C . THR C 1 181 ? 15.001 77.835 -4.914 1.00 62.83 149 THR C C 1
ATOM 5098 O O . THR C 1 181 ? 15.519 76.825 -4.444 1.00 61.44 149 THR C O 1
ATOM 5102 N N . LYS C 1 182 ? 15.602 78.618 -5.811 1.00 61.52 150 LYS C N 1
ATOM 5103 C CA . LYS C 1 182 ? 16.900 78.268 -6.393 1.00 59.59 150 LYS C CA 1
ATOM 5104 C C . LYS C 1 182 ? 18.082 78.691 -5.521 1.00 59.61 150 LYS C C 1
ATOM 5105 O O . LYS C 1 182 ? 19.088 77.992 -5.481 1.00 60.52 150 LYS C O 1
ATOM 5111 N N . GLU C 1 183 ? 17.987 79.834 -4.840 1.00 61.75 151 GLU C N 1
ATOM 5112 C CA . GLU C 1 183 ? 19.163 80.387 -4.142 1.00 62.72 151 GLU C CA 1
ATOM 5113 C C . GLU C 1 183 ? 19.103 80.391 -2.619 1.00 56.07 151 GLU C C 1
ATOM 5114 O O . GLU C 1 183 ? 20.132 80.409 -1.959 1.00 60.43 151 GLU C O 1
ATOM 5120 N N . ILE C 1 184 ? 17.910 80.372 -2.049 1.00 52.06 152 ILE C N 1
ATOM 5121 C CA . ILE C 1 184 ? 17.801 80.529 -0.611 1.00 50.15 152 ILE C CA 1
ATOM 5122 C C . ILE C 1 184 ? 17.476 79.195 0.034 1.00 52.60 152 ILE C C 1
ATOM 5123 O O . ILE C 1 184 ? 18.217 78.717 0.902 1.00 52.07 152 ILE C O 1
ATOM 5128 N N . LEU C 1 185 ? 16.393 78.577 -0.434 1.00 49.90 153 LEU C N 1
ATOM 5129 C CA . LEU C 1 185 ? 15.950 77.286 0.094 1.00 50.04 153 LEU C CA 1
ATOM 5130 C C . LEU C 1 185 ? 17.073 76.242 0.215 1.00 52.17 153 LEU C C 1
ATOM 5131 O O . LEU C 1 185 ? 17.116 75.520 1.217 1.00 50.76 153 LEU C O 1
ATOM 5136 N N . PRO C 1 186 ? 17.990 76.161 -0.780 1.00 53.18 154 PRO C N 1
ATOM 5137 C CA . PRO C 1 186 ? 19.049 75.148 -0.644 1.00 46.99 154 PRO C CA 1
ATOM 5138 C C . PRO C 1 186 ? 20.067 75.429 0.460 1.00 48.22 154 PRO C C 1
ATOM 5139 O O . PRO C 1 186 ? 20.763 74.506 0.886 1.00 48.45 154 PRO C O 1
ATOM 5143 N N . LEU C 1 187 ? 20.136 76.663 0.947 1.00 47.50 155 LEU C N 1
ATOM 5144 C CA . LEU C 1 187 ? 21.078 76.960 2.006 1.00 47.84 155 LEU C CA 1
ATOM 5145 C C . LEU C 1 187 ? 20.782 76.143 3.262 1.00 59.20 155 LEU C C 1
ATOM 5146 O O . LEU C 1 187 ? 21.695 75.794 4.018 1.00 67.72 155 LEU C O 1
ATOM 5151 N N . PHE C 1 188 ? 19.514 75.793 3.455 1.00 61.11 156 PHE C N 1
ATOM 5152 C CA . PHE C 1 188 ? 19.095 75.037 4.638 1.00 59.34 156 PHE C CA 1
ATOM 5153 C C . PHE C 1 188 ? 19.241 73.526 4.479 1.00 59.24 156 PHE C C 1
ATOM 5154 O O . PHE C 1 188 ? 19.076 72.784 5.443 1.00 61.09 156 PHE C O 1
ATOM 5162 N N . ALA C 1 189 ? 19.566 73.075 3.270 1.00 61.14 157 ALA C N 1
ATOM 5163 C CA . ALA C 1 189 ? 19.586 71.644 2.967 1.00 68.52 157 ALA C CA 1
ATOM 5164 C C . ALA C 1 189 ? 20.964 71.198 2.490 1.00 71.52 157 ALA C C 1
ATOM 5165 O O . ALA C 1 189 ? 21.140 70.060 2.045 1.00 72.04 157 ALA C O 1
ATOM 5167 N N . THR C 1 190 ? 21.934 72.108 2.578 1.00 68.46 158 THR C N 1
ATOM 5168 C CA . THR C 1 190 ? 23.296 71.845 2.116 1.00 60.22 158 THR C CA 1
ATOM 5169 C C . THR C 1 190 ? 24.348 71.855 3.223 1.00 60.76 158 THR C C 1
ATOM 5170 O O . THR C 1 190 ? 24.402 72.780 4.045 1.00 63.68 158 THR C O 1
ATOM 5174 N N . ASP C 1 191 ? 25.174 70.812 3.235 1.00 57.94 159 ASP C N 1
ATOM 5175 C CA . ASP C 1 191 ? 26.285 70.700 4.169 1.00 60.65 159 ASP C CA 1
ATOM 5176 C C . ASP C 1 191 ? 27.294 71.836 3.989 1.00 59.91 159 ASP C C 1
ATOM 5177 O O . ASP C 1 191 ? 27.388 72.427 2.918 1.00 60.84 159 ASP C O 1
ATOM 5182 N N . ASN C 1 192 ? 28.023 72.151 5.056 1.00 59.54 160 ASN C N 1
ATOM 5183 C CA . ASN C 1 192 ? 29.113 73.127 5.017 1.00 58.37 160 ASN C CA 1
ATOM 5184 C C . ASN C 1 192 ? 28.765 74.486 4.415 1.00 59.06 160 ASN C C 1
ATOM 5185 O O . ASN C 1 192 ? 29.604 75.146 3.803 1.00 58.98 160 ASN C O 1
ATOM 5190 N N . THR C 1 193 ? 27.527 74.909 4.602 1.00 58.19 161 THR C N 1
ATOM 5191 C CA . THR C 1 193 ? 27.106 76.189 4.083 1.00 53.46 161 THR C CA 1
ATOM 5192 C C . THR C 1 193 ? 27.558 77.317 4.994 1.00 51.26 161 THR C C 1
ATOM 5193 O O . THR C 1 193 ? 28.083 78.330 4.534 1.00 51.31 161 THR C O 1
ATOM 5197 N N . PHE C 1 194 ? 27.381 77.130 6.295 1.00 49.55 162 PHE C N 1
ATOM 5198 C CA . PHE C 1 194 ? 27.624 78.217 7.235 1.00 54.57 162 PHE C CA 1
ATOM 5199 C C . PHE C 1 194 ? 28.921 78.036 8.009 1.00 58.92 162 PHE C C 1
ATOM 5200 O O . PHE C 1 194 ? 29.248 78.832 8.890 1.00 64.95 162 PHE C O 1
ATOM 5208 N N . GLY C 1 195 ? 29.656 76.986 7.667 1.00 58.02 163 GLY C N 1
ATOM 5209 C CA . GLY C 1 195 ? 30.953 76.725 8.259 1.00 55.70 163 GLY C CA 1
ATOM 5210 C C . GLY C 1 195 ? 31.442 75.352 7.849 1.00 62.23 163 GLY C C 1
ATOM 5211 O O . GLY C 1 195 ? 30.642 74.509 7.439 1.00 63.22 163 GLY C O 1
ATOM 5212 N N . PRO C 1 196 ? 32.759 75.116 7.950 1.00 65.45 164 PRO C N 1
ATOM 5213 C CA . PRO C 1 196 ? 33.336 73.819 7.577 1.00 65.07 164 PRO C CA 1
ATOM 5214 C C . PRO C 1 196 ? 32.873 72.694 8.489 1.00 72.76 164 PRO C C 1
ATOM 5215 O O . PRO C 1 196 ? 32.848 72.877 9.707 1.00 77.51 164 PRO C O 1
ATOM 5219 N N . ASP C 1 197 ? 32.543 71.546 7.901 1.00 75.95 165 ASP C N 1
ATOM 5220 C CA . ASP C 1 197 ? 32.135 70.360 8.654 1.00 80.60 165 ASP C CA 1
ATOM 5221 C C . ASP C 1 197 ? 30.908 70.608 9.508 1.00 72.73 165 ASP C C 1
ATOM 5222 O O . ASP C 1 197 ? 30.859 70.185 10.658 1.00 75.30 165 ASP C O 1
ATOM 5227 N N . THR C 1 198 ? 29.912 71.279 8.947 1.00 69.22 166 THR C N 1
ATOM 5228 C CA . THR C 1 198 ? 28.655 71.480 9.660 1.00 67.94 166 THR C CA 1
ATOM 5229 C C . THR C 1 198 ? 27.543 70.842 8.844 1.00 69.98 166 THR C C 1
ATOM 5230 O O . THR C 1 198 ? 27.524 70.939 7.616 1.00 77.10 166 THR C O 1
ATOM 5234 N N . PRO C 1 199 ? 26.608 70.181 9.527 1.00 59.37 167 PRO C N 1
ATOM 5235 C CA . PRO C 1 199 ? 25.511 69.471 8.868 1.00 58.31 167 PRO C CA 1
ATOM 5236 C C . PRO C 1 199 ? 24.455 70.411 8.275 1.00 58.33 167 PRO C C 1
ATOM 5237 O O . PRO C 1 199 ? 24.312 71.562 8.714 1.00 54.61 167 PRO C O 1
ATOM 5241 N N . HIS C 1 200 ? 23.739 69.927 7.263 1.00 56.25 168 HIS C N 1
ATOM 5242 C CA . HIS C 1 200 ? 22.646 70.700 6.688 1.00 51.08 168 HIS C CA 1
ATOM 5243 C C . HIS C 1 200 ? 21.554 70.842 7.738 1.00 45.74 168 HIS C C 1
ATOM 5244 O O . HIS C 1 200 ? 21.334 69.941 8.544 1.00 47.48 168 HIS C O 1
ATOM 5251 N N . CYS C 1 201 ? 20.901 71.995 7.744 1.00 46.41 169 CYS C N 1
ATOM 5252 C CA . CYS C 1 201 ? 19.885 72.304 8.741 1.00 48.56 169 CYS C CA 1
ATOM 5253 C C . CYS C 1 201 ? 18.798 71.234 8.804 1.00 52.39 169 CYS C C 1
ATOM 5254 O O . CYS C 1 201 ? 18.352 70.850 9.881 1.00 55.55 169 CYS C O 1
ATOM 5257 N N . THR C 1 202 ? 18.374 70.751 7.644 1.00 51.70 170 THR C N 1
ATOM 5258 C CA . THR C 1 202 ? 17.260 69.814 7.575 1.00 52.06 170 THR C CA 1
ATOM 5259 C C . THR C 1 202 ? 17.591 68.427 8.133 1.00 59.47 170 THR C C 1
ATOM 5260 O O . THR C 1 202 ? 16.721 67.561 8.194 1.00 64.12 170 THR C O 1
ATOM 5264 N N . THR C 1 203 ? 18.842 68.227 8.549 1.00 58.53 171 THR C N 1
ATOM 5265 C CA . THR C 1 203 ? 19.232 67.044 9.308 1.00 51.62 171 THR C CA 1
ATOM 5266 C C . THR C 1 203 ? 18.382 66.923 10.557 1.00 58.06 171 THR C C 1
ATOM 5267 O O . THR C 1 203 ? 17.963 65.840 10.938 1.00 62.30 171 THR C O 1
ATOM 5271 N N . CYS C 1 204 ? 18.143 68.062 11.195 1.00 65.26 172 CYS C N 1
ATOM 5272 C CA . CYS C 1 204 ? 17.426 68.124 12.460 1.00 63.75 172 CYS C CA 1
ATOM 5273 C C . CYS C 1 204 ? 16.047 68.804 12.312 1.00 63.00 172 CYS C C 1
ATOM 5274 O O . CYS C 1 204 ? 15.214 68.723 13.217 1.00 62.77 172 CYS C O 1
ATOM 5277 N N . HIS C 1 205 ? 15.826 69.505 11.195 1.00 60.21 173 HIS C N 1
ATOM 5278 C CA . HIS C 1 205 ? 14.590 70.272 10.983 1.00 55.16 173 HIS C CA 1
ATOM 5279 C C . HIS C 1 205 ? 13.838 69.980 9.686 1.00 58.58 173 HIS C C 1
ATOM 5280 O O . HIS C 1 205 ? 13.954 70.747 8.733 1.00 62.71 173 HIS C O 1
ATOM 5287 N N . PHE C 1 206 ? 13.038 68.921 9.644 1.00 57.90 174 PHE C N 1
ATOM 5288 C CA . PHE C 1 206 ? 12.423 68.505 8.385 1.00 56.60 174 PHE C CA 1
ATOM 5289 C C . PHE C 1 206 ? 10.961 68.043 8.529 1.00 57.34 174 PHE C C 1
ATOM 5290 O O . PHE C 1 206 ? 10.361 67.544 7.577 1.00 61.98 174 PHE C O 1
ATOM 5298 N N . SER C 1 207 ? 10.404 68.174 9.725 1.00 52.14 175 SER C N 1
ATOM 5299 C CA . SER C 1 207 ? 9.028 67.770 9.983 1.00 55.83 175 SER C CA 1
ATOM 5300 C C . SER C 1 207 ? 8.513 68.558 11.166 1.00 64.83 175 SER C C 1
ATOM 5301 O O . SER C 1 207 ? 9.222 69.424 11.686 1.00 67.23 175 SER C O 1
ATOM 5304 N N . ASN C 1 208 ? 7.280 68.276 11.585 1.00 70.51 176 ASN C N 1
ATOM 5305 C CA . ASN C 1 208 ? 6.685 69.014 12.696 1.00 73.64 176 ASN C CA 1
ATOM 5306 C C . ASN C 1 208 ? 6.435 68.176 13.959 1.00 74.47 176 ASN C C 1
ATOM 5307 O O . ASN C 1 208 ? 5.515 68.460 14.720 1.00 76.36 176 ASN C O 1
ATOM 5312 N N . GLN C 1 209 ? 7.237 67.138 14.170 1.00 72.48 177 GLN C N 1
ATOM 5313 C CA . GLN C 1 209 ? 7.161 66.360 15.404 1.00 70.75 177 GLN C CA 1
ATOM 5314 C C . GLN C 1 209 ? 8.407 66.378 16.268 1.00 87.20 177 GLN C C 1
ATOM 5315 O O . GLN C 1 209 ? 9.524 66.359 15.756 1.00 86.96 177 GLN C O 1
ATOM 5321 N N . GLU C 1 210 ? 8.176 66.421 17.583 1.00 108.65 178 GLU C N 1
ATOM 5322 C CA . GLU C 1 210 ? 9.169 66.775 18.603 1.00 121.53 178 GLU C CA 1
ATOM 5323 C C . GLU C 1 210 ? 10.431 65.905 18.518 1.00 117.15 178 GLU C C 1
ATOM 5324 O O . GLU C 1 210 ? 11.536 66.449 18.401 1.00 125.10 178 GLU C O 1
ATOM 5330 N N . PRO C 1 211 ? 10.290 64.563 18.622 1.00 86.33 179 PRO C N 1
ATOM 5331 C CA . PRO C 1 211 ? 11.288 63.870 17.806 1.00 74.21 179 PRO C CA 1
ATOM 5332 C C . PRO C 1 211 ? 10.635 63.553 16.462 1.00 75.17 179 PRO C C 1
ATOM 5333 O O . PRO C 1 211 ? 9.442 63.232 16.445 1.00 73.11 179 PRO C O 1
ATOM 5337 N N . PRO C 1 212 ? 11.393 63.620 15.354 1.00 68.75 180 PRO C N 1
ATOM 5338 C CA . PRO C 1 212 ? 12.831 63.893 15.241 1.00 65.44 180 PRO C CA 1
ATOM 5339 C C . PRO C 1 212 ? 13.215 65.353 15.002 1.00 67.15 180 PRO C C 1
ATOM 5340 O O . PRO C 1 212 ? 14.373 65.711 15.223 1.00 70.37 180 PRO C O 1
ATOM 5344 N N . SER C 1 213 ? 12.265 66.172 14.553 1.00 65.90 181 SER C N 1
ATOM 5345 C CA . SER C 1 213 ? 12.523 67.578 14.267 1.00 60.00 181 SER C CA 1
ATOM 5346 C C . SER C 1 213 ? 12.477 68.470 15.488 1.00 64.14 181 SER C C 1
ATOM 5347 O O . SER C 1 213 ? 11.411 68.669 16.066 1.00 69.22 181 SER C O 1
ATOM 5350 N N . PHE C 1 214 ? 13.614 69.064 15.839 1.00 61.65 182 PHE C N 1
ATOM 5351 C CA . PHE C 1 214 ? 13.688 69.885 17.043 1.00 57.86 182 PHE C CA 1
ATOM 5352 C C . PHE C 1 214 ? 12.825 71.127 16.961 1.00 56.94 182 PHE C C 1
ATOM 5353 O O . PHE C 1 214 ? 12.744 71.780 15.920 1.00 53.80 182 PHE C O 1
ATOM 5361 N N . HIS C 1 215 ? 12.150 71.396 18.077 1.00 63.89 183 HIS C N 1
ATOM 5362 C CA . HIS C 1 215 ? 11.160 72.460 18.226 1.00 65.89 183 HIS C CA 1
ATOM 5363 C C . HIS C 1 215 ? 10.079 72.396 17.137 1.00 62.03 183 HIS C C 1
ATOM 5364 O O . HIS C 1 215 ? 9.398 73.387 16.880 1.00 64.63 183 HIS C O 1
ATOM 5371 N N . GLU C 1 216 ? 9.894 71.217 16.542 1.00 61.30 184 GLU C N 1
ATOM 5372 C CA . GLU C 1 216 ? 8.899 71.005 15.486 1.00 60.72 184 GLU C CA 1
ATOM 5373 C C . GLU C 1 216 ? 9.076 71.964 14.308 1.00 60.73 184 GLU C C 1
ATOM 5374 O O . GLU C 1 216 ? 8.082 72.417 13.709 1.00 59.43 184 GLU C O 1
ATOM 5380 N N . LEU C 1 217 ? 10.338 72.289 14.005 1.00 55.31 185 LEU C N 1
ATOM 5381 C CA . LEU C 1 217 ? 10.672 73.208 12.919 1.00 50.29 185 LEU C CA 1
ATOM 5382 C C . LEU C 1 217 ? 11.013 72.451 11.633 1.00 54.50 185 LEU C C 1
ATOM 5383 O O . LEU C 1 217 ? 11.855 71.565 11.637 1.00 61.97 185 LEU C O 1
ATOM 5388 N N . ASN C 1 218 ? 10.387 72.829 10.528 1.00 53.22 186 ASN C N 1
ATOM 5389 C CA . ASN C 1 218 ? 10.619 72.174 9.248 1.00 52.34 186 ASN C CA 1
ATOM 5390 C C . ASN C 1 218 ? 11.211 73.156 8.238 1.00 50.74 186 ASN C C 1
ATOM 5391 O O . ASN C 1 218 ? 10.511 74.030 7.742 1.00 49.09 186 ASN C O 1
ATOM 5396 N N . LEU C 1 219 ? 12.498 73.007 7.935 1.00 49.27 187 LEU C N 1
ATOM 5397 C CA . LEU C 1 219 ? 13.183 73.945 7.045 1.00 47.05 187 LEU C CA 1
ATOM 5398 C C . LEU C 1 219 ? 13.371 73.440 5.617 1.00 46.66 187 LEU C C 1
ATOM 5399 O O . LEU C 1 219 ? 14.203 73.962 4.880 1.00 52.67 187 LEU C O 1
ATOM 5404 N N . THR C 1 220 ? 12.616 72.423 5.226 1.00 41.05 188 THR C N 1
ATOM 5405 C CA . THR C 1 220 ? 12.792 71.828 3.905 1.00 49.57 188 THR C CA 1
ATOM 5406 C C . THR C 1 220 ? 12.005 72.530 2.794 1.00 55.29 188 THR C C 1
ATOM 5407 O O . THR C 1 220 ? 12.291 72.349 1.607 1.00 57.71 188 THR C O 1
ATOM 5411 N N . THR C 1 221 ? 10.984 73.288 3.181 1.00 54.10 189 THR C N 1
ATOM 5412 C CA . THR C 1 221 ? 10.084 73.934 2.227 1.00 50.65 189 THR C CA 1
ATOM 5413 C C . THR C 1 221 ? 9.765 75.362 2.646 1.00 51.43 189 THR C C 1
ATOM 5414 O O . THR C 1 221 ? 9.887 75.705 3.827 1.00 51.35 189 THR C O 1
ATOM 5418 N N . TYR C 1 222 ? 9.323 76.180 1.692 1.00 49.06 190 TYR C N 1
ATOM 5419 C CA . TYR C 1 222 ? 8.942 77.548 2.011 1.00 49.00 190 TYR C CA 1
ATOM 5420 C C . TYR C 1 222 ? 7.875 77.588 3.100 1.00 54.26 190 TYR C C 1
ATOM 5421 O O . TYR C 1 222 ? 7.997 78.329 4.082 1.00 55.58 190 TYR C O 1
ATOM 5430 N N . GLU C 1 223 ? 6.831 76.786 2.927 1.00 59.69 191 GLU C N 1
ATOM 5431 C CA . GLU C 1 223 ? 5.704 76.792 3.855 1.00 60.81 191 GLU C CA 1
ATOM 5432 C C . GLU C 1 223 ? 6.158 76.337 5.229 1.00 57.04 191 GLU C C 1
ATOM 5433 O O . GLU C 1 223 ? 5.644 76.796 6.246 1.00 53.77 191 GLU C O 1
ATOM 5439 N N . GLY C 1 224 ? 7.113 75.414 5.252 1.00 54.81 192 GLY C N 1
ATOM 5440 C CA . GLY C 1 224 ? 7.661 74.949 6.506 1.00 45.78 192 GLY C CA 1
ATOM 5441 C C . GLY C 1 224 ? 8.433 76.049 7.202 1.00 48.56 192 GLY C C 1
ATOM 5442 O O . GLY C 1 224 ? 8.323 76.223 8.410 1.00 54.92 192 GLY C O 1
ATOM 5443 N N . ILE C 1 225 ? 9.205 76.810 6.440 1.00 50.55 193 ILE C N 1
ATOM 5444 C CA . ILE C 1 225 ? 10.002 77.888 7.013 1.00 51.11 193 ILE C CA 1
ATOM 5445 C C . ILE C 1 225 ? 9.116 79.000 7.564 1.00 57.58 193 ILE C C 1
ATOM 5446 O O . ILE C 1 225 ? 9.392 79.556 8.634 1.00 59.56 193 ILE C O 1
ATOM 5451 N N . MET C 1 226 ? 8.048 79.323 6.835 1.00 57.24 194 MET C N 1
ATOM 5452 C CA . MET C 1 226 ? 7.159 80.411 7.243 1.00 54.38 194 MET C CA 1
ATOM 5453 C C . MET C 1 226 ? 6.157 80.006 8.321 1.00 58.05 194 MET C C 1
ATOM 5454 O O . MET C 1 226 ? 5.597 80.864 9.019 1.00 62.00 194 MET C O 1
ATOM 5459 N N . LEU C 1 227 ? 5.931 78.705 8.464 1.00 55.41 195 LEU C N 1
ATOM 5460 C CA . LEU C 1 227 ? 5.066 78.218 9.527 1.00 50.88 195 LEU C CA 1
ATOM 5461 C C . LEU C 1 227 ? 5.716 78.391 10.880 1.00 55.87 195 LEU C C 1
ATOM 5462 O O . LEU C 1 227 ? 5.110 78.943 11.808 1.00 64.25 195 LEU C O 1
ATOM 5467 N N . GLY C 1 228 ? 6.955 77.915 10.977 1.00 48.76 196 GLY C N 1
ATOM 5468 C CA . GLY C 1 228 ? 7.739 78.054 12.185 1.00 47.93 196 GLY C CA 1
ATOM 5469 C C . GLY C 1 228 ? 7.734 76.888 13.157 1.00 52.36 196 GLY C C 1
ATOM 5470 O O . GLY C 1 228 ? 7.454 75.726 12.826 1.00 58.21 196 GLY C O 1
ATOM 5471 N N . ALA C 1 229 ? 8.051 77.226 14.395 1.00 53.26 197 ALA C N 1
ATOM 5472 C CA . ALA C 1 229 ? 8.254 76.240 15.433 1.00 56.26 197 ALA C CA 1
ATOM 5473 C C . ALA C 1 229 ? 7.039 76.192 16.339 1.00 63.76 197 ALA C C 1
ATOM 5474 O O . ALA C 1 229 ? 6.184 77.092 16.302 1.00 61.38 197 ALA C O 1
ATOM 5476 N N . ASP C 1 230 ? 6.976 75.122 17.130 1.00 65.91 198 ASP C N 1
ATOM 5477 C CA . ASP C 1 230 ? 5.996 74.956 18.195 1.00 70.24 198 ASP C CA 1
ATOM 5478 C C . ASP C 1 230 ? 4.562 74.971 17.672 1.00 71.34 198 ASP C C 1
ATOM 5479 O O . ASP C 1 230 ? 3.627 75.266 18.420 1.00 72.06 198 ASP C O 1
ATOM 5484 N N . SER C 1 231 ? 4.394 74.642 16.394 1.00 69.60 199 SER C N 1
ATOM 5485 C CA . SER C 1 231 ? 3.084 74.693 15.748 1.00 65.30 199 SER C CA 1
ATOM 5486 C C . SER C 1 231 ? 2.128 73.585 16.220 1.00 63.63 199 SER C C 1
ATOM 5487 O O . SER C 1 231 ? 0.914 73.785 16.232 1.00 67.10 199 SER C O 1
ATOM 5490 N N . VAL C 1 232 ? 2.663 72.424 16.593 1.00 65.12 200 VAL C N 1
ATOM 5491 C CA . VAL C 1 232 ? 1.843 71.358 17.177 1.00 68.07 200 VAL C CA 1
ATOM 5492 C C . VAL C 1 232 ? 1.531 71.587 18.661 1.00 75.34 200 VAL C C 1
ATOM 5493 O O . VAL C 1 232 ? 0.379 71.447 19.078 1.00 75.07 200 VAL C O 1
ATOM 5497 N N . ALA C 1 233 ? 2.548 71.946 19.449 1.00 83.05 201 ALA C N 1
ATOM 5498 C CA . ALA C 1 233 ? 2.390 72.123 20.902 1.00 81.30 201 ALA C CA 1
ATOM 5499 C C . ALA C 1 233 ? 1.537 73.350 21.259 1.00 84.30 201 ALA C C 1
ATOM 5500 O O . ALA C 1 233 ? 0.884 73.370 22.301 1.00 88.00 201 ALA C O 1
ATOM 5502 N N . LYS C 1 234 ? 1.512 74.336 20.365 1.00 80.42 202 LYS C N 1
ATOM 5503 C CA . LYS C 1 234 ? 0.665 75.515 20.504 1.00 77.99 202 LYS C CA 1
ATOM 5504 C C . LYS C 1 234 ? -0.269 75.341 19.320 1.00 80.01 202 LYS C C 1
ATOM 5505 O O . LYS C 1 234 ? -0.148 74.347 18.610 1.00 83.32 202 LYS C O 1
ATOM 5511 N N . GLY C 1 235 ? -1.202 76.251 19.074 1.00 81.35 203 GLY C N 1
ATOM 5512 C CA . GLY C 1 235 ? -2.087 76.019 17.943 1.00 82.98 203 GLY C CA 1
ATOM 5513 C C . GLY C 1 235 ? -1.253 76.205 16.692 1.00 85.25 203 GLY C C 1
ATOM 5514 O O . GLY C 1 235 ? -0.069 76.510 16.782 1.00 87.23 203 GLY C O 1
ATOM 5515 N N . VAL C 1 236 ? -1.843 76.044 15.518 1.00 84.59 204 VAL C N 1
ATOM 5516 C CA . VAL C 1 236 ? -1.110 76.387 14.310 1.00 80.18 204 VAL C CA 1
ATOM 5517 C C . VAL C 1 236 ? -1.077 77.914 14.192 1.00 86.69 204 VAL C C 1
ATOM 5518 O O . VAL C 1 236 ? -0.206 78.474 13.524 1.00 87.07 204 VAL C O 1
ATOM 5522 N N . ASP C 1 237 ? -1.983 78.588 14.903 1.00 97.10 205 ASP C N 1
ATOM 5523 C CA . ASP C 1 237 ? -1.972 80.052 14.957 1.00 101.91 205 ASP C CA 1
ATOM 5524 C C . ASP C 1 237 ? -1.504 80.566 16.299 1.00 92.05 205 ASP C C 1
ATOM 5525 O O . ASP C 1 237 ? -1.831 81.682 16.694 1.00 93.53 205 ASP C O 1
ATOM 5530 N N . ASN C 1 238 ? -0.699 79.766 16.979 1.00 82.82 206 ASN C N 1
ATOM 5531 C CA . ASN C 1 238 ? 0.108 80.261 18.070 1.00 81.43 206 ASN C CA 1
ATOM 5532 C C . ASN C 1 238 ? 1.524 79.874 17.750 1.00 75.37 206 ASN C C 1
ATOM 5533 O O . ASN C 1 238 ? 2.395 79.884 18.622 1.00 77.64 206 ASN C O 1
ATOM 5538 N N . ALA C 1 239 ? 1.760 79.528 16.489 1.00 69.43 207 ALA C N 1
ATOM 5539 C CA . ALA C 1 239 ? 3.072 79.028 16.125 1.00 63.79 207 ALA C CA 1
ATOM 5540 C C . ALA C 1 239 ? 4.112 80.119 16.305 1.00 64.82 207 ALA C C 1
ATOM 5541 O O . ALA C 1 239 ? 3.855 81.304 16.068 1.00 68.78 207 ALA C O 1
ATOM 5543 N N . THR C 1 240 ? 5.291 79.697 16.737 1.00 58.64 208 THR C N 1
ATOM 5544 C CA . THR C 1 240 ? 6.416 80.598 16.902 1.00 58.45 208 THR C CA 1
ATOM 5545 C C . THR C 1 240 ? 7.068 80.822 15.532 1.00 54.30 208 THR C C 1
ATOM 5546 O O . THR C 1 240 ? 7.728 79.929 14.986 1.00 49.86 208 THR C O 1
ATOM 5550 N N . LYS C 1 241 ? 6.837 81.998 14.954 1.00 47.00 209 LYS C N 1
ATOM 5551 C CA . LYS C 1 241 ? 7.452 82.330 13.681 1.00 46.61 209 LYS C CA 1
ATOM 5552 C C . LYS C 1 241 ? 8.959 82.473 13.796 1.00 49.71 209 LYS C C 1
ATOM 5553 O O . LYS C 1 241 ? 9.473 82.947 14.811 1.00 52.57 209 LYS C O 1
ATOM 5559 N N . VAL C 1 242 ? 9.668 81.986 12.781 1.00 51.97 210 VAL C N 1
ATOM 5560 C CA . VAL C 1 242 ? 11.130 82.052 12.761 1.00 47.51 210 VAL C CA 1
ATOM 5561 C C . VAL C 1 242 ? 11.601 82.986 11.648 1.00 47.26 210 VAL C C 1
ATOM 5562 O O . VAL C 1 242 ? 12.785 83.326 11.558 1.00 48.85 210 VAL C O 1
ATOM 5566 N N . ILE C 1 243 ? 10.655 83.391 10.807 1.00 46.32 211 ILE C N 1
ATOM 5567 C CA . ILE C 1 243 ? 10.882 84.415 9.798 1.00 45.26 211 ILE C CA 1
ATOM 5568 C C . ILE C 1 243 ? 9.855 85.502 9.988 1.00 47.06 211 ILE C C 1
ATOM 5569 O O . ILE C 1 243 ? 8.664 85.245 10.001 1.00 54.49 211 ILE C O 1
ATOM 5574 N N . ILE C 1 244 ? 10.327 86.727 10.132 1.00 54.63 212 ILE C N 1
ATOM 5575 C CA . ILE C 1 244 ? 9.441 87.880 10.220 1.00 55.51 212 ILE C CA 1
ATOM 5576 C C . ILE C 1 244 ? 9.712 88.804 9.049 1.00 54.62 212 ILE C C 1
ATOM 5577 O O . ILE C 1 244 ? 10.677 89.558 9.070 1.00 54.73 212 ILE C O 1
ATOM 5582 N N . PRO C 1 245 ? 8.871 88.715 8.003 1.00 51.33 213 PRO C N 1
ATOM 5583 C CA . PRO C 1 245 ? 9.171 89.382 6.729 1.00 48.21 213 PRO C CA 1
ATOM 5584 C C . PRO C 1 245 ? 9.415 90.892 6.866 1.00 53.82 213 PRO C C 1
ATOM 5585 O O . PRO C 1 245 ? 8.706 91.592 7.580 1.00 55.49 213 PRO C O 1
ATOM 5589 N N . GLY C 1 246 ? 10.468 91.378 6.223 1.00 60.92 214 GLY C N 1
ATOM 5590 C CA . GLY C 1 246 ? 10.859 92.769 6.363 1.00 66.88 214 GLY C CA 1
ATOM 5591 C C . GLY C 1 246 ? 11.814 93.050 7.521 1.00 73.81 214 GLY C C 1
ATOM 5592 O O . GLY C 1 246 ? 12.429 94.120 7.554 1.00 80.79 214 GLY C O 1
ATOM 5593 N N . ASP C 1 247 ? 11.953 92.097 8.451 1.00 67.98 215 ASP C N 1
ATOM 5594 C CA . ASP C 1 247 ? 12.689 92.314 9.709 1.00 65.16 215 ASP C CA 1
ATOM 5595 C C . ASP C 1 247 ? 13.626 91.149 10.084 1.00 57.29 215 ASP C C 1
ATOM 5596 O O . ASP C 1 247 ? 13.242 90.260 10.842 1.00 56.29 215 ASP C O 1
ATOM 5601 N N . PRO C 1 248 ? 14.866 91.160 9.571 1.00 51.44 216 PRO C N 1
ATOM 5602 C CA . PRO C 1 248 ? 15.846 90.123 9.937 1.00 48.17 216 PRO C CA 1
ATOM 5603 C C . PRO C 1 248 ? 16.240 90.123 11.427 1.00 44.85 216 PRO C C 1
ATOM 5604 O O . PRO C 1 248 ? 16.390 89.045 11.991 1.00 41.30 216 PRO C O 1
ATOM 5608 N N . GLU C 1 249 ? 16.412 91.296 12.040 1.00 56.20 217 GLU C N 1
ATOM 5609 C CA . GLU C 1 249 ? 16.849 91.406 13.445 1.00 64.86 217 GLU C CA 1
ATOM 5610 C C . GLU C 1 249 ? 15.913 90.685 14.408 1.00 62.28 217 GLU C C 1
ATOM 5611 O O . GLU C 1 249 ? 16.310 90.301 15.515 1.00 60.53 217 GLU C O 1
ATOM 5617 N N . ALA C 1 250 ? 14.651 90.583 14.004 1.00 58.28 218 ALA C N 1
ATOM 5618 C CA . ALA C 1 250 ? 13.620 89.959 14.818 1.00 49.24 218 ALA C CA 1
ATOM 5619 C C . ALA C 1 250 ? 13.343 88.519 14.403 1.00 45.09 218 ALA C C 1
ATOM 5620 O O . ALA C 1 250 ? 12.549 87.845 15.033 1.00 47.26 218 ALA C O 1
ATOM 5622 N N . SER C 1 251 ? 13.977 88.066 13.326 1.00 44.97 219 SER C N 1
ATOM 5623 C CA . SER C 1 25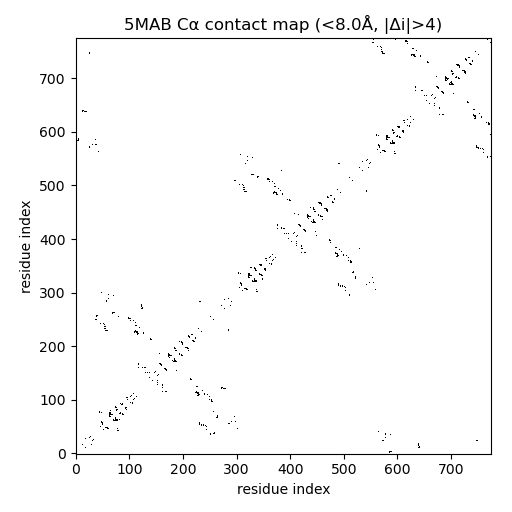1 ? 13.766 86.721 12.792 1.00 42.28 219 SER C CA 1
ATOM 5624 C C . SER C 1 251 ? 14.621 85.692 13.496 1.00 51.04 219 SER C C 1
ATOM 5625 O O . SER C 1 251 ? 15.847 85.804 13.510 1.00 61.48 219 SER C O 1
ATOM 5628 N N . LYS C 1 252 ? 13.977 84.687 14.075 1.00 48.23 220 LYS C N 1
ATOM 5629 C CA . LYS C 1 252 ? 14.697 83.671 14.821 1.00 47.54 220 LYS C CA 1
ATOM 5630 C C . LYS C 1 252 ? 15.749 82.940 13.972 1.00 43.22 220 LYS C C 1
ATOM 5631 O O . LYS C 1 252 ? 16.821 82.603 14.483 1.00 43.72 220 LYS C O 1
ATOM 5637 N N . VAL C 1 253 ? 15.477 82.727 12.684 1.00 38.22 221 VAL C N 1
ATOM 5638 C CA . VAL C 1 253 ? 16.481 82.093 11.819 1.00 36.57 221 VAL C CA 1
ATOM 5639 C C . VAL C 1 253 ? 17.737 82.946 11.726 1.00 40.69 221 VAL C C 1
ATOM 5640 O O . VAL C 1 253 ? 18.847 82.475 11.946 1.00 48.51 221 VAL C O 1
ATOM 5644 N N . PHE C 1 254 ? 17.557 84.216 11.409 1.00 40.89 222 PHE C N 1
ATOM 5645 C CA . PHE C 1 254 ? 18.686 85.119 11.287 1.00 38.13 222 PHE C CA 1
ATOM 5646 C C . PHE C 1 254 ? 19.407 85.311 12.622 1.00 40.56 222 PHE C C 1
ATOM 5647 O O . PHE C 1 254 ? 20.627 85.438 12.659 1.00 42.24 222 PHE C O 1
ATOM 5655 N N . GLN C 1 255 ? 18.651 85.365 13.715 1.00 40.43 223 GLN C N 1
ATOM 5656 C CA . GLN C 1 255 ? 19.254 85.482 15.037 1.00 36.04 223 GLN C CA 1
ATOM 5657 C C . GLN C 1 255 ? 20.144 84.289 15.349 1.00 41.27 223 GLN C C 1
ATOM 5658 O O . GLN C 1 255 ? 21.292 84.455 15.751 1.00 44.24 223 GLN C O 1
ATOM 5664 N N . HIS C 1 256 ? 19.622 83.083 15.146 1.00 40.10 224 HIS C N 1
ATOM 5665 C CA . HIS C 1 256 ? 20.406 81.889 15.436 1.00 38.31 224 HIS C CA 1
ATOM 5666 C C . HIS C 1 256 ? 21.638 81.745 14.543 1.00 35.43 224 HIS C C 1
ATOM 5667 O O . HIS C 1 256 ? 22.631 81.163 14.951 1.00 44.79 224 HIS C O 1
ATOM 5674 N N . LEU C 1 257 ? 21.589 82.295 13.340 1.00 35.08 225 LEU C N 1
ATOM 5675 C CA . LEU C 1 257 ? 22.696 82.155 12.410 1.00 39.27 225 LEU C CA 1
ATOM 5676 C C . LEU C 1 257 ? 23.851 83.064 12.774 1.00 42.87 225 LEU C C 1
ATOM 5677 O O . LEU C 1 257 ? 24.995 82.825 12.376 1.00 42.90 225 LEU C O 1
ATOM 5682 N N . THR C 1 258 ? 23.540 84.121 13.518 1.00 46.67 226 THR C N 1
ATOM 5683 C CA . THR C 1 258 ? 24.505 85.195 13.757 1.00 51.06 226 THR C CA 1
ATOM 5684 C C . THR C 1 258 ? 24.877 85.453 15.212 1.00 50.81 226 THR C C 1
ATOM 5685 O O . THR C 1 258 ? 25.774 86.253 15.479 1.00 51.25 226 THR C O 1
ATOM 5689 N N . GLU C 1 259 ? 24.185 84.819 16.149 1.00 46.45 227 GLU C N 1
ATOM 5690 C CA . GLU C 1 259 ? 24.451 85.095 17.554 1.00 47.40 227 GLU C CA 1
ATOM 5691 C C . GLU C 1 259 ? 25.064 83.882 18.246 1.00 48.84 227 GLU C C 1
ATOM 5692 O O . GLU C 1 259 ? 24.477 82.799 18.262 1.00 51.68 227 GLU C O 1
ATOM 5698 N N . ASP C 1 260 ? 26.271 84.072 18.779 1.00 45.97 228 ASP C N 1
ATOM 5699 C CA . ASP C 1 260 ? 26.964 83.056 19.567 1.00 39.26 228 ASP C CA 1
ATOM 5700 C C . ASP C 1 260 ? 26.442 83.046 20.999 1.00 35.06 228 ASP C C 1
ATOM 5701 O O . ASP C 1 260 ? 26.344 84.092 21.619 1.00 41.34 228 ASP C O 1
ATOM 5706 N N . ARG C 1 261 ? 26.110 81.874 21.526 1.00 38.02 229 ARG C N 1
ATOM 5707 C CA . ARG C 1 261 ? 25.660 81.761 22.906 1.00 35.86 229 ARG C CA 1
ATOM 5708 C C . ARG C 1 261 ? 26.819 82.088 23.850 1.00 42.54 229 ARG C C 1
ATOM 5709 O O . ARG C 1 261 ? 27.980 81.763 23.554 1.00 38.37 229 ARG C O 1
ATOM 5717 N N . MET C 1 262 ? 26.494 82.701 24.991 1.00 43.69 230 MET C N 1
ATOM 5718 C CA . MET C 1 262 ? 27.495 83.176 25.948 1.00 43.01 230 MET C CA 1
ATOM 5719 C C . MET C 1 262 ? 27.610 82.239 27.137 1.00 41.25 230 MET C C 1
ATOM 5720 O O . MET C 1 262 ? 26.629 81.642 27.543 1.00 43.60 230 MET C O 1
ATOM 5725 N N . PRO C 1 263 ? 28.809 82.111 27.711 1.00 40.26 231 PRO C N 1
ATOM 5726 C CA . PRO C 1 263 ? 30.067 82.678 27.230 1.00 39.60 231 PRO C CA 1
ATOM 5727 C C . PRO C 1 263 ? 30.551 81.970 25.968 1.00 47.43 231 PRO C C 1
ATOM 5728 O O . PRO C 1 263 ? 30.135 80.837 25.728 1.00 53.87 231 PRO C O 1
ATOM 5732 N N . PRO C 1 264 ? 31.391 82.642 25.160 1.00 42.79 232 PRO C N 1
ATOM 5733 C CA . PRO C 1 264 ? 31.796 82.077 23.874 1.00 37.27 232 PRO C CA 1
ATOM 5734 C C . PRO C 1 264 ? 32.404 80.708 24.059 1.00 46.15 232 PRO C C 1
ATOM 5735 O O . PRO C 1 264 ? 33.242 80.521 24.945 1.00 49.22 232 PRO C O 1
ATOM 5739 N N . GLY C 1 265 ? 31.977 79.766 23.228 1.00 43.32 233 GLY C N 1
ATOM 5740 C CA . GLY C 1 265 ? 32.488 78.418 23.280 1.00 43.09 233 GLY C CA 1
ATOM 5741 C C . GLY C 1 265 ? 31.674 77.492 24.165 1.00 47.41 233 GLY C C 1
ATOM 5742 O O . GLY C 1 265 ? 31.989 76.294 24.250 1.00 44.46 233 GLY C O 1
ATOM 5743 N N . ILE C 1 266 ? 30.641 78.017 24.825 1.00 46.36 234 ILE C N 1
ATOM 5744 C CA . ILE C 1 266 ? 29.815 77.153 25.671 1.00 49.22 234 ILE C CA 1
ATOM 5745 C C . ILE C 1 266 ? 29.244 76.004 24.847 1.00 48.44 234 ILE C C 1
ATOM 5746 O O . ILE C 1 266 ? 28.755 76.203 23.734 1.00 48.87 234 ILE C O 1
ATOM 5751 N N . ASP C 1 267 ? 29.342 74.792 25.381 1.00 49.76 235 ASP C N 1
ATOM 5752 C CA . ASP C 1 267 ? 28.890 73.643 24.631 1.00 54.24 235 ASP C CA 1
ATOM 5753 C C . ASP C 1 267 ? 27.370 73.657 24.485 1.00 51.66 235 ASP C C 1
ATOM 5754 O O . ASP C 1 267 ? 26.648 73.943 25.432 1.00 53.60 235 ASP C O 1
ATOM 5759 N N . PRO C 1 268 ? 26.884 73.346 23.284 1.00 46.35 236 PRO C N 1
ATOM 5760 C CA . PRO C 1 268 ? 25.453 73.374 22.975 1.00 45.93 236 PRO C CA 1
ATOM 5761 C C . PRO C 1 268 ? 24.591 72.568 23.936 1.00 53.16 236 PRO C C 1
ATOM 5762 O O . PRO C 1 268 ? 23.460 72.988 24.223 1.00 60.56 236 PRO C O 1
ATOM 5766 N N . SER C 1 269 ? 25.113 71.446 24.435 1.00 48.35 237 SER C N 1
ATOM 5767 C CA . SER C 1 269 ? 24.324 70.553 25.289 1.00 47.04 237 SER C CA 1
ATOM 5768 C C . SER C 1 269 ? 24.114 71.078 26.709 1.00 54.67 237 SER C C 1
ATOM 5769 O O . SER C 1 269 ? 23.300 70.524 27.462 1.00 61.11 237 SER C O 1
ATOM 5772 N N . GLU C 1 270 ? 24.837 72.142 27.067 1.00 50.59 238 GLU C N 1
ATOM 5773 C CA . GLU C 1 270 ? 24.612 72.836 28.332 1.00 49.40 238 GLU C CA 1
ATOM 5774 C C . GLU C 1 270 ? 23.170 73.298 28.467 1.00 45.63 238 GLU C C 1
ATOM 5775 O O . GLU C 1 270 ? 22.626 73.913 27.554 1.00 44.77 238 GLU C O 1
ATOM 5781 N N . ASP C 1 271 ? 22.582 72.973 29.617 1.00 42.15 239 ASP C N 1
ATOM 5782 C CA . ASP C 1 271 ? 21.197 73.279 29.986 1.00 43.16 239 ASP C CA 1
ATOM 5783 C C . ASP C 1 271 ? 20.758 74.676 29.595 1.00 47.28 239 ASP C C 1
ATOM 5784 O O . ASP C 1 271 ? 21.332 75.671 30.045 1.00 52.64 239 ASP C O 1
ATOM 5789 N N . ARG C 1 272 ? 19.723 74.748 28.767 1.00 46.53 240 ARG C N 1
ATOM 5790 C CA . ARG C 1 272 ? 19.248 76.032 28.279 1.00 45.23 240 ARG C CA 1
ATOM 5791 C C . ARG C 1 272 ? 18.309 76.670 29.292 1.00 47.82 240 ARG C C 1
ATOM 5792 O O . ARG C 1 272 ? 17.958 77.836 29.178 1.00 54.48 240 ARG C O 1
ATOM 5800 N N . ASP C 1 273 ? 17.915 75.895 30.293 1.00 51.45 241 ASP C N 1
ATOM 5801 C CA . ASP C 1 273 ? 17.007 76.373 31.329 1.00 53.88 241 ASP C CA 1
ATOM 5802 C C . ASP C 1 273 ? 17.660 76.303 32.703 1.00 51.73 241 ASP C C 1
ATOM 5803 O O . ASP C 1 273 ? 17.073 75.818 33.671 1.00 53.10 241 ASP C O 1
ATOM 5808 N N . HIS C 1 274 ? 18.897 76.776 32.760 1.00 46.01 242 HIS C N 1
ATOM 5809 C CA . HIS C 1 274 ? 19.639 76.863 33.991 1.00 43.92 242 HIS C CA 1
ATOM 5810 C C . HIS C 1 274 ? 18.838 77.685 34.997 1.00 50.54 242 HIS C C 1
ATOM 5811 O O . HIS C 1 274 ? 18.276 78.729 34.634 1.00 50.71 242 HIS C O 1
ATOM 5818 N N . PRO C 1 275 ? 18.771 77.222 36.260 1.00 44.74 243 PRO C N 1
ATOM 5819 C CA . PRO C 1 275 ? 18.001 77.942 37.287 1.00 36.03 243 PRO C CA 1
ATOM 5820 C C . PRO C 1 275 ? 18.403 79.414 37.421 1.00 40.95 243 PRO C C 1
ATOM 5821 O O . PRO C 1 275 ? 17.555 80.280 37.600 1.00 51.42 243 PRO C O 1
ATOM 5825 N N . ASN C 1 276 ? 19.688 79.699 37.308 1.00 45.28 244 ASN C N 1
ATOM 5826 C CA . ASN C 1 276 ? 20.168 81.069 37.386 1.00 40.21 244 ASN C CA 1
ATOM 5827 C C . ASN C 1 276 ? 19.677 81.939 36.249 1.00 41.09 244 ASN C C 1
ATOM 5828 O O . ASN C 1 276 ? 19.444 83.143 36.421 1.00 40.19 244 ASN C O 1
ATOM 5833 N N . THR C 1 277 ? 19.512 81.331 35.084 1.00 40.42 245 THR C N 1
ATOM 5834 C CA . THR C 1 277 ? 18.926 82.038 33.955 1.00 42.79 245 THR C CA 1
ATOM 5835 C C . THR C 1 277 ? 17.483 82.447 34.296 1.00 44.12 245 THR C C 1
ATOM 5836 O O . THR C 1 277 ? 17.048 83.572 34.036 1.00 43.16 245 THR C O 1
ATOM 5840 N N . GLN C 1 278 ? 16.760 81.520 34.912 1.00 44.60 246 GLN C N 1
ATOM 5841 C CA . GLN C 1 278 ? 15.374 81.741 35.287 1.00 42.58 246 GLN C CA 1
ATOM 5842 C C . GLN C 1 278 ? 15.235 82.769 36.380 1.00 44.16 246 GLN C C 1
ATOM 5843 O O . GLN C 1 278 ? 14.308 83.566 36.377 1.00 49.61 246 GLN C O 1
ATOM 5849 N N . ILE C 1 279 ? 16.145 82.742 37.337 1.00 45.02 247 ILE C N 1
ATOM 5850 C CA . ILE C 1 279 ? 16.122 83.735 38.407 1.00 48.47 247 ILE C CA 1
ATOM 5851 C C . ILE C 1 279 ? 16.434 85.129 37.867 1.00 48.98 247 ILE C C 1
ATOM 5852 O O . ILE C 1 279 ? 15.823 86.120 38.275 1.00 45.85 247 ILE C O 1
ATOM 5857 N N . LEU C 1 280 ? 17.374 85.183 36.925 1.00 51.57 248 LEU C N 1
ATOM 5858 C CA . LEU C 1 280 ? 17.709 86.420 36.234 1.00 44.85 248 LEU C CA 1
ATOM 5859 C C . LEU C 1 280 ? 16.501 87.026 35.567 1.00 49.15 248 LEU C C 1
ATOM 5860 O O . LEU C 1 280 ? 16.229 88.229 35.714 1.00 50.52 248 LEU C O 1
ATOM 5865 N N . PHE C 1 281 ? 15.793 86.184 34.816 1.00 47.02 249 PHE C N 1
ATOM 5866 C CA . PHE C 1 281 ? 14.582 86.591 34.096 1.00 41.40 249 PHE C CA 1
ATOM 5867 C C . PHE C 1 281 ? 13.503 87.104 35.049 1.00 45.87 249 PHE C C 1
ATOM 5868 O O . PHE C 1 281 ? 12.793 88.070 34.760 1.00 53.51 249 PHE C O 1
ATOM 5876 N N . ALA C 1 282 ? 13.385 86.435 36.186 1.00 44.47 250 ALA C N 1
ATOM 5877 C CA . ALA C 1 282 ? 12.468 86.844 37.228 1.00 44.50 250 ALA C CA 1
ATOM 5878 C C . ALA C 1 282 ? 12.815 88.243 37.712 1.00 46.02 250 ALA C C 1
ATOM 5879 O O . ALA C 1 282 ? 11.947 89.084 37.862 1.00 55.25 250 ALA C O 1
ATOM 5881 N N . TRP C 1 283 ? 14.096 88.495 37.932 1.00 45.16 251 TRP C N 1
ATOM 5882 C CA . TRP C 1 283 ? 14.544 89.803 38.393 1.00 47.14 251 TRP C CA 1
ATOM 5883 C C . TRP C 1 283 ? 14.245 90.903 37.377 1.00 52.15 251 TRP C C 1
ATOM 5884 O O . TRP C 1 283 ? 13.803 91.998 37.742 1.00 56.65 251 TRP C O 1
ATOM 5895 N N . ILE C 1 284 ? 14.486 90.603 36.103 1.00 47.70 252 ILE C N 1
ATOM 5896 C CA . ILE C 1 284 ? 14.214 91.546 35.029 1.00 44.46 252 ILE C CA 1
ATOM 5897 C C . ILE C 1 284 ? 12.727 91.835 34.950 1.00 53.02 252 ILE C C 1
ATOM 5898 O O . ILE C 1 284 ? 12.316 92.994 34.879 1.00 60.22 252 ILE C O 1
ATOM 5903 N N . LYS C 1 285 ? 11.917 90.782 34.962 1.00 49.38 253 LYS C N 1
ATOM 5904 C CA . LYS C 1 285 ? 10.475 90.959 34.965 1.00 48.21 253 LYS C CA 1
ATOM 5905 C C . LYS C 1 285 ? 9.968 91.748 36.177 1.00 54.51 253 LYS C C 1
ATOM 5906 O O . LYS C 1 285 ? 8.992 92.474 36.070 1.00 63.80 253 LYS C O 1
ATOM 5912 N N . GLN C 1 286 ? 10.648 91.632 37.315 1.00 56.05 254 GLN C N 1
ATOM 5913 C CA . GLN C 1 286 ? 10.235 92.321 38.541 1.00 58.02 254 GLN C CA 1
ATOM 5914 C C . GLN C 1 286 ? 10.581 93.805 38.516 1.00 63.20 254 GLN C C 1
ATOM 5915 O O . GLN C 1 286 ? 10.334 94.529 39.484 1.00 67.33 254 GLN C O 1
ATOM 5921 N N . GLY C 1 287 ? 11.177 94.252 37.420 1.00 61.07 255 GLY C N 1
ATOM 5922 C CA . GLY C 1 287 ? 11.483 95.657 37.244 1.00 62.05 255 GLY C CA 1
ATOM 5923 C C . GLY C 1 287 ? 12.975 95.894 37.160 1.00 70.66 255 GLY C C 1
ATOM 5924 O O . GLY C 1 287 ? 13.406 97.022 36.904 1.00 71.84 255 GLY C O 1
ATOM 5925 N N . ALA C 1 288 ? 13.754 94.820 37.324 1.00 72.36 256 ALA C N 1
ATOM 5926 C CA . ALA C 1 288 ? 15.210 94.905 37.323 1.00 65.16 256 ALA C CA 1
ATOM 5927 C C . ALA C 1 288 ? 15.672 95.967 38.294 1.00 63.84 256 ALA C C 1
ATOM 5928 O O . ALA C 1 288 ? 16.395 96.891 37.912 1.00 59.45 256 ALA C O 1
ATOM 5930 N N . LYS C 1 289 ? 15.222 95.843 39.542 1.00 66.28 257 LYS C N 1
ATOM 5931 C CA . LYS C 1 289 ? 15.478 96.853 40.567 1.00 65.76 257 LYS C CA 1
ATOM 5932 C C . LYS C 1 289 ? 16.912 96.770 41.098 1.00 69.73 257 LYS C C 1
ATOM 5933 O O . LYS C 1 289 ? 17.453 95.680 41.292 1.00 71.15 257 LYS C O 1
ATOM 5939 N N . CYS C 1 290 ? 17.514 97.933 41.349 1.00 76.85 258 CYS C N 1
ATOM 5940 C CA . CYS C 1 290 ? 18.913 98.033 41.778 1.00 85.80 258 CYS C CA 1
ATOM 5941 C C . CYS C 1 290 ? 18.981 97.859 43.279 1.00 96.10 258 CYS C C 1
ATOM 5942 O O . CYS C 1 290 ? 19.966 98.196 43.938 1.00 86.91 258 CYS C O 1
ATOM 5945 N N . GLU C 1 291 ? 17.895 97.280 43.774 1.00 116.82 259 GLU C N 1
ATOM 5946 C CA . GLU C 1 291 ? 17.718 96.826 45.138 1.00 129.38 259 GLU C CA 1
ATOM 5947 C C . GLU C 1 291 ? 17.598 95.304 45.082 1.00 136.40 259 GLU C C 1
ATOM 5948 O O . GLU C 1 291 ? 16.494 94.758 44.975 1.00 136.56 259 GLU C O 1
#

B-factor: mean 56.61, std 20.95, range [20.79, 187.95]

Sequence (775 aa):
DDTRTLSQQYLDDVRSGAIVIEGDSAAVSELILKRDIPIPYSYIAQLFATPNAFGSGPACIICHGSNNPTHAYRGLNLSTCDGLRNGSTEQPARAIFTPGEDPKNAIIGRRLRANRMPLGIAFNNPTDSAPILAIKEWILAGAPNDEHFTKEILPLFATDNTFGPDTPHCTTCHFSNQEPPSFHELNLTTYEGIMLGADSVAKGVDNATKVIIPGDPEASKVFQHLTEDRMPPGIDPSEDRDHPNTQILFAWIKQGAKCEDDTTRTLSQQYLDDVRSGAIVIEGDSAAVSELILKRDIPIPYSYIAQLFATPNAFGSGPACIICHGSNNPTHAYRGLNLSTCDGLRNGSTEQPARAIFTPGEDPKNAIIGRRLRANRMPLGIAFNNPTDSAPILAIKEWILAGAPNDEHFTKEILPLFATDNTFGPDTPHCTTCHFSNQEPPSFHELNLTTYEGIMLGADSVAKGVDNATKVIIPGDPEASKVFQHLTEDRMPPGIDPSEDRDHPNTQILFAWIKQGAKCERTLSQQYLDDVRSGAIVIEGDSAAVSELILKRDIPIPYSYIAQLFATPNAFGSGPACIICHGSNNPTHAYRGLNLSTCDGLRNGSTEQPARAIFTPGEDPKNAIIGRRLRANRMPLGIAFNNPTDSAPILAIKEWILAGAPNDEHFTKEILPLFATDNTFGPDTPHCTTCHFSNQEPPSFHELNLTTYEGIMLGADSVAKGVDNATKVIIPGDPEASKVFQHLTEDRMPPGIDPSEDRDHPNTQILFAWIKQGAKCE

Foldseek 3Di:
DPDDLVRVVVVCVVVVVQDDDDPCSCLVPRDVVVLPADAVVVQLVLQQDAQSLHHDDRNCQQACALPCVRHPQSQHSNALVSLQQGRNHPVGDHQAAFQDQNCQGNVNCQSFFAAPPAPDAPPFDLCDPLLVLVLVCLQVFVDPDPCCVPPNLCQQVDPQNRHPGHHRNQVQACAQDPPPHPQSQHSNDSVRLQQAGVCPVCHSPVHDGQRDRSDLPSHVNSSSSRHHHPPGPGHNVRDSPGSSSVSSSSCRSNGSDRD/DDQDLVRVVVVCVVVVVQDDDDDCSCLVRSDLVVLPADAVVVQLVLQQDACSLHHDHRNCQQADALDCVRHPQSQHSNALVSQQQGRNHPVGDHQAAFQDQNCQGNVNCQSFPAAPPAPDAPPFDLPDPLLVVVVVCLQVQVDPDPCCVPPNLCCQVDAQNRHPPGHRNQVQAQAQDPPPRPQSQRSNDSVSQQQAGVCPVDPSVVHDHQGDRSDLPSHVNSCSSRHHHPPGPGHNPRDSPGSSSVSNSSNRSNGSDND/DDLVVVVVVCVVVVNQDDDDPCSCLVVSDQVVLDADAVVVVLVLQQDAQSLHHDHRNCQQACALDCVRHPLSQHSNALVSQQQGRNHVVGDHQAAFQDQSCQGNVNCQSFFAAPPAPDAPPFDLPDPLLVVVVVCLLQFVDPDPCCVPPNLCLQQDPQNRHPGGHRNQVQAQAQDVPPHPQRQHSNDSCSLQQAGCCPVDPSVVHDHQGDRSDLPSHVNSCSNRHHHPPGPGHNVRDSPRSSSVSSSSCRSVRSDSD

Secondary structure (DSSP, 8-state):
----HHHHHHHHHHHT-----STTHIIIIIIITTTPPPPHHHHHHHHHSTTBTBSS--HHHHSB-S-TTTSGGGBBTTSHHHHHH-B-SSS-B-S--TTS-GGGSHHHHHHH---SSTT--TTS-SS-HHHHHHHHHHHTT---SHHIIIIIGGGGTSTTSSSTT---GGGT-B-SSTTTSGGG-B-SSHHHHHH-BSTTTT-SSSSB----TT-GGG-HHHHHHH-PPSSTT--TTS-TT-HHHHHHHHHHHTT----/----HHHHHHHHHHHT-----STTHIIIIIIITTTPPPPHHHHHHHHHSTTBTBSS--HHHHSB-S-TTTSGGGBBTTSHHHHHH-B-SSS-B-S--TTS--TTSHHHHHHH---TTTT--TTS-SS-HHHHHHHHHHHTT---SHHIIIIIGGGGTSTTSSSTT---GGGT-BSSSTTTSGGG-B-SSHHHHHH-BSTTTS-TTS-B-S--TT-STT-HHHHHHH-PPSSTT--TTS-TT-HHHHHHHHHHHTT----/--HHHHHHHHHHHT-----STTHHIIIIIITTTPPPPHHHHHHHHHSTTBTBSSS-HHHHSB-S-TTTSGGGBB-SSHHHHHH-B-SSS-B-S--TTS-GGGSHHHHHHH---TTTT--TTS-SS-HHHHHHHHHHHTT---SHHIIIIIGGGGTSTTSSSTT---GGGT-BSSSTTTSGGG-B-SSHHHHHH-BSTTTS-TTS-B-S--TT-GGG-HHHHHHH-PPSSTT--TTS-TT-HHHHHHHHHHHTT----

Solvent-accessible surface area: 35282 Å² total; per-residue (Å²): 134,141,89,20,5,10,82,17,44,93,58,19,14,162,90,46,42,7,79,64,163,54,155,37,7,6,5,44,30,8,2,56,93,60,97,3,58,8,34,33,75,2,0,30,45,5,3,24,41,30,87,11,8,6,61,21,22,2,22,15,4,16,27,32,24,102,55,40,53,81,0,19,51,0,16,23,10,47,53,11,86,5,2,101,90,0,7,47,24,150,90,63,105,55,5,10,66,52,47,104,94,2,100,81,30,40,12,0,36,63,11,29,14,12,10,51,10,96,52,19,40,6,34,16,35,46,42,28,79,25,1,86,30,0,66,100,5,0,100,71,37,1,47,82,60,118,85,2,75,134,92,0,36,53,30,3,54,72,75,81,28,11,10,102,137,12,68,60,18,16,66,42,28,81,31,44,125,96,115,84,0,124,112,4,17,20,9,56,59,44,117,4,0,52,51,0,6,30,2,88,71,148,31,94,127,120,19,40,143,8,5,68,74,36,54,6,117,41,0,60,16,21,16,44,5,25,22,13,11,45,15,24,58,16,76,36,102,52,80,86,70,40,42,11,4,41,1,1,18,12,2,0,102,46,20,0,132,69,175,146,134,82,14,6,21,85,32,54,66,55,23,10,140,87,45,48,2,79,69,135,55,164,39,9,11,5,45,15,10,2,56,86,64,100,3,62,10,39,38,76,2,0,30,45,5,2,24,42,31,87,11,7,6,65,22,22,2,23,15,3,15,27,33,26,98,60,40,65,84,0,18,47,0,16,22,9,48,60,11,89,7,1,91,85,0,7,50,25,148,90,55,106,55,6,8,65,48,45,103,91,1,98,76,29,43,14,0,29,62,9,25,14,13,11,50,9,95,52,18,39,7,38,22,36,32,55,27,80,25,0,82,37,0,68,102,4,0,87,66,38,0,46,78,59,124,88,0,72,123,101,1,31,54,30,3,52,72,75,85,30,11,9,104,142,14,64,60,19,16,68,41,29,81,22,39,121,105,114,81,0,129,111,6,17,21,9,56,57,46,116,4,0,33,54,0,6,16,3,85,68,117,29,102,142,105,21,32,120,9,1,70,72,42,52,4,111,41,0,60,16,22,14,44,7,26,25,14,10,43,14,24,54,16,76,38,104,48,80,83,71,39,42,10,3,44,2,1,16,11,3,0,102,49,20,0,114,78,167,175,20,5,12,83,39,39,75,48,22,9,139,92,49,42,4,77,65,149,54,160,39,8,7,3,45,24,10,2,60,82,70,98,3,60,6,40,33,76,3,0,26,51,6,2,25,41,30,86,12,10,7,60,21,22,2,23,11,3,15,26,34,25,68,63,40,66,80,0,20,49,0,17,18,8,45,52,10,96,1,1,106,78,0,9,45,24,144,89,56,104,54,6,7,70,45,46,106,88,1,97,72,30,41,14,0,27,62,11,34,12,13,11,48,8,94,49,18,38,8,38,23,44,40,57,31,80,25,1,93,35,0,65,107,6,0,89,71,37,0,45,79,63,124,102,1,74,135,97,0,35,53,31,3,55,70,74,88,28,12,10,103,138,14,65,62,18,16,67,40,24,86,33,45,123,112,113,73,0,122,106,4,19,21,10,50,58,45,114,5,0,31,51,0,7,33,5,98,78,104,36,106,142,92,24,26,94,8,0,69,64,41,59,6,112,40,0,52,14,20,14,43,7,25,27,14,10,48,15,24,54,18,78,38,103,50,79,77,70,36,42,9,4,38,1,0,17,12,2,0,100,47,19,0,121,74,159